Protein 4MPO (pdb70)

Secondary structure (DSSP, 8-state):
-EEEEEEEEEEEEESSSSSTTTEEEEEEEETTT--EE--EEPPPTT--HHHHHHHHHHHHH--EEEEEEEEEEEEEEEEE-TT--EEEEEEEEEEEEEES-----TTTEEEEEEE-HHHHHTT--SHHHHHHHHHHHHHHHHHT-/---EEEEEEEEEEEEEESSS-STTTEEEEEEEETTT--EE--EE---TT--HHHHHHHHHHHHH-PEEEEEEEEEEEEEEEEE-TTS-EEEEEEEEEEEEEES-----TTTEEEEEEE-HHHHHTT--SHHHHHHHHHHHHHHHHHH-/-EEEEEEEEEEEEESSSSSTTTEEEEEEEETTT--EE--EE---TT--HHHHHHHHHHHHH--EEEEEEEEEEEEEEEEE-TTS-EEEEEEEEEEEEEES-----TTTEEEEEEE-HHHHHTT---HHHHHHHHHHHHHHHHHH-/-EEEEEEEEEEEEESSSSSTTTEEEEEEEETTT--EE--EE---TT--HHHHHHHHHHHHH--EEEEEEEEEEEEEEEEE-TTS-EEEEEEEEEEEEEES-----TTTEEEEEEE-HHHHHTT--SHHHHHHHHHHHHHHHHHH-/-EEEEEEEEEEEESSSSSTTTEEEEEEEETTT--EE--EEPPPTT--HHHHHHHHHHHHH--EEEEEEEEEEEEEEEEE-TTS-EEEEEEEEEEEEEES-----TTTEEEEEEE-HHHHHTT--SHHHHHHHHHHHHHHHHHT-/-EEEEEEEEEEEESSSSSTTTEEEEEEEETTT--EE--EEPPPTT--HHHHHHHHHHHHH--EEEEEEEEEEEEEEEEE-TTS-EEEEEEEEEEEEEES-----TTTEEEEEEE-HHHHHTT--SHHHHHHHHHHHHHHTT-/-EEEEEEEEEEEE--GGGEEEEEEEETTT--EE--EEPPPTT--HHHHHHHHHHHHH--EEEEEEEEEEEEEEEE--EEEEEEEEEEEEES-----TTTEEEEEEE-HHHHHTT--SHHHHHHHHHHHHHHHHHH-/-EEEEEEEEEEEESSSSSTTTEEEEEEEETTT--EE--EE---TT--HHHHHHHHHHHHH--EEEEEEEEEEEEEEEEE-TTS-EEEEEEEEEEEEEES-----TTTEEEEEEE-HHHHHTT--SHHHHHHHHHHHHHHHHHT-

Solvent-accessible surface area: 52300 Å² total; per-residue (Å²): 111,53,118,44,118,2,30,0,0,0,0,0,45,44,97,50,89,99,56,175,109,15,16,68,1,0,0,0,7,22,10,124,37,21,48,12,2,0,1,28,7,100,42,55,106,117,43,20,68,82,103,0,0,65,68,17,1,77,91,6,0,28,0,21,36,64,88,56,29,96,72,74,3,68,11,78,56,56,70,102,51,119,79,83,83,79,8,128,25,62,0,23,1,24,0,0,50,6,130,43,66,36,75,37,55,30,72,84,3,35,37,38,56,46,22,35,4,116,95,0,22,99,5,1,25,102,24,27,11,20,24,1,1,25,62,0,46,64,25,13,39,93,113,86,71,166,72,75,62,38,117,41,117,1,28,0,0,0,0,2,49,33,92,50,80,94,60,49,97,20,7,78,0,0,0,0,9,25,20,114,38,36,47,13,4,1,0,27,7,98,50,52,112,106,43,23,67,76,103,0,0,55,66,15,1,78,93,4,0,37,0,21,39,64,85,58,26,93,78,72,4,66,10,85,56,57,72,106,45,123,76,84,62,51,8,116,25,63,0,21,2,26,0,0,48,5,129,44,86,45,35,41,51,36,67,74,3,38,31,37,51,47,34,44,9,116,49,0,22,45,10,1,19,102,16,35,11,39,21,1,0,38,63,0,37,61,28,5,86,92,112,69,105,107,42,112,49,32,1,2,0,0,0,0,0,50,28,91,57,77,64,59,53,110,15,8,72,0,0,0,0,8,13,35,116,59,128,73,47,5,1,0,24,8,87,38,93,116,63,35,0,1,4,81,0,0,54,48,13,1,83,88,1,0,32,0,25,41,49,72,32,12,21,41,8,3,58,13,86,59,54,68,110,50,120,72,86,78,77,6,117,25,20,0,5,3,0,0,0,42,2,64,41,89,51,137,37,42,101,121,70,4,63,75,39,27,47,48,43,5,127,52,0,28,84,56,7,130,117,100,64,11,90,78,5,1,75,73,0,27,62,14,0,78,76,103,72,104,145,96,103,30,32,1,2,0,0,0,0,0,42,36,96,52,60,38,61,61,105,10,14,76,0,0,0,0,9,17,37,127,63,116,65,38,4,0,0,24,8,88,41,100,120,71,43,0,1,4,83,0,0,57,51,15,0,80,95,3,0,40,0,26,39,22,50,29,14,19,41,13,6,57,14,83,69,62,68,110,39,115,72,86,72,100,0,37,24,18,0,5,3,0,0,0,25,1,43,34,90,47,148,27,43,100,112,70,4,64,71,38,69,45,39,44,6,122,50,0,22,88,47,6,132,116,94,62,9,88,75,5,0,72,80,0,26,63,12,0,78,79,101,71,104,82,115,39,38,2,2,0,0,0,0,1,30,35,112,54,84,92,73,67,95,20,9,76,0,0,0,0,0,18,10,122,41,35,48,24,2,0,0,26,7,94,40,100,90,79,29,0,2,4,79,0,0,54,48,16,0,79,92,2,0,41,0,29,48,67,66,25,18,21,43,12,2,49,12,88,61,64,69,103,53,114,74,80,91,93,10,143,26,16,0,4,2,0,0,0,45,8,54,61,77,8,66,22,46,17,105,68,1,1,6,7,67,60,32,42,6,116,45,0,25,80,47,0,76,109,84,56,10,72,81,1,0,75,79,0,46,64,12,4,53,67,93,73,98,81,127,41,119,1,28,0,0,0,0,0,49,49,109,52,102,108,85,32,32,20,10,79,0,0,0,0,8,20,33,126,59,118,71,39,3,0,1,25,8,100,41,102,101,212,43,22,69,86,107,0,0,70,51,17,0,70,95,4,0,35,0,22,32,62,87,65,40,99,73,75,3,68,13,84,62,64,72,108,50,118,77,84,86,95,6,129,26,64,0,22,3,26,2,0,46,6,130,48,85,50,69,45,63,105,80,83,4,56,70,41,69,49,38,45,7,53,43,0,1,89,45,4,119,122,72,61,10,13,74,2,1,12,68,0,22,125,33,22,112,94,155,101,128,38,113,1,28,0,0,0,0,0,60,63,122,73,43,28,43,8,70,0,0,0,0,8,18,43,100,51,121,70,39,4,0,1,26,9,93,53,44,117,103,40,21,70,83,109,0,0,68,62,16,0,75,87,1,0,35,0,22,32,80,76,66,20,91,87,74,6,71,13,81,68,61,86,113,146,26,138,27,66,0,21,4,26,0,0,45,5,130,44,88,55,70,47,43,112,122,82,5,62,68,37,67,49,37,42,5,67,21,0,6,121,49,5,119,124,73,65,12,14,74,3,1,13,79,0,29,60,30,1,73,88,114,74,114,87,123,42,35,1,2,0,0,0,0,0,52,28,92,58,82,102,74,30,105,18,8,77,0,0,0,0,0,22,3,114,62,36,58,28,2,0,0,28,7,97,43,53,165,59,36,0,2,3,76,0,0,51,69,17,0,78,94,4,0,38,1,31,48,67,60,23,18,20,40,9,2,47,12,85,59,56,71,104,48,121,76,82,93,97,7,128,25,20,0,5,2,1,0,0,45,5,52,45,82,6,51,20,47,27,92,75,1,2,9,7,73,48,35,46,4,123,47,0,30,93,40,2,82,114,77,58,11,74,84,2,0,53,78,0,28,143,11,3,93,67,100,62,113

CATH classification: 3.90.79.10

InterPro domains:
  IPR000086 NUDIX hydrolase domain [PF00293] (36-133)
  IPR000086 NUDIX hydrolase domain [PS51462] (5-140)
  IPR003565 Bis(5'-nucleosyl)-tetraphosphatase [cd03428] (6-142)
  IPR015797 NUDIX hydrolase-like domain superfamily [SSF55811] (22-146)
  IPR020084 NUDIX hydrolase, conserved site [PS00893] (44-65)
  IPR020476 NUDIX hydrolase [PR00502] (39-53)
  IPR020476 NUDIX hydrolase [PR00502] (53-68)
  IPR051325 Nudix hydrolase domain-containing protein [PTHR21340] (4-145)

B-factor: mean 56.76, std 14.45, range [32.93, 149.53]

Nearest PDB structures (foldseek):
  4mpo-assembly3_C  TM=1.002E+00  e=4.204E-30  Chlamydia trachomatis L2/434/Bu
  4mpo-assembly7_G  TM=9.994E-01  e=1.830E-26  Chlamydia trachomatis L2/434/Bu
  4ijx-assembly3_B-2  TM=8.105E-01  e=7.867E-12  Homo sapiens
  4ijx-assembly3_A  TM=8.386E-01  e=3.342E-11  Homo sapiens
  3hyq-assembly1_A  TM=7.223E-01  e=4.857E-07  Salmonella enterica subsp. enterica serovar Typhimurium str. LT2

Foldseek 3Di:
DEEAEKAAEFEWEFPDDDDLVGIWTKKFQWLVPRAIAGFMGHDDPPDDRVRRHQVRCCVFWVKHFPDWDPDKDKFWDWDADPVRDIYIYMYIYTYGHIDDHTDGDCNTTVDIDTGRLVVCLVRHDDVRRNVVSVVVSVVCVVPPD/DAAEAEAEKAAEFEWEQPDDDDLVRIWTKKFAWLVPRAIAGFMGHDDDPDDRVRRHQVSNCVFWVKHFDDWDPDKDKFWDWDADPVRHIYIYMYIYTYTHIDDGTDGDNNTTDDIDIGRLVVVLVRHDDVRRNVVSVVVSVCCVVPPD/DAEAEKAAAFEWEFPDPDDLVRIWTKKFAWPPPRQIAGFMGGDDDPDDRVRRHQVSNCQAWVKHFDDWDPDKAKFWDWDQDPVRDIYIYMYIYTYGYIDDGTDGDVNTTDDIDTGRLVVCLVRHDDVRRSVVSVVVSVCCNVVPD/DEEAEKAAEFEWEAPDDDDLVRIWTKWFQWPVPRAIAGFMGHDDDPDDRVRRHQVSNCVFWVKHFDFWDPDKAKFWDWDQDPVRDIYTYMYIYTYTYIDDGTDGDCNTTVDIDTGRLVVCLVRHDDVRRNVVSVVVSVVCNVVPD/DEAEKAAEFEWEFPDDDDLVRIWTKWFQWLVPRAIAGFMGHDDPPDDRVRRHQVRNCQFWVKHFDDWDPDKAKFWDWDQDPVRDIYIYMYIYTYTHIDDGTDGDCNTTVDIDTDRLVVVLVRHDDVRRNVRSVVVSVVCVVPPD/DEAEKAAEFEKAFQDDPALVGMWTKWFAWLVPRAIATFMGGDDVPRDRVRRHQVSCCVFWVKHFPAWDPDKAKFWDWDQDPVRDTYTYMYIYTYGHIDDGTDGDVNTTPDIDTGRLVVVLVRHDDVRRNVVSVVVSVVRNPD/DEAEKAAEFEWEACVLVRIWTKWFAWPVVRAIATQMGHDPDPDDRVRRHQVSNCQAWVKHFDDWDPDKAKFWDADDHYTYIYIYTYGHIDDHTDGDVVTTDDIDTGRLVVVLVRHDDVRRNVVSVVVSVCCVVVPD/DEAEKAAEFEWEQCDPDDLVRIWTKWFQWLVPRAIFGFMGHDDDPDDRVRRHQVRNCQFWVKHFDDWDPDKDKFWDWDQDPVRHIYIYMYIYTYTYIDDGTDGDNNTTDDIDIGRLVVCLVRHDDVRRNVVSVVVSVVCNVVRD

Structure (mmCIF, N/CA/C/O backbone):
data_4MPO
#
_entry.id   4MPO
#
_cell.length_a   182.528
_cell.length_b   102.813
_cell.length_c   65.363
_cell.angle_alpha   90.00
_cell.angle_beta   94.03
_cell.angle_gamma   90.00
#
_symmetry.space_group_name_H-M   'C 1 2 1'
#
loop_
_entity.id
_entity.type
_entity.pdbx_description
1 polymer CT771
2 non-polymer 'CHLORIDE ION'
3 non-polymer 'ADENOSINE MONOPHOSPHATE'
4 non-polymer 'PHOSPHATE ION'
5 non-polymer 'MAGNESIUM ION'
6 water water
#
loop_
_atom_site.group_PDB
_atom_site.id
_atom_site.type_symbol
_atom_site.label_atom_id
_atom_site.label_alt_id
_atom_site.label_comp_id
_atom_site.label_asym_id
_atom_site.label_entity_id
_atom_site.label_seq_id
_atom_site.pdbx_PDB_ins_code
_atom_site.Cartn_x
_atom_site.Cartn_y
_atom_site.Cartn_z
_atom_site.occupancy
_atom_site.B_iso_or_equiv
_atom_site.auth_seq_id
_atom_site.auth_comp_id
_atom_site.auth_asym_id
_atom_site.auth_atom_id
_atom_site.pdbx_PDB_model_num
ATOM 1 N N . THR A 1 7 ? -125.307 -106.981 483.803 1.00 59.47 4 THR A N 1
ATOM 2 C CA . THR A 1 7 ? -125.616 -105.568 484.074 1.00 79.72 4 THR A CA 1
ATOM 3 C C . THR A 1 7 ? -125.112 -104.632 482.973 1.00 77.03 4 THR A C 1
ATOM 4 O O . THR A 1 7 ? -124.056 -104.014 483.121 1.00 70.98 4 THR A O 1
ATOM 6 N N . LYS A 1 8 ? -125.893 -104.507 481.905 1.00 72.31 5 LYS A N 1
ATOM 7 C CA . LYS A 1 8 ? -125.464 -103.832 480.691 1.00 74.04 5 LYS A CA 1
ATOM 8 C C . LYS A 1 8 ? -125.738 -102.324 480.753 1.00 74.60 5 LYS A C 1
ATOM 9 O O . LYS A 1 8 ? -126.480 -101.822 481.608 1.00 67.35 5 LYS A O 1
ATOM 11 N N . HIS A 1 9 ? -125.107 -101.602 479.830 1.00 68.57 6 HIS A N 1
ATOM 12 C CA . HIS A 1 9 ? -125.355 -100.179 479.626 1.00 68.72 6 HIS A CA 1
ATOM 13 C C . HIS A 1 9 ? -125.870 -99.988 478.206 1.00 66.20 6 HIS A C 1
ATOM 14 O O . HIS A 1 9 ? -125.296 -100.531 477.259 1.00 64.21 6 HIS A O 1
ATOM 21 N N . GLU A 1 10 ? -126.978 -99.260 478.064 1.00 53.52 7 GLU A N 1
ATOM 22 C CA . GLU A 1 10 ? -127.599 -99.019 476.772 1.00 47.33 7 GLU A CA 1
ATOM 23 C C . GLU A 1 10 ? -127.600 -97.516 476.505 1.00 43.84 7 GLU A C 1
ATOM 24 O O . GLU A 1 10 ? -127.783 -96.719 477.430 1.00 49.31 7 GLU A O 1
ATOM 30 N N . TYR A 1 11 ? -127.413 -97.129 475.246 1.00 44.71 8 TYR A N 1
ATOM 31 C CA . TYR A 1 11 ? -127.301 -95.719 474.859 1.00 45.06 8 TYR A CA 1
ATOM 32 C C . TYR A 1 11 ? -128.218 -95.465 473.667 1.00 49.21 8 TYR A C 1
ATOM 33 O O . TYR A 1 11 ? -128.168 -96.197 472.672 1.00 48.99 8 TYR A O 1
ATOM 42 N N . SER A 1 12 ? -129.069 -94.438 473.775 1.00 45.73 9 SER A N 1
ATOM 43 C CA . SER A 1 12 ? -130.016 -94.141 472.714 1.00 41.06 9 SER A CA 1
ATOM 44 C C . SER A 1 12 ? -130.092 -92.649 472.420 1.00 39.37 9 SER A C 1
ATOM 45 O O . SER A 1 12 ? -129.756 -91.797 473.251 1.00 42.64 9 SER A O 1
ATOM 48 N N . PHE A 1 13 ? -130.563 -92.355 471.216 1.00 35.09 10 PHE A N 1
ATOM 49 C CA . PHE A 1 13 ? -130.571 -91.002 470.669 1.00 42.95 10 PHE A CA 1
ATOM 50 C C . PHE A 1 13 ? -131.893 -90.745 469.970 1.00 38.65 10 PHE A C 1
ATOM 51 O O . PHE A 1 13 ? -132.340 -91.579 469.174 1.00 44.06 10 PHE A O 1
ATOM 59 N N . GLY A 1 14 ? -132.513 -89.602 470.271 1.00 37.07 11 GLY A N 1
ATOM 60 C CA . GLY A 1 14 ? -133.851 -89.346 469.774 1.00 37.91 11 GLY A CA 1
ATOM 61 C C . GLY A 1 14 ? -134.069 -87.887 469.458 1.00 40.41 11 GLY A C 1
ATOM 62 O O . GLY A 1 14 ? -133.173 -87.044 469.603 1.00 38.28 11 GLY A O 1
ATOM 63 N N . VAL A 1 15 ? -135.277 -87.593 468.991 1.00 35.45 12 VAL A N 1
ATOM 64 C CA . VAL A 1 15 ? -135.657 -86.233 468.656 1.00 39.49 12 VAL A CA 1
ATOM 65 C C . VAL A 1 15 ? -136.985 -85.944 469.322 1.00 41.74 12 VAL A C 1
ATOM 66 O O . VAL A 1 15 ? -137.908 -86.765 469.244 1.00 38.34 12 VAL A O 1
ATOM 70 N N . ILE A 1 16 ? -137.080 -84.777 469.954 1.00 37.58 13 ILE A N 1
ATOM 71 C CA . ILE A 1 16 ? -138.372 -84.169 470.303 1.00 38.00 13 ILE A CA 1
ATOM 72 C C . ILE A 1 16 ? -138.852 -83.378 469.089 1.00 38.68 13 ILE A C 1
ATOM 73 O O . ILE A 1 16 ? -138.300 -82.301 468.792 1.00 38.37 13 ILE A O 1
ATOM 78 N N . PRO A 1 17 ? -139.864 -83.869 468.336 1.00 36.73 14 PRO A N 1
ATOM 79 C CA . PRO A 1 17 ? -140.213 -83.215 467.071 1.00 34.78 14 PRO A CA 1
ATOM 80 C C . PRO A 1 17 ? -141.287 -82.182 467.327 1.00 35.69 14 PRO A C 1
ATOM 81 O O . PRO A 1 17 ? -142.293 -82.530 467.934 1.00 43.02 14 PRO A O 1
ATOM 85 N N . ILE A 1 18 ? -141.106 -80.947 466.870 1.00 38.96 15 ILE A N 1
ATOM 86 C CA . ILE A 1 18 ? -142.049 -79.873 467.144 1.00 39.14 15 ILE A CA 1
ATOM 87 C C . ILE A 1 18 ? -142.426 -79.215 465.826 1.00 43.88 15 ILE A C 1
ATOM 88 O O . ILE A 1 18 ? -141.696 -79.269 464.831 1.00 42.93 15 ILE A O 1
ATOM 93 N N . ARG A 1 19 ? -143.593 -78.578 465.847 1.00 44.35 16 ARG A N 1
ATOM 94 C CA . ARG A 1 19 ? -144.152 -77.941 464.674 1.00 47.00 16 ARG A CA 1
ATOM 95 C C . ARG A 1 19 ? -145.149 -76.895 46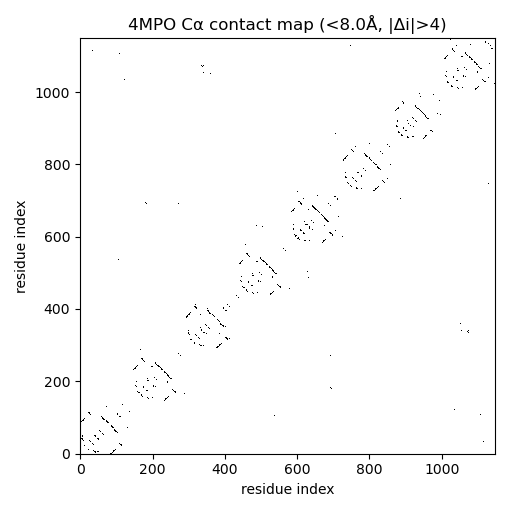5.156 1.00 52.59 16 ARG A C 1
ATOM 96 O O . ARG A 1 19 ? -145.760 -77.049 466.218 1.00 52.56 16 ARG A O 1
ATOM 104 N N . PHE A 1 20 ? -145.306 -75.834 464.375 1.00 55.71 17 PHE A N 1
ATOM 105 C CA . PHE A 1 20 ? -146.300 -74.804 464.656 1.00 59.61 17 PHE A CA 1
ATOM 106 C C . PHE A 1 20 ? -147.517 -75.004 463.763 1.00 69.42 17 PHE A C 1
ATOM 107 O O . PHE A 1 20 ? -147.413 -74.943 462.534 1.00 72.73 17 PHE A O 1
ATOM 115 N N . PHE A 1 21 ? -148.663 -75.262 464.389 1.00 68.71 18 PHE A N 1
ATOM 116 C CA . PHE A 1 21 ? -149.941 -75.323 463.686 1.00 76.87 18 PHE A CA 1
ATOM 117 C C . PHE A 1 21 ? -150.510 -73.904 463.656 1.00 80.83 18 PHE A C 1
ATOM 118 O O . PHE A 1 21 ? -151.399 -73.531 464.427 1.00 79.00 18 PHE A O 1
ATOM 126 N N . GLY A 1 22 ? -149.946 -73.091 462.767 1.00 80.67 19 GLY A N 1
ATOM 127 C CA . GLY A 1 22 ? -150.317 -71.700 462.598 1.00 80.73 19 GLY A CA 1
ATOM 128 C C . GLY A 1 22 ? -149.172 -70.771 462.938 1.00 76.04 19 GLY A C 1
ATOM 129 O O . GLY A 1 22 ? -148.025 -71.185 463.124 1.00 75.87 19 GLY A O 1
ATOM 130 N N . THR A 1 23 ? -149.507 -69.491 463.033 1.00 84.99 20 THR A N 1
ATOM 131 C CA . THR A 1 23 ? -148.536 -68.432 463.280 1.00 87.52 20 THR A CA 1
ATOM 132 C C . THR A 1 23 ? -147.754 -68.707 464.564 1.00 78.47 20 THR A C 1
ATOM 133 O O . THR A 1 23 ? -148.351 -68.676 465.649 1.00 77.80 20 THR A O 1
ATOM 135 N N . PRO A 1 24 ? -146.439 -68.938 464.498 1.00 75.64 21 PRO A N 1
ATOM 136 C CA . PRO A 1 24 ? -145.695 -69.410 465.683 1.00 80.87 21 PRO A CA 1
ATOM 137 C C . PRO A 1 24 ? -145.926 -68.574 466.939 1.00 84.88 21 PRO A C 1
ATOM 138 O O . PRO A 1 24 ? -145.869 -67.344 466.911 1.00 85.82 21 PRO A O 1
ATOM 142 N N . ASP A 1 25 ? -146.153 -69.264 468.060 1.00 87.76 22 ASP A N 1
ATOM 143 C CA . ASP A 1 25 ? -146.432 -68.651 469.357 1.00 89.10 22 ASP A CA 1
ATOM 144 C C . ASP A 1 25 ? -146.648 -69.766 470.378 1.00 81.43 22 ASP A C 1
ATOM 145 O O . ASP A 1 25 ? -146.809 -70.937 470.023 1.00 72.90 22 ASP A O 1
ATOM 147 N N . ARG A 1 26 ? -146.662 -69.378 471.658 1.00 79.61 23 ARG A N 1
ATOM 148 C CA . ARG A 1 26 ? -146.804 -70.349 472.739 1.00 74.16 23 ARG A CA 1
ATOM 149 C C . ARG A 1 26 ? -148.005 -71.259 472.517 1.00 76.37 23 ARG A C 1
ATOM 150 O O . ARG A 1 26 ? -147.925 -72.472 472.741 1.00 82.66 23 ARG A O 1
ATOM 158 N N . SER A 1 27 ? -149.123 -70.693 472.059 1.00 74.29 24 SER A N 1
ATOM 159 C CA . SER A 1 27 ? -150.376 -71.433 471.934 1.00 79.88 24 SER A CA 1
ATOM 160 C C . SER A 1 27 ? -150.418 -72.379 470.737 1.00 72.31 24 SER A C 1
ATOM 161 O O . SER A 1 27 ? -151.345 -73.195 470.649 1.00 66.37 24 SER A O 1
ATOM 164 N N . THR A 1 28 ? -149.457 -72.285 469.820 1.00 66.40 25 THR A N 1
ATOM 165 C CA . THR A 1 28 ? -149.501 -73.002 468.555 1.00 68.21 25 THR A CA 1
ATOM 166 C C . THR A 1 28 ? -148.372 -74.018 468.387 1.00 60.90 25 THR A C 1
ATOM 167 O O . THR A 1 28 ? -148.405 -74.795 467.429 1.00 56.03 25 THR A O 1
ATOM 171 N N . LEU A 1 29 ? -147.382 -74.028 469.276 1.00 52.81 26 LEU A N 1
ATOM 172 C CA . LEU A 1 29 ? -146.368 -75.075 469.278 1.00 59.35 26 LEU A CA 1
ATOM 173 C C . LEU A 1 29 ? -146.977 -76.418 469.682 1.00 49.20 26 LEU A C 1
ATOM 174 O O . LEU A 1 29 ? -147.623 -76.521 470.728 1.00 51.00 26 LEU A O 1
ATOM 179 N N . LYS A 1 30 ? -146.744 -77.457 468.881 1.00 41.04 27 LYS A N 1
ATOM 180 C CA . LYS A 1 30 ? -147.019 -78.818 469.318 1.00 45.18 27 LYS A CA 1
ATOM 181 C C . LYS A 1 30 ? -145.822 -79.713 469.077 1.00 43.41 27 LYS A C 1
ATOM 182 O O . LYS A 1 30 ? -145.010 -79.468 468.184 1.00 40.50 27 LYS A O 1
ATOM 188 N N . ALA A 1 31 ? -145.754 -80.764 469.875 1.00 39.83 28 ALA A N 1
ATOM 189 C CA . ALA A 1 31 ? -144.736 -81.793 469.756 1.00 38.16 28 ALA A CA 1
ATOM 190 C C . ALA A 1 31 ? -145.380 -83.126 469.413 1.00 41.58 28 ALA A C 1
ATOM 191 O O . ALA A 1 31 ? -146.543 -83.382 469.751 1.00 43.38 28 ALA A O 1
ATOM 193 N N . CYS A 1 32 ? -144.600 -83.986 468.755 1.00 39.52 29 CYS A N 1
ATOM 194 C CA . CYS A 1 32 ? -145.083 -85.285 468.293 1.00 39.83 29 CYS A CA 1
ATOM 195 C C . CYS A 1 32 ? -144.821 -86.332 469.365 1.00 41.19 29 CYS A C 1
ATOM 196 O O . CYS A 1 32 ? -143.747 -86.934 469.423 1.00 42.11 29 CYS A O 1
ATOM 199 N N . PHE A 1 33 ? -145.826 -86.566 470.223 1.00 33.34 30 PHE A N 1
ATOM 200 C CA . PHE A 1 33 ? -145.756 -87.630 471.213 1.00 37.87 30 PHE A CA 1
ATOM 201 C C . PHE A 1 33 ? -146.126 -88.957 470.560 1.00 39.07 30 PHE A C 1
ATOM 202 O O . PHE A 1 33 ? -147.070 -89.020 469.775 1.00 41.47 30 PHE A O 1
ATOM 210 N N . ILE A 1 34 ? -145.381 -90.021 470.888 1.00 38.89 31 ILE A N 1
ATOM 211 C CA . ILE A 1 34 ? -145.601 -91.341 470.313 1.00 41.66 31 ILE A CA 1
ATOM 212 C C . ILE A 1 34 ? -145.766 -92.355 471.432 1.00 41.24 31 ILE A C 1
ATOM 213 O O . ILE A 1 34 ? -145.245 -92.195 472.537 1.00 40.75 31 ILE A O 1
ATOM 218 N N . CYS A 1 35 ? -146.496 -93.417 471.125 1.00 42.37 32 CYS A N 1
ATOM 219 C CA . CYS A 1 35 ? -146.663 -94.559 472.005 1.00 38.09 32 CYS A CA 1
ATOM 220 C C . CYS A 1 35 ? -145.748 -95.670 471.513 1.00 35.64 32 CYS A C 1
ATOM 221 O O . CYS A 1 35 ? -145.754 -95.999 470.322 1.00 45.91 32 CYS A O 1
ATOM 224 N N . HIS A 1 36 ? -144.945 -96.224 472.422 1.00 39.11 33 HIS A N 1
ATOM 225 C CA . HIS A 1 36 ? -143.950 -97.236 472.084 1.00 43.14 33 HIS A CA 1
ATOM 226 C C . HIS A 1 36 ? -144.613 -98.605 471.992 1.00 42.67 33 HIS A C 1
ATOM 227 O O . HIS A 1 36 ? -145.180 -99.084 472.979 1.00 43.61 33 HIS A O 1
ATOM 234 N N . THR A 1 37 ? -144.526 -99.244 470.815 1.00 42.23 34 THR A N 1
ATOM 235 C CA . THR A 1 37 ? -145.104 -100.573 470.630 1.00 45.99 34 THR A CA 1
ATOM 236 C C . THR A 1 37 ? -144.626 -101.543 471.691 1.00 46.13 34 THR A C 1
ATOM 237 O O . THR A 1 37 ? -145.420 -102.313 472.238 1.00 45.66 34 THR A O 1
ATOM 241 N N . ASP A 1 38 ? -143.331 -101.520 472.005 1.00 46.44 35 ASP A N 1
ATOM 242 C CA . ASP A 1 38 ? -142.783 -102.409 473.025 1.00 44.03 35 ASP A CA 1
ATOM 243 C C . ASP A 1 38 ? -142.925 -101.735 474.379 1.00 47.47 35 ASP A C 1
ATOM 244 O O . ASP A 1 38 ? -142.025 -101.028 474.841 1.00 45.55 35 ASP A O 1
ATOM 249 N N . GLY A 1 39 ? -144.074 -101.933 475.013 1.00 45.05 36 GLY A N 1
ATOM 250 C CA . GLY A 1 39 ? -144.313 -101.432 476.355 1.00 46.99 36 GLY A CA 1
ATOM 251 C C . GLY A 1 39 ? -145.555 -100.575 476.538 1.00 38.40 36 GLY A C 1
ATOM 252 O O . GLY A 1 39 ? -146.059 -100.440 477.660 1.00 40.59 36 GLY A O 1
ATOM 253 N N . LYS A 1 40 ? -145.988 -99.935 475.457 1.00 39.00 37 LYS A N 1
ATOM 254 C CA . LYS A 1 40 ? -147.151 -99.052 475.400 1.00 37.37 37 LYS A CA 1
ATOM 255 C C . LYS A 1 40 ? -147.053 -97.832 476.320 1.00 40.78 37 LYS A C 1
ATOM 256 O O . LYS A 1 40 ? -148.081 -97.174 476.588 1.00 37.30 37 LYS A O 1
ATOM 262 N N . HIS A 1 41 ? -145.836 -97.441 476.714 1.00 40.85 38 HIS A N 1
ATOM 263 C CA . HIS A 1 41 ? -145.589 -96.148 477.345 1.00 39.26 38 HIS A CA 1
ATOM 264 C C . HIS A 1 41 ? -145.331 -95.068 476.288 1.00 41.46 38 HIS A C 1
ATOM 265 O O . HIS A 1 41 ? -144.977 -95.345 475.143 1.00 40.57 38 HIS A O 1
ATOM 272 N N . TRP A 1 42 ? -145.503 -93.816 476.690 1.00 35.68 39 TRP A N 1
ATOM 273 C CA . TRP A 1 42 ? -145.418 -92.705 475.760 1.00 38.50 39 TRP A CA 1
ATOM 274 C C . TRP A 1 42 ? -144.072 -91.998 475.917 1.00 38.63 39 TRP A C 1
ATOM 275 O O . TRP A 1 42 ? -143.391 -92.119 476.943 1.00 35.49 39 TRP A O 1
ATOM 286 N N . GLY A 1 43 ? -143.691 -91.296 474.861 1.00 37.98 40 GLY A N 1
ATOM 287 C CA . GLY A 1 43 ? -142.373 -90.676 474.792 1.00 40.65 40 GLY A CA 1
ATOM 288 C C . GLY A 1 43 ? -142.149 -90.047 473.435 1.00 39.14 40 GLY A C 1
ATOM 289 O O . GLY A 1 43 ? -143.087 -89.570 472.800 1.00 39.36 40 GLY A O 1
ATOM 290 N N . PHE A 1 44 ? -140.887 -90.031 473.015 1.00 39.89 41 PHE A N 1
ATOM 291 C CA . PHE A 1 44 ? -140.509 -89.483 471.721 1.00 37.33 41 PHE A CA 1
ATOM 292 C C . PHE A 1 44 ? -139.676 -90.501 470.948 1.00 40.02 41 PHE A C 1
ATOM 293 O O . PHE A 1 44 ? -139.122 -91.437 471.533 1.00 37.66 41 PHE A O 1
ATOM 301 N N . PRO A 1 45 ? -139.603 -90.372 469.622 1.00 37.73 42 PRO A N 1
ATOM 302 C CA . PRO A 1 45 ? -138.842 -91.361 468.839 1.00 34.68 42 PRO A CA 1
ATOM 303 C C . PRO A 1 45 ? -137.368 -91.372 469.251 1.00 37.80 42 PRO A C 1
ATOM 304 O O . PRO A 1 45 ? -136.789 -90.333 469.567 1.00 40.57 42 PRO A O 1
ATOM 308 N N . LYS A 1 46 ? -136.765 -92.559 469.257 1.00 43.10 43 LYS A N 1
ATOM 309 C CA . LYS A 1 46 ? -135.381 -92.698 469.701 1.00 37.68 43 LYS A CA 1
ATOM 310 C C . LYS A 1 46 ? -134.853 -94.040 469.237 1.00 43.58 43 LYS A C 1
ATOM 311 O O . LYS A 1 46 ? -135.628 -94.966 468.976 1.00 38.50 43 LYS A O 1
ATOM 317 N N . GLY A 1 47 ? -133.530 -94.175 469.236 1.00 41.17 44 GLY A N 1
ATOM 318 C CA . GLY A 1 47 ? -132.970 -95.484 468.959 1.00 40.25 44 GLY A CA 1
ATOM 319 C C . GLY A 1 47 ? -131.460 -95.510 469.032 1.00 43.75 44 GLY A C 1
ATOM 320 O O . GLY A 1 47 ? -130.807 -94.556 469.463 1.00 42.61 44 GLY A O 1
ATOM 321 N N . HIS A 1 48 ? -130.910 -96.630 468.592 1.00 45.54 45 HIS A N 1
ATOM 322 C CA . HIS A 1 48 ? -129.499 -96.914 468.795 1.00 46.87 45 HIS A CA 1
ATOM 323 C C . HIS A 1 48 ? -128.674 -96.418 467.622 1.00 49.92 45 HIS A C 1
ATOM 324 O O . HIS A 1 48 ? -129.095 -96.500 466.466 1.00 48.92 45 HIS A O 1
ATOM 331 N N . ALA A 1 49 ? -127.480 -95.917 467.933 1.00 45.77 46 ALA A N 1
ATOM 332 C CA . ALA A 1 49 ? -126.560 -95.484 466.898 1.00 50.48 46 ALA A CA 1
ATOM 333 C C . ALA A 1 49 ? -125.993 -96.688 466.150 1.00 58.07 46 ALA A C 1
ATOM 334 O O . ALA A 1 49 ? -125.610 -97.693 466.754 1.00 57.21 46 ALA A O 1
ATOM 336 N N . GLU A 1 50 ? -125.950 -96.587 464.827 1.00 57.94 47 GLU A N 1
ATOM 337 C CA . GLU A 1 50 ? -125.231 -97.567 464.024 1.00 61.98 47 GLU A CA 1
ATOM 338 C C . GLU A 1 50 ? -123.726 -97.312 464.124 1.00 65.39 47 GLU A C 1
ATOM 339 O O . GLU A 1 50 ? -123.281 -96.229 464.517 1.00 64.56 47 GLU A O 1
ATOM 341 N N . GLU A 1 51 ? -122.937 -98.326 463.764 1.00 69.94 48 GLU A N 1
ATOM 342 C CA . GLU A 1 51 ? -121.498 -98.288 464.014 1.00 68.31 48 GLU A CA 1
ATOM 343 C C . GLU A 1 51 ? -120.873 -97.013 463.460 1.00 57.37 48 GLU A C 1
ATOM 344 O O . GLU A 1 51 ? -121.061 -96.667 462.292 1.00 62.39 48 GLU A O 1
ATOM 346 N N . LYS A 1 52 ? -120.144 -96.302 464.320 1.00 62.25 49 LYS A N 1
ATOM 347 C CA . LYS A 1 52 ? -119.419 -95.081 463.982 1.00 67.22 49 LYS A CA 1
ATOM 348 C C . LYS A 1 52 ? -120.334 -93.883 463.730 1.00 65.99 49 LYS A C 1
ATOM 349 O O . LYS A 1 52 ? -119.827 -92.801 463.414 1.00 59.42 49 LYS A O 1
ATOM 351 N N . GLU A 1 53 ? -121.654 -94.037 463.844 1.00 57.13 50 GLU A N 1
ATOM 352 C CA . GLU A 1 53 ? -122.568 -92.917 463.643 1.00 56.14 50 GLU A CA 1
ATOM 353 C C . GLU A 1 53 ? -122.456 -91.923 464.798 1.00 53.61 50 GLU A C 1
ATOM 354 O O . GLU A 1 53 ? -122.358 -92.318 465.963 1.00 50.70 50 GLU A O 1
ATOM 360 N N . GLY A 1 54 ? -122.520 -90.629 464.482 1.00 49.16 51 GLY A N 1
ATOM 361 C CA . GLY A 1 54 ? -122.585 -89.604 465.504 1.00 50.92 51 GLY A CA 1
ATOM 362 C C . GLY A 1 54 ? -123.969 -89.572 466.148 1.00 52.63 51 GLY A C 1
ATOM 363 O O . GLY A 1 54 ? -124.943 -90.009 465.545 1.00 45.48 51 GLY A O 1
ATOM 364 N N . PRO A 1 55 ? -124.080 -89.075 467.384 1.00 51.64 52 PRO A N 1
ATOM 365 C CA . PRO A 1 55 ? -125.407 -89.034 468.036 1.00 46.87 52 PRO A CA 1
ATOM 366 C C . PRO A 1 55 ? -126.495 -88.320 467.240 1.00 49.35 52 PRO A C 1
ATOM 367 O O . PRO A 1 55 ? -127.633 -88.816 467.193 1.00 43.26 52 PRO A O 1
ATOM 371 N N . GLN A 1 56 ? -126.188 -87.166 466.640 1.00 42.91 53 GLN A N 1
ATOM 372 C CA . GLN A 1 56 ? -127.195 -86.406 465.896 1.00 43.90 53 GLN A CA 1
ATOM 373 C C . GLN A 1 56 ? -127.597 -87.123 464.612 1.00 48.29 53 GLN A C 1
ATOM 374 O O . GLN A 1 56 ? -128.769 -87.094 464.209 1.00 45.59 53 GLN A O 1
ATOM 380 N N . GLU A 1 57 ? -126.632 -87.755 463.946 1.00 44.36 54 GLU A N 1
ATOM 381 C CA . GLU A 1 57 ? -126.941 -88.596 462.796 1.00 46.06 54 GLU A CA 1
ATOM 382 C C . GLU A 1 57 ? -127.832 -89.759 463.207 1.00 45.71 54 GLU A C 1
ATOM 383 O O . GLU A 1 57 ? -128.819 -90.069 462.530 1.00 45.78 54 GLU A O 1
ATOM 389 N N . ALA A 1 58 ? -127.509 -90.418 464.325 1.00 46.41 55 ALA A N 1
ATOM 390 C CA . ALA A 1 58 ? -128.364 -91.516 464.757 1.00 45.17 55 ALA A CA 1
ATOM 391 C C . ALA A 1 58 ? -129.757 -91.006 465.089 1.00 43.57 55 ALA A C 1
ATOM 392 O O . ALA A 1 58 ? -130.747 -91.644 464.733 1.00 46.43 55 ALA A O 1
ATOM 394 N N . ALA A 1 59 ? -129.858 -89.856 465.758 1.00 40.56 56 ALA A N 1
ATOM 395 C CA . ALA A 1 59 ? -131.178 -89.326 466.105 1.00 47.15 56 ALA A CA 1
ATOM 396 C C . ALA A 1 59 ? -132.016 -89.025 464.858 1.00 41.06 56 ALA A C 1
ATOM 397 O O . ALA A 1 59 ? -133.199 -89.391 464.793 1.00 41.64 56 ALA A O 1
ATOM 399 N N . GLU A 1 60 ? -131.415 -88.375 463.854 1.00 45.17 57 GLU A N 1
ATOM 400 C CA . GLU A 1 60 ? -132.109 -88.052 462.602 1.00 46.61 57 GLU A CA 1
ATOM 401 C C . GLU A 1 60 ? -132.601 -89.299 461.894 1.00 41.68 57 GLU A C 1
ATOM 402 O O . GLU A 1 60 ? -133.720 -89.333 461.370 1.00 44.96 57 GLU A O 1
ATOM 408 N N . ARG A 1 61 ? -131.733 -90.301 461.771 1.00 44.48 58 ARG A N 1
ATOM 409 C CA . ARG A 1 61 ? -132.108 -91.523 461.066 1.00 46.92 58 ARG A CA 1
ATOM 410 C C . ARG A 1 61 ? -133.220 -92.253 461.804 1.00 45.21 58 ARG A C 1
ATOM 411 O O . ARG A 1 61 ? -134.185 -92.716 461.183 1.00 48.27 58 ARG A O 1
ATOM 419 N N . GLU A 1 62 ? -133.137 -92.320 463.138 1.00 45.30 59 GLU A N 1
ATOM 420 C CA . GLU A 1 62 ? -134.188 -93.012 463.895 1.00 45.11 59 GLU A CA 1
ATOM 421 C C . GLU A 1 62 ? -135.536 -92.300 463.770 1.00 46.20 59 GLU A C 1
ATOM 422 O O . GLU A 1 62 ? -136.588 -92.957 463.669 1.00 46.21 59 GLU A O 1
ATOM 428 N N . LEU A 1 63 ? -135.535 -90.960 463.769 1.00 42.08 60 LEU A N 1
ATOM 429 C CA . LEU A 1 63 ? -136.775 -90.205 463.557 1.00 48.47 60 LEU A CA 1
ATOM 430 C C . LEU A 1 63 ? -137.402 -90.518 462.197 1.00 51.99 60 LEU A C 1
ATOM 431 O O . LEU A 1 63 ? -138.611 -90.771 462.105 1.00 45.82 60 LEU A O 1
ATOM 436 N N . VAL A 1 64 ? -136.597 -90.471 461.123 1.00 48.23 61 VAL A N 1
ATOM 437 C CA . VAL A 1 64 ? -137.117 -90.747 459.779 1.00 50.55 61 VAL A CA 1
ATOM 438 C C . VAL A 1 64 ? -137.602 -92.187 459.680 1.00 47.70 61 VAL A C 1
ATOM 439 O O . VAL A 1 64 ? -138.658 -92.462 459.093 1.00 49.90 61 VAL A O 1
ATOM 443 N N . GLU A 1 65 ? -136.841 -93.127 460.232 1.00 47.59 62 GLU A N 1
ATOM 444 C CA . GLU A 1 65 ? -137.243 -94.524 460.165 1.00 48.56 62 GLU A CA 1
ATOM 445 C C . GLU A 1 65 ? -138.587 -94.745 460.842 1.00 54.93 62 GLU A C 1
ATOM 446 O O . GLU A 1 65 ? -139.433 -95.474 460.317 1.00 51.47 62 GLU A O 1
ATOM 452 N N . GLU A 1 66 ? -138.798 -94.122 462.010 1.00 47.67 63 GLU A N 1
ATOM 453 C CA . GLU A 1 66 ? -139.924 -94.446 462.874 1.00 47.67 63 GLU A CA 1
ATOM 454 C C . GLU A 1 66 ? -141.182 -93.647 462.541 1.00 49.74 63 GLU A C 1
ATOM 455 O O . GLU A 1 66 ? -142.294 -94.172 462.712 1.00 48.11 63 GLU A O 1
ATOM 461 N N . THR A 1 67 ? -141.047 -92.426 462.003 1.00 45.36 64 THR A N 1
ATOM 462 C CA . THR A 1 67 ? -142.192 -91.538 461.764 1.00 50.04 64 THR A CA 1
ATOM 463 C C . THR A 1 67 ? -142.286 -90.979 460.349 1.00 49.47 64 THR A C 1
ATOM 464 O O . THR A 1 67 ? -143.294 -90.335 460.035 1.00 51.19 64 THR A O 1
ATOM 468 N N . GLY A 1 68 ? -141.255 -91.128 459.519 1.00 51.49 65 GLY A N 1
ATOM 469 C CA . GLY A 1 68 ? -141.203 -90.457 458.236 1.00 50.27 65 GLY A CA 1
ATOM 470 C C . GLY A 1 68 ? -140.996 -88.950 458.270 1.00 57.88 65 GLY A C 1
ATOM 471 O O . GLY A 1 68 ? -140.950 -88.329 457.202 1.00 56.52 65 GLY A O 1
ATOM 472 N N . LEU A 1 69 ? -140.870 -88.328 459.446 1.00 52.57 66 LEU A N 1
ATOM 473 C CA . LEU A 1 69 ? -140.656 -86.883 459.527 1.00 48.06 66 LEU A CA 1
ATOM 474 C C . LEU A 1 69 ? -139.227 -86.499 459.148 1.00 47.71 66 LEU A C 1
ATOM 475 O O . LEU A 1 69 ? -138.268 -87.197 459.495 1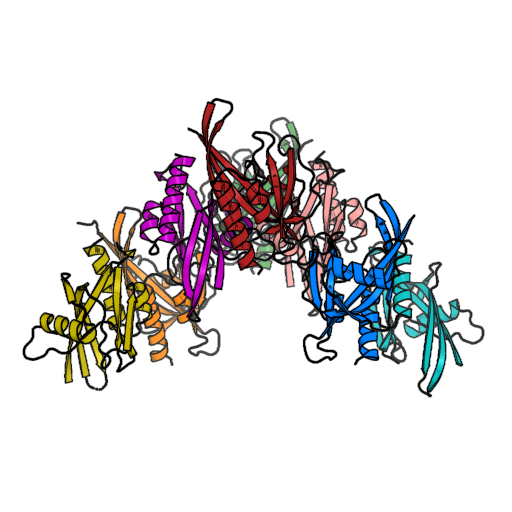.00 50.97 66 LEU A O 1
ATOM 480 N N . GLY A 1 70 ? -139.092 -85.352 458.486 1.00 48.36 67 GLY A N 1
ATOM 481 C CA . GLY A 1 70 ? -137.799 -84.766 458.166 1.00 54.90 67 GLY A CA 1
ATOM 482 C C . GLY A 1 70 ? -137.488 -83.522 458.988 1.00 53.12 67 GLY A C 1
ATOM 483 O O . GLY A 1 70 ? -138.390 -82.827 459.470 1.00 53.29 67 GLY A O 1
ATOM 484 N N . ILE A 1 71 ? -136.197 -83.239 459.136 1.00 48.66 68 ILE A N 1
ATOM 485 C CA . ILE A 1 71 ? -135.729 -82.120 459.947 1.00 48.24 68 ILE A CA 1
ATOM 486 C C . ILE A 1 71 ? -135.806 -80.831 459.144 1.00 54.72 68 ILE A C 1
ATOM 487 O O . ILE A 1 71 ? -135.277 -80.747 458.027 1.00 54.83 68 ILE A O 1
ATOM 492 N N . VAL A 1 72 ? -136.437 -79.811 459.720 1.00 45.04 69 VAL A N 1
ATOM 493 C CA . VAL A 1 72 ? -136.337 -78.464 459.172 1.00 47.79 69 VAL A CA 1
ATOM 494 C C . VAL A 1 72 ? -135.078 -77.813 459.745 1.00 54.95 69 VAL A C 1
ATOM 495 O O . VAL A 1 72 ? -134.163 -77.462 458.998 1.00 55.06 69 VAL A O 1
ATOM 499 N N . ASN A 1 73 ? -135.020 -77.665 461.070 1.00 51.21 70 ASN A N 1
ATOM 500 C CA . ASN A 1 73 ? -133.873 -77.112 461.779 1.00 54.31 70 ASN A CA 1
ATOM 501 C C . ASN A 1 73 ? -133.797 -77.764 463.146 1.00 53.46 70 ASN A C 1
ATOM 502 O O . ASN A 1 73 ? -134.830 -77.941 463.798 1.00 44.12 70 ASN A O 1
ATOM 507 N N . PHE A 1 74 ? -132.574 -78.079 463.588 1.00 45.48 71 PHE A N 1
ATOM 508 C CA . PHE A 1 74 ? -132.319 -78.365 464.995 1.00 50.98 71 PHE A CA 1
ATOM 509 C C . PHE A 1 74 ? -132.280 -77.082 465.815 1.00 47.88 71 PHE A C 1
ATOM 510 O O . PHE A 1 74 ? -131.818 -76.038 465.348 1.00 52.52 71 PHE A O 1
ATOM 518 N N . PHE A 1 75 ? -132.759 -77.162 467.054 1.00 43.89 72 PHE A N 1
ATOM 519 C CA . PHE A 1 75 ? -132.490 -76.104 468.016 1.00 40.58 72 PHE A CA 1
ATOM 520 C C . PHE A 1 75 ? -131.199 -76.404 468.773 1.00 46.97 72 PHE A C 1
ATOM 521 O O . PHE A 1 75 ? -130.789 -77.563 468.891 1.00 44.05 72 PHE A O 1
ATOM 529 N N . PRO A 1 76 ? -130.547 -75.357 469.346 1.00 47.13 73 PRO A N 1
ATOM 530 C CA . PRO A 1 76 ? -129.241 -75.514 470.013 1.00 47.82 73 PRO A CA 1
ATOM 531 C C . PRO A 1 76 ? -129.430 -75.985 471.443 1.00 45.97 73 PRO A C 1
ATOM 532 O O . PRO A 1 76 ? -129.165 -75.276 472.410 1.00 48.61 73 PRO A O 1
ATOM 536 N N . LYS A 1 77 ? -129.916 -77.215 471.590 1.00 40.27 74 LYS A N 1
ATOM 537 C CA . LYS A 1 77 ? -130.312 -77.679 472.905 1.00 43.14 74 LYS A CA 1
ATOM 538 C C . LYS A 1 77 ? -130.485 -79.188 472.868 1.00 47.06 74 LYS A C 1
ATOM 539 O O . LYS A 1 77 ? -131.057 -79.738 471.915 1.00 44.91 74 LYS A O 1
ATOM 545 N N . ILE A 1 78 ? -129.957 -79.857 473.887 1.00 41.75 75 ILE A N 1
ATOM 546 C CA . ILE A 1 78 ? -130.233 -81.272 474.071 1.00 43.76 75 ILE A CA 1
ATOM 547 C C . ILE A 1 78 ? -130.728 -81.505 475.495 1.00 46.67 75 ILE A C 1
ATOM 548 O O . ILE A 1 78 ? -130.663 -80.630 476.367 1.00 42.91 75 ILE A O 1
ATOM 553 N N . PHE A 1 79 ? -131.318 -82.685 475.677 1.00 42.36 76 PHE A N 1
ATOM 554 C CA . PHE A 1 79 ? -131.935 -83.127 476.915 1.00 42.62 76 PHE A CA 1
ATOM 555 C C . PHE A 1 79 ? -131.486 -84.559 477.138 1.00 43.44 76 PHE A C 1
ATOM 556 O O . PHE A 1 79 ? -131.420 -85.337 476.184 1.00 52.39 76 PHE A O 1
ATOM 564 N N . VAL A 1 80 ? -131.203 -84.921 478.386 1.00 45.19 77 VAL A N 1
ATOM 565 C CA . VAL A 1 80 ? -130.673 -86.245 478.714 1.00 48.91 77 VAL A CA 1
ATOM 566 C C . VAL A 1 80 ? -131.502 -86.862 479.839 1.00 42.38 77 VAL A C 1
ATOM 567 O O . VAL A 1 80 ? -131.853 -86.176 480.807 1.00 46.99 77 VAL A O 1
ATOM 571 N N . GLU A 1 81 ? -131.809 -88.155 479.717 1.00 41.62 78 GLU A N 1
ATOM 572 C CA . GLU A 1 81 ? -132.419 -88.909 480.815 1.00 46.50 78 GLU A CA 1
ATOM 573 C C . GLU A 1 81 ? -131.660 -90.202 481.070 1.00 45.70 78 GLU A C 1
ATOM 574 O O . GLU A 1 81 ? -131.042 -90.773 480.168 1.00 44.95 78 GLU A O 1
ATOM 580 N N . ASN A 1 82 ? -131.742 -90.669 482.319 1.00 45.34 79 ASN A N 1
ATOM 581 C CA . ASN A 1 82 ? -131.082 -91.884 482.763 1.00 43.67 79 ASN A CA 1
ATOM 582 C C . ASN A 1 82 ? -132.067 -92.684 483.596 1.00 41.80 79 ASN A C 1
ATOM 583 O O . ASN A 1 82 ? -132.613 -92.163 484.571 1.00 47.86 79 ASN A O 1
ATOM 588 N N . TYR A 1 83 ? -132.275 -93.935 483.220 1.00 42.97 80 TYR A N 1
ATOM 589 C CA . TYR A 1 83 ? -133.201 -94.805 483.937 1.00 51.16 80 TYR A CA 1
ATOM 590 C C . TYR A 1 83 ? -132.703 -96.247 483.844 1.00 52.90 80 TYR A C 1
ATOM 591 O O . TYR A 1 83 ? -131.803 -96.572 483.063 1.00 50.20 80 TYR A O 1
ATOM 600 N N . SER A 1 84 ? -133.287 -97.112 484.672 1.00 48.49 81 SER A N 1
ATOM 601 C CA . SER A 1 84 ? -132.857 -98.502 484.784 1.00 54.98 81 SER A CA 1
ATOM 602 C C . SER A 1 84 ? -134.079 -99.405 484.760 1.00 54.51 81 SER A C 1
ATOM 603 O O . SER A 1 84 ? -135.161 -99.004 485.189 1.00 53.74 81 SER A O 1
ATOM 606 N N . PHE A 1 85 ? -133.908 -100.613 484.225 1.00 48.94 82 PHE A N 1
ATOM 607 C CA . PHE A 1 85 ? -135.012 -101.557 484.112 1.00 55.98 82 PHE A CA 1
ATOM 608 C C . PHE A 1 85 ? -134.438 -102.952 483.915 1.00 62.83 82 PHE A C 1
ATOM 609 O O . PHE A 1 85 ? -133.234 -103.127 483.706 1.00 61.47 82 PHE A O 1
ATOM 617 N N . ASN A 1 86 ? -135.323 -103.944 483.963 1.00 60.13 83 ASN A N 1
ATOM 618 C CA . ASN A 1 86 ? -134.974 -105.328 483.662 1.00 60.00 83 ASN A CA 1
ATOM 619 C C . ASN A 1 86 ? -135.587 -105.701 482.317 1.00 59.58 83 ASN A C 1
ATOM 620 O O . ASN A 1 86 ? -136.740 -105.352 482.037 1.00 54.98 83 ASN A O 1
ATOM 625 N N . ASP A 1 87 ? -134.814 -106.368 481.460 1.00 59.37 84 ASP A N 1
ATOM 626 C CA . ASP A 1 87 ? -135.273 -106.612 480.095 1.00 67.39 84 ASP A CA 1
ATOM 627 C C . ASP A 1 87 ? -136.055 -107.926 480.017 1.00 68.37 84 ASP A C 1
ATOM 628 O O . ASP A 1 87 ? -136.352 -108.563 481.033 1.00 65.26 84 ASP A O 1
ATOM 633 N N . LYS A 1 88 ? -136.401 -108.337 478.789 1.00 70.68 85 LYS A N 1
ATOM 634 C CA . LYS A 1 88 ? -137.209 -109.539 478.591 1.00 71.83 85 LYS A CA 1
ATOM 635 C C . LYS A 1 88 ? -136.551 -110.761 479.217 1.00 79.12 85 LYS A C 1
ATOM 636 O O . LYS A 1 88 ? -137.239 -111.626 479.773 1.00 83.76 85 LYS A O 1
ATOM 638 N N . GLU A 1 89 ? -135.223 -110.847 479.139 1.00 70.47 86 GLU A N 1
ATOM 639 C CA . GLU A 1 89 ? -134.461 -111.954 479.700 1.00 68.75 86 GLU A CA 1
ATOM 640 C C . GLU A 1 89 ? -134.022 -111.696 481.141 1.00 72.18 86 GLU A C 1
ATOM 641 O O . GLU A 1 89 ? -133.158 -112.416 481.656 1.00 69.86 86 GLU A O 1
ATOM 643 N N . GLU A 1 90 ? -134.596 -110.684 481.794 1.00 71.18 87 GLU A N 1
ATOM 644 C CA . GLU A 1 90 ? -134.390 -110.389 483.211 1.00 66.81 87 GLU A CA 1
ATOM 645 C C . GLU A 1 90 ? -133.002 -109.800 483.520 1.00 70.24 87 GLU A C 1
ATOM 646 O O . GLU A 1 90 ? -132.566 -109.816 484.679 1.00 70.95 87 GLU A O 1
ATOM 648 N N . ILE A 1 91 ? -132.304 -109.231 482.523 1.00 69.09 88 ILE A N 1
ATOM 649 C CA . ILE A 1 91 ? -131.026 -108.551 482.749 1.00 66.42 88 ILE A CA 1
ATOM 650 C C . ILE A 1 91 ? -131.265 -107.101 483.162 1.00 64.42 88 ILE A C 1
ATOM 651 O O . ILE A 1 91 ? -132.067 -106.389 482.549 1.00 59.86 88 ILE A O 1
ATOM 656 N N . PHE A 1 92 ? -130.533 -106.649 484.183 1.00 62.34 89 PHE A N 1
ATOM 657 C CA . PHE A 1 92 ? -130.611 -105.266 484.646 1.00 60.18 89 PHE A CA 1
ATOM 658 C C . PHE A 1 92 ? -129.884 -104.342 483.669 1.00 62.63 89 PHE A C 1
ATOM 659 O O . PHE A 1 92 ? -128.717 -104.564 483.339 1.00 59.58 89 PHE A O 1
ATOM 667 N N . VAL A 1 93 ? -130.586 -103.310 483.195 1.00 56.98 90 VAL A N 1
ATOM 668 C CA . VAL A 1 93 ? -130.074 -102.384 482.192 1.00 55.36 90 VAL A CA 1
ATOM 669 C C . VAL A 1 93 ? -130.036 -100.981 482.786 1.00 58.38 90 VAL A C 1
ATOM 670 O O . VAL A 1 93 ? -130.986 -100.541 483.445 1.00 53.89 90 VAL A O 1
ATOM 674 N N . ARG A 1 94 ? -128.925 -100.287 482.565 1.00 53.46 91 ARG A N 1
ATOM 675 C CA . ARG A 1 94 ? -128.825 -98.856 482.811 1.00 55.92 91 ARG A CA 1
ATOM 676 C C . ARG A 1 94 ? -128.828 -98.157 481.460 1.00 53.94 91 ARG A C 1
ATOM 677 O O . ARG A 1 94 ? -127.937 -98.392 480.637 1.00 53.62 91 ARG A O 1
ATOM 685 N N . LYS A 1 95 ? -129.823 -97.303 481.234 1.00 50.82 92 LYS A N 1
ATOM 686 C CA . LYS A 1 95 ? -130.047 -96.718 479.921 1.00 50.54 92 LYS A CA 1
ATOM 687 C C . LYS A 1 95 ? -129.904 -95.203 479.985 1.00 42.92 92 LYS A C 1
ATOM 688 O O . LYS A 1 95 ? -130.385 -94.551 480.917 1.00 44.94 92 LYS A O 1
ATOM 694 N N . GLU A 1 96 ? -129.252 -94.649 478.973 1.00 46.16 93 GLU A N 1
ATOM 695 C CA . GLU A 1 96 ? -129.083 -93.212 478.828 1.00 45.10 93 GLU A CA 1
ATOM 696 C C . GLU A 1 96 ? -129.646 -92.816 477.468 1.00 42.48 93 GLU A C 1
ATOM 697 O O . GLU A 1 96 ? -129.300 -93.421 476.448 1.00 45.46 93 GLU A O 1
ATOM 703 N N . VAL A 1 97 ? -130.543 -91.832 477.461 1.00 40.91 94 VAL A N 1
ATOM 704 C CA . VAL A 1 97 ? -131.195 -91.377 476.242 1.00 39.85 94 VAL A CA 1
ATOM 705 C C . VAL A 1 97 ? -130.908 -89.893 476.070 1.00 41.07 94 VAL A C 1
ATOM 706 O O . VAL A 1 97 ? -131.179 -89.091 476.965 1.00 41.76 94 VAL A O 1
ATOM 710 N N . THR A 1 98 ? -130.390 -89.530 474.912 1.00 41.67 95 THR A N 1
ATOM 711 C CA . THR A 1 98 ? -130.113 -88.143 474.573 1.00 39.63 95 THR A CA 1
ATOM 712 C C . THR A 1 98 ? -131.146 -87.702 473.529 1.00 35.73 95 THR A C 1
ATOM 713 O O . THR A 1 98 ? -131.263 -88.335 472.482 1.00 40.71 95 THR A O 1
ATOM 717 N N . TYR A 1 99 ? -131.893 -86.639 473.816 1.00 37.95 96 TYR A N 1
ATOM 718 C CA . TYR A 1 99 ? -132.859 -86.100 472.872 1.00 41.48 96 TYR A CA 1
ATOM 719 C C . TYR A 1 99 ? -132.369 -84.785 472.293 1.00 36.87 96 TYR A C 1
ATOM 720 O O . TYR A 1 99 ? -132.081 -83.832 473.032 1.00 41.34 96 TYR A O 1
ATOM 729 N N . PHE A 1 100 ? -132.353 -84.718 470.965 1.00 33.53 97 PHE A N 1
ATOM 730 C CA . PHE A 1 100 ? -132.291 -83.463 470.261 1.00 34.19 97 PHE A CA 1
ATOM 731 C C . PHE A 1 100 ? -133.696 -82.876 470.160 1.00 39.59 97 PHE A C 1
ATOM 732 O O . PHE A 1 100 ? -134.681 -83.544 470.439 1.00 40.64 97 PHE A O 1
ATOM 740 N N . LEU A 1 101 ? -133.762 -81.606 469.788 1.00 36.92 98 LEU A N 1
ATOM 741 C CA . LEU A 1 101 ? -135.025 -80.878 469.636 1.00 37.08 98 LEU A CA 1
ATOM 742 C C . LEU A 1 101 ? -135.004 -80.230 468.267 1.00 42.28 98 LEU A C 1
ATOM 743 O O . LEU A 1 101 ? -134.056 -79.508 467.945 1.00 44.72 98 LEU A O 1
ATOM 748 N N . ALA A 1 102 ? -136.044 -80.478 467.464 1.00 42.06 99 ALA A N 1
ATOM 749 C CA . ALA A 1 102 ? -136.032 -80.065 466.074 1.00 43.30 99 ALA A CA 1
ATOM 750 C C . ALA A 1 102 ? -137.417 -79.669 465.595 1.00 40.42 99 ALA A C 1
ATOM 751 O O . ALA A 1 102 ? -138.399 -80.383 465.852 1.00 37.74 99 ALA A O 1
ATOM 753 N N . GLU A 1 103 ? -137.477 -78.558 464.856 1.00 40.39 100 GLU A N 1
ATOM 754 C CA . GLU A 1 103 ? -138.658 -78.279 464.029 1.00 37.45 100 GLU A CA 1
ATOM 755 C C . GLU A 1 103 ? -138.685 -79.268 462.863 1.00 44.82 100 GLU A C 1
ATOM 756 O O . GLU A 1 103 ? -137.670 -79.473 462.198 1.00 43.54 100 GLU A O 1
ATOM 762 N N . VAL A 1 104 ? -139.827 -79.921 462.629 1.00 40.33 101 VAL A N 1
ATOM 763 C CA . VAL A 1 104 ? -139.908 -80.985 461.638 1.00 39.56 101 VAL A CA 1
ATOM 764 C C . VAL A 1 104 ? -140.976 -80.661 460.590 1.00 45.20 101 VAL A C 1
ATOM 765 O O . VAL A 1 104 ? -141.818 -79.780 460.762 1.00 54.56 101 VAL A O 1
ATOM 769 N N . LYS A 1 105 ? -140.918 -81.408 459.493 1.00 49.16 102 LYS A N 1
ATOM 770 C CA . LYS A 1 105 ? -141.877 -81.295 458.403 1.00 53.15 102 LYS A CA 1
ATOM 771 C C . LYS A 1 105 ? -142.230 -82.694 457.901 1.00 51.15 102 LYS A C 1
ATOM 772 O O . LYS A 1 105 ? -141.523 -83.683 458.158 1.00 52.39 102 LYS A O 1
ATOM 778 N N . GLY A 1 106 ? -143.313 -82.750 457.139 1.00 57.27 103 GLY A N 1
ATOM 779 C CA . GLY A 1 106 ? -143.854 -83.983 456.612 1.00 58.53 103 GLY A CA 1
ATOM 780 C C . GLY A 1 106 ? -145.117 -84.390 457.346 1.00 62.04 103 GLY A C 1
ATOM 781 O O . GLY A 1 106 ? -145.472 -83.850 458.396 1.00 62.36 103 GLY A O 1
ATOM 782 N N . GLU A 1 107 ? -145.818 -85.354 456.758 1.00 58.22 104 GLU A N 1
ATOM 783 C CA . GLU A 1 107 ? -146.919 -86.018 457.437 1.00 69.71 104 GLU A CA 1
ATOM 784 C C . GLU A 1 107 ? -146.371 -87.238 458.159 1.00 62.56 104 GLU A C 1
ATOM 785 O O . GLU A 1 107 ? -145.516 -87.950 457.629 1.00 63.02 104 GLU A O 1
ATOM 787 N N . VAL A 1 108 ? -146.871 -87.480 459.369 1.00 57.53 105 VAL A N 1
ATOM 788 C CA . VAL A 1 108 ? -146.399 -88.619 460.150 1.00 56.76 105 VAL A CA 1
ATOM 789 C C . VAL A 1 108 ? -146.881 -89.908 459.501 1.00 64.26 105 VAL A C 1
ATOM 790 O O . VAL A 1 108 ? -148.057 -90.037 459.138 1.00 62.63 105 VAL A O 1
ATOM 794 N N . HIS A 1 109 ? -145.974 -90.871 459.359 1.00 57.62 106 HIS A N 1
ATOM 795 C CA . HIS A 1 109 ? -146.304 -92.228 458.916 1.00 61.47 106 HIS A CA 1
ATOM 796 C C . HIS A 1 109 ? -145.534 -93.170 459.836 1.00 54.43 106 HIS A C 1
ATOM 797 O O . HIS A 1 109 ? -144.374 -93.498 459.574 1.00 58.00 106 HIS A O 1
ATOM 804 N N . ALA A 1 110 ? -146.172 -93.573 460.930 1.00 57.87 107 ALA A N 1
ATOM 805 C CA . ALA A 1 110 ? -145.483 -94.341 461.961 1.00 52.56 107 ALA A CA 1
ATOM 806 C C . ALA A 1 110 ? -145.117 -95.731 461.463 1.00 54.36 107 ALA A C 1
ATOM 807 O O . ALA A 1 110 ? -145.904 -96.399 460.793 1.00 52.50 107 ALA A O 1
ATOM 809 N N . ASP A 1 111 ? -143.941 -96.180 461.816 1.00 46.91 108 ASP A N 1
ATOM 810 C CA . ASP A 1 111 ? -143.577 -97.581 461.628 1.00 53.53 108 ASP A CA 1
ATOM 811 C C . ASP A 1 111 ? -144.242 -98.435 462.708 1.00 49.55 108 ASP A C 1
ATOM 812 O O . ASP A 1 111 ? -143.803 -98.404 463.861 1.00 46.81 108 ASP A O 1
ATOM 817 N N . PRO A 1 112 ? -145.275 -99.230 462.401 1.00 53.51 109 PRO A N 1
ATOM 818 C CA . PRO A 1 112 ? -146.012 -99.912 463.488 1.00 52.13 109 PRO A CA 1
ATOM 819 C C . PRO A 1 112 ? -145.189 -100.907 464.293 1.00 47.73 109 PRO A C 1
ATOM 820 O O . PRO A 1 112 ? -145.640 -101.313 465.372 1.00 48.71 109 PRO A O 1
ATOM 824 N N . ASP A 1 113 ? -144.007 -101.317 463.826 1.00 51.56 110 ASP A N 1
ATOM 825 C CA . ASP A 1 113 ? -143.152 -102.180 464.638 1.00 53.95 110 ASP A CA 1
ATOM 826 C C . ASP A 1 113 ? -142.594 -101.462 465.859 1.00 53.21 110 ASP A C 1
ATOM 827 O O . ASP A 1 113 ? -142.166 -102.125 466.813 1.00 50.49 110 ASP A O 1
ATOM 832 N N . GLU A 1 114 ? -142.585 -100.128 465.851 1.00 48.89 111 GLU A N 1
ATOM 833 C CA . GLU A 1 114 ? -142.039 -99.388 466.979 1.00 47.03 111 GLU A CA 1
ATOM 834 C C . GLU A 1 114 ? -143.017 -98.385 467.571 1.00 44.09 111 GLU A C 1
ATOM 835 O O . GLU A 1 114 ? -142.945 -98.113 468.773 1.00 48.79 111 GLU A O 1
ATOM 841 N N . ILE A 1 115 ? -143.910 -97.827 466.751 1.00 38.52 112 ILE A N 1
ATOM 842 C CA . ILE A 1 115 ? -144.829 -96.776 467.166 1.00 38.17 112 ILE A CA 1
ATOM 843 C C . ILE A 1 115 ? -146.235 -97.290 466.918 1.00 48.04 112 ILE A C 1
ATOM 844 O O . ILE A 1 115 ? -146.556 -97.704 465.800 1.00 46.38 112 ILE A O 1
ATOM 849 N N . CYS A 1 116 ? -147.059 -97.295 467.963 1.00 42.57 113 CYS A N 1
ATOM 850 C CA . CYS A 1 116 ? -148.427 -97.777 467.844 1.00 44.46 113 CYS A CA 1
ATOM 851 C C . CYS A 1 116 ? -149.471 -96.687 468.056 1.00 46.47 113 CYS A C 1
ATOM 852 O O . CYS A 1 116 ? -150.665 -96.975 467.937 1.00 46.75 113 CYS A O 1
ATOM 855 N N . ASP A 1 117 ? -149.065 -95.463 468.383 1.00 41.08 114 ASP A N 1
ATOM 856 C CA . ASP A 1 117 ? -149.976 -94.327 468.453 1.00 41.48 114 ASP A CA 1
ATOM 857 C C . ASP A 1 117 ? -149.166 -93.031 468.356 1.00 44.92 114 ASP A C 1
ATOM 858 O O . ASP A 1 117 ? -147.985 -92.998 468.708 1.00 42.53 114 ASP A O 1
ATOM 863 N N . VAL A 1 118 ? -149.812 -91.970 467.878 1.00 40.68 115 VAL A N 1
ATOM 864 C CA . VAL A 1 118 ? -149.177 -90.667 467.680 1.00 42.36 115 VAL A CA 1
ATOM 865 C C . VAL A 1 118 ? -150.155 -89.580 468.092 1.00 49.25 115 VAL A C 1
ATOM 866 O O . VAL A 1 118 ? -151.339 -89.624 467.738 1.00 45.31 115 VAL A O 1
ATOM 870 N N . GLN A 1 119 ? -149.649 -88.568 468.790 1.00 41.28 116 GLN A N 1
ATOM 871 C CA . GLN A 1 119 ? -150.453 -87.391 469.086 1.00 43.63 116 GLN A CA 1
ATOM 872 C C . GLN A 1 119 ? -149.601 -86.134 469.065 1.00 42.70 116 GLN A C 1
ATOM 873 O O . GLN A 1 119 ? -148.609 -86.053 469.796 1.00 43.15 116 GLN A O 1
ATOM 879 N N . TRP A 1 120 ? -150.015 -85.151 468.265 1.00 42.35 117 TRP A N 1
ATOM 880 C CA . TRP A 1 120 ? -149.433 -83.807 468.318 1.00 43.45 117 TRP A CA 1
ATOM 881 C C . TRP A 1 120 ? -150.108 -83.026 469.443 1.00 46.45 117 TRP A C 1
ATOM 882 O O . TRP A 1 120 ? -151.307 -82.713 469.367 1.00 43.05 117 TRP A O 1
ATOM 893 N N . LEU A 1 121 ? -149.341 -82.707 470.483 1.00 39.89 118 LEU A N 1
ATOM 894 C CA . LEU A 1 121 ? -149.844 -82.040 471.680 1.00 38.41 118 LEU A CA 1
ATOM 895 C C . LEU A 1 121 ? -148.907 -80.929 472.122 1.00 44.63 118 LEU A C 1
ATOM 896 O O . LEU A 1 121 ? -147.712 -80.941 471.818 1.00 40.92 118 LEU A O 1
ATOM 901 N N . SER A 1 122 ? -149.451 -79.987 472.897 1.00 44.87 119 SER A N 1
ATOM 902 C CA . SER A 1 122 ? -148.583 -79.070 473.620 1.00 44.42 119 SER A CA 1
ATOM 903 C C . SER A 1 122 ? -147.788 -79.863 474.654 1.00 45.62 119 SER A C 1
ATOM 904 O O . SER A 1 122 ? -148.157 -80.976 475.036 1.00 42.15 119 SER A O 1
ATOM 907 N N . PHE A 1 123 ? -146.670 -79.300 475.102 1.00 45.19 120 PHE A N 1
ATOM 908 C CA . PHE A 1 123 ? -145.886 -79.998 476.113 1.00 44.34 120 PHE A CA 1
ATOM 909 C C . PHE A 1 123 ? -146.718 -80.283 477.368 1.00 46.33 120 PHE A C 1
ATOM 910 O O . PHE A 1 123 ? -146.595 -81.356 477.966 1.00 43.59 120 PHE A O 1
ATOM 918 N N . GLN A 1 124 ? -147.594 -79.351 477.763 1.00 46.03 121 GLN A N 1
ATOM 919 C CA . GLN A 1 124 ? -148.385 -79.556 478.972 1.00 46.70 121 GLN A CA 1
ATOM 920 C C . GLN A 1 124 ? -149.461 -80.623 478.756 1.00 44.40 121 GLN A C 1
ATOM 921 O O . GLN A 1 124 ? -149.666 -81.470 479.626 1.00 48.47 121 GLN A O 1
ATOM 927 N N . GLU A 1 125 ? -150.117 -80.631 477.583 1.00 42.63 122 GLU A N 1
ATOM 928 C CA . GLU A 1 125 ? -151.072 -81.690 477.262 1.00 45.13 122 GLU A CA 1
ATOM 929 C C . GLU A 1 125 ? -150.377 -83.042 477.255 1.00 44.51 122 GLU A C 1
ATOM 930 O O . GLU A 1 125 ? -150.857 -84.011 477.851 1.00 42.42 122 GLU A O 1
ATOM 936 N N . GLY A 1 126 ? -149.231 -83.125 476.584 1.00 44.97 123 GLY A N 1
ATOM 937 C CA . GLY A 1 126 ? -148.556 -84.401 476.464 1.00 39.66 123 GLY A CA 1
ATOM 938 C C . GLY A 1 126 ? -148.044 -84.927 477.786 1.00 40.74 123 GLY A C 1
ATOM 939 O O . GLY A 1 126 ? -147.903 -86.140 477.952 1.00 38.51 123 GLY A O 1
ATOM 940 N N . LEU A 1 127 ? -147.750 -84.026 478.734 1.00 43.98 124 LEU A N 1
ATOM 941 C CA . LEU A 1 127 ? -147.304 -84.435 480.068 1.00 43.36 124 LEU A CA 1
ATOM 942 C C . LEU A 1 127 ? -148.292 -85.379 480.736 1.00 45.13 124 LEU A C 1
ATOM 943 O O . LEU A 1 127 ? -147.888 -86.273 481.485 1.00 45.10 124 LEU A O 1
ATOM 948 N N . ARG A 1 128 ? -149.587 -85.187 480.473 1.00 38.99 125 ARG A N 1
ATOM 949 C CA . ARG A 1 128 ? -150.636 -86.032 481.033 1.00 47.69 125 ARG A CA 1
ATOM 950 C C . ARG A 1 128 ? -150.503 -87.489 480.605 1.00 50.49 125 ARG A C 1
ATOM 951 O O . ARG A 1 128 ? -151.012 -88.381 481.297 1.00 46.03 125 ARG A O 1
ATOM 959 N N . LEU A 1 129 ? -149.860 -87.749 479.464 1.00 42.49 126 LEU A N 1
ATOM 960 C CA . LEU A 1 129 ? -149.651 -89.109 478.982 1.00 38.13 126 LEU A CA 1
ATOM 961 C C . LEU A 1 129 ? -148.430 -89.789 479.577 1.00 41.62 126 LEU A C 1
ATOM 962 O O . LEU A 1 129 ? -148.171 -90.946 479.232 1.00 38.97 126 LEU A O 1
ATOM 967 N N . LEU A 1 130 ? -147.651 -89.102 480.415 1.00 42.02 127 LEU A N 1
ATOM 968 C CA . LEU A 1 130 ? -146.351 -89.592 480.862 1.00 42.90 127 LEU A CA 1
ATOM 969 C C . LEU A 1 130 ? -146.419 -90.006 482.333 1.00 40.07 127 LEU A C 1
ATOM 970 O O . LEU A 1 130 ? -146.865 -89.228 483.176 1.00 42.26 127 LEU A O 1
ATOM 975 N N . ASN A 1 131 ? -145.941 -91.206 482.644 1.00 39.63 128 ASN A N 1
ATOM 976 C CA . ASN A 1 131 ? -145.899 -91.678 484.027 1.00 41.61 128 ASN A CA 1
ATOM 977 C C . ASN A 1 131 ? -144.488 -91.733 484.605 1.00 42.39 128 ASN A C 1
ATOM 978 O O . ASN A 1 131 ? -144.279 -91.273 485.733 1.00 45.45 128 ASN A O 1
ATOM 983 N N . PHE A 1 132 ? -143.505 -92.249 483.864 1.00 43.20 129 PHE A N 1
ATOM 984 C CA . PHE A 1 132 ? -142.138 -92.340 484.387 1.00 40.13 129 PHE A CA 1
ATOM 985 C C . PHE A 1 132 ? -141.588 -90.951 484.729 1.00 42.88 129 PHE A C 1
ATOM 986 O O . PHE A 1 132 ? -141.707 -90.023 483.916 1.00 38.98 129 PHE A O 1
ATOM 994 N N . PRO A 1 133 ? -140.971 -90.771 485.901 1.00 41.16 130 PRO A N 1
ATOM 995 C CA . PRO A 1 133 ? -140.458 -89.436 486.265 1.00 45.93 130 PRO A CA 1
ATOM 996 C C . PRO A 1 133 ? -139.403 -88.885 485.309 1.00 40.26 130 PRO A C 1
ATOM 997 O O . PRO A 1 133 ? -139.409 -87.679 485.023 1.00 41.80 130 PRO A O 1
ATOM 1001 N N . GLU A 1 134 ? -138.509 -89.730 484.792 1.00 37.54 131 GLU A N 1
ATOM 1002 C CA . GLU A 1 134 ? -137.396 -89.223 483.991 1.00 42.04 131 GLU A CA 1
ATOM 1003 C C . GLU A 1 134 ? -137.879 -88.544 482.709 1.00 46.97 131 GLU A C 1
ATOM 1004 O O . GLU A 1 134 ? -137.357 -87.488 482.330 1.00 41.11 131 GLU A O 1
ATOM 1010 N N . ILE A 1 135 ? -138.887 -89.113 482.028 1.00 40.61 132 ILE A N 1
ATOM 1011 C CA . ILE A 1 135 ? -139.354 -88.466 480.798 1.00 38.07 132 ILE A CA 1
ATOM 1012 C C . ILE A 1 135 ? -140.203 -87.244 481.138 1.00 41.96 132 ILE A C 1
ATOM 1013 O O . ILE A 1 135 ? -140.246 -86.281 480.361 1.00 40.52 132 ILE A O 1
ATOM 1018 N N . ARG A 1 136 ? -140.880 -87.246 482.296 1.00 38.24 133 ARG A N 1
ATOM 1019 C CA . ARG A 1 136 ? -141.601 -86.053 482.741 1.00 39.41 133 ARG A CA 1
ATOM 1020 C C . ARG A 1 136 ? -140.641 -84.886 482.964 1.00 40.68 133 ARG A C 1
ATOM 1021 O O . ARG A 1 136 ? -140.959 -83.738 482.626 1.00 39.35 133 ARG A O 1
ATOM 1029 N N . ASN A 1 137 ? -139.473 -85.164 483.555 1.00 38.93 134 ASN A N 1
ATOM 1030 C CA . ASN A 1 137 ? -138.433 -84.144 483.685 1.00 42.64 134 ASN A CA 1
ATOM 1031 C C . ASN A 1 137 ? -138.018 -83.608 482.319 1.00 43.43 134 ASN A C 1
ATOM 1032 O O . ASN A 1 137 ? -137.816 -82.392 482.159 1.00 40.39 134 ASN A O 1
ATOM 1037 N N . ILE A 1 138 ? -137.877 -84.500 481.325 1.00 45.21 135 ILE A N 1
ATOM 1038 C CA . ILE A 1 138 ? -137.506 -84.068 479.970 1.00 44.52 135 ILE A CA 1
ATOM 1039 C C . ILE A 1 138 ? -138.504 -83.046 479.452 1.00 39.04 135 ILE A C 1
ATOM 1040 O O . ILE A 1 138 ? -138.128 -81.973 478.960 1.00 40.20 135 ILE A O 1
ATOM 1045 N N . VAL A 1 139 ? -139.791 -83.388 479.488 1.00 37.90 136 VAL A N 1
ATOM 1046 C CA . VAL A 1 139 ? -140.800 -82.490 478.929 1.00 35.66 136 VAL A CA 1
ATOM 1047 C C . VAL A 1 139 ? -140.905 -81.204 479.733 1.00 36.35 136 VAL A C 1
ATOM 1048 O O . VAL A 1 139 ? -141.178 -80.139 479.170 1.00 36.40 136 VAL A O 1
ATOM 1052 N N . THR A 1 140 ? -140.735 -81.282 481.058 1.00 42.68 137 THR A N 1
ATOM 1053 C CA . THR A 1 140 ? -140.713 -80.069 481.882 1.00 41.52 137 THR A CA 1
ATOM 1054 C C . THR A 1 140 ? -139.561 -79.157 481.464 1.00 38.63 137 THR A C 1
ATOM 1055 O O . THR A 1 140 ? -139.732 -77.948 481.320 1.00 37.71 137 THR A O 1
ATOM 1059 N N . GLU A 1 141 ? -138.379 -79.727 481.260 1.00 39.81 138 GLU A N 1
ATOM 1060 C CA . GLU A 1 141 ? -137.259 -78.900 480.797 1.00 45.83 138 GLU A CA 1
ATOM 1061 C C . GLU A 1 141 ? -137.506 -78.354 479.393 1.00 39.91 138 GLU A C 1
ATOM 1062 O O . GLU A 1 141 ? -137.193 -77.196 479.114 1.00 39.09 138 GLU A O 1
ATOM 1068 N N . ALA A 1 142 ? -138.075 -79.163 478.495 1.00 42.07 139 ALA A N 1
ATOM 1069 C CA . ALA A 1 142 ? -138.297 -78.697 477.125 1.00 41.24 139 ALA A CA 1
ATOM 1070 C C . ALA A 1 142 ? -139.320 -77.571 477.093 1.00 42.48 139 ALA A C 1
ATOM 1071 O O . ALA A 1 142 ? -139.170 -76.592 476.347 1.00 40.59 139 ALA A O 1
ATOM 1073 N N . ASP A 1 143 ? -140.371 -77.695 477.894 1.00 39.60 140 ASP A N 1
ATOM 1074 C CA . ASP A 1 143 ? -141.345 -76.612 477.981 1.00 41.44 140 ASP A CA 1
ATOM 1075 C C . ASP A 1 143 ? -140.677 -75.352 478.526 1.00 46.77 140 ASP A C 1
ATOM 1076 O O . ASP A 1 143 ? -140.892 -74.254 478.005 1.00 45.23 140 ASP A O 1
ATOM 1081 N N . LYS A 1 144 ? -139.807 -75.503 479.534 1.00 42.61 141 LYS A N 1
ATOM 1082 C CA . LYS A 1 144 ? -139.088 -74.344 480.065 1.00 45.10 141 LYS A CA 1
ATOM 1083 C C . LYS A 1 144 ? -138.187 -73.717 479.001 1.00 47.33 141 LYS A C 1
ATOM 1084 O O . LYS A 1 144 ? -138.067 -72.489 478.919 1.00 47.74 141 LYS A O 1
ATOM 1086 N N . PHE A 1 145 ? -137.576 -74.540 478.158 1.00 43.74 142 PHE A N 1
ATOM 1087 C CA . PHE A 1 145 ? -136.675 -74.018 477.143 1.00 43.20 142 PHE A CA 1
ATOM 1088 C C . PHE A 1 145 ? -137.417 -73.226 476.072 1.00 48.19 142 PHE A C 1
ATOM 1089 O O . PHE A 1 145 ? -136.993 -72.117 475.712 1.00 47.29 142 PHE A O 1
ATOM 1097 N N . VAL A 1 146 ? -138.504 -73.785 475.514 1.00 43.87 143 VAL A N 1
ATOM 1098 C CA . VAL A 1 146 ? -139.147 -73.099 474.394 1.00 44.06 143 VAL A CA 1
ATOM 1099 C C . VAL A 1 146 ? -139.707 -71.760 474.849 1.00 53.22 143 VAL A C 1
ATOM 1100 O O . VAL A 1 146 ? -139.746 -70.797 474.072 1.00 53.03 143 VAL A O 1
ATOM 1104 N N . GLN A 1 147 ? -140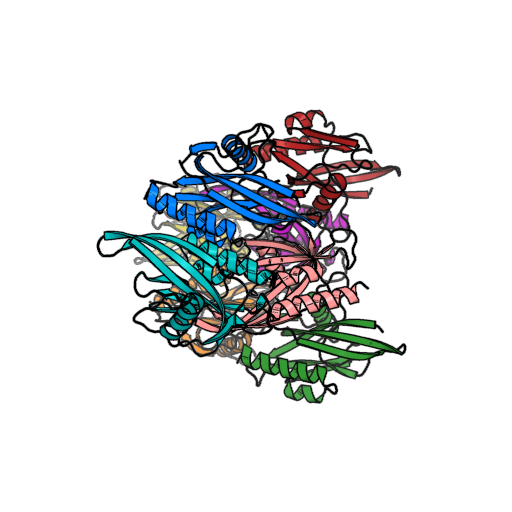.115 -71.664 476.116 1.00 50.14 144 GLN A N 1
ATOM 1105 C CA . GLN A 1 147 ? -140.607 -70.401 476.661 1.00 58.25 144 GLN A CA 1
ATOM 1106 C C . GLN A 1 147 ? -139.493 -69.349 476.735 1.00 58.00 144 GLN A C 1
ATOM 1107 O O . GLN A 1 147 ? -139.687 -68.194 476.340 1.00 58.84 144 GLN A O 1
ATOM 1109 N N . SER A 1 148 ? -138.317 -69.719 477.243 1.00 52.52 145 SER A N 1
ATOM 1110 C CA . SER A 1 148 ? -137.240 -68.738 477.299 1.00 50.12 145 SER A CA 1
ATOM 1111 C C . SER A 1 148 ? -136.647 -68.483 475.914 1.00 57.94 145 SER A C 1
ATOM 1112 O O . SER A 1 148 ? -136.315 -67.341 475.583 1.00 57.82 145 SER A O 1
ATOM 1115 N N . TYR A 1 149 ? -136.502 -69.525 475.087 1.00 52.83 146 TYR A N 1
ATOM 1116 C CA . TYR A 1 149 ? -135.778 -69.369 473.824 1.00 57.99 146 TYR A CA 1
ATOM 1117 C C . TYR A 1 149 ? -136.611 -68.664 472.760 1.00 57.95 146 TYR A C 1
ATOM 1118 O O . TYR A 1 149 ? -136.093 -67.816 472.027 1.00 49.90 146 TYR A O 1
ATOM 1127 N N . LEU A 1 150 ? -137.891 -69.010 472.643 1.00 57.72 147 LEU A N 1
ATOM 1128 C CA . LEU A 1 150 ? -138.755 -68.483 471.593 1.00 63.76 147 LEU A CA 1
ATOM 1129 C C . LEU A 1 150 ? -139.750 -67.451 472.110 1.00 80.42 147 LEU A C 1
ATOM 1130 O O . LEU A 1 150 ? -139.901 -66.380 471.509 1.00 86.87 147 LEU A O 1
ATOM 1135 N N . PHE A 1 151 ? -140.437 -67.751 473.209 1.00 74.52 148 PHE A N 1
ATOM 1136 C CA . PHE A 1 151 ? -141.518 -66.900 473.693 1.00 76.34 148 PHE A CA 1
ATOM 1137 C C . PHE A 1 151 ? -141.012 -65.823 474.662 1.00 79.79 148 PHE A C 1
ATOM 1138 O O . PHE A 1 151 ? -139.876 -65.335 474.551 1.00 76.31 148 PHE A O 1
ATOM 1140 N N . MET B 1 4 ? -213.225 -111.872 449.037 1.00 78.14 1 MET B N 1
ATOM 1141 C CA . MET B 1 4 ? -213.658 -111.594 450.435 1.00 78.35 1 MET B CA 1
ATOM 1142 C C . MET B 1 4 ? -212.450 -111.328 451.324 1.00 77.72 1 MET B C 1
ATOM 1143 O O . MET B 1 4 ? -211.322 -111.222 450.850 1.00 80.37 1 MET B O 1
ATOM 1145 N N . MET B 1 5 ? -212.723 -111.201 452.621 1.00 78.55 2 MET B N 1
ATOM 1146 C CA . MET B 1 5 ? -211.712 -110.981 453.645 1.00 75.08 2 MET B CA 1
ATOM 1147 C C . MET B 1 5 ? -212.406 -111.024 454.998 1.00 70.45 2 MET B C 1
ATOM 1148 O O . MET B 1 5 ? -213.360 -110.275 455.229 1.00 75.14 2 MET B O 1
ATOM 1150 N N . LYS B 1 6 ? -211.975 -111.916 455.883 1.00 69.63 3 LYS B N 1
ATOM 1151 C CA . LYS B 1 6 ? -212.554 -111.975 457.220 1.00 77.88 3 LYS B CA 1
ATOM 1152 C C . LYS B 1 6 ? -212.096 -110.762 458.015 1.00 77.45 3 LYS B C 1
ATOM 1153 O O . LYS B 1 6 ? -210.893 -110.504 458.135 1.00 73.71 3 LYS B O 1
ATOM 1155 N N . THR B 1 7 ? -213.059 -110.014 458.556 1.00 73.96 4 THR B N 1
ATOM 1156 C CA . THR B 1 7 ? -212.804 -108.680 459.079 1.00 73.11 4 THR B CA 1
ATOM 1157 C C . THR B 1 7 ? -213.354 -108.536 460.493 1.00 75.54 4 THR B C 1
ATOM 1158 O O . THR B 1 7 ? -214.460 -109.000 460.793 1.00 71.81 4 THR B O 1
ATOM 1162 N N . LYS B 1 8 ? -212.573 -107.873 461.352 1.00 65.30 5 LYS B N 1
ATOM 1163 C CA . LYS B 1 8 ? -212.965 -107.527 462.711 1.00 62.51 5 LYS B CA 1
ATOM 1164 C C . LYS B 1 8 ? -212.792 -106.024 462.905 1.00 64.81 5 LYS B C 1
ATOM 1165 O O . LYS B 1 8 ? -212.032 -105.374 462.184 1.00 58.40 5 LYS B O 1
ATOM 1167 N N . HIS B 1 9 ? -213.523 -105.467 463.874 1.00 62.84 6 HIS B N 1
ATOM 1168 C CA . HIS B 1 9 ? -213.440 -104.046 464.211 1.00 65.75 6 HIS B CA 1
ATOM 1169 C C . HIS B 1 9 ? -213.021 -103.907 465.667 1.00 63.71 6 HIS B C 1
ATOM 1170 O O . HIS B 1 9 ? -213.540 -104.610 466.540 1.00 62.39 6 HIS B O 1
ATOM 1177 N N . GLU B 1 10 ? -212.085 -102.995 465.921 1.00 59.63 7 GLU B N 1
ATOM 1178 C CA . GLU B 1 10 ? -211.475 -102.829 467.228 1.00 45.75 7 GLU B CA 1
ATOM 1179 C C . GLU B 1 10 ? -211.458 -101.344 467.550 1.00 50.66 7 GLU B C 1
ATOM 1180 O O . GLU B 1 10 ? -211.239 -100.524 466.656 1.00 48.57 7 GLU B O 1
ATOM 1186 N N . TYR B 1 11 ? -211.718 -101.000 468.815 1.00 52.34 8 TYR B N 1
ATOM 1187 C CA . TYR B 1 11 ? -211.809 -99.613 469.261 1.00 52.47 8 TYR B CA 1
ATOM 1188 C C . TYR B 1 11 ? -210.884 -99.415 470.451 1.00 53.02 8 TYR B C 1
ATOM 1189 O O . TYR B 1 11 ? -210.867 -100.240 471.372 1.00 57.66 8 TYR B O 1
ATOM 1198 N N . SER B 1 12 ? -210.100 -98.335 470.420 1.00 53.48 9 SER B N 1
ATOM 1199 C CA . SER B 1 12 ? -209.177 -98.027 471.503 1.00 50.69 9 SER B CA 1
ATOM 1200 C C . SER B 1 12 ? -209.215 -96.549 471.838 1.00 46.51 9 SER B C 1
ATOM 1201 O O . SER B 1 12 ? -209.587 -95.702 471.017 1.00 49.26 9 SER B O 1
ATOM 1204 N N . PHE B 1 13 ? -208.764 -96.255 473.055 1.00 43.29 10 PHE B N 1
ATOM 1205 C CA . PHE B 1 13 ? -208.769 -94.917 473.601 1.00 43.32 10 PHE B CA 1
ATOM 1206 C C . PHE B 1 13 ? -207.465 -94.647 474.330 1.00 44.10 10 PHE B C 1
ATOM 1207 O O . PHE B 1 13 ? -206.957 -95.502 475.072 1.00 43.89 10 PHE B O 1
ATOM 1215 N N . GLY B 1 14 ? -206.918 -93.460 474.092 1.00 40.80 11 GLY B N 1
ATOM 1216 C CA . GLY B 1 14 ? -205.614 -93.120 474.630 1.00 48.47 11 GLY B CA 1
ATOM 1217 C C . GLY B 1 14 ? -205.448 -91.657 474.986 1.00 46.88 11 GLY B C 1
ATOM 1218 O O . GLY B 1 14 ? -206.358 -90.837 474.830 1.00 39.93 11 GLY B O 1
ATOM 1219 N N . VAL B 1 15 ? -204.248 -91.332 475.473 1.00 38.97 12 VAL B N 1
ATOM 1220 C CA . VAL B 1 15 ? -203.899 -89.973 475.864 1.00 41.18 12 VAL B CA 1
ATOM 1221 C C . VAL B 1 15 ? -202.570 -89.605 475.227 1.00 45.21 12 VAL B C 1
ATOM 1222 O O . VAL B 1 15 ? -201.622 -90.393 475.278 1.00 43.19 12 VAL B O 1
ATOM 1226 N N . ILE B 1 16 ? -202.510 -88.410 474.642 1.00 40.65 13 ILE B N 1
ATOM 1227 C CA . ILE B 1 16 ? -201.265 -87.733 474.286 1.00 43.69 13 ILE B CA 1
ATOM 1228 C C . ILE B 1 16 ? -200.844 -86.971 475.533 1.00 42.22 13 ILE B C 1
ATOM 1229 O O . ILE B 1 16 ? -201.383 -85.883 475.791 1.00 44.64 13 ILE B O 1
ATOM 1234 N N . PRO B 1 17 ? -199.899 -87.507 476.354 1.00 41.59 14 PRO B N 1
ATOM 1235 C CA . PRO B 1 17 ? -199.602 -86.878 477.644 1.00 43.36 14 PRO B CA 1
ATOM 1236 C C . PRO B 1 17 ? -198.565 -85.794 477.466 1.00 45.26 14 PRO B C 1
ATOM 1237 O O . PRO B 1 17 ? -197.488 -86.078 476.940 1.00 44.80 14 PRO B O 1
ATOM 1241 N N . ILE B 1 18 ? -198.859 -84.563 477.851 1.00 38.29 15 ILE B N 1
ATOM 1242 C CA . ILE B 1 18 ? -197.888 -83.496 477.661 1.00 38.08 15 ILE B CA 1
ATOM 1243 C C . ILE B 1 18 ? -197.538 -82.889 479.012 1.00 45.76 15 ILE B C 1
ATOM 1244 O O . ILE B 1 18 ? -198.269 -83.008 479.998 1.00 50.72 15 ILE B O 1
ATOM 1249 N N . ARG B 1 19 ? -196.377 -82.247 479.042 1.00 48.64 16 ARG B N 1
ATOM 1250 C CA . ARG B 1 19 ? -195.820 -81.672 480.252 1.00 60.94 16 ARG B CA 1
ATOM 1251 C C . ARG B 1 19 ? -194.975 -80.472 479.847 1.00 62.12 16 ARG B C 1
ATOM 1252 O O . ARG B 1 19 ? -194.336 -80.494 478.793 1.00 59.13 16 ARG B O 1
ATOM 1260 N N . PHE B 1 20 ? -194.990 -79.422 480.671 1.00 63.32 17 PHE B N 1
ATOM 1261 C CA . PHE B 1 20 ? -194.145 -78.243 480.462 1.00 66.38 17 PHE B CA 1
ATOM 1262 C C . PHE B 1 20 ? -192.964 -78.332 481.421 1.00 73.43 17 PHE B C 1
ATOM 1263 O O . PHE B 1 20 ? -193.104 -78.092 482.621 1.00 80.82 17 PHE B O 1
ATOM 1271 N N . PHE B 1 21 ? -191.795 -78.682 480.889 1.00 78.21 18 PHE B N 1
ATOM 1272 C CA . PHE B 1 21 ? -190.572 -78.760 481.687 1.00 75.76 18 PHE B CA 1
ATOM 1273 C C . PHE B 1 21 ? -189.959 -77.362 481.812 1.00 87.87 18 PHE B C 1
ATOM 1274 O O . PHE B 1 21 ? -188.905 -77.053 481.249 1.00 94.38 18 PHE B O 1
ATOM 1282 N N . GLY B 1 22 ? -190.661 -76.490 482.549 1.00 86.02 19 GLY B N 1
ATOM 1283 C CA . GLY B 1 22 ? -190.193 -75.142 482.793 1.00 86.12 19 GLY B CA 1
ATOM 1284 C C . GLY B 1 22 ? -191.274 -74.123 482.510 1.00 89.05 19 GLY B C 1
ATOM 1285 O O . GLY B 1 22 ? -192.471 -74.426 482.563 1.00 87.01 19 GLY B O 1
ATOM 1286 N N . THR B 1 23 ? -190.842 -72.900 482.215 1.00 91.97 20 THR B N 1
ATOM 1287 C CA . THR B 1 23 ? -191.772 -71.817 481.918 1.00 93.60 20 THR B CA 1
ATOM 1288 C C . THR B 1 23 ? -192.572 -72.154 480.660 1.00 93.03 20 THR B C 1
ATOM 1289 O O . THR B 1 23 ? -191.980 -72.252 479.576 1.00 94.93 20 THR B O 1
ATOM 1291 N N . PRO B 1 24 ? -193.912 -72.335 480.746 1.00 86.17 21 PRO B N 1
ATOM 1292 C CA . PRO B 1 24 ? -194.663 -72.834 479.580 1.00 84.47 21 PRO B CA 1
ATOM 1293 C C . PRO B 1 24 ? -194.567 -71.955 478.340 1.00 86.79 21 PRO B C 1
ATOM 1294 O O . PRO B 1 24 ? -195.095 -70.842 478.290 1.00 82.95 21 PRO B O 1
ATOM 1298 N N . ASP B 1 25 ? -193.886 -72.478 477.326 1.00 81.55 22 ASP B N 1
ATOM 1299 C CA . ASP B 1 25 ? -193.854 -71.903 475.992 1.00 81.10 22 ASP B CA 1
ATOM 1300 C C . ASP B 1 25 ? -193.633 -73.046 475.015 1.00 77.76 22 ASP B C 1
ATOM 1301 O O . ASP B 1 25 ? -193.228 -74.142 475.406 1.00 73.97 22 ASP B O 1
ATOM 1306 N N . ARG B 1 26 ? -193.892 -72.777 473.733 1.00 76.58 23 ARG B N 1
ATOM 1307 C CA . ARG B 1 26 ? -193.883 -73.838 472.728 1.00 71.22 23 ARG B CA 1
ATOM 1308 C C . ARG B 1 26 ? -192.594 -74.646 472.729 1.00 68.26 23 ARG B C 1
ATOM 1309 O O . ARG B 1 26 ? -192.570 -75.745 472.171 1.00 76.84 23 ARG B O 1
ATOM 1311 N N . SER B 1 27 ? -191.525 -74.139 473.340 1.00 70.48 24 SER B N 1
ATOM 1312 C CA . SER B 1 27 ? -190.246 -74.835 473.324 1.00 72.96 24 SER B CA 1
ATOM 1313 C C . SER B 1 27 ? -190.103 -75.819 474.480 1.00 78.24 24 SER B C 1
ATOM 1314 O O . SER B 1 27 ? -189.527 -76.899 474.305 1.00 83.46 24 SER B O 1
ATOM 1317 N N . THR B 1 28 ? -190.604 -75.468 475.663 1.00 77.59 25 THR B N 1
ATOM 1318 C CA . THR B 1 28 ? -190.472 -76.334 476.828 1.00 75.04 25 THR B CA 1
ATOM 1319 C C . THR B 1 28 ? -191.474 -77.490 476.825 1.00 69.89 25 THR B C 1
ATOM 1320 O O . THR B 1 28 ? -191.314 -78.435 477.607 1.00 69.46 25 THR B O 1
ATOM 1324 N N . LEU B 1 29 ? -192.491 -77.439 475.969 1.00 67.92 26 LEU B N 1
ATOM 1325 C CA . LEU B 1 29 ? -193.509 -78.478 475.922 1.00 56.53 26 LEU B CA 1
ATOM 1326 C C . LEU B 1 29 ? -192.904 -79.786 475.422 1.00 51.97 26 LEU B C 1
ATOM 1327 O O . LEU B 1 29 ? -192.193 -79.793 474.415 1.00 48.48 26 LEU B O 1
ATOM 1332 N N . LYS B 1 30 ? -193.199 -80.896 476.112 1.00 53.65 27 LYS B N 1
ATOM 1333 C CA . LYS B 1 30 ? -192.841 -82.226 475.632 1.00 44.49 27 LYS B CA 1
ATOM 1334 C C . LYS B 1 30 ? -194.005 -83.190 475.803 1.00 46.17 27 LYS B C 1
ATOM 1335 O O . LYS B 1 30 ? -194.786 -83.091 476.755 1.00 45.68 27 LYS B O 1
ATOM 1341 N N . ALA B 1 31 ? -194.102 -84.138 474.880 1.00 42.25 28 ALA B N 1
ATOM 1342 C CA . ALA B 1 31 ? -195.064 -85.223 474.972 1.00 47.05 28 ALA B CA 1
ATOM 1343 C C . ALA B 1 31 ? -194.339 -86.524 475.300 1.00 46.63 28 ALA B C 1
ATOM 1344 O O . ALA B 1 31 ? -193.169 -86.709 474.948 1.00 45.75 28 ALA B O 1
ATOM 1346 N N . CYS B 1 32 ? -195.054 -87.411 476.000 1.00 44.07 29 CYS B N 1
ATOM 1347 C CA . CYS B 1 32 ? -194.532 -88.714 476.434 1.00 45.96 29 CYS B CA 1
ATOM 1348 C C . CYS B 1 32 ? -194.792 -89.756 475.355 1.00 46.13 29 CYS B C 1
ATOM 1349 O O . CYS B 1 32 ? -195.837 -90.410 475.319 1.00 49.27 29 CYS B O 1
ATOM 1352 N N . PHE B 1 33 ? -193.807 -89.929 474.476 1.00 41.82 30 PHE B N 1
ATOM 1353 C CA . PHE B 1 33 ? -193.848 -90.933 473.436 1.00 38.55 30 PHE B CA 1
ATOM 1354 C C . PHE B 1 33 ? -193.405 -92.283 473.993 1.00 41.17 30 PHE B C 1
ATOM 1355 O O . PHE B 1 33 ? -192.432 -92.362 474.743 1.00 44.01 30 PHE B O 1
ATOM 1363 N N . ILE B 1 34 ? -194.099 -93.347 473.608 1.00 41.00 31 ILE B N 1
ATOM 1364 C CA . ILE B 1 34 ? -193.821 -94.678 474.134 1.00 43.13 31 ILE B CA 1
ATOM 1365 C C . ILE B 1 34 ? -193.609 -95.673 473.002 1.00 41.46 31 ILE B C 1
ATOM 1366 O O . ILE B 1 34 ? -194.098 -95.504 471.883 1.00 40.27 31 ILE B O 1
ATOM 1371 N N . CYS B 1 35 ? -192.842 -96.715 473.317 1.00 38.81 32 CYS B N 1
ATOM 1372 C CA . CYS B 1 35 ? -192.556 -97.819 472.424 1.00 39.72 32 CYS B CA 1
ATOM 1373 C C . CYS B 1 35 ? -193.397 -99.006 472.865 1.00 42.79 32 CYS B C 1
ATOM 1374 O O . CYS B 1 35 ? -193.411 -99.348 474.049 1.00 47.63 32 CYS B O 1
ATOM 1377 N N . HIS B 1 36 ? -194.139 -99.589 471.934 1.00 43.11 33 HIS B N 1
ATOM 1378 C CA . HIS B 1 36 ? -195.011 -100.720 472.236 1.00 55.95 33 HIS B CA 1
ATOM 1379 C C . HIS B 1 36 ? -194.200 -102.021 472.287 1.00 54.50 33 HIS B C 1
ATOM 1380 O O . HIS B 1 36 ? -193.573 -102.420 471.290 1.00 52.09 33 HIS B O 1
ATOM 1387 N N . THR B 1 37 ? -194.244 -102.694 473.445 1.00 51.06 34 THR B N 1
ATOM 1388 C CA . THR B 1 37 ? -193.594 -103.994 473.616 1.00 51.03 34 THR B CA 1
ATOM 1389 C C . THR B 1 37 ? -193.946 -104.965 472.493 1.00 66.24 34 THR B C 1
ATOM 1390 O O . THR B 1 37 ? -193.088 -105.728 472.028 1.00 60.22 34 THR B O 1
ATOM 1394 N N . ASP B 1 38 ? -195.196 -104.943 472.034 1.00 56.10 35 ASP B N 1
ATOM 1395 C CA . ASP B 1 38 ? -195.661 -105.821 470.962 1.00 60.76 35 ASP B CA 1
ATOM 1396 C C . ASP B 1 38 ? -195.590 -105.057 469.644 1.00 60.26 35 ASP B C 1
ATOM 1397 O O . ASP B 1 38 ? -196.529 -104.366 469.254 1.00 60.75 35 ASP B O 1
ATOM 1402 N N . GLY B 1 39 ? -194.469 -105.201 468.935 1.00 57.01 36 GLY B N 1
ATOM 1403 C CA . GLY B 1 39 ? -194.278 -104.597 467.626 1.00 55.25 36 GLY B CA 1
ATOM 1404 C C . GLY B 1 39 ? -193.091 -103.658 467.563 1.00 46.16 36 GLY B C 1
ATOM 1405 O O . GLY B 1 39 ? -192.540 -103.441 466.478 1.00 42.12 36 GLY B O 1
ATOM 1406 N N . LYS B 1 40 ? -192.739 -103.049 468.694 1.00 45.35 37 LYS B N 1
ATOM 1407 C CA . LYS B 1 40 ? -191.609 -102.122 468.830 1.00 49.04 37 LYS B CA 1
ATOM 1408 C C . LYS B 1 40 ? -191.791 -100.850 468.009 1.00 50.50 37 LYS B C 1
ATOM 1409 O O . LYS B 1 40 ? -190.804 -100.142 467.708 1.00 38.20 37 LYS B O 1
ATOM 1415 N N . HIS B 1 41 ? -193.041 -100.521 467.669 1.00 43.92 38 HIS B N 1
ATOM 1416 C CA . HIS B 1 41 ? -193.352 -99.228 467.066 1.00 45.75 38 HIS B CA 1
ATOM 1417 C C . HIS B 1 41 ? -193.698 -98.216 468.155 1.00 44.83 38 HIS B C 1
ATOM 1418 O O . HIS B 1 41 ? -194.033 -98.577 469.288 1.00 45.43 38 HIS B O 1
ATOM 1425 N N . TRP B 1 42 ? -193.626 -96.931 467.790 1.00 40.25 39 TRP B N 1
ATOM 1426 C CA . TRP B 1 42 ? -193.817 -95.829 468.720 1.00 35.49 39 TRP B CA 1
ATOM 1427 C C . TRP B 1 42 ? -195.222 -95.209 468.577 1.00 40.79 39 TRP B C 1
ATOM 1428 O O . TRP B 1 42 ? -195.879 -95.285 467.535 1.00 38.55 39 TRP B O 1
ATOM 1439 N N . GLY B 1 43 ? -195.661 -94.594 469.650 1.00 40.09 40 GLY B N 1
ATOM 1440 C CA . GLY B 1 43 ? -196.975 -93.964 469.682 1.00 40.99 40 GLY B CA 1
ATOM 1441 C C . GLY B 1 43 ? -197.263 -93.386 471.052 1.00 42.03 40 GLY B C 1
ATOM 1442 O O . GLY B 1 43 ? -196.347 -92.919 471.736 1.00 41.99 40 GLY B O 1
ATOM 1443 N N . PHE B 1 44 ? -198.520 -93.426 471.478 1.00 39.41 41 PHE B N 1
ATOM 1444 C CA . PHE B 1 44 ? -198.935 -92.889 472.763 1.00 38.95 41 PHE B CA 1
ATOM 1445 C C . PHE B 1 44 ? -199.713 -93.984 473.470 1.00 38.34 41 PHE B C 1
ATOM 1446 O O . PHE B 1 44 ? -200.166 -94.942 472.828 1.00 39.06 41 PHE B O 1
ATOM 1454 N N . PRO B 1 45 ? -199.836 -93.914 474.800 1.00 39.92 42 PRO B N 1
ATOM 1455 C CA . PRO B 1 45 ? -200.585 -94.964 475.509 1.00 41.05 42 PRO B CA 1
ATOM 1456 C C . PRO B 1 45 ? -202.038 -94.972 475.071 1.00 43.01 42 PRO B C 1
ATOM 1457 O O . PRO B 1 45 ? -202.640 -93.911 474.876 1.00 46.14 42 PRO B O 1
ATOM 1461 N N . LYS B 1 46 ? -202.589 -96.178 474.930 1.00 45.27 43 LYS B N 1
ATOM 1462 C CA . LYS B 1 46 ? -203.975 -96.382 474.513 1.00 44.39 43 LYS B CA 1
ATOM 1463 C C . LYS B 1 46 ? -204.397 -97.780 474.942 1.00 52.01 43 LYS B C 1
ATOM 1464 O O . LYS B 1 46 ? -203.556 -98.645 475.211 1.00 39.98 43 LYS B O 1
ATOM 1470 N N . GLY B 1 47 ? -205.702 -98.022 474.951 1.00 42.14 44 GLY B N 1
ATOM 1471 C CA . GLY B 1 47 ? -206.160 -99.364 475.237 1.00 47.04 44 GLY B CA 1
ATOM 1472 C C . GLY B 1 47 ? -207.651 -99.493 475.025 1.00 53.38 44 GLY B C 1
ATOM 1473 O O . GLY B 1 47 ? -208.313 -98.566 474.558 1.00 44.19 44 GLY B O 1
ATOM 1474 N N . HIS B 1 48 ? -208.170 -100.665 475.379 1.00 58.37 45 HIS B N 1
ATOM 1475 C CA . HIS B 1 48 ? -209.568 -100.980 475.138 1.00 57.87 45 HIS B CA 1
ATOM 1476 C C . HIS B 1 48 ? -210.422 -100.526 476.308 1.00 57.38 45 HIS B C 1
ATOM 1477 O O . HIS B 1 48 ? -209.987 -100.531 477.465 1.00 58.73 45 HIS B O 1
ATOM 1484 N N . ALA B 1 49 ? -211.637 -100.089 475.981 1.00 58.11 46 ALA B N 1
ATOM 1485 C CA . ALA B 1 49 ? -212.612 -99.738 476.996 1.00 61.92 46 ALA B CA 1
ATOM 1486 C C . ALA B 1 49 ? -213.147 -100.998 477.669 1.00 61.11 46 ALA B C 1
ATOM 1487 O O . ALA B 1 49 ? -213.431 -102.000 477.007 1.00 57.57 46 ALA B O 1
ATOM 1489 N N . GLU B 1 50 ? -213.269 -100.942 478.991 1.00 62.88 47 GLU B N 1
ATOM 1490 C CA . GLU B 1 50 ? -213.829 -102.023 479.789 1.00 69.03 47 GLU B CA 1
ATOM 1491 C C . GLU B 1 50 ? -215.122 -101.566 480.450 1.00 82.20 47 GLU B C 1
ATOM 1492 O O . GLU B 1 50 ? -215.498 -100.389 480.397 1.00 79.05 47 GLU B O 1
ATOM 1494 N N . GLU B 1 51 ? -215.801 -102.523 481.086 1.00 94.25 48 GLU B N 1
ATOM 1495 C CA . GLU B 1 51 ? -217.010 -102.232 481.847 1.00 84.84 48 GLU B CA 1
ATOM 1496 C C . GLU B 1 51 ? -217.987 -101.458 480.976 1.00 77.54 48 GLU B C 1
ATOM 1497 O O . GLU B 1 51 ? -218.182 -101.802 479.806 1.00 77.68 48 GLU B O 1
ATOM 1499 N N . LYS B 1 52 ? -218.593 -100.413 481.535 1.00 77.59 49 LYS B N 1
ATOM 150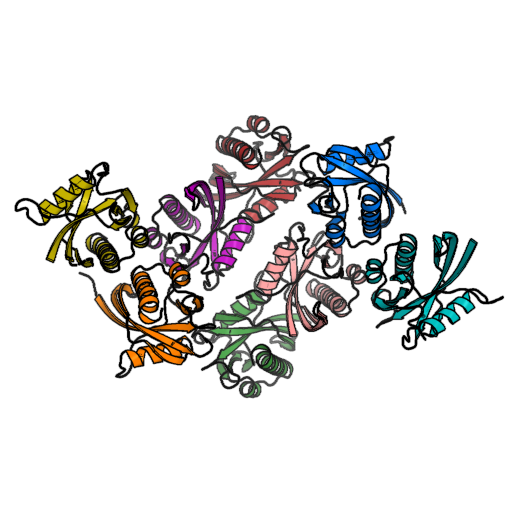0 C CA . LYS B 1 52 ? -219.419 -99.467 480.793 1.00 81.11 49 LYS B CA 1
ATOM 1501 C C . LYS B 1 52 ? -218.702 -98.125 480.671 1.00 77.13 49 LYS B C 1
ATOM 1502 O O . LYS B 1 52 ? -219.304 -97.061 480.829 1.00 76.87 49 LYS B O 1
ATOM 1504 N N . GLU B 1 53 ? -217.398 -98.168 480.401 1.00 69.72 50 GLU B N 1
ATOM 1505 C CA . GLU B 1 53 ? -216.570 -96.973 480.502 1.00 68.47 50 GLU B CA 1
ATOM 1506 C C . GLU B 1 53 ? -216.839 -96.011 479.358 1.00 62.01 50 GLU B C 1
ATOM 1507 O O . GLU B 1 53 ? -217.018 -96.419 478.209 1.00 66.65 50 GLU B O 1
ATOM 1513 N N . GLY B 1 54 ? -216.819 -94.725 479.669 1.00 60.68 51 GLY B N 1
ATOM 1514 C CA . GLY B 1 54 ? -216.830 -93.719 478.639 1.00 61.30 51 GLY B CA 1
ATOM 1515 C C . GLY B 1 54 ? -215.436 -93.578 478.065 1.00 60.33 51 GLY B C 1
ATOM 1516 O O . GLY B 1 54 ? -214.446 -93.805 478.764 1.00 54.08 51 GLY B O 1
ATOM 1517 N N . PRO B 1 55 ? -215.330 -93.212 476.776 1.00 60.76 52 PRO B N 1
ATOM 1518 C CA . PRO B 1 55 ? -214.007 -93.059 476.140 1.00 58.05 52 PRO B CA 1
ATOM 1519 C C . PRO B 1 55 ? -212.969 -92.319 476.979 1.00 57.51 52 PRO B C 1
ATOM 1520 O O . PRO B 1 55 ? -211.810 -92.749 477.039 1.00 52.19 52 PRO B O 1
ATOM 1524 N N . GLN B 1 56 ? -213.354 -91.225 477.645 1.00 56.58 53 GLN B N 1
ATOM 1525 C CA . GLN B 1 56 ? -212.393 -90.494 478.469 1.00 58.40 53 GLN B CA 1
ATOM 1526 C C . GLN B 1 56 ? -211.987 -91.300 479.697 1.00 57.25 53 GLN B C 1
ATOM 1527 O O . GLN B 1 56 ? -210.814 -91.307 480.089 1.00 52.43 53 GLN B O 1
ATOM 1533 N N . GLU B 1 57 ? -212.939 -91.983 480.319 1.00 53.94 54 GLU B N 1
ATOM 1534 C CA . GLU B 1 57 ? -212.599 -92.845 481.440 1.00 54.77 54 GLU B CA 1
ATOM 1535 C C . GLU B 1 57 ? -211.643 -93.954 480.999 1.00 56.50 54 GLU B C 1
ATOM 1536 O O . GLU B 1 57 ? -210.637 -94.209 481.664 1.00 52.29 54 GLU B O 1
ATOM 1542 N N . ALA B 1 58 ? -211.931 -94.612 479.866 1.00 51.18 55 ALA B N 1
ATOM 1543 C CA . ALA B 1 58 ? -211.018 -95.629 479.346 1.00 56.17 55 ALA B CA 1
ATOM 1544 C C . ALA B 1 58 ? -209.632 -95.050 479.100 1.00 54.19 55 ALA B C 1
ATOM 1545 O O . ALA B 1 58 ? -208.620 -95.665 479.451 1.00 48.33 55 ALA B O 1
ATOM 1547 N N . ALA B 1 59 ? -209.562 -93.864 478.494 1.00 51.36 56 ALA B N 1
ATOM 1548 C CA . ALA B 1 59 ? -208.263 -93.282 478.167 1.00 44.22 56 ALA B CA 1
ATOM 1549 C C . ALA B 1 59 ? -207.454 -93.008 479.430 1.00 53.52 56 ALA B C 1
ATOM 1550 O O . ALA B 1 59 ? -206.258 -93.328 479.499 1.00 53.64 56 ALA B O 1
ATOM 1552 N N . GLU B 1 60 ? -208.091 -92.426 480.447 1.00 47.37 57 GLU B N 1
ATOM 1553 C CA . GLU B 1 60 ? -207.408 -92.146 481.708 1.00 55.28 57 GLU B CA 1
ATOM 1554 C C . GLU B 1 60 ? -206.926 -93.425 482.376 1.00 49.71 57 GLU B C 1
ATOM 1555 O O . GLU B 1 60 ? -205.780 -93.496 482.827 1.00 54.68 57 GLU B O 1
ATOM 1561 N N . ARG B 1 61 ? -207.800 -94.433 482.484 1.00 52.60 58 ARG B N 1
ATOM 1562 C CA . ARG B 1 61 ? -207.410 -95.686 483.131 1.00 50.27 58 ARG B CA 1
ATOM 1563 C C . ARG B 1 61 ? -206.205 -96.306 482.422 1.00 52.93 58 ARG B C 1
ATOM 1564 O O . ARG B 1 61 ? -205.192 -96.611 483.058 1.00 55.98 58 ARG B O 1
ATOM 1572 N N . GLU B 1 62 ? -206.292 -96.473 481.093 1.00 47.72 59 GLU B N 1
ATOM 1573 C CA . GLU B 1 62 ? -205.181 -97.040 480.327 1.00 48.13 59 GLU B CA 1
ATOM 1574 C C . GLU B 1 62 ? -203.901 -96.226 480.486 1.00 50.60 59 GLU B C 1
ATOM 1575 O O . GLU B 1 62 ? -202.796 -96.799 480.525 1.00 52.32 59 GLU B O 1
ATOM 1581 N N . LEU B 1 63 ? -204.012 -94.905 480.600 1.00 48.79 60 LEU B N 1
ATOM 1582 C CA . LEU B 1 63 ? -202.816 -94.088 480.809 1.00 47.23 60 LEU B CA 1
ATOM 1583 C C . LEU B 1 63 ? -202.140 -94.421 482.138 1.00 52.41 60 LEU B C 1
ATOM 1584 O O . LEU B 1 63 ? -200.914 -94.620 482.192 1.00 49.95 60 LEU B O 1
ATOM 1589 N N . VAL B 1 64 ? -202.912 -94.463 483.233 1.00 43.28 61 VAL B N 1
ATOM 1590 C CA . VAL B 1 64 ? -202.323 -94.802 484.536 1.00 50.94 61 VAL B CA 1
ATOM 1591 C C . VAL B 1 64 ? -201.794 -96.228 484.522 1.00 46.39 61 VAL B C 1
ATOM 1592 O O . VAL B 1 64 ? -200.683 -96.498 484.991 1.00 54.77 61 VAL B O 1
ATOM 1596 N N . GLU B 1 65 ? -202.580 -97.161 483.989 1.00 49.37 62 GLU B N 1
ATOM 1597 C CA . GLU B 1 65 ? -202.152 -98.559 483.914 1.00 50.48 62 GLU B CA 1
ATOM 1598 C C . GLU B 1 65 ? -200.809 -98.718 483.203 1.00 51.01 62 GLU B C 1
ATOM 1599 O O . GLU B 1 65 ? -199.963 -99.500 483.645 1.00 50.91 62 GLU B O 1
ATOM 1605 N N . GLU B 1 66 ? -200.604 -98.008 482.088 1.00 51.87 63 GLU B N 1
ATOM 1606 C CA . GLU B 1 66 ? -199.443 -98.237 481.229 1.00 49.78 63 GLU B CA 1
ATOM 1607 C C . GLU B 1 66 ? -198.228 -97.405 481.624 1.00 56.09 63 GLU B C 1
ATOM 1608 O O . GLU B 1 66 ? -197.089 -97.831 481.378 1.00 50.55 63 GLU B O 1
ATOM 1614 N N . THR B 1 67 ? -198.438 -96.252 482.266 1.00 45.01 64 THR B N 1
ATOM 1615 C CA . THR B 1 67 ? -197.366 -95.324 482.593 1.00 53.11 64 THR B CA 1
ATOM 1616 C C . THR B 1 67 ? -197.387 -94.837 484.027 1.00 53.87 64 THR B C 1
ATOM 1617 O O . THR B 1 67 ? -196.449 -94.146 484.423 1.00 52.68 64 THR B O 1
ATOM 1621 N N . GLY B 1 68 ? -198.430 -95.131 484.800 1.00 50.56 65 GLY B N 1
ATOM 1622 C CA . GLY B 1 68 ? -198.569 -94.539 486.111 1.00 51.54 65 GLY B CA 1
ATOM 1623 C C . GLY B 1 68 ? -198.794 -93.044 486.127 1.00 51.86 65 GLY B C 1
ATOM 1624 O O . GLY B 1 68 ? -198.827 -92.461 487.211 1.00 57.55 65 GLY B O 1
ATOM 1625 N N . LEU B 1 69 ? -198.956 -92.394 484.967 1.00 52.08 66 LEU B N 1
ATOM 1626 C CA . LEU B 1 69 ? -199.095 -90.940 484.920 1.00 54.07 66 LEU B CA 1
ATOM 1627 C C . LEU B 1 69 ? -200.506 -90.506 485.317 1.00 55.67 66 LEU B C 1
ATOM 1628 O O . LEU B 1 69 ? -201.494 -91.171 485.006 1.00 54.50 66 LEU B O 1
ATOM 1633 N N . GLY B 1 70 ? -200.590 -89.354 485.976 1.00 54.46 67 GLY B N 1
ATOM 1634 C CA . GLY B 1 70 ? -201.858 -88.788 486.383 1.00 58.46 67 GLY B CA 1
ATOM 1635 C C . GLY B 1 70 ? -202.293 -87.624 485.506 1.00 54.82 67 GLY B C 1
ATOM 1636 O O . GLY B 1 70 ? -201.481 -86.951 484.877 1.00 55.09 67 GLY B O 1
ATOM 1637 N N . ILE B 1 71 ? -203.600 -87.369 485.490 1.00 53.55 68 ILE B N 1
ATOM 1638 C CA . ILE B 1 71 ? -204.147 -86.270 484.708 1.00 52.06 68 ILE B CA 1
ATOM 1639 C C . ILE B 1 71 ? -204.176 -85.010 485.553 1.00 62.62 68 ILE B C 1
ATOM 1640 O O . ILE B 1 71 ? -204.719 -85.001 486.664 1.00 61.35 68 ILE B O 1
ATOM 1645 N N . VAL B 1 72 ? -203.608 -83.940 485.013 1.00 52.75 69 VAL B N 1
ATOM 1646 C CA . VAL B 1 72 ? -203.759 -82.613 485.584 1.00 60.01 69 VAL B CA 1
ATOM 1647 C C . VAL B 1 72 ? -205.003 -81.969 484.990 1.00 62.12 69 VAL B C 1
ATOM 1648 O O . VAL B 1 72 ? -206.004 -81.793 485.691 1.00 66.59 69 VAL B O 1
ATOM 1652 N N . ASN B 1 73 ? -204.940 -81.603 483.704 1.00 61.86 70 ASN B N 1
ATOM 1653 C CA . ASN B 1 73 ? -206.063 -81.016 482.973 1.00 68.00 70 ASN B CA 1
ATOM 1654 C C . ASN B 1 73 ? -206.156 -81.633 481.586 1.00 64.67 70 ASN B C 1
ATOM 1655 O O . ASN B 1 73 ? -205.136 -81.949 480.971 1.00 58.12 70 ASN B O 1
ATOM 1660 N N . PHE B 1 74 ? -207.384 -81.762 481.077 1.00 59.51 71 PHE B N 1
ATOM 1661 C CA . PHE B 1 74 ? -207.604 -82.141 479.687 1.00 55.25 71 PHE B CA 1
ATOM 1662 C C . PHE B 1 74 ? -207.725 -80.899 478.818 1.00 60.87 71 PHE B C 1
ATOM 1663 O O . PHE B 1 74 ? -208.302 -79.891 479.232 1.00 68.08 71 PHE B O 1
ATOM 1671 N N . PHE B 1 75 ? -207.223 -80.981 477.633 1.00 55.71 72 PHE B N 1
ATOM 1672 C CA . PHE B 1 75 ? -207.482 -79.931 476.664 1.00 51.38 72 PHE B CA 1
ATOM 1673 C C . PHE B 1 75 ? -208.756 -80.225 475.874 1.00 50.47 72 PHE B C 1
ATOM 1674 O O . PHE B 1 75 ? -209.090 -81.387 475.628 1.00 49.17 72 PHE B O 1
ATOM 1682 N N . PRO B 1 76 ? -209.477 -79.176 475.397 1.00 54.73 73 PRO B N 1
ATOM 1683 C CA . PRO B 1 76 ? -210.763 -79.409 474.714 1.00 48.46 73 PRO B CA 1
ATOM 1684 C C . PRO B 1 76 ? -210.582 -79.831 473.261 1.00 53.23 73 PRO B C 1
ATOM 1685 O O . PRO B 1 76 ? -210.959 -79.130 472.313 1.00 55.16 73 PRO B O 1
ATOM 1689 N N . LYS B 1 77 ? -209.976 -80.994 473.063 1.00 53.56 74 LYS B N 1
ATOM 1690 C CA . LYS B 1 77 ? -209.861 -81.496 471.703 1.00 52.88 74 LYS B CA 1
ATOM 1691 C C . LYS B 1 77 ? -209.545 -82.974 471.756 1.00 47.22 74 LYS B C 1
ATOM 1692 O O . LYS B 1 77 ? -208.927 -83.455 472.709 1.00 50.36 74 LYS B O 1
ATOM 1698 N N . ILE B 1 78 ? -209.990 -83.691 470.725 1.00 46.20 75 ILE B N 1
ATOM 1699 C CA . ILE B 1 78 ? -209.614 -85.086 470.563 1.00 54.08 75 ILE B CA 1
ATOM 1700 C C . ILE B 1 78 ? -209.115 -85.256 469.142 1.00 44.54 75 ILE B C 1
ATOM 1701 O O . ILE B 1 78 ? -209.311 -84.398 468.276 1.00 47.42 75 ILE B O 1
ATOM 1706 N N . PHE B 1 79 ? -208.395 -86.340 468.932 1.00 43.72 76 PHE B N 1
ATOM 1707 C CA . PHE B 1 79 ? -207.837 -86.673 467.635 1.00 40.22 76 PHE B CA 1
ATOM 1708 C C . PHE B 1 79 ? -208.135 -88.137 467.378 1.00 40.99 76 PHE B C 1
ATOM 1709 O O . PHE B 1 79 ? -208.088 -88.948 468.304 1.00 49.05 76 PHE B O 1
ATOM 1717 N N . VAL B 1 80 ? -208.412 -88.488 466.125 1.00 43.42 77 VAL B N 1
ATOM 1718 C CA . VAL B 1 80 ? -208.864 -89.832 465.794 1.00 46.41 77 VAL B CA 1
ATOM 1719 C C . VAL B 1 80 ? -208.047 -90.363 464.631 1.00 40.42 77 VAL B C 1
ATOM 1720 O O . VAL B 1 80 ? -207.843 -89.649 463.642 1.00 45.04 77 VAL B O 1
ATOM 1724 N N . GLU B 1 81 ? -207.587 -91.619 464.749 1.00 45.78 78 GLU B N 1
ATOM 1725 C CA . GLU B 1 81 ? -206.926 -92.342 463.662 1.00 45.91 78 GLU B CA 1
ATOM 1726 C C . GLU B 1 81 ? -207.633 -93.661 463.372 1.00 50.79 78 GLU B C 1
ATOM 1727 O O . GLU B 1 81 ? -208.132 -94.340 464.280 1.00 50.36 78 GLU B O 1
ATOM 1733 N N . ASN B 1 82 ? -207.621 -94.038 462.091 1.00 47.28 79 ASN B N 1
ATOM 1734 C CA . ASN B 1 82 ? -208.223 -95.276 461.604 1.00 50.56 79 ASN B CA 1
ATOM 1735 C C . ASN B 1 82 ? -207.190 -96.006 460.757 1.00 47.17 79 ASN B C 1
ATOM 1736 O O . ASN B 1 82 ? -206.711 -95.453 459.769 1.00 47.65 79 ASN B O 1
ATOM 1741 N N . TYR B 1 83 ? -206.862 -97.241 461.124 1.00 45.18 80 TYR B N 1
ATOM 1742 C CA . TYR B 1 83 ? -205.873 -98.003 460.371 1.00 52.71 80 TYR B CA 1
ATOM 1743 C C . TYR B 1 83 ? -206.243 -99.479 460.413 1.00 52.76 80 TYR B C 1
ATOM 1744 O O . TYR B 1 83 ? -207.124 -99.902 461.169 1.00 52.60 80 TYR B O 1
ATOM 1753 N N . SER B 1 84 ? -205.555 -100.260 459.573 1.00 55.42 81 SER B N 1
ATOM 1754 C CA . SER B 1 84 ? -205.880 -101.660 459.328 1.00 56.95 81 SER B CA 1
ATOM 1755 C C . SER B 1 84 ? -204.631 -102.520 459.433 1.00 51.41 81 SER B C 1
ATOM 1756 O O . SER B 1 84 ? -203.548 -102.106 459.032 1.00 55.82 81 SER B O 1
ATOM 1759 N N . PHE B 1 85 ? -204.799 -103.739 459.932 1.00 54.23 82 PHE B N 1
ATOM 1760 C CA . PHE B 1 85 ? -203.691 -104.691 459.971 1.00 65.42 82 PHE B CA 1
ATOM 1761 C C . PHE B 1 85 ? -204.263 -106.103 460.004 1.00 70.56 82 PHE B C 1
ATOM 1762 O O . PHE B 1 85 ? -205.478 -106.300 460.094 1.00 65.34 82 PHE B O 1
ATOM 1770 N N . ASN B 1 86 ? -203.366 -107.089 459.951 1.00 69.71 83 ASN B N 1
ATOM 1771 C CA . ASN B 1 86 ? -203.724 -108.500 460.034 1.00 71.77 83 ASN B CA 1
ATOM 1772 C C . ASN B 1 86 ? -203.183 -109.075 461.335 1.00 78.48 83 ASN B C 1
ATOM 1773 O O . ASN B 1 86 ? -201.964 -109.103 461.546 1.00 78.15 83 ASN B O 1
ATOM 1778 N N . ASP B 1 87 ? -204.089 -109.514 462.208 1.00 77.53 84 ASP B N 1
ATOM 1779 C CA . ASP B 1 87 ? -203.698 -109.993 463.523 1.00 78.79 84 ASP B CA 1
ATOM 1780 C C . ASP B 1 87 ? -203.018 -111.357 463.412 1.00 85.08 84 ASP B C 1
ATOM 1781 O O . ASP B 1 87 ? -202.994 -111.991 462.352 1.00 82.84 84 ASP B O 1
ATOM 1786 N N . LYS B 1 88 ? -202.470 -111.812 464.542 1.00 80.09 85 LYS B N 1
ATOM 1787 C CA . LYS B 1 88 ? -201.729 -113.068 464.569 1.00 87.40 85 LYS B CA 1
ATOM 1788 C C . LYS B 1 88 ? -202.549 -114.245 464.049 1.00 85.55 85 LYS B C 1
ATOM 1789 O O . LYS B 1 88 ? -201.969 -115.256 463.640 1.00 81.68 85 LYS B O 1
ATOM 1791 N N . GLU B 1 89 ? -203.878 -114.132 464.040 1.00 84.85 86 GLU B N 1
ATOM 1792 C CA . GLU B 1 89 ? -204.757 -115.216 463.631 1.00 80.49 86 GLU B CA 1
ATOM 1793 C C . GLU B 1 89 ? -205.261 -115.061 462.198 1.00 89.73 86 GLU B C 1
ATOM 1794 O O . GLU B 1 89 ? -206.145 -115.818 461.781 1.00 90.60 86 GLU B O 1
ATOM 1796 N N . GLU B 1 90 ? -204.733 -114.090 461.445 1.00 90.11 87 GLU B N 1
ATOM 1797 C CA . GLU B 1 90 ? -205.058 -113.892 460.031 1.00 89.40 87 GLU B CA 1
ATOM 1798 C C . GLU B 1 90 ? -206.426 -113.240 459.802 1.00 90.72 87 GLU B C 1
ATOM 1799 O O . GLU B 1 90 ? -207.030 -113.420 458.740 1.00 89.64 87 GLU B O 1
ATOM 1801 N N . ILE B 1 91 ? -206.920 -112.474 460.779 1.00 84.12 88 ILE B N 1
ATOM 1802 C CA . ILE B 1 91 ? -208.122 -111.662 460.611 1.00 80.26 88 ILE B CA 1
ATOM 1803 C C . ILE B 1 91 ? -207.707 -110.259 460.187 1.00 79.77 88 ILE B C 1
ATOM 1804 O O . ILE B 1 91 ? -206.726 -109.704 460.694 1.00 82.03 88 ILE B O 1
ATOM 1809 N N . PHE B 1 92 ? -208.455 -109.683 459.252 1.00 74.10 89 PHE B N 1
ATOM 1810 C CA . PHE B 1 92 ? -208.244 -108.304 458.831 1.00 71.41 89 PHE B CA 1
ATOM 1811 C C . PHE B 1 92 ? -208.921 -107.399 459.849 1.00 71.53 89 PHE B C 1
ATOM 1812 O O . PHE B 1 92 ? -210.146 -107.406 459.962 1.00 62.65 89 PHE B O 1
ATOM 1820 N N . VAL B 1 93 ? -208.140 -106.620 460.595 1.00 60.01 90 VAL B N 1
ATOM 1821 C CA . VAL B 1 93 ? -208.674 -105.801 461.678 1.00 64.47 90 VAL B CA 1
ATOM 1822 C C . VAL B 1 93 ? -208.743 -104.349 461.224 1.00 60.90 90 VAL B C 1
ATOM 1823 O O . VAL B 1 93 ? -207.767 -103.802 460.696 1.00 53.35 90 VAL B O 1
ATOM 1827 N N . ARG B 1 94 ? -209.893 -103.719 461.440 1.00 58.13 91 ARG B N 1
ATOM 1828 C CA . ARG B 1 94 ? -210.058 -102.289 461.213 1.00 60.16 91 ARG B CA 1
ATOM 1829 C C . ARG B 1 94 ? -210.114 -101.608 462.573 1.00 57.45 91 ARG B C 1
ATOM 1830 O O . ARG B 1 94 ? -211.122 -101.702 463.280 1.00 52.94 91 ARG B O 1
ATOM 1838 N N . LYS B 1 95 ? -209.029 -100.930 462.946 1.00 52.72 92 LYS B N 1
ATOM 1839 C CA . LYS B 1 95 ? -208.929 -100.330 464.268 1.00 54.68 92 LYS B CA 1
ATOM 1840 C C . LYS B 1 95 ? -209.162 -98.825 464.202 1.00 54.84 92 LYS B C 1
ATOM 1841 O O . LYS B 1 95 ? -208.763 -98.167 463.240 1.00 51.71 92 LYS B O 1
ATOM 1847 N N . GLU B 1 96 ? -209.823 -98.289 465.230 1.00 50.25 93 GLU B N 1
ATOM 1848 C CA . GLU B 1 96 ? -210.036 -96.856 465.384 1.00 50.44 93 GLU B CA 1
ATOM 1849 C C . GLU B 1 96 ? -209.568 -96.471 466.779 1.00 51.88 93 GLU B C 1
ATOM 1850 O O . GLU B 1 96 ? -209.913 -97.140 467.760 1.00 50.66 93 GLU B O 1
ATOM 1856 N N . VAL B 1 97 ? -208.730 -95.437 466.860 1.00 44.06 94 VAL B N 1
ATOM 1857 C CA . VAL B 1 97 ? -208.142 -94.999 468.120 1.00 41.78 94 VAL B CA 1
ATOM 1858 C C . VAL B 1 97 ? -208.510 -93.535 468.327 1.00 38.03 94 VAL B C 1
ATOM 1859 O O . VAL B 1 97 ? -208.290 -92.714 467.432 1.00 41.28 94 VAL B O 1
ATOM 1863 N N . THR B 1 98 ? -209.023 -93.206 469.513 1.00 42.98 95 THR B N 1
ATOM 1864 C CA . THR B 1 98 ? -209.366 -91.833 469.875 1.00 38.18 95 THR B CA 1
ATOM 1865 C C . THR B 1 98 ? -208.442 -91.362 470.982 1.00 35.09 95 THR B C 1
ATOM 1866 O O . THR B 1 98 ? -208.423 -91.950 472.070 1.00 44.47 95 THR B O 1
ATOM 1870 N N . TYR B 1 99 ? -207.697 -90.294 470.713 1.00 39.57 96 TYR B N 1
ATOM 1871 C CA . TYR B 1 99 ? -206.746 -89.725 471.661 1.00 42.14 96 TYR B CA 1
ATOM 1872 C C . TYR B 1 99 ? -207.293 -88.448 472.270 1.00 39.55 96 TYR B C 1
ATOM 1873 O O . TYR B 1 99 ? -207.699 -87.534 471.540 1.00 43.08 96 TYR B O 1
ATOM 1882 N N . PHE B 1 100 ? -207.279 -88.387 473.594 1.00 38.26 97 PHE B N 1
ATOM 1883 C CA . PHE B 1 100 ? -207.383 -87.149 474.339 1.00 39.69 97 PHE B CA 1
ATOM 1884 C C . PHE B 1 100 ? -205.999 -86.523 474.474 1.00 46.49 97 PHE B C 1
ATOM 1885 O O . PHE B 1 100 ? -204.979 -87.182 474.286 1.00 48.13 97 PHE B O 1
ATOM 1893 N N . LEU B 1 101 ? -205.978 -85.228 474.761 1.00 44.97 98 LEU B N 1
ATOM 1894 C CA . LEU B 1 101 ? -204.746 -84.463 474.914 1.00 42.98 98 LEU B CA 1
ATOM 1895 C C . LEU B 1 101 ? -204.776 -83.869 476.310 1.00 53.42 98 LEU B C 1
ATOM 1896 O O . LEU B 1 101 ? -205.747 -83.190 476.662 1.00 49.14 98 LEU B O 1
ATOM 1901 N N . ALA B 1 102 ? -203.744 -84.142 477.118 1.00 42.54 99 ALA B N 1
ATOM 1902 C CA . ALA B 1 102 ? -203.814 -83.751 478.520 1.00 42.37 99 ALA B CA 1
ATOM 1903 C C . ALA B 1 102 ? -202.452 -83.399 479.092 1.00 56.14 99 ALA B C 1
ATOM 1904 O O . ALA B 1 102 ? -201.472 -84.128 478.884 1.00 49.03 99 ALA B O 1
ATOM 1906 N N . GLU B 1 103 ? -202.413 -82.308 479.861 1.00 48.49 100 GLU B N 1
ATOM 1907 C CA . GLU B 1 103 ? -201.273 -82.059 480.742 1.00 51.42 100 GLU B CA 1
ATOM 1908 C C . GLU B 1 103 ? -201.277 -83.071 481.887 1.00 48.90 100 GLU B C 1
ATOM 1909 O O . GLU B 1 103 ? -202.317 -83.304 482.512 1.00 51.37 100 GLU B O 1
ATOM 1915 N N . VAL B 1 104 ? -200.120 -83.688 482.159 1.00 46.36 101 VAL B N 1
ATOM 1916 C CA . VAL B 1 104 ? -200.032 -84.818 483.077 1.00 43.14 101 VAL B CA 1
ATOM 1917 C C . VAL B 1 104 ? -199.033 -84.519 484.198 1.00 56.83 101 VAL B C 1
ATOM 1918 O O . VAL B 1 104 ? -198.231 -83.591 484.122 1.00 56.93 101 VAL B O 1
ATOM 1922 N N . LYS B 1 105 ? -199.101 -85.337 485.250 1.00 55.81 102 LYS B N 1
ATOM 1923 C CA . LYS B 1 105 ? -198.180 -85.248 486.374 1.00 62.64 102 LYS B CA 1
ATOM 1924 C C . LYS B 1 105 ? -197.796 -86.651 486.823 1.00 64.60 102 LYS B C 1
ATOM 1925 O O . LYS B 1 105 ? -198.490 -87.635 486.545 1.00 60.76 102 LYS B O 1
ATOM 1931 N N . GLY B 1 106 ? -196.664 -86.731 487.507 1.00 63.55 103 GLY B N 1
ATOM 1932 C CA . GLY B 1 106 ? -196.156 -87.973 488.045 1.00 56.85 103 GLY B CA 1
ATOM 1933 C C . GLY B 1 106 ? -194.862 -88.380 487.367 1.00 61.67 103 GLY B C 1
ATOM 1934 O O . GLY B 1 106 ? -194.385 -87.736 486.436 1.00 63.69 103 GLY B O 1
ATOM 1935 N N . GLU B 1 107 ? -194.292 -89.469 487.874 1.00 61.68 104 GLU B N 1
ATOM 1936 C CA . GLU B 1 107 ? -193.092 -90.077 487.312 1.00 52.09 104 GLU B CA 1
ATOM 1937 C C . GLU B 1 107 ? -193.514 -91.296 486.513 1.00 51.89 104 GLU B C 1
ATOM 1938 O O . GLU B 1 107 ? -194.325 -92.101 486.984 1.00 58.16 104 GLU B O 1
ATOM 1940 N N . VAL B 1 108 ? -192.974 -91.444 485.308 1.00 47.45 105 VAL B N 1
ATOM 1941 C CA . VAL B 1 108 ? -193.370 -92.583 484.497 1.00 53.30 105 VAL B CA 1
ATOM 1942 C C . VAL B 1 108 ? -192.822 -93.864 485.117 1.00 59.05 105 VAL B C 1
ATOM 1943 O O . VAL B 1 108 ? -191.640 -93.947 485.487 1.00 51.73 105 VAL B O 1
ATOM 1947 N N . HIS B 1 109 ? -193.700 -94.855 485.260 1.00 46.30 106 HIS B N 1
ATOM 1948 C CA . HIS B 1 109 ? -193.357 -96.234 485.596 1.00 57.25 106 HIS B CA 1
ATOM 1949 C C . HIS B 1 109 ? -194.089 -97.113 484.581 1.00 58.09 106 HIS B C 1
ATOM 1950 O O . HIS B 1 109 ? -195.293 -97.358 484.716 1.00 57.47 106 HIS B O 1
ATOM 1952 N N . ALA B 1 110 ? -193.371 -97.588 483.563 1.00 54.63 107 ALA B N 1
ATOM 1953 C CA . ALA B 1 110 ? -194.001 -98.299 482.453 1.00 50.16 107 ALA B CA 1
ATOM 1954 C C . ALA B 1 110 ? -194.363 -99.739 482.818 1.00 56.81 107 ALA B C 1
ATOM 1955 O O . ALA B 1 110 ? -193.639 -100.406 483.555 1.00 56.25 107 ALA B O 1
ATOM 1957 N N . ASP B 1 111 ? -195.482 -100.225 482.271 1.00 53.31 108 ASP B N 1
ATOM 1958 C CA . ASP B 1 111 ? -195.872 -101.639 482.338 1.00 60.32 108 ASP B CA 1
ATOM 1959 C C . ASP B 1 111 ? -195.117 -102.422 481.264 1.00 53.80 108 ASP B C 1
ATOM 1960 O O . ASP B 1 111 ? -195.496 -102.382 480.083 1.00 46.51 108 ASP B O 1
ATOM 1965 N N . PRO B 1 112 ? -194.093 -103.202 481.631 1.00 54.25 109 PRO B N 1
ATOM 1966 C CA . PRO B 1 112 ? -193.257 -103.812 480.593 1.00 49.84 109 PRO B CA 1
ATOM 1967 C C . PRO B 1 112 ? -194.003 -104.753 479.689 1.00 53.69 109 PRO B C 1
ATOM 1968 O O . PRO B 1 112 ? -193.509 -105.028 478.588 1.00 51.70 109 PRO B O 1
ATOM 1972 N N . ASP B 1 113 ? -195.173 -105.262 480.103 1.00 50.03 110 ASP B N 1
ATOM 1973 C CA . ASP B 1 113 ? -195.947 -106.114 479.211 1.00 50.33 110 ASP B CA 1
ATOM 1974 C C . ASP B 1 113 ? -196.449 -105.347 477.996 1.00 56.60 110 ASP B C 1
ATOM 1975 O O . ASP B 1 113 ? -196.774 -105.966 476.974 1.00 59.47 110 ASP B O 1
ATOM 1977 N N . GLU B 1 114 ? -196.539 -104.013 478.086 1.00 51.58 111 GLU B N 1
ATOM 1978 C CA . GLU B 1 114 ? -197.031 -103.201 476.984 1.00 54.31 111 GLU B CA 1
ATOM 1979 C C . GLU B 1 114 ? -196.078 -102.111 476.519 1.00 45.78 111 GLU B C 1
ATOM 1980 O O . GLU B 1 114 ? -196.122 -101.747 475.335 1.00 44.61 111 GLU B O 1
ATOM 1986 N N . ILE B 1 115 ? -195.272 -101.541 477.405 1.00 48.77 112 ILE B N 1
ATOM 1987 C CA . ILE B 1 115 ? -194.403 -100.410 477.086 1.00 48.72 112 ILE B CA 1
ATOM 1988 C C . ILE B 1 115 ? -192.954 -100.793 477.384 1.00 46.84 112 ILE B C 1
ATOM 1989 O O . ILE B 1 115 ? -192.617 -101.090 478.535 1.00 45.92 112 ILE B O 1
ATOM 1994 N N . CYS B 1 116 ? -192.095 -100.760 476.365 1.00 43.63 113 CYS B N 1
ATOM 1995 C CA . CYS B 1 116 ? -190.686 -101.141 476.566 1.00 47.24 113 CYS B CA 1
ATOM 1996 C C . CYS B 1 116 ? -189.711 -99.974 476.497 1.00 52.23 113 CYS B C 1
ATOM 1997 O O . CYS B 1 116 ? -188.511 -100.170 476.753 1.00 49.01 113 CYS B O 1
ATOM 2000 N N . ASP B 1 117 ? -190.167 -98.780 476.131 1.00 43.02 114 ASP B N 1
ATOM 2001 C CA . ASP B 1 117 ? -189.322 -97.590 476.142 1.00 46.73 114 ASP B CA 1
ATOM 2002 C C . ASP B 1 117 ? -190.247 -96.383 476.231 1.00 44.78 114 ASP B C 1
ATOM 2003 O O . ASP B 1 117 ? -191.409 -96.448 475.819 1.00 41.36 114 ASP B O 1
ATOM 2008 N N . VAL B 1 118 ? -189.723 -95.310 476.799 1.00 43.23 115 VAL B N 1
ATOM 2009 C CA . VAL B 1 118 ? -190.456 -94.067 477.038 1.00 44.75 115 VAL B CA 1
ATOM 2010 C C . VAL B 1 118 ? -189.525 -92.919 476.711 1.00 50.17 115 VAL B C 1
ATOM 2011 O O . VAL B 1 118 ? -188.361 -92.930 477.118 1.00 46.10 115 VAL B O 1
ATOM 2015 N N . GLN B 1 119 ? -190.024 -91.912 476.004 1.00 46.41 116 GLN B N 1
ATOM 2016 C CA . GLN B 1 119 ? -189.182 -90.755 475.709 1.00 47.58 116 GLN B CA 1
ATOM 2017 C C . GLN B 1 119 ? -190.015 -89.484 475.713 1.00 45.28 116 GLN B C 1
ATOM 2018 O O . GLN B 1 119 ? -191.006 -89.395 474.981 1.00 47.56 116 GLN B O 1
ATOM 2024 N N . TRP B 1 120 ? -189.614 -88.507 476.527 1.00 47.32 117 TRP B N 1
ATOM 2025 C CA . TRP B 1 120 ? -190.246 -87.189 476.502 1.00 47.72 117 TRP B CA 1
ATOM 2026 C C . TRP B 1 120 ? -189.597 -86.356 475.398 1.00 48.60 117 TRP B C 1
ATOM 2027 O O . TRP B 1 120 ? -188.385 -86.143 475.414 1.00 47.46 117 TRP B O 1
ATOM 2038 N N . LEU B 1 121 ? -190.393 -85.895 474.432 1.00 40.54 118 LEU B N 1
ATOM 2039 C CA . LEU B 1 121 ? -189.870 -85.204 473.262 1.00 43.85 118 LEU B CA 1
ATOM 2040 C C . LEU B 1 121 ? -190.873 -84.152 472.823 1.00 47.45 118 LEU B C 1
ATOM 2041 O O . LEU B 1 121 ? -192.081 -84.315 473.023 1.00 43.18 118 LEU B O 1
ATOM 2046 N N . SER B 1 122 ? -190.363 -83.081 472.219 1.00 43.41 119 SER B N 1
ATOM 2047 C CA . SER B 1 122 ? -191.206 -82.174 471.439 1.00 46.02 119 SER B CA 1
ATOM 2048 C C . SER B 1 122 ? -191.919 -82.949 470.328 1.00 47.03 119 SER B C 1
ATOM 2049 O O . SER B 1 122 ? -191.502 -84.035 469.921 1.00 41.41 119 SER B O 1
ATOM 2052 N N . PHE B 1 123 ? -193.013 -82.376 469.823 1.00 46.61 120 PHE B N 1
ATOM 2053 C CA . PHE B 1 123 ? -193.761 -83.072 468.779 1.00 45.07 120 PHE B CA 1
ATOM 2054 C C . PHE B 1 123 ? -192.907 -83.316 467.544 1.00 43.68 120 PHE B C 1
ATOM 2055 O O . PHE B 1 123 ? -192.993 -84.383 466.924 1.00 41.76 120 PHE B O 1
ATOM 2063 N N . GLN B 1 124 ? -192.065 -82.350 467.166 1.00 44.93 121 GLN B N 1
ATOM 2064 C CA . GLN B 1 124 ? -191.271 -82.547 465.962 1.00 46.58 121 GLN B CA 1
ATOM 2065 C C . GLN B 1 124 ? -190.229 -83.642 466.152 1.00 44.78 121 GLN B C 1
ATOM 2066 O O . GLN B 1 124 ? -189.960 -84.405 465.216 1.00 48.41 121 GLN B O 1
ATOM 2072 N N . GLU B 1 125 ? -189.635 -83.746 467.348 1.00 44.81 122 GLU B N 1
ATOM 2073 C CA . GLU B 1 125 ? -188.632 -84.791 467.579 1.00 45.32 122 GLU B CA 1
ATOM 2074 C C . GLU B 1 125 ? -189.279 -86.165 467.691 1.00 47.11 122 GLU B C 1
ATOM 2075 O O . GLU B 1 125 ? -188.717 -87.160 467.211 1.00 47.50 122 GLU B O 1
ATOM 2077 N N . GLY B 1 126 ? -190.451 -86.246 468.332 1.00 42.93 123 GLY B N 1
ATOM 2078 C CA . GLY B 1 126 ? -191.174 -87.506 468.400 1.00 42.90 123 GLY B CA 1
ATOM 2079 C C . GLY B 1 126 ? -191.671 -87.970 467.047 1.00 40.45 123 GLY B C 1
ATOM 2080 O O . GLY B 1 126 ? -191.765 -89.174 466.792 1.00 41.95 123 GLY B O 1
ATOM 2081 N N . LEU B 1 127 ? -191.999 -87.027 466.167 1.00 39.77 124 LEU B N 1
ATOM 2082 C CA . LEU B 1 127 ? -192.474 -87.370 464.831 1.00 45.96 124 LEU B CA 1
ATOM 2083 C C . LEU B 1 127 ? -191.440 -88.206 464.087 1.00 49.32 124 LEU B C 1
ATOM 2084 O O . LEU B 1 127 ? -191.785 -89.133 463.350 1.00 44.21 124 LEU B O 1
ATOM 2089 N N . ARG B 1 128 ? -190.160 -87.905 464.291 1.00 43.70 125 ARG B N 1
ATOM 2090 C CA . ARG B 1 128 ? -189.100 -88.674 463.657 1.00 47.55 125 ARG B CA 1
ATOM 2091 C C . ARG B 1 128 ? -189.148 -90.154 464.021 1.00 44.11 125 ARG B C 1
ATOM 2092 O O . ARG B 1 128 ? -188.656 -90.977 463.242 1.00 46.87 125 ARG B O 1
ATOM 2094 N N . LEU B 1 129 ? -189.725 -90.516 465.173 1.00 45.56 126 LEU B N 1
ATOM 2095 C CA . LEU B 1 129 ? -189.804 -91.903 465.609 1.00 39.65 126 LEU B CA 1
ATOM 2096 C C . LEU B 1 129 ? -190.993 -92.650 465.023 1.00 43.41 126 LEU B C 1
ATOM 2097 O O . LEU B 1 129 ? -191.123 -93.856 465.252 1.00 45.71 126 LEU B O 1
ATOM 2102 N N . LEU B 1 130 ? -191.875 -91.972 464.296 1.00 41.71 127 LEU B N 1
ATOM 2103 C CA . LEU B 1 130 ? -193.135 -92.559 463.853 1.00 43.47 127 LEU B CA 1
ATOM 2104 C C . LEU B 1 130 ? -193.044 -92.945 462.377 1.00 43.02 127 LEU B C 1
ATOM 2105 O O . LEU B 1 130 ? -192.776 -92.093 461.522 1.00 44.31 127 LEU B O 1
ATOM 2110 N N . ASN B 1 131 ? -193.326 -94.206 462.071 1.00 41.85 128 ASN B N 1
ATOM 2111 C CA . ASN B 1 131 ? -193.302 -94.692 460.694 1.00 49.59 128 ASN B CA 1
ATOM 2112 C C . ASN B 1 131 ? -194.683 -94.782 460.029 1.00 52.27 128 ASN B C 1
ATOM 2113 O O . ASN B 1 131 ? -194.804 -94.497 458.835 1.00 58.88 128 ASN B O 1
ATOM 2118 N N . PHE B 1 132 ? -195.719 -95.185 460.750 1.00 45.78 129 PHE B N 1
ATOM 2119 C CA . PHE B 1 132 ? -197.047 -95.296 460.145 1.00 44.98 129 PHE B CA 1
ATOM 2120 C C . PHE B 1 132 ? -197.652 -93.917 459.891 1.00 49.62 129 PHE B C 1
ATOM 2121 O O . PHE B 1 132 ? -197.602 -93.046 460.769 1.00 47.69 129 PHE B O 1
ATOM 2129 N N . PRO B 1 133 ? -198.279 -93.700 458.728 1.00 50.92 130 PRO B N 1
ATOM 2130 C CA . PRO B 1 133 ? -198.781 -92.345 458.421 1.00 48.51 130 PRO B CA 1
ATOM 2131 C C . PRO B 1 133 ? -199.911 -91.867 459.313 1.00 45.86 130 PRO B C 1
ATOM 2132 O O . PRO B 1 133 ? -199.969 -90.674 459.634 1.00 45.87 130 PRO B O 1
ATOM 2136 N N . GLU B 1 134 ? -200.839 -92.740 459.708 1.00 42.49 131 GLU B N 1
ATOM 2137 C CA . GLU B 1 134 ? -201.971 -92.270 460.493 1.00 45.90 131 GLU B CA 1
ATOM 2138 C C . GLU B 1 134 ? -201.530 -91.597 461.800 1.00 42.79 131 GLU B C 1
ATOM 2139 O O . GLU B 1 134 ? -202.041 -90.529 462.145 1.00 41.66 131 GLU B O 1
ATOM 2145 N N . ILE B 1 135 ? -200.574 -92.178 462.531 1.00 44.51 132 ILE B N 1
ATOM 2146 C CA . ILE B 1 135 ? -200.134 -91.531 463.771 1.00 41.59 132 ILE B CA 1
ATOM 2147 C C . ILE B 1 135 ? -199.274 -90.303 463.458 1.00 41.16 132 ILE B C 1
ATOM 2148 O O . ILE B 1 135 ? -199.185 -89.373 464.272 1.00 40.73 132 ILE B O 1
ATOM 2153 N N . ARG B 1 136 ? -198.635 -90.273 462.289 1.00 39.36 133 ARG B N 1
ATOM 2154 C CA . ARG B 1 136 ? -197.923 -89.072 461.878 1.00 41.29 133 ARG B CA 1
ATOM 2155 C C . ARG B 1 136 ? -198.905 -87.927 461.639 1.00 43.30 133 ARG B C 1
ATOM 2156 O O . ARG B 1 136 ? -198.622 -86.779 461.985 1.00 40.30 133 ARG B O 1
ATOM 2164 N N . ASN B 1 137 ? -200.075 -88.233 461.065 1.00 43.57 134 ASN B N 1
ATOM 2165 C CA . ASN B 1 137 ? -201.097 -87.208 460.863 1.00 40.45 134 ASN B CA 1
ATOM 2166 C C . ASN B 1 137 ? -201.592 -86.667 462.200 1.00 40.50 134 ASN B C 1
ATOM 2167 O O . ASN B 1 137 ? -201.848 -85.468 462.337 1.00 50.52 134 ASN B O 1
ATOM 2172 N N . ILE B 1 138 ? -201.712 -87.535 463.203 1.00 40.27 135 ILE B N 1
ATOM 2173 C CA . ILE B 1 138 ? -202.201 -87.115 464.513 1.00 37.55 135 ILE B CA 1
ATOM 2174 C C . ILE B 1 138 ? -201.225 -86.151 465.169 1.00 43.94 135 ILE B C 1
ATOM 2175 O O . ILE B 1 138 ? -201.618 -85.112 465.713 1.00 39.92 135 ILE B O 1
ATOM 2180 N N . VAL B 1 139 ? -199.940 -86.503 465.163 1.00 38.70 136 VAL B N 1
ATOM 2181 C CA . VAL B 1 139 ? -198.947 -85.614 465.755 1.00 34.79 136 VAL B CA 1
ATOM 2182 C C . VAL B 1 139 ? -198.868 -84.298 464.994 1.00 37.54 136 VAL B C 1
ATOM 2183 O O . VAL B 1 139 ? -198.693 -83.233 465.595 1.00 42.21 136 VAL B O 1
ATOM 2187 N N . THR B 1 140 ? -199.004 -84.333 463.667 1.00 43.73 137 THR B N 1
ATOM 2188 C CA . THR B 1 140 ? -198.993 -83.078 462.922 1.00 44.53 137 THR B CA 1
ATOM 2189 C C . THR B 1 140 ? -200.157 -82.187 463.338 1.00 49.24 137 THR B C 1
ATOM 2190 O O . THR B 1 140 ? -199.975 -80.976 463.539 1.00 51.90 137 THR B O 1
ATOM 2194 N N . GLU B 1 141 ? -201.343 -82.775 463.525 1.00 46.43 138 GLU B N 1
ATOM 2195 C CA . GLU B 1 141 ? -202.507 -81.993 463.950 1.00 52.99 138 GLU B CA 1
ATOM 2196 C C . GLU B 1 141 ? -202.336 -81.457 465.365 1.00 53.13 138 GLU B C 1
ATOM 2197 O O . GLU B 1 141 ? -202.737 -80.324 465.659 1.00 47.42 138 GLU B O 1
ATOM 2203 N N . ALA B 1 142 ? -201.797 -82.282 466.268 1.00 45.72 139 ALA B N 1
ATOM 2204 C CA . ALA B 1 142 ? -201.678 -81.900 467.672 1.00 43.65 139 ALA B CA 1
ATOM 2205 C C . ALA B 1 142 ? -200.683 -80.754 467.850 1.00 45.41 139 ALA B C 1
ATOM 2206 O O . ALA B 1 142 ? -200.903 -79.843 468.661 1.00 46.86 139 ALA B O 1
ATOM 2208 N N . ASP B 1 143 ? -199.577 -80.801 467.105 1.00 48.38 140 ASP B N 1
ATOM 2209 C CA . ASP B 1 143 ? -198.600 -79.719 467.113 1.00 46.76 140 ASP B CA 1
ATOM 2210 C C . ASP B 1 143 ? -199.239 -78.401 466.690 1.00 53.07 140 ASP B C 1
ATOM 2211 O O . ASP B 1 143 ? -199.058 -77.360 467.342 1.00 54.24 140 ASP B O 1
ATOM 2216 N N . LYS B 1 144 ? -199.993 -78.431 465.592 1.00 49.95 141 LYS B N 1
ATOM 2217 C CA . LYS B 1 144 ? -200.650 -77.221 465.104 1.00 58.62 141 LYS B CA 1
ATOM 2218 C C . LYS B 1 144 ? -201.728 -76.750 466.072 1.00 53.26 141 LYS B C 1
ATOM 2219 O O . LYS B 1 144 ? -201.882 -75.538 466.291 1.00 58.98 141 LYS B O 1
ATOM 2221 N N . PHE B 1 145 ? -202.475 -77.679 466.681 1.00 47.08 142 PHE B N 1
ATOM 2222 C CA . PHE B 1 145 ? -203.508 -77.263 467.627 1.00 46.22 142 PHE B CA 1
ATOM 2223 C C . PHE B 1 145 ? -202.908 -76.615 468.866 1.00 53.46 142 PHE B C 1
ATOM 2224 O O . PHE B 1 145 ? -203.490 -75.684 469.438 1.00 52.55 142 PHE B O 1
ATOM 2232 N N . VAL B 1 146 ? -201.782 -77.137 469.345 1.00 52.51 143 VAL B N 1
ATOM 2233 C CA . VAL B 1 146 ? -201.160 -76.549 470.529 1.00 56.33 143 VAL B CA 1
ATOM 2234 C C . VAL B 1 146 ? -200.730 -75.120 470.232 1.00 57.69 143 VAL B C 1
ATOM 2235 O O . VAL B 1 146 ? -200.983 -74.205 471.025 1.00 59.70 143 VAL B O 1
ATOM 2239 N N . GLN B 1 147 ? -200.121 -74.899 469.066 1.00 54.58 144 GLN B N 1
ATOM 2240 C CA . GLN B 1 147 ? -199.807 -73.549 468.610 1.00 65.48 144 GLN B CA 1
ATOM 2241 C C . GLN B 1 147 ? -201.048 -72.662 468.638 1.00 65.92 144 GLN B C 1
ATOM 2242 O O . GLN B 1 147 ? -201.083 -71.634 469.324 1.00 71.55 144 GLN B O 1
ATOM 2248 N N . SER B 1 148 ? -202.090 -73.069 467.913 1.00 61.49 145 SER B N 1
ATOM 2249 C CA . SER B 1 148 ? -203.278 -72.238 467.760 1.00 65.69 145 SER B CA 1
ATOM 2250 C C . SER B 1 148 ? -204.017 -72.026 469.079 1.00 67.76 145 SER B C 1
ATOM 2251 O O . SER B 1 148 ? -204.617 -70.965 469.288 1.00 70.07 145 SER B O 1
ATOM 2254 N N . TYR B 1 149 ? -204.005 -73.014 469.972 1.00 63.14 146 TYR B N 1
ATOM 2255 C CA . TYR B 1 149 ? -204.798 -72.918 471.191 1.00 65.09 146 TYR B CA 1
ATOM 2256 C C . TYR B 1 149 ? -204.048 -72.221 472.325 1.00 65.40 146 TYR B C 1
ATOM 2257 O O . TYR B 1 149 ? -204.669 -71.502 473.117 1.00 59.39 146 TYR B O 1
ATOM 2266 N N . LEU B 1 150 ? -202.727 -72.412 472.421 1.00 64.51 147 LEU B N 1
ATOM 2267 C CA . LEU B 1 150 ? -201.946 -71.885 473.539 1.00 65.54 147 LEU B CA 1
ATOM 2268 C C . LEU B 1 150 ? -200.987 -70.767 473.171 1.00 65.51 147 LEU B C 1
ATOM 2269 O O . LEU B 1 150 ? -200.600 -70.000 474.056 1.00 66.99 147 LEU B O 1
ATOM 2274 N N . PHE B 1 151 ? -200.600 -70.646 471.911 1.00 66.65 148 PHE B N 1
ATOM 2275 C CA . PHE B 1 151 ? -199.517 -69.741 471.545 1.00 71.02 148 PHE B CA 1
ATOM 2276 C C . PHE B 1 151 ? -199.868 -68.913 470.309 1.00 71.50 148 PHE B C 1
ATOM 2277 O O . PHE B 1 151 ? -201.023 -68.509 470.123 1.00 68.16 148 PHE B O 1
ATOM 2285 N N . THR C 1 7 ? -163.256 -130.925 499.042 1.00 74.84 4 THR C N 1
ATOM 2286 C CA . THR C 1 7 ? -162.751 -131.892 498.069 1.00 80.55 4 THR C CA 1
ATOM 2287 C C . THR C 1 7 ? -163.071 -131.488 496.620 1.00 84.76 4 THR C C 1
ATOM 2288 O O . THR C 1 7 ? -162.421 -131.960 495.689 1.00 89.42 4 THR C O 1
ATOM 2290 N N . LYS C 1 8 ? -164.063 -130.613 496.435 1.00 82.66 5 LYS C N 1
ATOM 2291 C CA . LYS C 1 8 ? -164.510 -130.213 495.102 1.00 75.70 5 LYS C CA 1
ATOM 2292 C C . LYS C 1 8 ? -165.162 -128.838 495.171 1.00 66.80 5 LYS C C 1
ATOM 2293 O O . LYS C 1 8 ? -166.044 -128.614 496.010 1.00 63.91 5 LYS C O 1
ATOM 2295 N N . HIS C 1 9 ? -164.756 -127.938 494.274 1.00 63.93 6 HIS C N 1
ATOM 2296 C CA . HIS C 1 9 ? -165.302 -126.585 494.212 1.00 56.04 6 HIS C CA 1
ATOM 2297 C C . HIS C 1 9 ? -166.392 -126.508 493.152 1.00 60.02 6 HIS C C 1
ATOM 2298 O O . HIS C 1 9 ? -166.203 -126.985 492.027 1.00 55.93 6 HIS C O 1
ATOM 2305 N N . GLU C 1 10 ? -167.522 -125.895 493.512 1.00 51.93 7 GLU C N 1
ATOM 2306 C CA . GLU C 1 10 ? -168.636 -125.671 492.601 1.00 49.50 7 GLU C CA 1
ATOM 2307 C C . GLU C 1 10 ? -168.911 -124.168 492.471 1.00 44.83 7 GLU C C 1
ATOM 2308 O O . GLU C 1 10 ? -168.763 -123.425 493.445 1.00 44.64 7 GLU C O 1
ATOM 2314 N N . TYR C 1 11 ? -169.307 -123.722 491.262 1.00 41.41 8 TYR C N 1
ATOM 2315 C CA . TYR C 1 11 ? -169.638 -122.320 490.987 1.00 41.46 8 TYR C CA 1
ATOM 2316 C C . TYR C 1 11 ? -171.014 -122.218 490.328 1.00 38.67 8 TYR C C 1
ATOM 2317 O O . TYR C 1 11 ? -171.335 -122.997 489.430 1.00 42.31 8 TYR C O 1
ATOM 2326 N N . SER C 1 12 ? -171.793 -121.230 490.754 1.00 42.08 9 SER C N 1
ATOM 2327 C CA . SER C 1 12 ? -173.138 -121.042 490.218 1.00 37.34 9 SER C CA 1
ATOM 2328 C C . SER C 1 12 ? -173.475 -119.566 490.179 1.00 41.96 9 SER C C 1
ATOM 2329 O O . SER C 1 12 ? -172.801 -118.727 490.799 1.00 43.24 9 SER C O 1
ATOM 2332 N N . PHE C 1 13 ? -174.549 -119.266 489.445 1.00 33.84 10 PHE C N 1
ATOM 2333 C CA . PHE C 1 13 ? -174.880 -117.920 488.987 1.00 33.32 10 PHE C CA 1
ATOM 2334 C C . PHE C 1 13 ? -176.386 -117.797 488.873 1.00 39.05 10 PHE C C 1
ATOM 2335 O O . PHE C 1 13 ? -177.028 -118.700 488.317 1.00 38.76 10 PHE C O 1
ATOM 2343 N N . GLY C 1 14 ? -176.934 -116.695 489.392 1.00 41.79 11 GLY C N 1
ATOM 2344 C CA . GLY C 1 14 ? -178.380 -116.567 489.495 1.00 39.29 11 GLY C CA 1
ATOM 2345 C C . GLY C 1 14 ? -178.836 -115.129 489.528 1.00 40.66 11 GLY C C 1
ATOM 2346 O O . GLY C 1 14 ? -178.045 -114.187 489.416 1.00 40.41 11 GLY C O 1
ATOM 2347 N N . VAL C 1 15 ? -180.142 -114.970 489.697 1.00 38.37 12 VAL C N 1
ATOM 2348 C CA . VAL C 1 15 ? -180.772 -113.655 489.667 1.00 39.07 12 VAL C CA 1
ATOM 2349 C C . VAL C 1 15 ? -181.752 -113.574 490.832 1.00 40.89 12 VAL C C 1
ATOM 2350 O O . VAL C 1 15 ? -182.560 -114.485 491.035 1.00 41.43 12 VAL C O 1
ATOM 2354 N N . ILE C 1 16 ? -181.660 -112.499 491.603 1.00 41.33 13 ILE C N 1
ATOM 2355 C CA . ILE C 1 16 ? -182.712 -112.092 492.530 1.00 37.69 13 ILE C CA 1
ATOM 2356 C C . ILE C 1 16 ? -183.742 -111.329 491.705 1.00 42.56 13 ILE C C 1
ATOM 2357 O O . ILE C 1 16 ? -183.489 -110.171 491.358 1.00 40.78 13 ILE C O 1
ATOM 2362 N N . PRO C 1 17 ? -184.892 -111.919 491.336 1.00 40.72 14 PRO C N 1
ATOM 2363 C CA . PRO C 1 17 ? -185.784 -111.228 490.395 1.00 41.04 14 PRO C CA 1
ATOM 2364 C C . PRO C 1 17 ? -186.798 -110.401 491.148 1.00 39.90 14 PRO C C 1
ATOM 2365 O O . PRO C 1 17 ? -187.463 -110.929 492.042 1.00 42.06 14 PRO C O 1
ATOM 2369 N N . ILE C 1 18 ? -186.926 -109.121 490.831 1.00 41.38 15 ILE C N 1
ATOM 2370 C CA . ILE C 1 18 ? -187.842 -108.270 491.581 1.00 46.24 15 ILE C CA 1
ATOM 2371 C C . ILE C 1 18 ? -188.831 -107.616 490.624 1.00 43.59 15 ILE C C 1
ATOM 2372 O O . ILE C 1 18 ? -188.600 -107.475 489.418 1.00 38.56 15 ILE C O 1
ATOM 2377 N N . ARG C 1 19 ? -189.970 -107.243 491.182 1.00 44.25 16 ARG C N 1
ATOM 2378 C CA . ARG C 1 19 ? -191.021 -106.607 490.406 1.00 48.91 16 ARG C CA 1
ATOM 2379 C C . ARG C 1 19 ? -191.824 -105.716 491.338 1.00 52.97 16 ARG C C 1
ATOM 2380 O O . ARG C 1 19 ? -191.922 -105.981 492.537 1.00 50.38 16 ARG C O 1
ATOM 2388 N N . PHE C 1 20 ? -192.369 -104.639 490.790 1.00 54.54 17 PHE C N 1
ATOM 2389 C CA . PHE C 1 20 ? -193.227 -103.751 491.559 1.00 60.33 17 PHE C CA 1
ATOM 2390 C C . PHE C 1 20 ? -194.658 -104.090 491.188 1.00 57.47 17 PHE C C 1
ATOM 2391 O O . PHE C 1 20 ? -195.031 -103.994 490.015 1.00 64.96 17 PHE C O 1
ATOM 2399 N N . PHE C 1 21 ? -195.430 -104.559 492.170 1.00 62.19 18 PHE C N 1
ATOM 2400 C CA . PHE C 1 21 ? -196.840 -104.898 491.968 1.00 68.22 18 PHE C CA 1
ATOM 2401 C C . PHE C 1 21 ? -197.730 -103.686 492.270 1.00 72.28 18 PHE C C 1
ATOM 2402 O O . PHE C 1 21 ? -198.503 -103.662 493.225 1.00 74.08 18 PHE C O 1
ATOM 2410 N N . GLY C 1 22 ? -197.597 -102.660 491.430 1.00 74.91 19 GLY C N 1
ATOM 2411 C CA . GLY C 1 22 ? -198.245 -101.379 491.660 1.00 75.07 19 GLY C CA 1
ATOM 2412 C C . GLY C 1 22 ? -197.349 -100.220 491.264 1.00 80.07 19 GLY C C 1
ATOM 2413 O O . GLY C 1 22 ? -196.510 -100.366 490.372 1.00 85.68 19 GLY C O 1
ATOM 2414 N N . THR C 1 23 ? -197.506 -99.057 491.914 1.00 85.75 20 THR C N 1
ATOM 2415 C CA . THR C 1 23 ? -196.601 -97.940 491.652 1.00 79.06 20 THR C CA 1
ATOM 2416 C C . THR C 1 23 ? -195.319 -98.119 492.469 1.00 79.93 20 THR C C 1
ATOM 2417 O O . THR C 1 23 ? -195.389 -98.433 493.658 1.00 79.81 20 THR C O 1
ATOM 2419 N N . PRO C 1 24 ? -194.140 -97.909 491.876 1.00 82.67 21 PRO C N 1
ATOM 2420 C CA . PRO C 1 24 ? -192.893 -98.324 492.548 1.00 83.90 21 PRO C CA 1
ATOM 2421 C C . PRO C 1 24 ? -192.656 -97.630 493.887 1.00 83.39 21 PRO C C 1
ATOM 2422 O O . PRO C 1 24 ? -192.639 -96.401 493.977 1.00 85.77 21 PRO C O 1
ATOM 2426 N N . ASP C 1 25 ? -192.453 -98.446 494.925 1.00 83.36 22 ASP C N 1
ATOM 2427 C CA . ASP C 1 25 ? -192.032 -98.017 496.260 1.00 84.51 22 ASP C CA 1
ATOM 2428 C C . ASP C 1 25 ? -191.708 -99.278 497.061 1.00 84.53 22 ASP C C 1
ATOM 2429 O O . ASP C 1 25 ? -191.801 -100.398 496.547 1.00 85.89 22 ASP C O 1
ATOM 2434 N N . ARG C 1 26 ? -191.341 -99.095 498.336 1.00 84.09 23 ARG C N 1
ATOM 2435 C CA . ARG C 1 26 ? -190.947 -100.243 499.157 1.00 85.88 23 ARG C CA 1
ATOM 2436 C C . ARG C 1 26 ? -192.135 -101.141 499.492 1.00 79.80 23 ARG C C 1
ATOM 2437 O O . ARG C 1 26 ? -191.962 -102.351 499.670 1.00 75.49 23 ARG C O 1
ATOM 2439 N N . SER C 1 27 ? -193.339 -100.579 499.572 1.00 77.92 24 SER C N 1
ATOM 2440 C CA . SER C 1 27 ? -194.520 -101.345 499.945 1.00 82.62 24 SER C CA 1
ATOM 2441 C C . SER C 1 27 ? -195.082 -102.165 498.794 1.00 85.01 24 SER C C 1
ATOM 2442 O O . SER C 1 27 ? -196.035 -102.929 499.004 1.00 83.74 24 SER C O 1
ATOM 2445 N N . THR C 1 28 ? -194.528 -102.022 497.591 1.00 78.82 25 THR C N 1
ATOM 2446 C CA . THR C 1 28 ? -194.978 -102.787 496.441 1.00 73.57 25 THR C CA 1
ATOM 2447 C C . THR C 1 28 ? -193.866 -103.632 495.825 1.00 66.68 25 THR C C 1
ATOM 2448 O O . THR C 1 28 ? -194.127 -104.368 494.870 1.00 56.62 25 THR C O 1
ATOM 2452 N N . LEU C 1 29 ? -192.647 -103.553 496.352 1.00 62.59 26 LEU C N 1
ATOM 2453 C CA . LEU C 1 29 ? -191.528 -104.346 495.859 1.00 60.02 26 LEU C CA 1
ATOM 2454 C C . LEU C 1 29 ? -191.663 -105.802 496.284 1.00 59.36 26 LEU C C 1
ATOM 2455 O O . LEU C 1 29 ? -191.741 -106.103 497.478 1.00 56.79 26 LEU C O 1
ATOM 2460 N N . LYS C 1 30 ? -191.652 -106.711 495.319 1.00 50.21 27 LYS C N 1
ATOM 2461 C CA . LYS C 1 30 ? -191.603 -108.130 495.624 1.00 55.05 27 LYS C CA 1
ATOM 2462 C C . LYS C 1 30 ? -190.465 -108.779 494.859 1.00 47.41 27 LYS C C 1
ATOM 2463 O O . LYS C 1 30 ? -190.044 -108.290 493.805 1.00 49.55 27 LYS C O 1
ATOM 2469 N N . ALA C 1 31 ? -189.970 -109.873 495.416 1.00 45.95 28 ALA C N 1
ATOM 2470 C CA . ALA C 1 31 ? -189.010 -110.741 494.761 1.00 50.09 28 ALA C CA 1
ATOM 2471 C C . ALA C 1 31 ? -189.596 -112.138 494.561 1.00 45.41 28 ALA C C 1
ATOM 2472 O O . ALA C 1 31 ? -190.416 -112.610 495.354 1.00 49.12 28 ALA C O 1
ATOM 2474 N N . CYS C 1 32 ? -189.150 -112.803 493.501 1.00 42.75 29 CYS C N 1
ATOM 2475 C CA . CYS C 1 32 ? -189.606 -114.142 493.149 1.00 42.81 29 CYS C CA 1
ATOM 2476 C C . CYS C 1 32 ? -188.767 -115.202 493.865 1.00 52.37 29 CYS C C 1
ATOM 2477 O O . CYS C 1 32 ? -187.676 -115.560 493.406 1.00 49.20 29 CYS C O 1
ATOM 2480 N N . PHE C 1 33 ? -189.295 -115.736 494.969 1.00 48.49 30 PHE C N 1
ATOM 2481 C CA . PHE C 1 33 ? -188.674 -116.849 495.681 1.00 53.31 30 PHE C CA 1
ATOM 2482 C C . PHE C 1 33 ? -189.078 -118.192 495.084 1.00 60.08 30 PHE C C 1
ATOM 2483 O O . PHE C 1 33 ? -190.209 -118.384 494.621 1.00 59.96 30 PHE C O 1
ATOM 2491 N N . ILE C 1 34 ? -188.146 -119.139 495.157 1.00 56.20 31 ILE C N 1
ATOM 2492 C CA . ILE C 1 34 ? -188.163 -120.372 494.385 1.00 47.00 31 ILE C CA 1
ATOM 2493 C C . ILE C 1 34 ? -187.917 -121.529 495.351 1.00 59.81 31 ILE C C 1
ATOM 2494 O O . ILE C 1 34 ? -187.146 -121.388 496.305 1.00 55.16 31 ILE C O 1
ATOM 2499 N N . CYS C 1 35 ? -188.593 -122.657 495.132 1.00 60.42 32 CYS C N 1
ATOM 2500 C CA . CYS C 1 35 ? -188.408 -123.861 495.939 1.00 57.61 32 CYS C CA 1
ATOM 2501 C C . CYS C 1 35 ? -187.832 -124.956 495.058 1.00 59.62 32 CYS C C 1
ATOM 2502 O O . CYS C 1 35 ? -188.360 -125.224 493.974 1.00 63.88 32 CYS C O 1
ATOM 2505 N N . HIS C 1 36 ? -186.752 -125.586 495.517 1.00 65.35 33 HIS C N 1
ATOM 2506 C CA . HIS C 1 36 ? -186.044 -126.574 494.713 1.00 59.41 33 HIS C CA 1
ATOM 2507 C C . HIS C 1 36 ? -186.678 -127.958 494.852 1.00 66.27 33 HIS C C 1
ATOM 2508 O O . HIS C 1 36 ? -186.907 -128.437 495.961 1.00 67.80 33 HIS C O 1
ATOM 2515 N N . THR C 1 37 ? -186.961 -128.594 493.712 1.00 64.09 34 THR C N 1
ATOM 2516 C CA . THR C 1 37 ? -187.526 -129.938 493.718 1.00 68.82 34 THR C CA 1
ATOM 2517 C C . THR C 1 37 ? -186.633 -130.923 494.465 1.00 77.82 34 THR C C 1
ATOM 2518 O O . THR C 1 37 ? -187.136 -131.895 495.039 1.00 74.49 34 THR C O 1
ATOM 2522 N N . ASP C 1 38 ? -185.315 -130.692 494.476 1.00 75.45 35 ASP C N 1
ATOM 2523 C CA . ASP C 1 38 ? -184.345 -131.559 495.155 1.00 73.85 35 ASP C CA 1
ATOM 2524 C C . ASP C 1 38 ? -183.804 -130.824 496.378 1.00 70.94 35 ASP C C 1
ATOM 2525 O O . ASP C 1 38 ? -182.829 -130.079 496.289 1.00 69.45 35 ASP C O 1
ATOM 2530 N N . GLY C 1 39 ? -184.433 -131.067 497.532 1.00 69.90 36 GLY C N 1
ATOM 2531 C CA . GLY C 1 39 ? -184.058 -130.451 498.793 1.00 63.48 36 GLY C CA 1
ATOM 2532 C C . GLY C 1 39 ? -185.182 -129.643 499.412 1.00 71.73 36 GLY C C 1
ATOM 2533 O O . GLY C 1 39 ? -185.215 -129.475 500.635 1.00 69.89 36 GLY C O 1
ATOM 2534 N N . LYS C 1 40 ? -186.094 -129.139 498.576 1.00 73.03 37 LYS C N 1
ATOM 2535 C CA . LYS C 1 40 ? -187.199 -128.288 499.014 1.00 69.48 37 LYS C CA 1
ATOM 2536 C C . LYS C 1 40 ? -186.707 -127.165 499.925 1.00 68.73 37 LYS C C 1
ATOM 2537 O O . LYS C 1 40 ? -187.441 -126.672 500.786 1.00 72.48 37 LYS C O 1
ATOM 2543 N N . HIS C 1 41 ? -185.455 -126.748 499.742 1.00 66.02 38 HIS C N 1
ATOM 2544 C CA . HIS C 1 41 ? -184.978 -125.500 500.318 1.00 67.09 38 HIS C CA 1
ATOM 2545 C C . HIS C 1 41 ? -185.342 -124.370 499.363 1.00 65.13 38 HIS C C 1
ATOM 2546 O O . HIS C 1 41 ? -185.391 -124.564 498.145 1.00 64.88 38 HIS C O 1
ATOM 2553 N N . TRP C 1 42 ? -185.633 -123.202 499.933 1.00 61.05 39 TRP C N 1
ATOM 2554 C CA . TRP C 1 42 ? -186.012 -122.022 499.169 1.00 61.93 39 TRP C CA 1
ATOM 2555 C C . TRP C 1 42 ? -184.785 -121.196 498.772 1.00 61.92 39 TRP C C 1
ATOM 2556 O O . TRP C 1 42 ? -183.701 -121.323 499.348 1.00 51.52 39 TRP C O 1
ATOM 2567 N N . GLY C 1 43 ? -184.977 -120.343 497.768 1.00 60.17 40 GLY C N 1
ATOM 2568 C CA . GLY C 1 43 ? -183.917 -119.439 497.343 1.00 55.35 40 GLY C CA 1
ATOM 2569 C C . GLY C 1 43 ? -184.319 -118.661 496.111 1.00 55.78 40 GLY C C 1
ATOM 2570 O O . GLY C 1 43 ? -185.503 -118.373 495.889 1.00 53.01 40 GLY C O 1
ATOM 2571 N N . PHE C 1 44 ? -183.315 -118.307 495.324 1.00 46.48 41 PHE C N 1
ATOM 2572 C CA . PHE C 1 44 ? -183.505 -117.607 494.072 1.00 41.27 41 PHE C CA 1
ATOM 2573 C C . PHE C 1 44 ? -182.991 -118.480 492.942 1.00 41.21 41 PHE C C 1
ATOM 2574 O O . PHE C 1 44 ? -182.111 -119.329 493.153 1.00 48.95 41 PHE C O 1
ATOM 2582 N N . PRO C 1 45 ? -183.514 -118.310 491.732 1.00 39.48 42 PRO C N 1
ATOM 2583 C CA . PRO C 1 45 ? -183.036 -119.118 490.607 1.00 38.53 42 PRO C CA 1
ATOM 2584 C C . PRO C 1 45 ? -181.536 -118.970 490.382 1.00 45.21 42 PRO C C 1
ATOM 2585 O O . PRO C 1 45 ? -181.001 -117.860 490.376 1.00 38.18 42 PRO C O 1
ATOM 2589 N N . LYS C 1 46 ? -180.869 -120.096 490.143 1.00 42.05 43 LYS C N 1
ATOM 2590 C CA . LYS C 1 46 ? -179.414 -120.094 489.998 1.00 41.91 43 LYS C CA 1
ATOM 2591 C C . LYS C 1 46 ? -178.989 -121.416 489.357 1.00 40.95 43 LYS C C 1
ATOM 2592 O O . LYS C 1 46 ? -179.717 -122.402 489.435 1.00 39.11 43 LYS C O 1
ATOM 2598 N N . GLY C 1 47 ? -177.825 -121.433 488.705 1.00 42.07 44 GLY C N 1
ATOM 2599 C CA . GLY C 1 47 ? -177.305 -122.690 488.178 1.00 39.71 44 GLY C CA 1
ATOM 2600 C C . GLY C 1 47 ? -175.885 -122.546 487.673 1.00 42.89 44 GLY C C 1
ATOM 2601 O O . GLY C 1 47 ? -175.280 -121.475 487.752 1.00 39.16 44 GLY C O 1
ATOM 2602 N N . HIS C 1 48 ? -175.353 -123.651 487.142 1.00 45.45 45 HIS C N 1
ATOM 2603 C CA . HIS C 1 48 ? -173.951 -123.708 486.749 1.00 50.74 45 HIS C CA 1
ATOM 2604 C C . HIS C 1 48 ? -173.768 -123.130 485.358 1.00 47.83 45 HIS C C 1
ATOM 2605 O O . HIS C 1 48 ? -174.640 -123.265 484.498 1.00 47.67 45 HIS C O 1
ATOM 2612 N N . ALA C 1 49 ? -172.629 -122.469 485.148 1.00 45.10 46 ALA C N 1
ATOM 2613 C CA . ALA C 1 49 ? -172.283 -121.957 483.832 1.00 48.81 46 ALA C CA 1
ATOM 2614 C C . ALA C 1 49 ? -172.060 -123.118 482.864 1.00 57.73 46 ALA C C 1
ATOM 2615 O O . ALA C 1 49 ? -171.624 -124.199 483.256 1.00 54.88 46 ALA C O 1
ATOM 2617 N N . GLU C 1 50 ? -172.384 -122.891 481.592 1.00 58.04 47 GLU C N 1
ATOM 2618 C CA . GLU C 1 50 ? -172.195 -123.878 480.534 1.00 59.87 47 GLU C CA 1
ATOM 2619 C C . GLU C 1 50 ? -171.356 -123.280 479.405 1.00 66.58 47 GLU C C 1
ATOM 2620 O O . GLU C 1 50 ? -171.471 -122.088 479.098 1.00 64.36 47 GLU C O 1
ATOM 2626 N N . GLU C 1 51 ? -170.489 -124.106 478.813 1.00 66.32 48 GLU C N 1
ATOM 2627 C CA . GLU C 1 51 ? -169.713 -123.738 477.613 1.00 61.97 48 GLU C CA 1
ATOM 2628 C C . GLU C 1 51 ? -168.779 -122.581 477.972 1.00 66.12 48 GLU C C 1
ATOM 2629 O O . GLU C 1 51 ? -168.069 -122.665 478.988 1.00 68.50 48 GLU C O 1
ATOM 2631 N N . LYS C 1 52 ? -168.720 -121.512 477.177 1.00 68.11 49 LYS C N 1
ATOM 2632 C CA . LYS C 1 52 ? -167.866 -120.356 477.453 1.00 75.89 49 LYS C CA 1
ATOM 2633 C C . LYS C 1 52 ? -168.668 -119.197 478.041 1.00 74.66 49 LYS C C 1
ATOM 2634 O O . LYS C 1 52 ? -168.427 -118.023 477.729 1.00 70.55 49 LYS C O 1
ATOM 2636 N N . GLU C 1 53 ? -169.628 -119.505 478.911 1.00 63.61 50 GLU C N 1
ATOM 2637 C CA . GLU C 1 53 ? -170.508 -118.486 479.457 1.00 54.63 50 GLU C CA 1
ATOM 2638 C C . GLU C 1 53 ? -169.795 -117.678 480.525 1.00 46.32 50 GLU C C 1
ATOM 2639 O O . GLU C 1 53 ? -169.086 -118.222 481.377 1.00 53.08 50 GLU C O 1
ATOM 2645 N N . GLY C 1 54 ? -170.019 -116.381 480.494 1.00 43.39 51 GLY C N 1
ATOM 2646 C CA . GLY C 1 54 ? -169.679 -115.529 481.609 1.00 48.39 51 GLY C CA 1
ATOM 2647 C C . GLY C 1 54 ? -170.733 -115.609 482.705 1.00 48.65 51 GLY C C 1
ATOM 2648 O O . GLY C 1 54 ? -171.877 -116.036 482.480 1.00 44.70 51 GLY C O 1
ATOM 2649 N N . PRO C 1 55 ? -170.363 -115.186 483.910 1.00 44.40 52 PRO C N 1
ATOM 2650 C CA . PRO C 1 55 ? -171.326 -115.191 485.028 1.00 42.67 52 PRO C CA 1
ATOM 2651 C C . PRO C 1 55 ? -172.717 -114.650 484.694 1.00 43.21 52 PRO C C 1
ATOM 2652 O O . PRO C 1 55 ? -173.722 -115.252 485.092 1.00 39.76 52 PRO C O 1
ATOM 2656 N N . GLN C 1 56 ? -172.813 -113.542 483.968 1.00 41.83 53 GLN C N 1
ATOM 2657 C CA . GLN C 1 56 ? -174.133 -112.954 483.727 1.00 41.34 53 GLN C CA 1
ATOM 2658 C C . GLN C 1 56 ? -174.939 -113.730 482.690 1.00 38.70 53 GLN C C 1
ATOM 2659 O O . GLN C 1 56 ? -176.168 -113.812 482.818 1.00 40.89 53 GLN C O 1
ATOM 2665 N N . GLU C 1 57 ? -174.283 -114.288 481.675 1.00 41.17 54 GLU C N 1
ATOM 2666 C CA . GLU C 1 57 ? -174.970 -115.143 480.709 1.00 50.44 54 GLU C CA 1
ATOM 2667 C C . GLU C 1 57 ? -175.535 -116.410 481.362 1.00 50.40 54 GLU C C 1
ATOM 2668 O O . GLU C 1 57 ? -176.650 -116.849 481.030 1.00 42.72 54 GLU C O 1
ATOM 2674 N N . ALA C 1 58 ? -174.769 -117.038 482.262 1.00 41.71 55 ALA C N 1
ATOM 2675 C CA . ALA C 1 58 ? -175.301 -118.187 483.000 1.00 42.77 55 ALA C CA 1
ATOM 2676 C C . ALA C 1 58 ? -176.469 -117.778 483.898 1.00 41.00 55 ALA C C 1
ATOM 2677 O O . ALA C 1 58 ? -177.500 -118.471 483.959 1.00 37.21 55 ALA C O 1
ATOM 2679 N N . ALA C 1 59 ? -176.353 -116.631 484.568 1.00 41.02 56 ALA C N 1
ATOM 2680 C CA . ALA C 1 59 ? -177.436 -116.160 485.429 1.00 43.48 56 ALA C CA 1
ATOM 2681 C C . ALA C 1 59 ? -178.725 -115.911 484.627 1.00 44.82 56 ALA C C 1
ATOM 2682 O O . ALA C 1 59 ? -179.805 -116.399 485.001 1.00 42.23 56 ALA C O 1
ATOM 2684 N N . GLU C 1 60 ? -178.623 -115.215 483.482 1.00 44.70 57 GLU C N 1
ATOM 2685 C CA . GLU C 1 60 ? -179.812 -114.969 482.664 1.00 43.30 57 GLU C CA 1
ATOM 2686 C C . GLU C 1 60 ? -180.407 -116.271 482.134 1.00 44.84 57 GLU C C 1
ATOM 2687 O O . GLU C 1 60 ? -181.629 -116.445 482.144 1.00 43.32 57 GLU C O 1
ATOM 2693 N N . ARG C 1 61 ? -179.563 -117.188 481.660 1.00 44.22 58 ARG C N 1
ATOM 2694 C CA . ARG C 1 61 ? -180.045 -118.449 481.094 1.00 46.35 58 ARG C CA 1
ATOM 2695 C C . ARG C 1 61 ? -180.757 -119.291 482.141 1.00 43.91 58 ARG C C 1
ATOM 2696 O O . ARG C 1 61 ? -181.831 -119.849 481.874 1.00 46.38 58 ARG C O 1
ATOM 2704 N N . GLU C 1 62 ? -180.175 -119.408 483.337 1.00 40.60 59 GLU C N 1
ATOM 2705 C CA . GLU C 1 62 ? -180.824 -120.174 484.410 1.00 41.89 59 GLU C CA 1
ATOM 2706 C C . GLU C 1 62 ? -182.102 -119.505 484.884 1.00 44.10 59 GLU C C 1
ATOM 2707 O O . GLU C 1 62 ? -183.076 -120.189 485.244 1.00 44.63 59 GLU C O 1
ATOM 2713 N N . LEU C 1 63 ? -182.138 -118.179 484.894 1.00 37.52 60 LEU C N 1
ATOM 2714 C CA . LEU C 1 63 ? -183.392 -117.517 485.214 1.00 37.95 60 LEU C CA 1
ATOM 2715 C C . LEU C 1 63 ? -184.478 -117.895 484.203 1.00 39.77 60 LEU C C 1
ATOM 2716 O O . LEU C 1 63 ? -185.607 -118.220 484.590 1.00 43.45 60 LEU C O 1
ATOM 2721 N N . VAL C 1 64 ? -184.162 -117.851 482.904 1.00 45.85 61 VAL C N 1
ATOM 2722 C CA . VAL C 1 64 ? -185.179 -118.172 481.888 1.00 49.40 61 VAL C CA 1
ATOM 2723 C C . VAL C 1 64 ? -185.538 -119.655 481.941 1.00 51.84 61 VAL C C 1
ATOM 2724 O O . VAL C 1 64 ? -186.711 -120.027 481.844 1.00 49.12 61 VAL C O 1
ATOM 2728 N N . GLU C 1 65 ? -184.534 -120.528 482.070 1.00 49.35 62 GLU C N 1
ATOM 2729 C CA . GLU C 1 65 ? -184.809 -121.966 482.134 1.00 53.19 62 GLU C CA 1
ATOM 2730 C C . GLU C 1 65 ? -185.745 -122.294 483.296 1.00 54.23 62 GLU C C 1
ATOM 2731 O O . GLU C 1 65 ? -186.715 -123.045 483.136 1.00 49.07 62 GLU C O 1
ATOM 2737 N N . GLU C 1 66 ? -185.485 -121.712 484.471 1.00 45.28 63 GLU C N 1
ATOM 2738 C CA . GLU C 1 66 ? -186.117 -122.153 485.703 1.00 48.97 63 GLU C CA 1
ATOM 2739 C C . GLU C 1 66 ? -187.449 -121.467 485.986 1.00 55.81 63 GLU C C 1
ATOM 2740 O O . GLU C 1 66 ? -188.280 -122.045 486.692 1.00 46.36 63 GLU C O 1
ATOM 2746 N N . THR C 1 67 ? -187.679 -120.263 485.454 1.00 49.38 64 THR C N 1
ATOM 2747 C CA . THR C 1 67 ? -188.883 -119.498 485.774 1.00 47.72 64 THR C CA 1
ATOM 2748 C C . THR C 1 67 ? -189.591 -118.870 484.586 1.00 44.81 64 THR C C 1
ATOM 2749 O O . THR C 1 67 ? -190.660 -118.298 484.791 1.00 53.76 64 THR C O 1
ATOM 2753 N N . GLY C 1 68 ? -189.018 -118.890 483.385 1.00 48.18 65 GLY C N 1
ATOM 2754 C CA . GLY C 1 68 ? -189.597 -118.190 482.256 1.00 49.97 65 GLY C CA 1
ATOM 2755 C C . GLY C 1 68 ? -189.473 -116.675 482.255 1.00 54.17 65 GLY C C 1
ATOM 2756 O O . GLY C 1 68 ? -189.911 -116.049 481.287 1.00 49.77 65 GLY C O 1
ATOM 2757 N N . LEU C 1 69 ? -188.875 -116.065 483.277 1.00 43.73 66 LEU C N 1
ATOM 2758 C CA . LEU C 1 69 ? -188.824 -114.608 483.382 1.00 49.94 66 LEU C CA 1
ATOM 2759 C C . LEU C 1 69 ? -187.701 -114.007 482.538 1.00 55.26 66 LEU C C 1
ATOM 2760 O O . LEU C 1 69 ? -186.620 -114.591 482.383 1.00 51.43 66 LEU C O 1
ATOM 2765 N N . GLY C 1 70 ? -187.966 -112.810 482.006 1.00 49.25 67 GLY C N 1
ATOM 2766 C CA . GLY C 1 70 ? -186.974 -112.037 481.282 1.00 47.78 67 GLY C CA 1
ATOM 2767 C C . GLY C 1 70 ? -186.560 -110.781 482.029 1.00 49.74 67 GLY C C 1
ATOM 2768 O O . GLY C 1 70 ? -187.316 -110.276 482.868 1.00 51.07 67 GLY C O 1
ATOM 2769 N N . ILE C 1 71 ? -185.376 -110.258 481.738 1.00 41.76 68 ILE C N 1
ATOM 2770 C CA . ILE C 1 71 ? -184.837 -109.111 482.464 1.00 41.53 68 ILE C CA 1
ATOM 2771 C C . ILE C 1 71 ? -185.337 -107.817 481.838 1.00 47.01 68 ILE C C 1
ATOM 2772 O O . ILE C 1 71 ? -185.206 -107.623 480.627 1.00 45.94 68 ILE C O 1
ATOM 2777 N N . VAL C 1 72 ? -185.843 -106.903 482.668 1.00 48.65 69 VAL C N 1
ATOM 2778 C CA . VAL C 1 72 ? -186.120 -105.538 482.223 1.00 48.14 69 VAL C CA 1
ATOM 2779 C C . VAL C 1 72 ? -184.918 -104.637 482.453 1.00 48.46 69 VAL C C 1
ATOM 2780 O O . VAL C 1 72 ? -184.480 -103.917 481.546 1.00 45.80 69 VAL C O 1
ATOM 2784 N N . ASN C 1 73 ? -184.400 -104.626 483.681 1.00 43.69 70 ASN C N 1
ATOM 2785 C CA . ASN C 1 73 ? -183.265 -103.772 484.032 1.00 45.99 70 ASN C CA 1
ATOM 2786 C C . ASN C 1 73 ? -182.407 -104.505 485.037 1.00 46.61 70 ASN C C 1
ATOM 2787 O O . ASN C 1 73 ? -182.934 -105.164 485.936 1.00 38.97 70 ASN C O 1
ATOM 2792 N N . PHE C 1 74 ? -181.092 -104.370 484.893 1.00 49.04 71 PHE C N 1
ATOM 2793 C CA . PHE C 1 74 ? -180.160 -104.809 485.916 1.00 43.66 71 PHE C CA 1
ATOM 2794 C C . PHE C 1 74 ? -179.893 -103.715 486.932 1.00 45.14 71 PHE C C 1
ATOM 2795 O O . PHE C 1 74 ? -179.734 -102.539 486.578 1.00 47.64 71 PHE C O 1
ATOM 2803 N N . PHE C 1 75 ? -179.824 -104.102 488.194 1.00 39.32 72 PHE C N 1
ATOM 2804 C CA . PHE C 1 75 ? -179.213 -103.165 489.117 1.00 35.49 72 PHE C CA 1
ATOM 2805 C C . PHE C 1 75 ? -177.696 -103.352 489.103 1.00 38.58 72 PHE C C 1
ATOM 2806 O O . PHE C 1 75 ? -177.206 -104.443 488.790 1.00 42.06 72 PHE C O 1
ATOM 2814 N N . PRO C 1 76 ? -176.901 -102.297 489.434 1.00 41.70 73 PRO C N 1
ATOM 2815 C CA . PRO C 1 76 ? -175.439 -102.369 489.321 1.00 42.59 73 PRO C CA 1
ATOM 2816 C C . PRO C 1 76 ? -174.741 -102.949 490.561 1.00 44.77 73 PRO C C 1
ATOM 2817 O O . PRO C 1 76 ? -173.853 -102.325 491.148 1.00 46.33 73 PRO C O 1
ATOM 2821 N N . LYS C 1 77 ? -175.167 -104.138 490.990 1.00 43.92 74 LYS C N 1
ATOM 2822 C CA . LYS C 1 77 ? -174.595 -104.773 492.167 1.00 44.17 74 LYS C CA 1
ATOM 2823 C C . LYS C 1 77 ? -174.797 -106.278 492.075 1.00 49.85 74 LYS C C 1
ATOM 2824 O O . LYS C 1 77 ? -175.810 -106.744 491.549 1.00 40.56 74 LYS C O 1
ATOM 2830 N N . ILE C 1 78 ? -173.809 -107.030 492.559 1.00 43.31 75 ILE C N 1
ATOM 2831 C CA . ILE C 1 78 ? -173.929 -108.476 492.660 1.00 44.51 75 ILE C CA 1
ATOM 2832 C C . ILE C 1 78 ? -173.853 -108.832 494.139 1.00 46.70 75 ILE C C 1
ATOM 2833 O O . ILE C 1 78 ? -173.464 -108.021 494.979 1.00 45.74 75 ILE C O 1
ATOM 2838 N N . PHE C 1 79 ? -174.283 -110.042 494.459 1.00 38.85 76 PHE C N 1
ATOM 2839 C CA . PHE C 1 79 ? -174.243 -110.547 495.824 1.00 40.39 76 PHE C CA 1
ATOM 2840 C C . PHE C 1 79 ? -173.631 -111.939 495.771 1.00 48.77 76 PHE C C 1
ATOM 2841 O O . PHE C 1 79 ? -173.905 -112.700 494.837 1.00 49.00 76 PHE C O 1
ATOM 2849 N N . VAL C 1 80 ? -172.776 -112.266 496.739 1.00 40.81 77 VAL C N 1
ATOM 2850 C CA . VAL C 1 80 ? -171.987 -113.504 496.703 1.00 44.14 77 VAL C CA 1
ATOM 2851 C C . VAL C 1 80 ? -172.212 -114.268 498.000 1.00 43.95 77 VAL C C 1
ATOM 2852 O O . VAL C 1 80 ? -172.123 -113.689 499.090 1.00 45.38 77 VAL C O 1
ATOM 2856 N N . GLU C 1 81 ? -172.543 -115.560 497.880 1.00 48.22 78 GLU C N 1
ATOM 2857 C CA . GLU C 1 81 ? -172.577 -116.456 499.031 1.00 51.02 78 GLU C CA 1
ATOM 2858 C C . GLU C 1 81 ? -171.627 -117.624 498.800 1.00 46.70 78 GLU C C 1
ATOM 2859 O O . GLU C 1 81 ? -171.421 -118.068 497.666 1.00 43.76 78 GLU C O 1
ATOM 2865 N N . ASN C 1 82 ? -171.070 -118.113 499.902 1.00 47.47 79 ASN C N 1
ATOM 2866 C CA . ASN C 1 82 ? -170.166 -119.256 499.935 1.00 49.98 79 ASN C CA 1
ATOM 2867 C C . ASN C 1 82 ? -170.703 -120.240 500.959 1.00 48.78 79 ASN C C 1
ATOM 2868 O O . ASN C 1 82 ? -170.966 -119.846 502.096 1.00 48.52 79 ASN C O 1
ATOM 2873 N N . TYR C 1 83 ? -170.874 -121.510 500.582 1.00 49.72 80 TYR C N 1
ATOM 2874 C CA . TYR C 1 83 ? -171.276 -122.500 501.586 1.00 48.18 80 TYR C CA 1
ATOM 2875 C C . TYR C 1 83 ? -170.719 -123.868 501.211 1.00 50.69 80 TYR C C 1
ATOM 2876 O O . TYR C 1 83 ? -170.099 -124.045 500.155 1.00 45.85 80 TYR C O 1
ATOM 2885 N N . SER C 1 84 ? -170.913 -124.831 502.120 1.00 50.39 81 SER C N 1
ATOM 2886 C CA . SER C 1 84 ? -170.389 -126.179 501.947 1.00 44.99 81 SER C CA 1
ATOM 2887 C C . SER C 1 84 ? -171.439 -127.204 502.354 1.00 48.70 81 SER C C 1
ATOM 2888 O O . SER C 1 84 ? -172.244 -126.960 503.252 1.00 49.86 81 SER C O 1
ATOM 2891 N N . PHE C 1 85 ? -171.387 -128.372 501.716 1.00 46.32 82 PHE C N 1
ATOM 2892 C CA . PHE C 1 85 ? -172.364 -129.426 501.954 1.00 50.28 82 PHE C CA 1
ATOM 2893 C C . PHE C 1 85 ? -171.775 -130.735 501.447 1.00 58.14 82 PHE C C 1
ATOM 2894 O O . PHE C 1 85 ? -170.812 -130.741 500.670 1.00 50.38 82 PHE C O 1
ATOM 2902 N N . ASN C 1 86 ? -172.367 -131.842 501.902 1.00 57.51 83 ASN C N 1
ATOM 2903 C CA . ASN C 1 86 ? -172.086 -133.177 501.377 1.00 61.95 83 ASN C CA 1
ATOM 2904 C C . ASN C 1 86 ? -173.162 -133.551 500.364 1.00 54.37 83 ASN C C 1
ATOM 2905 O O . ASN C 1 86 ? -174.357 -133.417 500.643 1.00 60.70 83 ASN C O 1
ATOM 2910 N N . ASP C 1 87 ? -172.738 -134.008 499.192 1.00 67.45 84 ASP C N 1
ATOM 2911 C CA . ASP C 1 87 ? -173.641 -134.225 498.072 1.00 72.40 84 ASP C CA 1
ATOM 2912 C C . ASP C 1 87 ? -174.139 -135.672 498.060 1.00 79.14 84 ASP C C 1
ATOM 2913 O O . ASP C 1 87 ? -173.813 -136.474 498.939 1.00 78.13 84 ASP C O 1
ATOM 2918 N N . LYS C 1 88 ? -174.920 -136.009 497.021 1.00 75.39 85 LYS C N 1
ATOM 2919 C CA . LYS C 1 88 ? -175.533 -137.333 496.908 1.00 83.12 85 LYS C CA 1
ATOM 2920 C C . LYS C 1 88 ? -174.508 -138.460 497.048 1.00 76.10 85 LYS C C 1
ATOM 2921 O O . LYS C 1 88 ? -174.766 -139.462 497.724 1.00 80.89 85 LYS C O 1
ATOM 2923 N N . GLU C 1 89 ? -173.341 -138.315 496.421 1.00 71.15 86 GLU C N 1
ATOM 2924 C CA . GLU C 1 89 ? -172.285 -139.315 496.502 1.00 76.48 86 GLU C CA 1
ATOM 2925 C C . GLU C 1 89 ? -171.340 -139.090 497.687 1.00 77.85 86 GLU C C 1
ATOM 2926 O O . GLU C 1 89 ? -170.209 -139.589 497.668 1.00 79.55 86 GLU C O 1
ATOM 2928 N N . GLU C 1 90 ? -171.776 -138.350 498.710 1.00 75.58 87 GLU C N 1
ATOM 2929 C CA . GLU C 1 90 ? -170.988 -138.123 499.927 1.00 73.26 87 GLU C CA 1
ATOM 2930 C C . GLU C 1 90 ? -169.624 -137.489 499.628 1.00 74.86 87 GLU C C 1
ATOM 2931 O O . GLU C 1 90 ? -168.627 -137.766 500.302 1.00 69.86 87 GLU C O 1
ATOM 2933 N N . ILE C 1 91 ? -169.560 -136.631 498.628 1.00 76.67 88 ILE C N 1
ATOM 2934 C CA . ILE C 1 91 ? -168.387 -135.796 498.397 1.00 70.82 88 ILE C CA 1
ATOM 2935 C C . ILE C 1 91 ? -168.612 -134.447 499.065 1.00 63.16 88 ILE C C 1
ATOM 2936 O O . ILE C 1 91 ? -169.703 -133.872 498.986 1.00 62.20 88 ILE C O 1
ATOM 2941 N N . PHE C 1 92 ? -167.574 -133.924 499.703 1.00 55.59 89 PHE C N 1
ATOM 2942 C CA . PHE C 1 92 ? -167.652 -132.611 500.335 1.00 60.24 89 PHE C CA 1
ATOM 2943 C C . PHE C 1 92 ? -167.441 -131.535 499.272 1.00 60.21 89 PHE C C 1
ATOM 2944 O O . PHE C 1 92 ? -166.398 -131.515 498.610 1.00 65.79 89 PHE C O 1
ATOM 2952 N N . VAL C 1 93 ? -168.414 -130.632 499.126 1.00 60.76 90 VAL C N 1
ATOM 2953 C CA . VAL C 1 93 ? -168.414 -129.605 498.079 1.00 60.83 90 VAL C CA 1
ATOM 2954 C C . VAL C 1 93 ? -168.325 -128.224 498.721 1.00 58.23 90 VAL C C 1
ATOM 2955 O O . VAL C 1 93 ? -169.107 -127.905 499.628 1.00 50.81 90 VAL C O 1
ATOM 2959 N N . ARG C 1 94 ? -167.375 -127.406 498.247 1.00 60.35 91 ARG C N 1
ATOM 2960 C CA . ARG C 1 94 ? -167.340 -125.971 498.524 1.00 57.31 91 ARG C CA 1
ATOM 2961 C C . ARG C 1 94 ? -167.989 -125.252 497.351 1.00 53.31 91 ARG C C 1
ATOM 2962 O O . ARG C 1 94 ? -167.538 -125.397 496.213 1.00 58.57 91 ARG C O 1
ATOM 2970 N N . LYS C 1 95 ? -169.042 -124.491 497.622 1.00 47.49 92 LYS C N 1
ATOM 2971 C CA . LYS C 1 95 ? -169.876 -123.923 496.575 1.00 48.26 92 LYS C CA 1
ATOM 2972 C C . LYS C 1 95 ? -169.969 -122.415 496.769 1.00 45.02 92 LYS C C 1
ATOM 2973 O O . LYS C 1 95 ? -170.019 -121.922 497.904 1.00 43.77 92 LYS C O 1
ATOM 2979 N N . GLU C 1 96 ? -169.940 -121.697 495.648 1.00 46.05 93 GLU C N 1
ATOM 2980 C CA . GLU C 1 96 ? -170.010 -120.244 495.615 1.00 40.42 93 GLU C CA 1
ATOM 2981 C C . GLU C 1 96 ? -171.120 -119.865 494.641 1.00 40.19 93 GLU C C 1
ATOM 2982 O O . GLU C 1 96 ? -171.141 -120.366 493.515 1.00 43.69 93 GLU C O 1
ATOM 2988 N N . VAL C 1 97 ? -172.049 -119.017 495.072 1.00 39.28 94 VAL C N 1
ATOM 2989 C CA . VAL C 1 97 ? -173.113 -118.525 494.205 1.00 43.06 94 VAL C CA 1
ATOM 2990 C C . VAL C 1 97 ? -173.031 -116.999 494.101 1.00 39.18 94 VAL C C 1
ATOM 2991 O O . VAL C 1 97 ? -172.903 -116.307 495.118 1.00 40.84 94 VAL C O 1
ATOM 2995 N N . THR C 1 98 ? -173.146 -116.490 492.871 1.00 36.82 95 THR C N 1
ATOM 2996 C CA . THR C 1 98 ? -173.153 -115.057 492.580 1.00 38.53 95 THR C CA 1
ATOM 2997 C C . THR C 1 98 ? -174.525 -114.674 492.024 1.00 34.87 95 THR C C 1
ATOM 2998 O O . THR C 1 98 ? -174.930 -115.193 490.978 1.00 41.31 95 THR C O 1
ATOM 3002 N N . TYR C 1 99 ? -175.192 -113.729 492.686 1.00 37.34 96 TYR C N 1
ATOM 3003 C CA . TYR C 1 99 ? -176.526 -113.273 492.301 1.00 39.37 96 TYR C CA 1
ATOM 3004 C C . TYR C 1 99 ? -176.437 -111.882 491.690 1.00 39.02 96 TYR C C 1
ATOM 3005 O O . TYR C 1 99 ? -175.771 -110.992 492.237 1.00 41.55 96 TYR C O 1
ATOM 3014 N N . PHE C 1 100 ? -177.013 -111.743 490.510 1.00 36.30 97 PHE C N 1
ATOM 3015 C CA . PHE C 1 100 ? -177.364 -110.460 489.949 1.00 39.24 97 PHE C CA 1
ATOM 3016 C C . PHE C 1 100 ? -178.710 -110.041 490.526 1.00 41.70 97 PHE C C 1
ATOM 3017 O O . PHE C 1 100 ? -179.428 -110.839 491.126 1.00 42.07 97 PHE C O 1
ATOM 3025 N N . LEU C 1 101 ? -179.024 -108.761 490.409 1.00 40.85 98 LEU C N 1
ATOM 3026 C CA . LEU C 1 101 ? -180.274 -108.227 490.942 1.00 42.09 98 LEU C CA 1
ATOM 3027 C C . LEU C 1 101 ? -180.955 -107.514 489.796 1.00 39.74 98 LEU C C 1
ATOM 3028 O O . LEU C 1 101 ? -180.332 -106.658 489.165 1.00 42.20 98 LEU C O 1
ATOM 3033 N N . ALA C 1 102 ? -182.202 -107.899 489.479 1.00 35.58 99 ALA C N 1
ATOM 3034 C CA . ALA C 1 102 ? -182.823 -107.388 488.267 1.00 39.70 99 ALA C CA 1
ATOM 3035 C C . ALA C 1 102 ? -184.337 -107.262 488.412 1.00 40.11 99 ALA C C 1
ATOM 3036 O O . ALA C 1 102 ? -184.988 -108.104 489.024 1.00 38.67 99 ALA C O 1
ATOM 3038 N N . GLU C 1 103 ? -184.877 -106.182 487.862 1.00 40.10 100 GLU C N 1
ATOM 3039 C CA . GLU C 1 103 ? -186.302 -106.085 487.635 1.00 40.03 100 GLU C CA 1
ATOM 3040 C C . GLU C 1 103 ? -186.640 -106.969 486.447 1.00 41.91 100 GLU C C 1
ATOM 3041 O O . GLU C 1 103 ? -185.920 -106.972 485.436 1.00 40.82 100 GLU C O 1
ATOM 3047 N N . VAL C 1 104 ? -187.715 -107.750 486.587 1.00 43.81 101 VAL C N 1
ATOM 3048 C CA . VAL C 1 104 ? -188.083 -108.763 485.610 1.00 37.81 101 VAL C CA 1
ATOM 3049 C C . VAL C 1 104 ? -189.537 -108.594 485.169 1.00 49.74 101 VAL C C 1
ATOM 3050 O O . VAL C 1 104 ? -190.342 -107.938 485.825 1.00 46.11 101 VAL C O 1
ATOM 3054 N N . LYS C 1 105 ? -189.848 -109.195 484.028 1.00 42.58 102 LYS C N 1
ATOM 3055 C CA . LYS C 1 105 ? -191.183 -109.165 483.450 1.00 54.15 102 LYS C CA 1
ATOM 3056 C C . LYS C 1 105 ? -191.580 -110.587 483.080 1.00 53.57 102 LYS C C 1
ATOM 3057 O O . LYS C 1 105 ? -190.751 -111.505 483.081 1.00 48.92 102 LYS C O 1
ATOM 3063 N N . GLY C 1 106 ? -192.859 -110.767 482.772 1.00 51.05 103 GLY C N 1
ATOM 3064 C CA . GLY C 1 106 ? -193.360 -112.043 482.306 1.00 49.43 103 GLY C CA 1
ATOM 3065 C C . GLY C 1 106 ? -194.031 -112.840 483.412 1.00 49.30 103 GLY C C 1
ATOM 3066 O O . GLY C 1 106 ? -193.850 -112.588 484.604 1.00 49.81 103 GLY C O 1
ATOM 3067 N N . GLU C 1 107 ? -194.828 -113.837 482.999 1.00 47.25 104 GLU C N 1
ATOM 3068 C CA . GLU C 1 107 ? -195.491 -114.727 483.938 1.00 46.21 104 GLU C CA 1
ATOM 3069 C C . GLU C 1 107 ? -194.622 -115.947 484.240 1.00 38.66 104 GLU C C 1
ATOM 3070 O O . GLU C 1 107 ? -194.044 -116.563 483.338 1.00 47.42 104 GLU C O 1
ATOM 3072 N N . VAL C 1 108 ? -194.562 -116.313 485.513 1.00 45.08 105 VAL C N 1
ATOM 3073 C CA . VAL C 1 108 ? -193.717 -117.431 485.919 1.00 50.07 105 VAL C CA 1
ATOM 3074 C C . VAL C 1 108 ? -194.150 -118.709 485.210 1.00 56.35 105 VAL C C 1
ATOM 3075 O O . VAL C 1 108 ? -195.339 -119.076 485.195 1.00 49.82 105 VAL C O 1
ATOM 3079 N N . HIS C 1 109 ? -193.178 -119.376 484.584 1.00 53.51 106 HIS C N 1
ATOM 3080 C CA . HIS C 1 109 ? -193.336 -120.704 483.976 1.00 60.16 106 HIS C CA 1
ATOM 3081 C C . HIS C 1 109 ? -192.229 -121.598 484.554 1.00 60.45 106 HIS C C 1
ATOM 3082 O O . HIS C 1 109 ? -191.105 -121.652 484.039 1.00 59.26 106 HIS C O 1
ATOM 3089 N N . ALA C 1 110 ? -192.553 -122.306 485.629 1.00 53.09 107 ALA C N 1
ATOM 3090 C CA . ALA C 1 110 ? -191.551 -123.017 486.411 1.00 61.22 107 ALA C CA 1
ATOM 3091 C C . ALA C 1 110 ? -191.084 -124.286 485.708 1.00 71.01 107 ALA C C 1
ATOM 3092 O O . ALA C 1 110 ? -191.842 -124.945 484.994 1.00 65.96 107 ALA C O 1
ATOM 3094 N N . ASP C 1 111 ? -189.813 -124.620 485.912 1.00 63.78 108 ASP C N 1
ATOM 3095 C CA . ASP C 1 111 ? -189.324 -125.950 485.571 1.00 69.00 108 ASP C CA 1
ATOM 3096 C C . ASP C 1 111 ? -189.677 -126.914 486.701 1.00 72.71 108 ASP C C 1
ATOM 3097 O O . ASP C 1 111 ? -189.216 -126.717 487.832 1.00 74.71 108 ASP C O 1
ATOM 3102 N N . PRO C 1 112 ? -190.475 -127.960 486.452 1.00 82.68 109 PRO C N 1
ATOM 3103 C CA . PRO C 1 112 ? -190.815 -128.880 487.553 1.00 79.80 109 PRO C CA 1
ATOM 3104 C C . PRO C 1 112 ? -189.649 -129.753 487.979 1.00 79.79 109 PRO C C 1
ATOM 3105 O O . PRO C 1 112 ? -189.539 -130.086 489.167 1.00 76.30 109 PRO C O 1
ATOM 3109 N N . ASP C 1 113 ? -188.780 -130.131 487.033 1.00 82.50 110 ASP C N 1
ATOM 3110 C CA . ASP C 1 113 ? -187.629 -130.972 487.345 1.00 76.14 110 ASP C CA 1
ATOM 3111 C C . ASP C 1 113 ? -186.752 -130.352 488.417 1.00 72.75 110 ASP C C 1
ATOM 3112 O O . ASP C 1 113 ? -186.105 -131.078 489.179 1.00 79.36 110 ASP C O 1
ATOM 3117 N N . GLU C 1 114 ? -186.702 -129.021 488.483 1.00 70.26 111 GLU C N 1
ATOM 3118 C CA A GLU C 1 114 ? -185.848 -128.322 489.431 0.55 65.31 111 GLU C CA 1
ATOM 3119 C CA B GLU C 1 114 ? -185.843 -128.326 489.431 0.45 64.89 111 GLU C CA 1
ATOM 3120 C C . GLU C 1 114 ? -186.595 -127.439 490.412 1.00 60.31 111 GLU C C 1
ATOM 3121 O O . GLU C 1 114 ? -186.085 -127.204 491.505 1.00 61.01 111 GLU C O 1
ATOM 3132 N N . ILE C 1 115 ? -187.777 -126.937 490.057 1.00 69.29 112 ILE C N 1
ATOM 3133 C CA . ILE C 1 115 ? -188.518 -126.009 490.904 1.00 65.96 112 ILE C CA 1
ATOM 3134 C C . ILE C 1 115 ? -189.887 -126.602 491.203 1.00 71.40 112 ILE C C 1
ATOM 3135 O O . ILE C 1 115 ? -190.557 -127.117 490.302 1.00 63.07 112 ILE C O 1
ATOM 3140 N N . CYS C 1 116 ? -190.306 -126.494 492.469 1.00 66.51 113 CYS C N 1
ATOM 3141 C CA . CYS C 1 116 ? -191.533 -127.118 492.943 1.00 73.65 113 CYS C CA 1
ATOM 3142 C C . CYS C 1 116 ? -192.474 -126.147 493.642 1.00 72.46 113 CYS C C 1
ATOM 3143 O O . CYS C 1 116 ? -193.571 -126.558 494.033 1.00 72.88 113 CYS C O 1
ATOM 3146 N N . ASP C 1 117 ? -192.085 -124.885 493.825 1.00 66.19 114 ASP C N 1
ATOM 3147 C CA . ASP C 1 117 ? -193.044 -123.853 494.200 1.00 65.60 114 ASP C CA 1
ATOM 3148 C C . ASP C 1 117 ? -192.458 -122.493 493.856 1.00 68.85 114 ASP C C 1
ATOM 3149 O O . ASP C 1 117 ? -191.254 -122.358 493.620 1.00 67.65 114 ASP C O 1
ATOM 3154 N N . VAL C 1 118 ? -193.334 -121.490 493.825 1.00 61.98 115 VAL C N 1
ATOM 3155 C CA . VAL C 1 118 ? -192.961 -120.108 493.548 1.00 66.84 115 VAL C CA 1
ATOM 3156 C C . VAL C 1 118 ? -193.802 -119.192 494.427 1.00 68.07 115 VAL C C 1
ATOM 3157 O O . VAL C 1 118 ? -194.965 -119.481 494.733 1.00 63.93 115 VAL C O 1
ATOM 3161 N N . GLN C 1 119 ? -193.206 -118.074 494.829 1.00 57.39 116 GLN C N 1
ATOM 3162 C CA . GLN C 1 119 ? -193.935 -117.090 495.629 1.00 65.06 116 GLN C CA 1
ATOM 3163 C C . GLN C 1 119 ? -193.316 -115.718 495.423 1.00 66.94 116 GLN C C 1
ATOM 3164 O O . GLN C 1 119 ? -192.143 -115.512 495.769 1.00 58.92 116 GLN C O 1
ATOM 3166 N N . TRP C 1 120 ? -194.100 -114.784 494.870 1.00 54.94 117 TRP C N 1
ATOM 3167 C CA . TRP C 1 120 ? -193.738 -113.368 494.872 1.00 60.91 117 TRP C CA 1
ATOM 3168 C C . TRP C 1 120 ? -193.996 -112.809 496.267 1.00 63.04 117 TRP C C 1
ATOM 3169 O O . TRP C 1 120 ? -195.151 -112.717 496.701 1.00 63.08 117 TRP C O 1
ATOM 3180 N N . LEU C 1 121 ? -192.930 -112.438 496.973 1.00 55.64 118 LEU C N 1
ATOM 3181 C CA . LEU C 1 121 ? -193.029 -111.964 498.347 1.00 59.16 118 LEU C CA 1
ATOM 3182 C C . LEU C 1 121 ? -192.110 -110.767 498.541 1.00 62.80 118 LEU C C 1
ATOM 3183 O O . LEU C 1 121 ? -191.098 -110.623 497.852 1.00 56.02 118 LEU C O 1
ATOM 3188 N N . SER C 1 122 ? -192.477 -109.898 499.477 1.00 59.78 119 SER C N 1
ATOM 3189 C CA . SER C 1 122 ? -191.526 -108.909 499.956 1.00 62.97 119 SER C CA 1
ATOM 3190 C C . SER C 1 122 ? -190.278 -109.613 500.463 1.00 59.39 119 SER C C 1
ATOM 3191 O O . SER C 1 122 ? -190.297 -110.799 500.800 1.00 63.69 119 SER C O 1
ATOM 3194 N N . PHE C 1 123 ? -189.185 -108.861 500.538 1.00 59.38 120 PHE C N 1
ATOM 3195 C CA . PHE C 1 123 ? -187.962 -109.442 501.069 1.00 63.88 120 PHE C CA 1
ATOM 3196 C C . PHE C 1 123 ? -188.196 -109.953 502.488 1.00 64.10 120 PHE C C 1
ATOM 3197 O O . PHE C 1 123 ? -187.861 -111.099 502.809 1.00 61.65 120 PHE C O 1
ATOM 3205 N N . GLN C 1 124 ? -188.856 -109.143 503.324 1.00 66.54 121 GLN C N 1
ATOM 3206 C CA . GLN C 1 124 ? -189.110 -109.535 504.710 1.00 67.04 121 GLN C CA 1
ATOM 3207 C C . GLN C 1 124 ? -189.923 -110.819 504.784 1.00 66.13 121 GLN C C 1
ATOM 3208 O O . GLN C 1 124 ? -189.546 -111.767 505.480 1.00 73.39 121 GLN C O 1
ATOM 3214 N N . GLU C 1 125 ? -191.050 -110.873 504.074 1.00 69.46 122 GLU C N 1
ATOM 3215 C CA . GLU C 1 125 ? -191.897 -112.058 504.144 1.00 69.48 122 GLU C CA 1
ATOM 3216 C C . GLU C 1 125 ? -191.153 -113.294 503.655 1.00 71.82 122 GLU C C 1
ATOM 3217 O O . GLU C 1 125 ? -191.314 -114.387 504.212 1.00 77.76 122 GLU C O 1
ATOM 3219 N N . GLY C 1 126 ? -190.317 -113.140 502.625 1.00 70.51 123 GLY C N 1
ATOM 3220 C CA . GLY C 1 126 ? -189.622 -114.285 502.063 1.00 60.67 123 GLY C CA 1
ATOM 3221 C C . GLY C 1 126 ? -188.474 -114.791 502.909 1.00 65.45 123 GLY C C 1
ATOM 3222 O O . GLY C 1 126 ? -188.054 -115.938 502.733 1.00 65.69 123 GLY C O 1
ATOM 3223 N N . LEU C 1 127 ? -187.946 -113.955 503.809 1.00 64.39 124 LEU C N 1
ATOM 3224 C CA . LEU C 1 127 ? -186.917 -114.414 504.740 1.00 68.31 124 LEU C CA 1
ATOM 3225 C C . LEU C 1 127 ? -187.371 -115.663 505.481 1.00 73.49 124 LEU C C 1
ATOM 3226 O O . LEU C 1 127 ? -186.609 -116.633 505.615 1.00 72.20 124 LEU C O 1
ATOM 3231 N N . ARG C 1 128 ? -188.623 -115.656 505.953 1.00 69.86 125 ARG C N 1
ATOM 3232 C CA . ARG C 1 128 ? -189.139 -116.732 506.789 1.00 73.30 125 ARG C CA 1
ATOM 3233 C C . ARG C 1 128 ? -188.945 -118.096 506.144 1.00 74.75 125 ARG C C 1
ATOM 3234 O O . ARG C 1 128 ? -188.781 -119.098 506.849 1.00 79.82 125 ARG C O 1
ATOM 3236 N N . LEU C 1 129 ? -188.935 -118.156 504.813 1.00 67.58 126 LEU C N 1
ATOM 3237 C CA . LEU C 1 129 ? -188.772 -119.423 504.115 1.00 72.67 126 LEU C CA 1
ATOM 3238 C C . LEU C 1 129 ? -187.339 -119.950 504.147 1.00 70.46 126 LEU C C 1
ATOM 3239 O O . LEU C 1 129 ? -187.107 -121.085 503.714 1.00 71.26 126 LEU C O 1
ATOM 3244 N N . LEU C 1 130 ? -186.384 -119.170 504.647 1.00 71.92 127 LEU C N 1
ATOM 3245 C CA . LEU C 1 130 ? -184.962 -119.460 504.492 1.00 74.69 127 LEU C CA 1
ATOM 3246 C C . LEU C 1 130 ? -184.359 -119.902 505.820 1.00 65.57 127 LEU C C 1
ATOM 3247 O O . LEU C 1 130 ? -184.605 -119.284 506.856 1.00 63.40 127 LEU C O 1
ATOM 3252 N N . ASN C 1 131 ? -183.544 -120.959 505.768 1.00 70.04 128 ASN C N 1
ATOM 3253 C CA . ASN C 1 131 ? -183.006 -121.603 506.962 1.00 68.39 128 ASN C CA 1
ATOM 3254 C C . ASN C 1 131 ? -181.482 -121.614 507.004 1.00 67.89 128 ASN C C 1
ATOM 3255 O O . ASN C 1 131 ? -180.903 -122.224 507.912 1.00 76.13 128 ASN C O 1
ATOM 3260 N N . PHE C 1 132 ? -180.817 -120.957 506.057 1.00 67.34 129 PHE C N 1
ATOM 3261 C CA . PHE C 1 132 ? -179.369 -120.873 506.019 1.00 64.29 129 PHE C CA 1
ATOM 3262 C C . PHE C 1 132 ? -178.926 -119.425 506.187 1.00 63.74 129 PHE C C 1
ATOM 3263 O O . PHE C 1 132 ? -179.512 -118.530 505.569 1.00 61.58 129 PHE C O 1
ATOM 3271 N N . PRO C 1 133 ? -177.909 -119.157 507.014 1.00 65.95 130 PRO C N 1
ATOM 3272 C CA . PRO C 1 133 ? -177.554 -117.754 507.289 1.00 68.68 130 PRO C CA 1
ATOM 3273 C C . PRO C 1 133 ? -176.941 -117.040 506.099 1.00 65.21 130 PRO C C 1
ATOM 3274 O O . PRO C 1 133 ? -177.029 -115.810 506.024 1.00 61.24 130 PRO C O 1
ATOM 3278 N N . GLU C 1 134 ? -176.325 -117.773 505.169 1.00 65.66 131 GLU C N 1
ATOM 3279 C CA . GLU C 1 134 ? -175.702 -117.143 504.009 1.00 69.00 131 GLU C CA 1
ATOM 3280 C C . GLU C 1 134 ? -176.753 -116.504 503.107 1.00 64.98 131 GLU C C 1
ATOM 3281 O O . GLU C 1 134 ? -176.707 -115.296 502.839 1.00 57.15 131 GLU C O 1
ATOM 3287 N N . ILE C 1 135 ? -177.730 -117.297 502.651 1.00 61.97 132 ILE C N 1
ATOM 3288 C CA . ILE C 1 135 ? -178.783 -116.747 501.803 1.00 59.64 132 ILE C CA 1
ATOM 3289 C C . ILE C 1 135 ? -179.582 -115.685 502.551 1.00 62.19 132 ILE C C 1
ATOM 3290 O O . ILE C 1 135 ? -180.098 -114.741 501.938 1.00 55.25 132 ILE C O 1
ATOM 3295 N N . ARG C 1 136 ? -179.699 -115.806 503.880 1.00 60.64 133 ARG C N 1
ATOM 3296 C CA . ARG C 1 136 ? -180.472 -114.813 504.621 1.00 58.08 133 ARG C CA 1
ATOM 3297 C C . ARG C 1 136 ? -179.773 -113.459 504.627 1.00 62.47 133 ARG C C 1
ATOM 3298 O O . ARG C 1 136 ? -180.443 -112.419 504.677 1.00 63.65 133 ARG C O 1
ATOM 3306 N N . ASN C 1 137 ? -178.438 -113.446 504.573 1.00 60.82 134 ASN C N 1
ATOM 3307 C CA . ASN C 1 137 ? -177.729 -112.174 504.482 1.00 71.97 134 ASN C CA 1
ATOM 3308 C C . ASN C 1 137 ? -177.858 -111.559 503.088 1.00 61.98 134 ASN C C 1
ATOM 3309 O O . ASN C 1 137 ? -178.011 -110.340 502.968 1.00 64.05 134 ASN C O 1
ATOM 3314 N N . ILE C 1 138 ? -177.790 -112.376 502.028 1.00 62.88 135 ILE C N 1
ATOM 3315 C CA . ILE C 1 138 ? -178.036 -111.871 500.668 1.00 57.51 135 ILE C CA 1
ATOM 3316 C C . ILE C 1 138 ? -179.306 -111.032 500.661 1.00 59.75 135 ILE C C 1
ATOM 3317 O O . ILE C 1 138 ? -179.297 -109.842 500.310 1.00 56.50 135 ILE C O 1
ATOM 3322 N N . VAL C 1 139 ? -180.406 -111.642 501.114 1.00 58.59 136 VAL C N 1
ATOM 3323 C CA . VAL C 1 139 ? -181.710 -110.986 501.133 1.00 55.75 136 VAL C CA 1
ATOM 3324 C C . VAL C 1 139 ? -181.645 -109.678 501.905 1.00 58.32 136 VAL C C 1
ATOM 3325 O O . VAL C 1 139 ? -182.204 -108.662 501.478 1.00 58.05 136 VAL C O 1
ATOM 3329 N N . THR C 1 140 ? -180.945 -109.671 503.043 1.00 63.64 137 THR C N 1
ATOM 3330 C CA . THR C 1 140 ? -180.811 -108.441 503.822 1.00 63.22 137 THR C CA 1
ATOM 3331 C C . THR C 1 140 ? -180.013 -107.391 503.055 1.00 56.97 137 THR C C 1
ATOM 3332 O O . THR C 1 140 ? -180.421 -106.232 502.971 1.00 64.45 137 THR C O 1
ATOM 3336 N N . GLU C 1 141 ? -178.855 -107.781 502.509 1.00 63.89 138 GLU C N 1
ATOM 3337 C CA . GLU C 1 141 ? -178.059 -106.861 501.696 1.00 60.48 138 GLU C CA 1
ATOM 3338 C C . GLU C 1 141 ? -178.853 -106.336 500.502 1.00 65.04 138 GLU C C 1
ATOM 3339 O O . GLU C 1 141 ? -178.743 -105.155 500.148 1.00 63.20 138 GLU C O 1
ATOM 3345 N N . ALA C 1 142 ? -179.655 -107.198 499.863 1.00 58.15 139 ALA C N 1
ATOM 3346 C CA . ALA C 1 142 ? -180.372 -106.783 498.663 1.00 54.89 139 ALA C CA 1
ATOM 3347 C C . ALA C 1 142 ? -181.494 -105.812 499.001 1.00 56.02 139 ALA C C 1
ATOM 3348 O O . ALA C 1 142 ? -181.709 -104.838 498.275 1.00 53.46 139 ALA C O 1
ATOM 3350 N N . ASP C 1 143 ? -182.211 -106.046 500.106 1.00 56.91 140 ASP C N 1
ATOM 3351 C CA . ASP C 1 143 ? -183.193 -105.072 500.572 1.00 60.21 140 ASP C CA 1
ATOM 3352 C C . ASP C 1 143 ? -182.527 -103.733 500.862 1.00 62.38 140 ASP C C 1
ATOM 3353 O O . ASP C 1 143 ? -182.972 -102.693 500.374 1.00 67.95 140 ASP C O 1
ATOM 3358 N N . LYS C 1 144 ? -181.441 -103.747 501.640 1.00 64.54 141 LYS C N 1
ATOM 3359 C CA . LYS C 1 144 ? -180.707 -102.515 501.928 1.00 69.34 141 LYS C CA 1
ATOM 3360 C C . LYS C 1 144 ? -180.393 -101.759 500.646 1.00 70.86 141 LYS C C 1
ATOM 3361 O O . LYS C 1 144 ? -180.630 -100.550 500.540 1.00 67.86 141 LYS C O 1
ATOM 3363 N N . PHE C 1 145 ? -179.874 -102.473 499.649 1.00 65.14 142 PHE C N 1
ATOM 3364 C CA . PHE C 1 145 ? -179.426 -101.822 498.427 1.00 63.00 142 PHE C CA 1
ATOM 3365 C C . PHE C 1 145 ? -180.596 -101.271 497.624 1.00 59.81 142 PHE C C 1
ATOM 3366 O O . PHE C 1 145 ? -180.492 -100.182 497.046 1.00 62.54 142 PHE C O 1
ATOM 3374 N N . VAL C 1 146 ? -181.719 -101.994 497.561 1.00 57.78 143 VAL C N 1
ATOM 3375 C CA . VAL C 1 146 ? -182.837 -101.479 496.774 1.00 61.81 143 VAL C CA 1
ATOM 3376 C C . VAL C 1 146 ? -183.419 -100.247 497.448 1.00 70.63 143 VAL C C 1
ATOM 3377 O O . VAL C 1 146 ? -183.926 -99.339 496.774 1.00 71.27 143 VAL C O 1
ATOM 3381 N N . GLN C 1 147 ? -183.367 -100.197 498.780 1.00 77.51 144 GLN C N 1
ATOM 3382 C CA . GLN C 1 147 ? -183.843 -99.023 499.504 1.00 80.55 144 GLN C CA 1
ATOM 3383 C C . GLN C 1 147 ? -182.996 -97.802 499.165 1.00 73.10 144 GLN C C 1
ATOM 3384 O O . GLN C 1 147 ? -183.515 -96.768 498.732 1.00 74.20 144 GLN C O 1
ATOM 3390 N N . SER C 1 148 ? -181.681 -97.911 499.339 1.00 73.49 145 SER C N 1
ATOM 3391 C CA . SER C 1 148 ? -180.799 -96.786 499.048 1.00 78.36 145 SER C CA 1
ATOM 3392 C C . SER C 1 148 ? -180.836 -96.422 497.568 1.00 74.66 145 SER C C 1
ATOM 3393 O O . SER C 1 148 ? -181.090 -95.266 497.205 1.00 72.78 145 SER C O 1
ATOM 3396 N N . TYR C 1 149 ? -180.594 -97.401 496.695 1.00 71.05 146 TYR C N 1
ATOM 3397 C CA . TYR C 1 149 ? -180.440 -97.110 495.274 1.00 68.21 146 TYR C CA 1
ATOM 3398 C C . TYR C 1 149 ? -181.690 -96.455 494.686 1.00 68.81 146 TYR C C 1
ATOM 3399 O O . TYR C 1 149 ? -181.585 -95.566 493.835 1.00 63.82 146 TYR C O 1
ATOM 3408 N N . LEU C 1 150 ? -182.882 -96.873 495.123 1.00 69.02 147 LEU C N 1
ATOM 3409 C CA . LEU C 1 150 ? -184.122 -96.412 494.510 1.00 68.99 147 LEU C CA 1
ATOM 3410 C C . LEU C 1 150 ? -184.924 -95.421 495.346 1.00 77.11 147 LEU C C 1
ATOM 3411 O O . LEU C 1 150 ? -185.705 -94.658 494.768 1.00 82.07 147 LEU C O 1
ATOM 3416 N N . PHE C 1 151 ? -184.760 -95.407 496.668 1.00 76.99 148 PHE C N 1
ATOM 3417 C CA . PHE C 1 151 ? -185.708 -94.719 497.555 1.00 75.30 148 PHE C CA 1
ATOM 3418 C C . PHE C 1 151 ? -185.063 -93.745 498.543 1.00 67.79 148 PHE C C 1
ATOM 3419 O O . PHE C 1 151 ? -183.840 -93.596 498.602 1.00 73.73 148 PHE C O 1
ATOM 3427 N N . THR D 1 7 ? -171.706 -133.700 446.130 1.00 81.14 4 THR D N 1
ATOM 3428 C CA . THR D 1 7 ? -171.396 -132.270 446.190 1.00 90.84 4 THR D CA 1
ATOM 3429 C C . THR D 1 7 ? -171.395 -131.738 447.626 1.00 94.39 4 THR D C 1
ATOM 3430 O O . THR D 1 7 ? -172.385 -131.868 448.349 1.00 97.41 4 THR D O 1
ATOM 3434 N N . LYS D 1 8 ? -170.291 -131.106 448.005 1.00 110.91 5 LYS D N 1
ATOM 3435 C CA . LYS D 1 8 ? -170.070 -130.616 449.355 1.00 66.69 5 LYS D CA 1
ATOM 3436 C C . LYS D 1 8 ? -169.639 -129.159 449.276 1.00 62.57 5 LYS D C 1
ATOM 3437 O O . LYS D 1 8 ? -168.975 -128.754 448.321 1.00 57.58 5 LYS D O 1
ATOM 3443 N N . HIS D 1 9 ? -170.035 -128.371 450.272 1.00 54.98 6 HIS D N 1
ATOM 3444 C CA . HIS D 1 9 ? -169.680 -126.956 450.335 1.00 51.17 6 HIS D CA 1
ATOM 3445 C C . HIS D 1 9 ? -168.602 -126.746 451.387 1.00 56.09 6 HIS D C 1
ATOM 3446 O O . HIS D 1 9 ? -168.734 -127.213 452.523 1.00 56.96 6 HIS D O 1
ATOM 3453 N N . GLU D 1 10 ? -167.553 -126.020 451.013 1.00 43.76 7 GLU D N 1
ATOM 3454 C CA . GLU D 1 10 ? -166.460 -125.677 451.909 1.00 47.75 7 GLU D CA 1
ATOM 3455 C C . GLU D 1 10 ? -166.368 -124.157 452.025 1.00 46.46 7 GLU D C 1
ATOM 3456 O O . GLU D 1 10 ? -166.560 -123.455 451.030 1.00 47.59 7 GLU D O 1
ATOM 3462 N N . TYR D 1 11 ? -166.069 -123.659 453.233 1.00 44.23 8 TYR D N 1
ATOM 3463 C CA . TYR D 1 11 ? -165.913 -122.231 453.520 1.00 44.17 8 TYR D CA 1
ATOM 3464 C C . TYR D 1 11 ? -164.556 -121.951 454.166 1.00 44.33 8 TYR D C 1
ATOM 3465 O O . TYR D 1 11 ? -164.140 -122.659 455.091 1.00 45.28 8 TYR D O 1
ATOM 3474 N N . SER D 1 12 ? -163.863 -120.920 453.691 1.00 42.19 9 SER D N 1
ATOM 3475 C CA . SER D 1 12 ? -162.569 -120.572 454.276 1.00 42.12 9 SER D CA 1
ATOM 3476 C C . SER D 1 12 ? -162.442 -119.070 454.375 1.00 43.98 9 SER D C 1
ATOM 3477 O O . SER D 1 12 ? -163.161 -118.319 453.707 1.00 38.56 9 SER D O 1
ATOM 3480 N N . PHE D 1 13 ? -161.486 -118.648 455.211 1.00 40.35 10 PHE D N 1
ATOM 3481 C CA . PHE D 1 13 ? -161.335 -117.258 455.609 1.00 40.68 10 PHE D CA 1
ATOM 3482 C C . PHE D 1 13 ? -159.851 -116.936 455.687 1.00 42.78 10 PHE D C 1
ATOM 3483 O O . PHE D 1 13 ? -159.058 -117.736 456.199 1.00 40.24 10 PHE D O 1
ATOM 3491 N N . GLY D 1 14 ? -159.477 -115.783 455.151 1.00 40.44 11 GLY D N 1
ATOM 3492 C CA . GLY D 1 14 ? -158.066 -115.464 455.043 1.00 40.33 11 GLY D CA 1
ATOM 3493 C C . GLY D 1 14 ? -157.792 -113.982 455.124 1.00 42.70 11 GLY D C 1
ATOM 3494 O O . GLY D 1 14 ? -158.700 -113.163 455.289 1.00 39.66 11 GLY D O 1
ATOM 3495 N N . VAL D 1 15 ? -156.514 -113.638 454.967 1.00 37.87 12 VAL D N 1
ATOM 3496 C CA . VAL D 1 15 ? -156.071 -112.242 455.044 1.00 41.80 12 VAL D CA 1
ATOM 3497 C C . VAL D 1 15 ? -155.119 -111.958 453.889 1.00 45.09 12 VAL D C 1
ATOM 3498 O O . VAL D 1 15 ? -154.180 -112.729 453.647 1.00 42.12 12 VAL D O 1
ATOM 3502 N N . ILE D 1 16 ? -155.368 -110.860 453.182 1.00 38.87 13 ILE D N 1
ATOM 3503 C CA . ILE D 1 16 ? -154.399 -110.249 452.267 1.00 41.37 13 ILE D CA 1
ATOM 3504 C C . ILE D 1 16 ? -153.513 -109.355 453.135 1.00 39.53 13 ILE D C 1
ATOM 3505 O O . ILE D 1 16 ? -153.923 -108.250 453.526 1.00 39.62 13 ILE D O 1
ATOM 3510 N N . PRO D 1 17 ? -152.313 -109.788 453.502 1.00 40.72 14 PRO D N 1
ATOM 3511 C CA . PRO D 1 17 ? -151.537 -108.995 454.461 1.00 37.25 14 PRO D CA 1
ATOM 3512 C C . PRO D 1 17 ? -150.631 -108.016 453.730 1.00 39.67 14 PRO D C 1
ATOM 3513 O O . PRO D 1 17 ? -149.969 -108.399 452.766 1.00 43.19 14 PRO D O 1
ATOM 3517 N N . ILE D 1 18 ? -150.640 -106.743 454.116 1.00 40.87 15 ILE D N 1
ATOM 3518 C CA . ILE D 1 18 ? -149.874 -105.735 453.388 1.00 42.70 15 ILE D CA 1
ATOM 3519 C C . ILE D 1 18 ? -149.013 -104.975 454.379 1.00 40.14 15 ILE D C 1
ATOM 3520 O O . ILE D 1 18 ? -149.257 -104.980 455.588 1.00 40.06 15 ILE D O 1
ATOM 3525 N N . ARG D 1 19 ? -147.980 -104.324 453.849 1.00 43.52 16 ARG D N 1
ATOM 3526 C CA . ARG D 1 19 ? -147.035 -103.607 454.696 1.00 49.06 16 ARG D CA 1
ATOM 3527 C C . ARG D 1 19 ? -146.284 -102.578 453.859 1.00 54.64 16 ARG D C 1
ATOM 3528 O O . ARG D 1 19 ? -145.955 -102.838 452.704 1.00 57.34 16 ARG D O 1
ATOM 3536 N N . PHE D 1 20 ? -146.011 -101.414 454.443 1.00 54.49 17 PHE D N 1
ATOM 3537 C CA . PHE D 1 20 ? -145.227 -100.390 453.757 1.00 63.67 17 PHE D CA 1
ATOM 3538 C C . PHE D 1 20 ? -143.752 -100.581 454.090 1.00 63.11 17 PHE D C 1
ATOM 3539 O O . PHE D 1 20 ? -143.362 -100.519 455.257 1.00 58.88 17 PHE D O 1
ATOM 3547 N N . PHE D 1 21 ? -142.940 -100.823 453.064 1.00 68.17 18 PHE D N 1
ATOM 3548 C CA . PHE D 1 21 ? -141.489 -100.929 453.221 1.00 77.97 18 PHE D CA 1
ATOM 3549 C C . PHE D 1 21 ? -140.836 -99.564 452.955 1.00 82.52 18 PHE D C 1
ATOM 3550 O O . PHE D 1 21 ? -140.125 -99.350 451.970 1.00 74.19 18 PHE D O 1
ATOM 3558 N N . GLY D 1 22 ? -141.149 -98.610 453.837 1.00 86.01 19 GLY D N 1
ATOM 3559 C CA . GLY D 1 22 ? -140.730 -97.230 453.700 1.00 83.79 19 GLY D CA 1
ATOM 3560 C C . GLY D 1 22 ? -141.887 -96.289 453.968 1.00 83.00 19 GLY D C 1
ATOM 3561 O O . GLY D 1 22 ? -142.908 -96.680 454.529 1.00 77.77 19 GLY D O 1
ATOM 3562 N N . THR D 1 23 ? -141.725 -95.037 453.552 1.00 89.41 20 THR D N 1
ATOM 3563 C CA . THR D 1 23 ? -142.753 -94.020 453.777 1.00 96.60 20 THR D CA 1
ATOM 3564 C C . THR D 1 23 ? -143.951 -94.279 452.863 1.00 97.08 20 THR D C 1
ATOM 3565 O O . THR D 1 23 ? -143.780 -94.323 451.637 1.00 97.62 20 THR D O 1
ATOM 3567 N N . PRO D 1 24 ? -145.167 -94.419 453.400 1.00 95.54 21 PRO D N 1
ATOM 3568 C CA . PRO D 1 24 ? -146.305 -94.890 452.594 1.00 87.36 21 PRO D CA 1
ATOM 3569 C C . PRO D 1 24 ? -146.554 -94.106 451.311 1.00 91.54 21 PRO D C 1
ATOM 3570 O O . PRO D 1 24 ? -146.656 -92.876 451.315 1.00 96.81 21 PRO D O 1
ATOM 3574 N N . ASP D 1 25 ? -146.681 -94.854 450.212 1.00 91.23 22 ASP D N 1
ATOM 3575 C CA . ASP D 1 25 ? -147.185 -94.400 448.917 1.00 89.15 22 ASP D CA 1
ATOM 3576 C C . ASP D 1 25 ? -147.240 -95.614 447.993 1.00 86.78 22 ASP D C 1
ATOM 3577 O O . ASP D 1 25 ? -146.889 -96.726 448.405 1.00 77.60 22 ASP D O 1
ATOM 3582 N N . ARG D 1 26 ? -147.682 -95.425 446.749 1.00 89.60 23 ARG D N 1
ATOM 3583 C CA . ARG D 1 26 ? -147.883 -96.556 445.848 1.00 88.24 23 ARG D CA 1
ATOM 3584 C C . ARG D 1 26 ? -146.588 -97.287 445.502 1.00 87.96 23 ARG D C 1
ATOM 3585 O O . ARG D 1 26 ? -146.656 -98.348 444.871 1.00 92.62 23 ARG D O 1
ATOM 3587 N N . SER D 1 27 ? -145.423 -96.767 445.898 1.00 80.95 24 SER D N 1
ATOM 3588 C CA . SER D 1 27 ? -144.143 -97.380 445.551 1.00 85.16 24 SER D CA 1
ATOM 3589 C C . SER D 1 27 ? -143.537 -98.200 446.685 1.00 83.69 24 SER D C 1
ATOM 3590 O O . SER D 1 27 ? -142.506 -98.853 446.480 1.00 78.16 24 SER D O 1
ATOM 3593 N N . THR D 1 28 ? -144.154 -98.195 447.864 1.00 73.91 25 THR D N 1
ATOM 3594 C CA . THR D 1 28 ? -143.637 -98.907 449.019 1.00 65.55 25 THR D CA 1
ATOM 3595 C C . THR D 1 28 ? -144.603 -99.953 449.564 1.00 61.16 25 THR D C 1
ATOM 3596 O O . THR D 1 28 ? -144.206 -100.754 450.416 1.00 52.11 25 THR D O 1
ATOM 3600 N N . LEU D 1 29 ? -145.844 -99.970 449.098 1.00 56.84 26 LEU D N 1
ATOM 3601 C CA . LEU D 1 29 ? -146.838 -100.935 449.552 1.00 56.80 26 LEU D CA 1
ATOM 3602 C C . LEU D 1 29 ? -146.552 -102.311 448.962 1.00 48.62 26 LEU D C 1
ATOM 3603 O O . LEU D 1 29 ? -146.491 -102.467 447.741 1.00 48.66 26 LEU D O 1
ATOM 3608 N N . LYS D 1 30 ? -146.400 -103.319 449.811 1.00 44.75 27 LYS D N 1
ATOM 3609 C CA . LYS D 1 30 ? -146.258 -104.680 449.324 1.00 46.33 27 LYS D CA 1
ATOM 3610 C C . LYS D 1 30 ? -147.201 -105.592 450.085 1.00 41.80 27 LYS D C 1
ATOM 3611 O O . LYS D 1 30 ? -147.604 -105.302 451.210 1.00 43.24 27 LYS D O 1
ATOM 3617 N N . ALA D 1 31 ? -147.511 -106.717 449.456 1.00 46.06 28 ALA D N 1
ATOM 3618 C CA . ALA D 1 31 ? -148.361 -107.742 450.036 1.00 38.79 28 ALA D CA 1
ATOM 3619 C C . ALA D 1 31 ? -147.571 -109.030 450.143 1.00 43.61 28 ALA D C 1
ATOM 3620 O O . ALA D 1 31 ? -146.658 -109.288 449.341 1.00 39.61 28 ALA D O 1
ATOM 3622 N N . CYS D 1 32 ? -147.979 -109.853 451.105 1.00 41.80 29 CYS D N 1
ATOM 3623 C CA . CYS D 1 32 ? -147.320 -111.131 451.389 1.00 41.92 29 CYS D CA 1
ATOM 3624 C C . CYS D 1 32 ? -147.959 -112.234 450.560 1.00 44.11 29 CYS D C 1
ATOM 3625 O O . CYS D 1 32 ? -148.993 -112.793 450.944 1.00 42.96 29 CYS D O 1
ATOM 3628 N N . PHE D 1 33 ? -147.353 -112.548 449.420 1.00 41.10 30 PHE D N 1
ATOM 3629 C CA . PHE D 1 33 ? -147.802 -113.655 448.595 1.00 40.56 30 PHE D CA 1
ATOM 3630 C C . PHE D 1 33 ? -147.175 -114.944 449.100 1.00 46.59 30 PHE D C 1
ATOM 3631 O O . PHE D 1 33 ? -145.961 -115.008 449.330 1.00 42.84 30 PHE D O 1
ATOM 3639 N N . ILE D 1 34 ? -147.998 -115.974 449.249 1.00 47.03 31 ILE D N 1
ATOM 3640 C CA . ILE D 1 34 ? -147.538 -117.255 449.761 1.00 47.56 31 ILE D CA 1
ATOM 3641 C C . ILE D 1 34 ? -147.812 -118.333 448.724 1.00 51.58 31 ILE D C 1
ATOM 3642 O O . ILE D 1 34 ? -148.742 -118.230 447.918 1.00 48.91 31 ILE D O 1
ATOM 3647 N N . CYS D 1 35 ? -146.960 -119.360 448.732 1.00 48.57 32 CYS D N 1
ATOM 3648 C CA . CYS D 1 35 ? -147.065 -120.512 447.844 1.00 53.81 32 CYS D CA 1
ATOM 3649 C C . CYS D 1 35 ? -147.589 -121.694 448.652 1.00 54.34 32 CYS D C 1
ATOM 3650 O O . CYS D 1 35 ? -147.015 -122.035 449.688 1.00 50.36 32 CYS D O 1
ATOM 3653 N N . HIS D 1 36 ? -148.674 -122.317 448.181 1.00 58.57 33 HIS D N 1
ATOM 3654 C CA . HIS D 1 36 ? -149.297 -123.414 448.918 1.00 55.77 33 HIS D CA 1
ATOM 3655 C C . HIS D 1 36 ? -148.536 -124.717 448.692 1.00 55.31 33 HIS D C 1
ATOM 3656 O O . HIS D 1 36 ? -148.313 -125.133 447.545 1.00 48.80 33 HIS D O 1
ATOM 3663 N N . THR D 1 37 ? -148.168 -125.378 449.784 1.00 52.06 34 THR D N 1
ATOM 3664 C CA . THR D 1 37 ? -147.487 -126.666 449.665 1.00 55.57 34 THR D CA 1
ATOM 3665 C C . THR D 1 37 ? -148.309 -127.655 448.843 1.00 59.20 34 THR D C 1
ATOM 3666 O O . THR D 1 37 ? -147.762 -128.380 448.001 1.00 58.16 34 THR D O 1
ATOM 3670 N N . ASP D 1 38 ? -149.621 -127.688 449.059 1.00 52.12 35 ASP D N 1
ATOM 3671 C CA . ASP D 1 38 ? -150.499 -128.633 448.378 1.00 55.23 35 ASP D CA 1
ATOM 3672 C C . ASP D 1 38 ? -151.036 -127.945 447.136 1.00 52.21 35 ASP D C 1
ATOM 3673 O O . ASP D 1 38 ? -152.045 -127.253 447.181 1.00 57.07 35 ASP D O 1
ATOM 3678 N N . GLY D 1 39 ? -150.331 -128.119 446.014 1.00 55.89 36 GLY D N 1
ATOM 3679 C CA . GLY D 1 39 ? -150.731 -127.574 444.726 1.00 58.20 36 GLY D CA 1
ATOM 3680 C C . GLY D 1 39 ? -149.703 -126.632 444.114 1.00 55.33 36 GLY D C 1
ATOM 3681 O O . GLY D 1 39 ? -149.662 -126.487 442.889 1.00 55.50 36 GLY D O 1
ATOM 3682 N N . LYS D 1 40 ? -148.893 -125.989 444.951 1.00 58.51 37 LYS D N 1
ATOM 3683 C CA . LYS D 1 40 ? -147.877 -125.023 444.535 1.00 64.60 37 LYS D CA 1
ATOM 3684 C C . LYS D 1 40 ? -148.475 -123.804 443.827 1.00 62.57 37 LYS D C 1
ATOM 3685 O O . LYS D 1 40 ? -147.759 -123.073 443.135 1.00 52.42 37 LYS D O 1
ATOM 3691 N N . HIS D 1 41 ? -149.776 -123.559 443.990 1.00 54.65 38 HIS D N 1
ATOM 3692 C CA . HIS D 1 41 ? -150.370 -122.328 443.487 1.00 48.48 38 HIS D CA 1
ATOM 3693 C C . HIS D 1 41 ? -150.140 -121.190 444.484 1.00 47.94 38 HIS D C 1
ATOM 3694 O O . HIS D 1 41 ? -150.000 -121.408 445.694 1.00 45.21 38 HIS D O 1
ATOM 3701 N N . TRP D 1 42 ? -150.075 -119.964 443.961 1.00 46.85 39 TRP D N 1
ATOM 3702 C CA . TRP D 1 42 ? -149.792 -118.797 444.788 1.00 44.41 39 TRP D CA 1
ATOM 3703 C C . TRP D 1 42 ? -151.097 -118.132 445.211 1.00 42.80 39 TRP D C 1
ATOM 3704 O O . TRP D 1 42 ? -152.095 -118.155 444.485 1.00 44.34 39 TRP D O 1
ATOM 3715 N N . GLY D 1 43 ? -151.087 -117.580 446.409 1.00 41.98 40 GLY D N 1
ATOM 3716 C CA . GLY D 1 43 ? -152.254 -116.887 446.925 1.00 45.67 40 GLY D CA 1
ATOM 3717 C C . GLY D 1 43 ? -151.959 -116.225 448.255 1.00 48.36 40 GLY D C 1
ATOM 3718 O O . GLY D 1 43 ? -150.856 -115.707 448.470 1.00 48.09 40 GLY D O 1
ATOM 3719 N N . PHE D 1 44 ? -152.929 -116.235 449.158 1.00 42.29 41 PHE D N 1
ATOM 3720 C CA . PHE D 1 44 ? -152.774 -115.590 450.451 1.00 45.57 41 PHE D CA 1
ATOM 3721 C C . PHE D 1 44 ? -153.174 -116.566 451.546 1.00 45.09 41 PHE D C 1
ATOM 3722 O O . PHE D 1 44 ? -153.880 -117.552 451.290 1.00 46.17 41 PHE D O 1
ATOM 3730 N N . PRO D 1 45 ? -152.751 -116.311 452.779 1.00 37.78 42 PRO D N 1
ATOM 3731 C CA . PRO D 1 45 ? -153.091 -117.219 453.882 1.00 40.02 42 PRO D CA 1
ATOM 3732 C C . PRO D 1 45 ? -154.594 -117.306 454.107 1.00 45.83 42 PRO D C 1
ATOM 3733 O O . PRO D 1 45 ? -155.277 -116.288 454.211 1.00 37.77 42 PRO D O 1
ATOM 3737 N N . LYS D 1 46 ? -155.090 -118.531 454.247 1.00 43.46 43 LYS D N 1
ATOM 3738 C CA . LYS D 1 46 ? -156.527 -118.754 454.416 1.00 42.45 43 LYS D CA 1
ATOM 3739 C C . LYS D 1 46 ? -156.704 -120.089 455.113 1.00 48.20 43 LYS D C 1
ATOM 3740 O O . LYS D 1 46 ? -155.843 -120.956 455.016 1.00 41.80 43 LYS D O 1
ATOM 3746 N N . GLY D 1 47 ? -157.843 -120.274 455.778 1.00 48.94 44 GLY D N 1
ATOM 3747 C CA . GLY D 1 47 ? -158.132 -121.595 456.310 1.00 47.68 44 GLY D CA 1
ATOM 3748 C C . GLY D 1 47 ? -159.539 -121.667 456.867 1.00 49.58 44 GLY D C 1
ATOM 3749 O O . GLY D 1 47 ? -160.311 -120.703 456.796 1.00 43.17 44 GLY D O 1
ATOM 3750 N N . HIS D 1 48 ? -159.854 -122.825 457.447 1.00 47.81 45 HIS D N 1
ATOM 3751 C CA . HIS D 1 48 ? -161.224 -123.121 457.870 1.00 54.13 45 HIS D CA 1
ATOM 3752 C C . HIS D 1 48 ? -161.536 -122.563 459.258 1.00 46.19 45 HIS D C 1
ATOM 3753 O O . HIS D 1 48 ? -160.672 -122.482 460.131 1.00 51.71 45 HIS D O 1
ATOM 3760 N N . ALA D 1 49 ? -162.804 -122.183 459.465 1.00 43.96 46 ALA D N 1
ATOM 3761 C CA . ALA D 1 49 ? -163.222 -121.711 460.777 1.00 47.01 46 ALA D CA 1
ATOM 3762 C C . ALA D 1 49 ? -163.251 -122.877 461.763 1.00 52.33 46 ALA D C 1
ATOM 3763 O O . ALA D 1 49 ? -163.431 -124.038 461.384 1.00 52.74 46 ALA D O 1
ATOM 3765 N N . GLU D 1 50 ? -163.035 -122.564 463.037 1.00 53.60 47 GLU D N 1
ATOM 3766 C CA . GLU D 1 50 ? -163.119 -123.554 464.096 1.00 62.75 47 GLU D CA 1
ATOM 3767 C C . GLU D 1 50 ? -164.125 -123.102 465.146 1.00 62.46 47 GLU D C 1
ATOM 3768 O O . GLU D 1 50 ? -164.489 -121.924 465.224 1.00 62.11 47 GLU D O 1
ATOM 3774 N N . GLU D 1 51 ? -164.608 -124.080 465.919 1.00 60.06 48 GLU D N 1
ATOM 3775 C CA . GLU D 1 51 ? -165.489 -123.840 467.058 1.00 55.38 48 GLU D CA 1
ATOM 3776 C C . GLU D 1 51 ? -166.612 -122.877 466.702 1.00 61.16 48 GLU D C 1
ATOM 3777 O O . GLU D 1 51 ? -167.365 -123.123 465.756 1.00 68.74 48 GLU D O 1
ATOM 3779 N N . LYS D 1 52 ? -166.728 -121.779 467.446 1.00 55.44 49 LYS D N 1
ATOM 3780 C CA . LYS D 1 52 ? -167.744 -120.768 467.212 1.00 64.22 49 LYS D CA 1
ATOM 3781 C C . LYS D 1 52 ? -167.220 -119.577 466.412 1.00 64.42 49 LYS D C 1
ATOM 3782 O O . LYS D 1 52 ? -167.900 -118.548 466.343 1.00 59.14 49 LYS D O 1
ATOM 3784 N N . GLU D 1 53 ? -166.026 -119.682 465.826 1.00 52.15 50 GLU D N 1
ATOM 3785 C CA . GLU D 1 53 ? -165.422 -118.535 465.157 1.00 54.51 50 GLU D CA 1
ATOM 3786 C C . GLU D 1 53 ? -166.337 -117.961 464.077 1.00 44.09 50 GLU D C 1
ATOM 3787 O O . GLU D 1 53 ? -166.993 -118.698 463.336 1.00 51.05 50 GLU D O 1
ATOM 3793 N N . GLY D 1 54 ? -166.385 -116.641 464.005 1.00 41.39 51 GLY D N 1
ATOM 3794 C CA . GLY D 1 54 ? -166.901 -115.965 462.841 1.00 46.32 51 GLY D CA 1
ATOM 3795 C C . GLY D 1 54 ? -165.824 -115.812 461.792 1.00 49.20 51 GLY D C 1
ATOM 3796 O O . GLY D 1 54 ? -164.630 -116.114 462.017 1.00 47.11 51 GLY D O 1
ATOM 3797 N N . PRO D 1 55 ? -166.224 -115.309 460.622 1.00 44.75 52 PRO D N 1
ATOM 3798 C CA . PRO D 1 55 ? -165.242 -115.119 459.531 1.00 42.64 52 PRO D CA 1
ATOM 3799 C C . PRO D 1 55 ? -163.957 -114.381 459.918 1.00 46.82 52 PRO D C 1
ATOM 3800 O O . PRO D 1 55 ? -162.874 -114.821 459.529 1.00 41.97 52 PRO D O 1
ATOM 3804 N N . GLN D 1 56 ? -164.039 -113.268 460.659 1.00 42.97 53 GLN D N 1
ATOM 3805 C CA . GLN D 1 56 ? -162.842 -112.478 460.940 1.00 44.69 53 GLN D CA 1
ATOM 3806 C C . GLN D 1 56 ? -161.928 -113.191 461.914 1.00 44.04 53 GLN D C 1
ATOM 3807 O O . GLN D 1 56 ? -160.697 -113.070 461.825 1.00 41.02 53 GLN D O 1
ATOM 3813 N N . GLU D 1 57 ? -162.523 -113.891 462.880 1.00 41.37 54 GLU D N 1
ATOM 3814 C CA . GLU D 1 57 ? -161.757 -114.643 463.855 1.00 43.26 54 GLU D CA 1
ATOM 3815 C C . GLU D 1 57 ? -161.009 -115.783 463.194 1.00 46.60 54 GLU D C 1
ATOM 3816 O O . GLU D 1 57 ? -159.820 -115.991 463.475 1.00 45.43 54 GLU D O 1
ATOM 3822 N N . ALA D 1 58 ? -161.677 -116.522 462.304 1.00 44.23 55 ALA D N 1
ATOM 3823 C CA . ALA D 1 58 ? -160.996 -117.603 461.598 1.00 44.27 55 ALA D CA 1
ATOM 3824 C C . ALA D 1 58 ? -159.837 -117.059 460.763 1.00 45.90 55 ALA D C 1
ATOM 3825 O O . ALA D 1 58 ? -158.743 -117.645 460.753 1.00 44.57 55 ALA D O 1
ATOM 3827 N N . ALA D 1 59 ? -160.044 -115.919 460.079 1.00 40.51 56 ALA D N 1
ATOM 3828 C CA . ALA D 1 59 ? -158.998 -115.365 459.212 1.00 40.19 56 ALA D CA 1
ATOM 3829 C C . ALA D 1 59 ? -157.784 -114.932 460.021 1.00 44.30 56 ALA D C 1
ATOM 3830 O O . ALA D 1 59 ? -156.634 -115.205 459.635 1.00 42.95 56 ALA D O 1
ATOM 3832 N N . GLU D 1 60 ? -158.017 -114.272 461.154 1.00 41.31 57 GLU D N 1
ATOM 3833 C CA . GLU D 1 60 ? -156.908 -113.771 461.945 1.00 44.43 57 GLU D CA 1
ATOM 3834 C C . GLU D 1 60 ? -156.081 -114.917 462.504 1.00 49.19 57 GLU D C 1
ATOM 3835 O O . GLU D 1 60 ? -154.851 -114.825 462.543 1.00 44.12 57 GLU D O 1
ATOM 3841 N N . ARG D 1 61 ? -156.742 -115.993 462.959 1.00 48.08 58 ARG D N 1
ATOM 3842 C CA . ARG D 1 61 ? -156.027 -117.155 463.486 1.00 48.62 58 ARG D CA 1
ATOM 3843 C C . ARG D 1 61 ? -155.224 -117.853 462.399 1.00 49.11 58 ARG D C 1
ATOM 3844 O O . ARG D 1 61 ? -154.059 -118.217 462.612 1.00 50.77 58 ARG D O 1
ATOM 3852 N N . GLU D 1 62 ? -155.832 -118.080 461.235 1.00 44.89 59 GLU D N 1
ATOM 3853 C CA . GLU D 1 62 ? -155.097 -118.738 460.165 1.00 43.82 59 GLU D CA 1
ATOM 3854 C C . GLU D 1 62 ? -153.873 -117.922 459.754 1.00 48.91 59 GLU D C 1
ATOM 3855 O O . GLU D 1 62 ? -152.789 -118.492 459.550 1.00 45.17 59 GLU D O 1
ATOM 3861 N N . LEU D 1 63 ? -154.014 -116.588 459.672 1.00 41.49 60 LEU D N 1
ATOM 3862 C CA . LEU D 1 63 ? -152.874 -115.726 459.348 1.00 42.18 60 LEU D CA 1
ATOM 3863 C C . LEU D 1 63 ? -151.722 -115.940 460.324 1.00 47.83 60 LEU D C 1
ATOM 3864 O O . LEU D 1 63 ? -150.573 -116.137 459.912 1.00 48.59 60 LEU D O 1
ATOM 3869 N N . VAL D 1 64 ? -152.011 -115.866 461.621 1.00 43.63 61 VAL D N 1
ATOM 3870 C CA . VAL D 1 64 ? -150.981 -116.062 462.639 1.00 47.77 61 VAL D CA 1
ATOM 3871 C C . VAL D 1 64 ? -150.381 -117.465 462.542 1.00 50.29 61 VAL D C 1
ATOM 3872 O O . VAL D 1 64 ? -149.155 -117.631 462.547 1.00 47.25 61 VAL D O 1
ATOM 3876 N N . GLU D 1 65 ? -151.240 -118.487 462.452 1.00 47.94 62 GLU D N 1
ATOM 3877 C CA . GLU D 1 65 ? -150.783 -119.881 462.389 1.00 49.41 62 GLU D CA 1
ATOM 3878 C C . GLU D 1 65 ? -149.862 -120.118 461.207 1.00 53.85 62 GLU D C 1
ATOM 3879 O O . GLU D 1 65 ? -148.851 -120.829 461.317 1.00 48.94 62 GLU D O 1
ATOM 3885 N N . GLU D 1 66 ? -150.235 -119.589 460.045 1.00 44.11 63 GLU D N 1
ATOM 3886 C CA . GLU D 1 66 ? -149.518 -119.904 458.822 1.00 49.86 63 GLU D CA 1
ATOM 3887 C C . GLU D 1 66 ? -148.291 -119.016 458.622 1.00 49.20 63 GLU D C 1
ATOM 3888 O O . GLU D 1 66 ? -147.349 -119.455 457.948 1.00 52.20 63 GLU D O 1
ATOM 3894 N N . THR D 1 67 ? -148.254 -117.813 459.217 1.00 50.22 64 THR D N 1
ATOM 3895 C CA . THR D 1 67 ? -147.197 -116.830 458.940 1.00 49.90 64 THR D CA 1
ATOM 3896 C C . THR D 1 67 ? -146.602 -116.146 460.172 1.00 50.63 64 THR D C 1
ATOM 3897 O O . THR D 1 67 ? -145.573 -115.469 460.036 1.00 51.40 64 THR D O 1
ATOM 3901 N N . GLY D 1 68 ? -147.232 -116.235 461.337 1.00 49.06 65 GLY D N 1
ATOM 3902 C CA . GLY D 1 68 ? -146.804 -115.475 462.500 1.00 50.22 65 GLY D CA 1
ATOM 3903 C C . GLY D 1 68 ? -147.098 -113.984 462.481 1.00 54.52 65 GLY D C 1
ATOM 3904 O O . GLY D 1 68 ? -146.771 -113.302 463.458 1.00 51.33 65 GLY D O 1
ATOM 3905 N N . LEU D 1 69 ? -147.705 -113.442 461.418 1.00 51.49 66 LEU D N 1
ATOM 3906 C CA . LEU D 1 69 ? -147.947 -112.006 461.336 1.00 55.92 66 LEU D CA 1
ATOM 3907 C C . LEU D 1 69 ? -149.119 -111.578 462.219 1.00 55.75 66 LEU D C 1
ATOM 3908 O O . LEU D 1 69 ? -150.091 -112.316 462.409 1.00 52.71 66 LEU D O 1
ATOM 3913 N N . GLY D 1 70 ? -149.028 -110.355 462.737 1.00 54.91 67 GLY D N 1
ATOM 3914 C CA . GLY D 1 70 ? -150.089 -109.753 463.524 1.00 58.20 67 GLY D CA 1
ATOM 3915 C C . GLY D 1 70 ? -150.776 -108.617 462.784 1.00 56.44 67 GLY D C 1
ATOM 3916 O O . GLY D 1 70 ? -150.155 -107.919 461.981 1.00 57.44 67 GLY D O 1
ATOM 3917 N N . ILE D 1 71 ? -152.053 -108.396 463.098 1.00 51.07 68 ILE D N 1
ATOM 3918 C CA . ILE D 1 71 ? -152.833 -107.337 462.455 1.00 49.58 68 ILE D CA 1
ATOM 3919 C C . ILE D 1 71 ? -152.610 -106.003 463.156 1.00 48.69 68 ILE D C 1
ATOM 3920 O O . ILE D 1 71 ? -152.807 -105.883 464.369 1.00 56.94 68 ILE D O 1
ATOM 3925 N N . VAL D 1 72 ? -152.264 -104.982 462.372 1.00 48.30 69 VAL D N 1
ATOM 3926 C CA . VAL D 1 72 ? -152.166 -103.603 462.846 1.00 61.39 69 VAL D CA 1
ATOM 3927 C C . VAL D 1 72 ? -153.472 -102.851 462.625 1.00 53.05 69 VAL D C 1
ATOM 3928 O O . VAL D 1 72 ? -153.977 -102.173 463.527 1.00 49.20 69 VAL D O 1
ATOM 3932 N N . ASN D 1 73 ? -154.019 -102.950 461.411 1.00 51.22 70 ASN D N 1
ATOM 3933 C CA . ASN D 1 73 ? -155.195 -102.190 461.004 1.00 49.48 70 ASN D CA 1
ATOM 3934 C C . ASN D 1 73 ? -155.924 -102.944 459.910 1.00 54.66 70 ASN D C 1
ATOM 3935 O O . ASN D 1 73 ? -155.298 -103.440 458.971 1.00 46.91 70 ASN D O 1
ATOM 3940 N N . PHE D 1 74 ? -157.250 -102.986 460.020 1.00 50.10 71 PHE D N 1
ATOM 3941 C CA . PHE D 1 74 ? -158.096 -103.547 458.984 1.00 45.27 71 PHE D CA 1
ATOM 3942 C C . PHE D 1 74 ? -158.495 -102.467 457.995 1.00 46.65 71 PHE D C 1
ATOM 3943 O O . PHE D 1 74 ? -158.809 -101.338 458.383 1.00 51.01 71 PHE D O 1
ATOM 3951 N N . PHE D 1 75 ? -158.434 -102.800 456.728 1.00 41.85 72 PHE D N 1
ATOM 3952 C CA . PHE D 1 75 ? -159.133 -101.941 455.786 1.00 43.83 72 PHE D CA 1
ATOM 3953 C C . PHE D 1 75 ? -160.603 -102.354 455.731 1.00 43.20 72 PHE D C 1
ATOM 3954 O O . PHE D 1 75 ? -160.935 -103.510 456.004 1.00 44.41 72 PHE D O 1
ATOM 3962 N N . PRO D 1 76 ? -161.554 -101.374 455.436 1.00 44.62 73 PRO D N 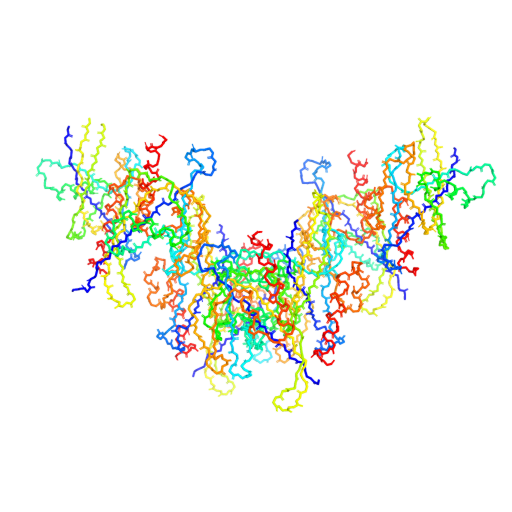1
ATOM 3963 C CA . PRO D 1 76 ? -163.001 -101.684 455.482 1.00 45.49 73 PRO D CA 1
ATOM 3964 C C . PRO D 1 76 ? -163.506 -102.284 454.171 1.00 46.56 73 PRO D C 1
ATOM 3965 O O . PRO D 1 76 ? -164.363 -101.707 453.488 1.00 45.06 73 PRO D O 1
ATOM 3969 N N . LYS D 1 77 ? -162.946 -103.439 453.790 1.00 40.26 74 LYS D N 1
ATOM 3970 C CA . LYS D 1 77 ? -163.412 -104.159 452.615 1.00 47.95 74 LYS D CA 1
ATOM 3971 C C . LYS D 1 77 ? -163.023 -105.623 452.733 1.00 42.06 74 LYS D C 1
ATOM 3972 O O . LYS D 1 77 ? -161.947 -105.936 453.236 1.00 46.54 74 LYS D O 1
ATOM 3978 N N . ILE D 1 78 ? -163.898 -106.516 452.259 1.00 46.36 75 ILE D N 1
ATOM 3979 C CA . ILE D 1 78 ? -163.559 -107.933 452.114 1.00 41.22 75 ILE D CA 1
ATOM 3980 C C . ILE D 1 78 ? -163.637 -108.301 450.632 1.00 44.85 75 ILE D C 1
ATOM 3981 O O . ILE D 1 78 ? -164.172 -107.559 449.804 1.00 43.74 75 ILE D O 1
ATOM 3986 N N . PHE D 1 79 ? -163.094 -109.471 450.312 1.00 37.12 76 PHE D N 1
ATOM 3987 C CA . PHE D 1 79 ? -163.012 -109.969 448.945 1.00 42.43 76 PHE D CA 1
ATOM 3988 C C . PHE D 1 79 ? -163.398 -111.442 448.955 1.00 46.91 76 PHE D C 1
ATOM 3989 O O . PHE D 1 79 ? -162.954 -112.181 449.835 1.00 45.70 76 PHE D O 1
ATOM 3997 N N . VAL D 1 80 ? -164.231 -111.874 448.004 1.00 40.61 77 VAL D N 1
ATOM 3998 C CA . VAL D 1 80 ? -164.731 -113.245 447.983 1.00 39.37 77 VAL D CA 1
ATOM 3999 C C . VAL D 1 80 ? -164.311 -113.914 446.687 1.00 45.01 77 VAL D C 1
ATOM 4000 O O . VAL D 1 80 ? -164.354 -113.289 445.620 1.00 46.36 77 VAL D O 1
ATOM 4004 N N . GLU D 1 81 ? -163.905 -115.190 446.776 1.00 41.08 78 GLU D N 1
ATOM 4005 C CA . GLU D 1 81 ? -163.744 -116.009 445.582 1.00 45.02 78 GLU D CA 1
ATOM 4006 C C . GLU D 1 81 ? -164.482 -117.331 445.741 1.00 41.58 78 GLU D C 1
ATOM 4007 O O . GLU D 1 81 ? -164.595 -117.874 446.842 1.00 42.87 78 GLU D O 1
ATOM 4013 N N . ASN D 1 82 ? -164.985 -117.822 444.614 1.00 42.90 79 ASN D N 1
ATOM 4014 C CA . ASN D 1 82 ? -165.722 -119.079 444.501 1.00 44.26 79 ASN D CA 1
ATOM 4015 C C . ASN D 1 82 ? -165.055 -119.946 443.451 1.00 45.71 79 ASN D C 1
ATOM 4016 O O . ASN D 1 82 ? -164.814 -119.480 442.336 1.00 48.50 79 ASN D O 1
ATOM 4021 N N . TYR D 1 83 ? -164.791 -121.213 443.781 1.00 47.01 80 TYR D N 1
ATOM 4022 C CA . TYR D 1 83 ? -164.287 -122.155 442.788 1.00 46.05 80 TYR D CA 1
ATOM 4023 C C . TYR D 1 83 ? -164.671 -123.572 443.201 1.00 42.85 80 TYR D C 1
ATOM 4024 O O . TYR D 1 83 ? -165.069 -123.818 444.337 1.00 45.64 80 TYR D O 1
ATOM 4033 N N . SER D 1 84 ? -164.527 -124.509 442.269 1.00 42.18 81 SER D N 1
ATOM 4034 C CA . SER D 1 84 ? -164.818 -125.914 442.535 1.00 41.86 81 SER D CA 1
ATOM 4035 C C . SER D 1 84 ? -163.625 -126.783 442.148 1.00 44.09 81 SER D C 1
ATOM 4036 O O . SER D 1 84 ? -162.867 -126.443 441.243 1.00 46.33 81 SER D O 1
ATOM 4039 N N . PHE D 1 85 ? -163.527 -127.948 442.789 1.00 46.64 82 PHE D N 1
ATOM 4040 C CA . PHE D 1 85 ? -162.443 -128.891 442.538 1.00 49.07 82 PHE D CA 1
ATOM 4041 C C . PHE D 1 85 ? -162.821 -130.265 443.081 1.00 50.83 82 PHE D C 1
ATOM 4042 O O . PHE D 1 85 ? -163.746 -130.405 443.888 1.00 47.40 82 PHE D O 1
ATOM 4050 N N . ASN D 1 86 ? -162.091 -131.281 442.618 1.00 54.70 83 ASN D N 1
ATOM 4051 C CA . ASN D 1 86 ? -162.181 -132.633 443.168 1.00 56.78 83 ASN D CA 1
ATOM 4052 C C . ASN D 1 86 ? -161.091 -132.816 444.220 1.00 53.45 83 ASN D C 1
ATOM 4053 O O . ASN D 1 86 ? -159.907 -132.576 443.944 1.00 52.71 83 ASN D O 1
ATOM 4058 N N . ASP D 1 87 ? -161.488 -133.200 445.435 1.00 54.75 84 ASP D N 1
ATOM 4059 C CA . ASP D 1 87 ? -160.532 -133.278 446.533 1.00 64.76 84 ASP D CA 1
ATOM 4060 C C . ASP D 1 87 ? -159.769 -134.596 446.438 1.00 64.87 84 ASP D C 1
ATOM 4061 O O . ASP D 1 87 ? -159.835 -135.310 445.433 1.00 61.27 84 ASP D O 1
ATOM 4066 N N . LYS D 1 88 ? -159.033 -134.927 447.503 1.00 72.72 85 LYS D N 1
ATOM 4067 C CA . LYS D 1 88 ? -158.266 -136.169 447.527 1.00 69.22 85 LYS D CA 1
ATOM 4068 C C . LYS D 1 88 ? -159.180 -137.391 447.498 1.00 68.97 85 LYS D C 1
ATOM 4069 O O . LYS D 1 88 ? -158.854 -138.394 446.857 1.00 69.37 85 LYS D O 1
ATOM 4071 N N . GLU D 1 89 ? -160.334 -137.321 448.165 1.00 68.13 86 GLU D N 1
ATOM 4072 C CA . GLU D 1 89 ? -161.284 -138.428 448.179 1.00 65.93 86 GLU D CA 1
ATOM 4073 C C . GLU D 1 89 ? -162.165 -138.463 446.935 1.00 66.92 86 GLU D C 1
ATOM 4074 O O . GLU D 1 89 ? -163.171 -139.184 446.921 1.00 66.06 86 GLU D O 1
ATOM 4076 N N . GLU D 1 90 ? -161.820 -137.700 445.894 1.00 62.53 87 GLU D N 1
ATOM 4077 C CA . GLU D 1 90 ? -162.573 -137.688 444.641 1.00 62.27 87 GLU D CA 1
ATOM 4078 C C . GLU D 1 90 ? -163.980 -137.117 444.821 1.00 65.16 87 GLU D C 1
ATOM 4079 O O . GLU D 1 90 ? -164.903 -137.476 444.088 1.00 76.66 87 GLU D O 1
ATOM 4081 N N . ILE D 1 91 ? -164.154 -136.216 445.780 1.00 63.23 88 ILE D N 1
ATOM 4082 C CA . ILE D 1 91 ? -165.433 -135.567 446.044 1.00 63.73 88 ILE D CA 1
ATOM 4083 C C . ILE D 1 91 ? -165.437 -134.176 445.413 1.00 53.04 88 ILE D C 1
ATOM 4084 O O . ILE D 1 91 ? -164.468 -133.423 445.538 1.00 62.43 88 ILE D O 1
ATOM 4089 N N . PHE D 1 92 ? -166.542 -133.827 444.759 1.00 59.31 89 PHE D N 1
ATOM 4090 C CA . PHE D 1 92 ? -166.682 -132.513 444.138 1.00 54.64 89 PHE D CA 1
ATOM 4091 C C . PHE D 1 92 ? -167.010 -131.474 445.207 1.00 49.06 89 PHE D C 1
ATOM 4092 O O . PHE D 1 92 ? -168.061 -131.550 445.846 1.00 52.66 89 PHE D O 1
ATOM 4100 N N . VAL D 1 93 ? -166.121 -130.486 445.369 1.00 51.09 90 VAL D N 1
ATOM 4101 C CA . VAL D 1 93 ? -166.199 -129.466 446.416 1.00 48.05 90 VAL D CA 1
ATOM 4102 C C . VAL D 1 93 ? -166.477 -128.114 445.758 1.00 49.24 90 VAL D C 1
ATOM 4103 O O . VAL D 1 93 ? -165.781 -127.725 444.810 1.00 47.92 90 VAL D O 1
ATOM 4107 N N . ARG D 1 94 ? -167.511 -127.414 446.241 1.00 44.38 91 ARG D N 1
ATOM 4108 C CA . ARG D 1 94 ? -167.752 -126.009 445.910 1.00 47.81 91 ARG D CA 1
ATOM 4109 C C . ARG D 1 94 ? -167.219 -125.194 447.078 1.00 45.58 91 ARG D C 1
ATOM 4110 O O . ARG D 1 94 ? -167.763 -125.255 448.184 1.00 45.85 91 ARG D O 1
ATOM 4112 N N . LYS D 1 95 ? -166.122 -124.485 446.860 1.00 47.39 92 LYS D N 1
ATOM 4113 C CA . LYS D 1 95 ? -165.455 -123.777 447.935 1.00 38.02 92 LYS D CA 1
ATOM 4114 C C . LYS D 1 95 ? -165.632 -122.272 447.778 1.00 41.68 92 LYS D C 1
ATOM 4115 O O . LYS D 1 95 ? -165.599 -121.745 446.659 1.00 43.42 92 LYS D O 1
ATOM 4121 N N . GLU D 1 96 ? -165.797 -121.583 448.910 1.00 37.71 93 GLU D N 1
ATOM 4122 C CA . GLU D 1 96 ? -165.855 -120.126 448.948 1.00 42.03 93 GLU D CA 1
ATOM 4123 C C . GLU D 1 96 ? -164.839 -119.615 449.949 1.00 41.25 93 GLU D C 1
ATOM 4124 O O . GLU D 1 96 ? -164.767 -120.118 451.074 1.00 46.36 93 GLU D O 1
ATOM 4130 N N . VAL D 1 97 ? -164.053 -118.618 449.547 1.00 41.90 94 VAL D N 1
ATOM 4131 C CA . VAL D 1 97 ? -163.045 -118.015 450.411 1.00 41.13 94 VAL D CA 1
ATOM 4132 C C . VAL D 1 97 ? -163.343 -116.525 450.556 1.00 39.07 94 VAL D C 1
ATOM 4133 O O . VAL D 1 97 ? -163.559 -115.826 449.555 1.00 41.77 94 VAL D O 1
ATOM 4137 N N . THR D 1 98 ? -163.354 -116.052 451.794 1.00 39.00 95 THR D N 1
ATOM 4138 C CA . THR D 1 98 ? -163.557 -114.644 452.116 1.00 40.03 95 THR D CA 1
ATOM 4139 C C . THR D 1 98 ? -162.254 -114.085 452.670 1.00 36.32 95 THR D C 1
ATOM 4140 O O . THR D 1 98 ? -161.778 -114.564 453.706 1.00 38.97 95 THR D O 1
ATOM 4144 N N . TYR D 1 99 ? -161.673 -113.089 451.987 1.00 38.11 96 TYR D N 1
ATOM 4145 C CA . TYR D 1 99 ? -160.432 -112.454 452.456 1.00 40.29 96 TYR D CA 1
ATOM 4146 C C . TYR D 1 99 ? -160.689 -111.085 453.081 1.00 40.84 96 TYR D C 1
ATOM 4147 O O . TYR D 1 99 ? -161.412 -110.250 452.514 1.00 42.26 96 TYR D O 1
ATOM 4156 N N . PHE D 1 100 ? -160.048 -110.848 454.225 1.00 37.45 97 PHE D N 1
ATOM 4157 C CA . PHE D 1 100 ? -159.886 -109.526 454.809 1.00 38.91 97 PHE D CA 1
ATOM 4158 C C . PHE D 1 100 ? -158.600 -108.893 454.288 1.00 39.61 97 PHE D C 1
ATOM 4159 O O . PHE D 1 100 ? -157.697 -109.578 453.804 1.00 40.71 97 PHE D O 1
ATOM 4167 N N . LEU D 1 101 ? -158.525 -107.577 454.393 1.00 39.24 98 LEU D N 1
ATOM 4168 C CA . LEU D 1 101 ? -157.369 -106.817 453.916 1.00 42.36 98 LEU D CA 1
ATOM 4169 C C . LEU D 1 101 ? -156.839 -106.033 455.105 1.00 41.59 98 LEU D C 1
ATOM 4170 O O . LEU D 1 101 ? -157.580 -105.262 455.721 1.00 40.29 98 LEU D O 1
ATOM 4175 N N . ALA D 1 102 ? -155.578 -106.263 455.469 1.00 40.08 99 ALA D N 1
ATOM 4176 C CA . ALA D 1 102 ? -155.084 -105.650 456.691 1.00 43.10 99 ALA D CA 1
ATOM 4177 C C . ALA D 1 102 ? -153.604 -105.343 456.597 1.00 43.48 99 ALA D C 1
ATOM 4178 O O . ALA D 1 102 ? -152.831 -106.114 456.028 1.00 40.15 99 ALA D O 1
ATOM 4180 N N . GLU D 1 103 ? -153.237 -104.198 457.167 1.00 45.41 100 GLU D N 1
ATOM 4181 C CA . GLU D 1 103 ? -151.842 -103.896 457.457 1.00 42.14 100 GLU D CA 1
ATOM 4182 C C . GLU D 1 103 ? -151.364 -104.775 458.601 1.00 50.15 100 GLU D C 1
ATOM 4183 O O . GLU D 1 103 ? -152.038 -104.875 459.628 1.00 44.52 100 GLU D O 1
ATOM 4189 N N . VAL D 1 104 ? -150.180 -105.382 458.441 1.00 46.43 101 VAL D N 1
ATOM 4190 C CA . VAL D 1 104 ? -149.646 -106.358 459.389 1.00 54.26 101 VAL D CA 1
ATOM 4191 C C . VAL D 1 104 ? -148.232 -105.967 459.828 1.00 57.62 101 VAL D C 1
ATOM 4192 O O . VAL D 1 104 ? -147.571 -105.129 459.209 1.00 54.10 101 VAL D O 1
ATOM 4196 N N . LYS D 1 105 ? -147.785 -106.585 460.929 1.00 59.06 102 LYS D N 1
ATOM 4197 C CA . LYS D 1 105 ? -146.443 -106.384 461.479 1.00 65.38 102 LYS D CA 1
ATOM 4198 C C . LYS D 1 105 ? -145.869 -107.721 461.935 1.00 60.47 102 LYS D C 1
ATOM 4199 O O . LYS D 1 105 ? -146.548 -108.741 461.920 1.00 54.89 102 LYS D O 1
ATOM 4205 N N . GLY D 1 106 ? -144.607 -107.706 462.359 1.00 64.19 103 GLY D N 1
ATOM 4206 C CA . GLY D 1 106 ? -143.908 -108.904 462.779 1.00 57.17 103 GLY D CA 1
ATOM 4207 C C . GLY D 1 106 ? -143.098 -109.511 461.646 1.00 59.55 103 GLY D C 1
ATOM 4208 O O . GLY D 1 106 ? -143.166 -109.093 460.489 1.00 59.14 103 GLY D O 1
ATOM 4209 N N . GLU D 1 107 ? -142.301 -110.523 461.996 1.00 56.62 104 GLU D N 1
ATOM 4210 C CA . GLU D 1 107 ? -141.489 -111.252 461.026 1.00 51.93 104 GLU D CA 1
ATOM 4211 C C . GLU D 1 107 ? -142.202 -112.525 460.585 1.00 52.03 104 GLU D C 1
ATOM 4212 O O . GLU D 1 107 ? -142.764 -113.248 461.409 1.00 60.71 104 GLU D O 1
ATOM 4214 N N . VAL D 1 108 ? -142.165 -112.799 459.281 1.00 54.16 105 VAL D N 1
ATOM 4215 C CA . VAL D 1 108 ? -142.822 -113.980 458.739 1.00 54.28 105 VAL D CA 1
ATOM 4216 C C . VAL D 1 108 ? -142.094 -115.232 459.204 1.00 64.92 105 VAL D C 1
ATOM 4217 O O . VAL D 1 108 ? -140.860 -115.332 459.108 1.00 55.41 105 VAL D O 1
ATOM 4221 N N . HIS D 1 109 ? -142.859 -116.205 459.682 1.00 52.27 106 HIS D N 1
ATOM 4222 C CA . HIS D 1 109 ? -142.336 -117.550 459.909 1.00 63.23 106 HIS D CA 1
ATOM 4223 C C . HIS D 1 109 ? -143.382 -118.546 459.416 1.00 52.86 106 HIS D C 1
ATOM 4224 O O . HIS D 1 109 ? -144.376 -118.796 460.099 1.00 54.22 106 HIS D O 1
ATOM 4231 N N . ALA D 1 110 ? -143.126 -119.133 458.249 1.00 49.79 107 ALA D N 1
ATOM 4232 C CA . ALA D 1 110 ? -144.124 -119.917 457.541 1.00 61.82 107 ALA D CA 1
ATOM 4233 C C . ALA D 1 110 ? -144.230 -121.342 458.073 1.00 59.37 107 ALA D C 1
ATOM 4234 O O . ALA D 1 110 ? -143.223 -122.017 458.294 1.00 57.79 107 ALA D O 1
ATOM 4236 N N . ASP D 1 111 ? -145.455 -121.806 458.250 1.00 52.49 108 ASP D N 1
ATOM 4237 C CA . ASP D 1 111 ? -145.664 -123.224 458.518 1.00 47.62 108 ASP D CA 1
ATOM 4238 C C . ASP D 1 111 ? -145.357 -124.023 457.262 1.00 52.41 108 ASP D C 1
ATOM 4239 O O . ASP D 1 111 ? -146.146 -123.971 456.305 1.00 51.80 108 ASP D O 1
ATOM 4244 N N . PRO D 1 112 ? -144.272 -124.803 457.224 1.00 55.03 109 PRO D N 1
ATOM 4245 C CA . PRO D 1 112 ? -143.912 -125.482 455.971 1.00 52.17 109 PRO D CA 1
ATOM 4246 C C . PRO D 1 112 ? -144.954 -126.483 455.484 1.00 57.83 109 PRO D C 1
ATOM 4247 O O . PRO D 1 112 ? -144.985 -126.786 454.282 1.00 57.38 109 PRO D O 1
ATOM 4251 N N . ASP D 1 113 ? -145.805 -127.011 456.369 1.00 60.93 110 ASP D N 1
ATOM 4252 C CA . ASP D 1 113 ? -146.840 -127.948 455.922 1.00 65.42 110 ASP D CA 1
ATOM 4253 C C . ASP D 1 113 ? -147.836 -127.278 454.976 1.00 58.68 110 ASP D C 1
ATOM 4254 O O . ASP D 1 113 ? -148.394 -127.930 454.079 1.00 55.25 110 ASP D O 1
ATOM 4259 N N . GLU D 1 114 ? -148.056 -125.981 455.133 1.00 53.21 111 GLU D N 1
ATOM 4260 C CA . GLU D 1 114 ? -148.999 -125.271 454.278 1.00 55.49 111 GLU D CA 1
ATOM 4261 C C . GLU D 1 114 ? 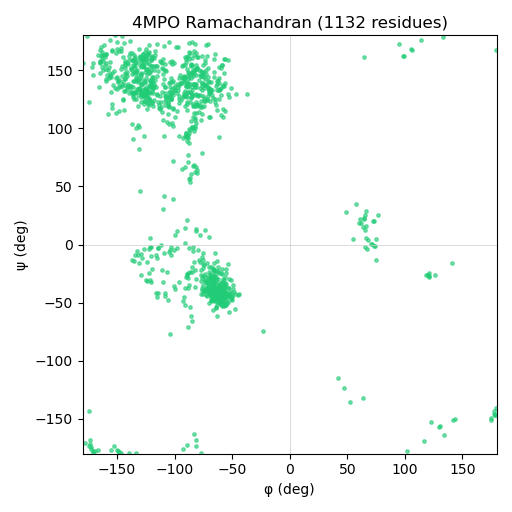-148.351 -124.297 453.312 1.00 52.51 111 GLU D C 1
ATOM 4262 O O . GLU D 1 114 ? -148.880 -124.085 452.219 1.00 51.37 111 GLU D O 1
ATOM 4268 N N . ILE D 1 115 ? -147.234 -123.687 453.686 1.00 54.78 112 ILE D N 1
ATOM 4269 C CA . ILE D 1 115 ? -146.629 -122.609 452.918 1.00 53.13 112 ILE D CA 1
ATOM 4270 C C . ILE D 1 115 ? -145.197 -123.014 452.604 1.00 60.38 112 ILE D C 1
ATOM 4271 O O . ILE D 1 115 ? -144.390 -123.154 453.524 1.00 45.07 112 ILE D O 1
ATOM 4276 N N . CYS D 1 116 ? -144.873 -123.168 451.316 1.00 55.14 113 CYS D N 1
ATOM 4277 C CA . CYS D 1 116 ? -143.530 -123.578 450.906 1.00 58.25 113 CYS D CA 1
ATOM 4278 C C . CYS D 1 116 ? -142.692 -122.434 450.353 1.00 59.63 113 CYS D C 1
ATOM 4279 O O . CYS D 1 116 ? -141.515 -122.649 450.032 1.00 52.85 113 CYS D O 1
ATOM 4282 N N . ASP D 1 117 ? -143.267 -121.241 450.204 1.00 56.25 114 ASP D N 1
ATOM 4283 C CA . ASP D 1 117 ? -142.511 -120.071 449.777 1.00 53.59 114 ASP D CA 1
ATOM 4284 C C . ASP D 1 117 ? -143.329 -118.817 450.070 1.00 57.54 114 ASP D C 1
ATOM 4285 O O . ASP D 1 117 ? -144.557 -118.864 450.187 1.00 46.42 114 ASP D O 1
ATOM 4290 N N . VAL D 1 118 ? -142.617 -117.696 450.181 1.00 51.61 115 VAL D N 1
ATOM 4291 C CA . VAL D 1 118 ? -143.181 -116.401 450.546 1.00 52.87 115 VAL D CA 1
ATOM 4292 C C . VAL D 1 118 ? -142.474 -115.347 449.710 1.00 63.19 115 VAL D C 1
ATOM 4293 O O . VAL D 1 118 ? -141.276 -115.469 449.423 1.00 56.93 115 VAL D O 1
ATOM 4297 N N . GLN D 1 119 ? -143.210 -114.311 449.319 1.00 50.48 116 GLN D N 1
ATOM 4298 C CA . GLN D 1 119 ? -142.639 -113.222 448.529 1.00 55.26 116 GLN D CA 1
ATOM 4299 C C . GLN D 1 119 ? -143.420 -111.954 448.847 1.00 53.94 116 GLN D C 1
ATOM 4300 O O . GLN D 1 119 ? -144.604 -111.877 448.511 1.00 51.06 116 GLN D O 1
ATOM 4306 N N . TRP D 1 120 ? -142.785 -110.966 449.482 1.00 50.92 117 TRP D N 1
ATOM 4307 C CA . TRP D 1 120 ? -143.408 -109.647 449.596 1.00 49.21 117 TRP D CA 1
ATOM 4308 C C . TRP D 1 120 ? -143.282 -108.934 448.253 1.00 52.65 117 TRP D C 1
ATOM 4309 O O . TRP D 1 120 ? -142.172 -108.697 447.769 1.00 51.47 117 TRP D O 1
ATOM 4320 N N . LEU D 1 121 ? -144.411 -108.619 447.632 1.00 44.15 118 LEU D N 1
ATOM 4321 C CA . LEU D 1 121 ? -144.427 -108.018 446.311 1.00 44.97 118 LEU D CA 1
ATOM 4322 C C . LEU D 1 121 ? -145.556 -107.010 446.242 1.00 49.21 118 LEU D C 1
ATOM 4323 O O . LEU D 1 121 ? -146.562 -107.146 446.948 1.00 44.72 118 LEU D O 1
ATOM 4328 N N . SER D 1 122 ? -145.377 -105.998 445.387 1.00 46.19 119 SER D N 1
ATOM 4329 C CA . SER D 1 122 ? -146.491 -105.144 445.002 1.00 49.87 119 SER D CA 1
ATOM 4330 C C . SER D 1 122 ? -147.579 -105.997 444.368 1.00 45.77 119 SER D C 1
ATOM 4331 O O . SER D 1 122 ? -147.320 -107.092 443.846 1.00 46.06 119 SER D O 1
ATOM 4334 N N . PHE D 1 123 ? -148.822 -105.516 444.438 1.00 47.32 120 PHE D N 1
ATOM 4335 C CA . PHE D 1 123 ? -149.901 -106.307 443.864 1.00 45.78 120 PHE D CA 1
ATOM 4336 C C . PHE D 1 123 ? -149.617 -106.592 442.393 1.00 55.34 120 PHE D C 1
ATOM 4337 O O . PHE D 1 123 ? -149.843 -107.711 441.910 1.00 47.42 120 PHE D O 1
ATOM 4345 N N . GLN D 1 124 ? -149.106 -105.591 441.669 1.00 49.04 121 GLN D N 1
ATOM 4346 C CA . GLN D 1 124 ? -148.809 -105.769 440.248 1.00 57.09 121 GLN D CA 1
ATOM 4347 C C . GLN D 1 124 ? -147.790 -106.876 440.030 1.00 56.74 121 GLN D C 1
ATOM 4348 O O . GLN D 1 124 ? -147.969 -107.745 439.165 1.00 54.63 121 GLN D O 1
ATOM 4354 N N . GLU D 1 125 ? -146.706 -106.854 440.806 1.00 51.43 122 GLU D N 1
ATOM 4355 C CA . GLU D 1 125 ? -145.661 -107.855 440.642 1.00 53.90 122 GLU D CA 1
ATOM 4356 C C . GLU D 1 125 ? -146.146 -109.244 441.056 1.00 60.24 122 GLU D C 1
ATOM 4357 O O . GLU D 1 125 ? -145.802 -110.240 440.410 1.00 57.08 122 GLU D O 1
ATOM 4359 N N . GLY D 1 126 ? -146.949 -109.340 442.120 1.00 53.75 123 GLY D N 1
ATOM 4360 C CA . GLY D 1 126 ? -147.463 -110.641 442.523 1.00 48.96 123 GLY D CA 1
ATOM 4361 C C . GLY D 1 126 ? -148.484 -111.211 441.557 1.00 51.08 123 GLY D C 1
ATOM 4362 O O . GLY D 1 126 ? -148.638 -112.435 441.474 1.00 50.45 123 GLY D O 1
ATOM 4363 N N . LEU D 1 127 ? -149.144 -110.347 440.790 1.00 49.93 124 LEU D N 1
ATOM 4364 C CA . LEU D 1 127 ? -150.152 -110.797 439.834 1.00 57.82 124 LEU D CA 1
ATOM 4365 C C . LEU D 1 127 ? -149.591 -111.819 438.861 1.00 62.17 124 LEU D C 1
ATOM 4366 O O . LEU D 1 127 ? -150.318 -112.722 438.413 1.00 55.32 124 LEU D O 1
ATOM 4371 N N . ARG D 1 128 ? -148.307 -111.683 438.517 1.00 60.87 125 ARG D N 1
ATOM 4372 C CA . ARG D 1 128 ? -147.699 -112.570 437.541 1.00 60.48 125 ARG D CA 1
ATOM 4373 C C . ARG D 1 128 ? -147.619 -114.003 438.046 1.00 55.63 125 ARG D C 1
ATOM 4374 O O . ARG D 1 128 ? -147.550 -114.927 437.229 1.00 55.11 125 ARG D O 1
ATOM 4376 N N . LEU D 1 129 ? -147.638 -114.210 439.366 1.00 49.31 126 LEU D N 1
ATOM 4377 C CA . LEU D 1 129 ? -147.581 -115.556 439.927 1.00 46.12 126 LEU D CA 1
ATOM 4378 C C . LEU D 1 129 ? -148.911 -116.291 439.846 1.00 53.64 126 LEU D C 1
ATOM 4379 O O . LEU D 1 129 ? -148.940 -117.508 440.046 1.00 46.35 126 LEU D O 1
ATOM 4384 N N . LEU D 1 130 ? -150.004 -115.587 439.587 1.00 49.90 127 LEU D N 1
ATOM 4385 C CA . LEU D 1 130 ? -151.340 -116.135 439.748 1.00 54.02 127 LEU D CA 1
ATOM 4386 C C . LEU D 1 130 ? -151.875 -116.622 438.408 1.00 61.11 127 LEU D C 1
ATOM 4387 O O . LEU D 1 130 ? -151.704 -115.955 437.383 1.00 62.80 127 LEU D O 1
ATOM 4392 N N . ASN D 1 131 ? -152.534 -117.789 438.428 1.00 55.27 128 ASN D N 1
ATOM 4393 C CA . ASN D 1 131 ? -153.014 -118.449 437.219 1.00 68.23 128 ASN D CA 1
ATOM 4394 C C . ASN D 1 131 ? -154.525 -118.651 437.178 1.00 68.30 128 ASN D C 1
ATOM 4395 O O . ASN D 1 131 ? -155.075 -118.822 436.081 1.00 72.36 128 ASN D O 1
ATOM 4400 N N . PHE D 1 132 ? -155.187 -118.629 438.290 1.00 55.61 129 PHE D N 1
ATOM 4401 C CA . PHE D 1 132 ? -156.636 -118.772 438.352 1.00 55.33 129 PHE D CA 1
ATOM 4402 C C . PHE D 1 132 ? -157.302 -117.398 438.244 1.00 49.96 129 PHE D C 1
ATOM 4403 O O . PHE D 1 132 ? -156.841 -116.440 438.865 1.00 52.05 129 PHE D O 1
ATOM 4411 N N . PRO D 1 133 ? -158.406 -117.250 437.504 1.00 57.10 130 PRO D N 1
ATOM 4412 C CA . PRO D 1 133 ? -158.984 -115.906 437.325 1.00 53.77 130 PRO D CA 1
ATOM 4413 C C . PRO D 1 133 ? -159.582 -115.310 438.596 1.00 50.29 130 PRO D C 1
ATOM 4414 O O . PRO D 1 133 ? -159.584 -114.081 438.750 1.00 50.41 130 PRO D O 1
ATOM 4418 N N . GLU D 1 134 ? -160.079 -116.145 439.511 1.00 47.13 131 GLU D N 1
ATOM 4419 C CA . GLU D 1 134 ? -160.704 -115.645 440.736 1.00 54.24 131 GLU D CA 1
ATOM 4420 C C . GLU D 1 134 ? -159.710 -114.881 441.610 1.00 49.71 131 GLU D C 1
ATOM 4421 O O . GLU D 1 134 ? -159.972 -113.748 442.030 1.00 50.21 131 GLU D O 1
ATOM 4427 N N . ILE D 1 135 ? -158.564 -115.494 441.913 1.00 48.96 132 ILE D N 1
ATOM 4428 C CA . ILE D 1 135 ? -157.605 -114.810 442.777 1.00 45.87 132 ILE D CA 1
ATOM 4429 C C . ILE D 1 135 ? -156.941 -113.657 442.030 1.00 48.13 132 ILE D C 1
ATOM 4430 O O . ILE D 1 135 ? -156.598 -112.629 442.632 1.00 51.75 132 ILE D O 1
ATOM 4435 N N . ARG D 1 136 ? -156.772 -113.781 440.712 1.00 47.19 133 ARG D N 1
ATOM 4436 C CA . ARG D 1 136 ? -156.268 -112.655 439.930 1.00 54.05 133 ARG D CA 1
ATOM 4437 C C . ARG D 1 136 ? -157.183 -111.440 440.053 1.00 50.20 133 ARG D C 1
ATOM 4438 O O . ARG D 1 136 ? -156.707 -110.307 440.179 1.00 49.58 133 ARG D O 1
ATOM 4446 N N . ASN D 1 137 ? -158.492 -111.661 439.999 1.00 49.47 134 ASN D N 1
ATOM 4447 C CA . ASN D 1 137 ? -159.436 -110.565 440.138 1.00 59.77 134 ASN D CA 1
ATOM 4448 C C . ASN D 1 137 ? -159.437 -110.000 441.552 1.00 53.54 134 ASN D C 1
ATOM 4449 O O . ASN D 1 137 ? -159.612 -108.793 441.735 1.00 58.67 134 ASN D O 1
ATOM 4454 N N . ILE D 1 138 ? -159.248 -110.846 442.559 1.00 49.42 135 ILE D N 1
ATOM 4455 C CA . ILE D 1 138 ? -159.153 -110.342 443.924 1.00 52.04 135 ILE D CA 1
ATOM 4456 C C . ILE D 1 138 ? -157.988 -109.363 444.032 1.00 46.57 135 ILE D C 1
ATOM 4457 O O . ILE D 1 138 ? -158.151 -108.226 444.487 1.00 48.66 135 ILE D O 1
ATOM 4462 N N . VAL D 1 139 ? -156.815 -109.769 443.550 1.00 48.00 136 VAL D N 1
ATOM 4463 C CA . VAL D 1 139 ? -155.647 -108.896 443.611 1.00 43.56 136 VAL D CA 1
ATOM 4464 C C . VAL D 1 139 ? -155.885 -107.613 442.807 1.00 50.41 136 VAL D C 1
ATOM 4465 O O . VAL D 1 139 ? -155.521 -106.518 443.246 1.00 46.28 136 VAL D O 1
ATOM 4469 N N . THR D 1 140 ? -156.526 -107.716 441.641 1.00 48.25 137 THR D N 1
ATOM 4470 C CA . THR D 1 140 ? -156.857 -106.511 440.879 1.00 54.40 137 THR D CA 1
ATOM 4471 C C . THR D 1 140 ? -157.758 -105.573 441.690 1.00 50.82 137 THR D C 1
ATOM 4472 O O . THR D 1 140 ? -157.482 -104.374 441.815 1.00 47.80 137 THR D O 1
ATOM 4476 N N . GLU D 1 141 ? -158.820 -106.115 442.275 1.00 51.19 138 GLU D N 1
ATOM 4477 C CA . GLU D 1 141 ? -159.745 -105.287 443.041 1.00 61.11 138 GLU D CA 1
ATOM 4478 C C . GLU D 1 141 ? -159.096 -104.726 444.304 1.00 50.02 138 GLU D C 1
ATOM 4479 O O . GLU D 1 141 ? -159.434 -103.619 444.730 1.00 46.56 138 GLU D O 1
ATOM 4485 N N . ALA D 1 142 ? -158.142 -105.446 444.893 1.00 47.18 139 ALA D N 1
ATOM 4486 C CA . ALA D 1 142 ? -157.514 -104.977 446.117 1.00 43.17 139 ALA D CA 1
ATOM 4487 C C . ALA D 1 142 ? -156.548 -103.841 445.828 1.00 46.65 139 ALA D C 1
ATOM 4488 O O . ALA D 1 142 ? -156.473 -102.877 446.601 1.00 46.83 139 ALA D O 1
ATOM 4490 N N . ASP D 1 143 ? -155.790 -103.938 444.727 1.00 42.67 140 ASP D N 1
ATOM 4491 C CA . ASP D 1 143 ? -154.908 -102.835 444.351 1.00 50.04 140 ASP D CA 1
ATOM 4492 C C . ASP D 1 143 ? -155.714 -101.588 444.002 1.00 51.42 140 ASP D C 1
ATOM 4493 O O . ASP D 1 143 ? -155.330 -100.476 444.376 1.00 59.19 140 ASP D O 1
ATOM 4498 N N . LYS D 1 144 ? -156.843 -101.758 443.310 1.00 53.50 141 LYS D N 1
ATOM 4499 C CA . LYS D 1 144 ? -157.723 -100.623 443.016 1.00 55.50 141 LYS D CA 1
ATOM 4500 C C . LYS D 1 144 ? -158.285 -100.007 444.296 1.00 56.62 141 LYS D C 1
ATOM 4501 O O . LYS D 1 144 ? -158.383 -98.781 444.416 1.00 53.29 141 LYS D O 1
ATOM 4503 N N . PHE D 1 145 ? -158.659 -100.837 445.271 1.00 56.09 142 PHE D N 1
ATOM 4504 C CA . PHE D 1 145 ? -159.221 -100.298 446.503 1.00 54.85 142 PHE D CA 1
ATOM 4505 C C . PHE D 1 145 ? -158.182 -99.514 447.291 1.00 49.31 142 PHE D C 1
ATOM 4506 O O . PHE D 1 145 ? -158.467 -98.423 447.792 1.00 46.34 142 PHE D O 1
ATOM 4514 N N . VAL D 1 146 ? -156.975 -100.061 447.442 1.00 48.75 143 VAL D N 1
ATOM 4515 C CA . VAL D 1 146 ? -155.985 -99.379 448.265 1.00 52.86 143 VAL D CA 1
ATOM 4516 C C . VAL D 1 146 ? -155.640 -98.031 447.649 1.00 60.23 143 VAL D C 1
ATOM 4517 O O . VAL D 1 146 ? -155.488 -97.028 448.360 1.00 61.20 143 VAL D O 1
ATOM 4521 N N . GLN D 1 147 ? -155.539 -97.982 446.319 1.00 59.37 144 GLN D N 1
ATOM 4522 C CA . GLN D 1 147 ? -155.177 -96.735 445.652 1.00 68.27 144 GLN D CA 1
ATOM 4523 C C . GLN D 1 147 ? -156.164 -95.636 446.007 1.00 66.74 144 GLN D C 1
ATOM 4524 O O . GLN D 1 147 ? -155.771 -94.542 446.427 1.00 68.29 144 GLN D O 1
ATOM 4530 N N . SER D 1 148 ? -157.460 -95.927 445.881 1.00 57.80 145 SER D N 1
ATOM 4531 C CA . SER D 1 148 ? -158.474 -94.919 446.170 1.00 59.55 145 SER D CA 1
ATOM 4532 C C . SER D 1 148 ? -158.618 -94.671 447.664 1.00 62.63 145 SER D C 1
ATOM 4533 O O . SER D 1 148 ? -159.005 -93.571 448.068 1.00 58.57 145 SER D O 1
ATOM 4536 N N . TYR D 1 149 ? -158.319 -95.667 448.503 1.00 54.13 146 TYR D N 1
ATOM 4537 C CA . TYR D 1 149 ? -158.548 -95.491 449.932 1.00 56.61 146 TYR D CA 1
ATOM 4538 C C . TYR D 1 149 ? -157.403 -94.731 450.597 1.00 62.63 146 TYR D C 1
ATOM 4539 O O . TYR D 1 149 ? -157.635 -93.924 451.506 1.00 54.89 146 TYR D O 1
ATOM 4548 N N . LEU D 1 150 ? -156.168 -94.968 450.163 1.00 65.83 147 LEU D N 1
ATOM 4549 C CA . LEU D 1 150 ? -155.005 -94.300 450.738 1.00 67.48 147 LEU D CA 1
ATOM 4550 C C . LEU D 1 150 ? -154.500 -93.139 449.891 1.00 69.41 147 LEU D C 1
ATOM 4551 O O . LEU D 1 150 ? -154.073 -92.123 450.445 1.00 75.18 147 LEU D O 1
ATOM 4556 N N . PHE D 1 151 ? -154.572 -93.259 448.567 1.00 73.54 148 PHE D N 1
ATOM 4557 C CA . PHE D 1 151 ? -153.929 -92.321 447.647 1.00 81.77 148 PHE D CA 1
ATOM 4558 C C . PHE D 1 151 ? -154.919 -91.660 446.685 1.00 75.20 148 PHE D C 1
ATOM 4559 O O . PHE D 1 151 ? -155.832 -90.946 447.104 1.00 72.14 148 PHE D O 1
ATOM 4567 N N . LYS E 1 8 ? -167.474 -89.022 447.638 1.00 71.08 5 LYS E N 1
ATOM 4568 C CA . LYS E 1 8 ? -167.483 -89.535 449.006 1.00 64.81 5 LYS E CA 1
ATOM 4569 C C . LYS E 1 8 ? -167.780 -91.032 449.032 1.00 62.43 5 LYS E C 1
ATOM 4570 O O . LYS E 1 8 ? -168.846 -91.470 448.617 1.00 58.91 5 LYS E O 1
ATOM 4572 N N . HIS E 1 9 ? -166.840 -91.826 449.527 1.00 59.06 6 HIS E N 1
ATOM 4573 C CA . HIS E 1 9 ? -167.064 -93.254 449.694 1.00 59.67 6 HIS E CA 1
ATOM 4574 C C . HIS E 1 9 ? -167.392 -93.548 451.152 1.00 51.52 6 HIS E C 1
ATOM 4575 O O . HIS E 1 9 ? -166.709 -93.059 452.060 1.00 48.84 6 HIS E O 1
ATOM 4582 N N . GLU E 1 10 ? -168.449 -94.326 451.374 1.00 51.81 7 GLU E N 1
ATOM 4583 C CA . GLU E 1 10 ? -168.892 -94.699 452.712 1.00 50.23 7 GLU E CA 1
ATOM 4584 C C . GLU E 1 10 ? -168.884 -96.224 452.827 1.00 47.49 7 GLU E C 1
ATOM 4585 O O . GLU E 1 10 ? -169.294 -96.926 451.904 1.00 49.16 7 GLU E O 1
ATOM 4591 N N . TYR E 1 11 ? -168.397 -96.730 453.954 1.00 44.34 8 TYR E N 1
ATOM 4592 C CA . TYR E 1 11 ? -168.271 -98.164 454.204 1.00 44.70 8 TYR E CA 1
ATOM 4593 C C . TYR E 1 11 ? -168.960 -98.491 455.518 1.00 42.54 8 TYR E C 1
ATOM 4594 O O . TYR E 1 11 ? -168.673 -97.852 456.532 1.00 45.20 8 TYR E O 1
ATOM 4603 N N . SER E 1 12 ? -169.845 -99.494 455.507 1.00 42.23 9 SER E N 1
ATOM 4604 C CA . SER E 1 12 ? -170.573 -99.860 456.713 1.00 39.67 9 SER E CA 1
ATOM 4605 C C . SER E 1 12 ? -170.625 -101.370 456.867 1.00 35.67 9 SER E C 1
ATOM 4606 O O . SER E 1 12 ? -170.404 -102.133 455.923 1.00 39.14 9 SER E O 1
ATOM 4609 N N . PHE E 1 13 ? -170.980 -101.784 458.086 1.00 34.25 10 PHE E N 1
ATOM 4610 C CA . PHE E 1 13 ? -170.974 -103.182 458.488 1.00 35.68 10 PHE E CA 1
ATOM 4611 C C . PHE E 1 13 ? -172.147 -103.457 459.408 1.00 37.58 10 PHE E C 1
ATOM 4612 O O . PHE E 1 13 ? -172.472 -102.648 460.286 1.00 36.55 10 PHE E O 1
ATOM 4620 N N . GLY E 1 14 ? -172.793 -104.585 459.183 1.00 39.81 11 GLY E N 1
ATOM 4621 C CA . GLY E 1 14 ? -174.008 -104.895 459.905 1.00 38.97 11 GLY E CA 1
ATOM 4622 C C . GLY E 1 14 ? -174.233 -106.382 460.046 1.00 41.73 11 GLY E C 1
ATOM 4623 O O . GLY E 1 14 ? -173.391 -107.188 459.651 1.00 38.69 11 GLY E O 1
ATOM 4624 N N . VAL E 1 15 ? -175.396 -106.759 460.584 1.00 38.78 12 VAL E N 1
ATOM 4625 C CA . VAL E 1 15 ? -175.709 -108.142 460.911 1.00 35.13 12 VAL E CA 1
ATOM 4626 C C . VAL E 1 15 ? -177.144 -108.393 460.461 1.00 41.69 12 VAL E C 1
ATOM 4627 O O . VAL E 1 15 ? -178.021 -107.577 460.750 1.00 39.28 12 VAL E O 1
ATOM 4631 N N . ILE E 1 16 ? -177.364 -109.480 459.719 1.00 37.32 13 ILE E N 1
ATOM 4632 C CA . ILE E 1 16 ? -178.693 -110.039 459.434 1.00 40.87 13 ILE E CA 1
ATOM 4633 C C . ILE E 1 16 ? -179.068 -110.907 460.624 1.00 43.11 13 ILE E C 1
ATOM 4634 O O . ILE E 1 16 ? -178.614 -112.056 460.699 1.00 44.62 13 ILE E O 1
ATOM 4639 N N . PRO E 1 17 ? -179.870 -110.414 461.590 1.00 41.69 14 PRO E N 1
ATOM 4640 C CA . PRO E 1 17 ? -180.097 -111.184 462.814 1.00 39.82 14 PRO E CA 1
ATOM 4641 C C . PRO E 1 17 ? -181.229 -112.178 462.609 1.00 48.82 14 PRO E C 1
ATOM 4642 O O . PRO E 1 17 ? -182.312 -111.772 462.165 1.00 43.10 14 PRO E O 1
ATOM 4646 N N . ILE E 1 18 ? -180.993 -113.456 462.890 1.00 47.76 15 ILE E N 1
ATOM 4647 C CA . ILE E 1 18 ? -182.003 -114.486 462.675 1.00 43.59 15 ILE E CA 1
ATOM 4648 C C . ILE E 1 18 ? -182.197 -115.265 463.969 1.00 52.04 15 ILE E C 1
ATOM 4649 O O . ILE E 1 18 ? -181.374 -115.232 464.887 1.00 49.27 15 ILE E O 1
ATOM 4654 N N . ARG E 1 19 ? -183.343 -115.939 464.046 1.00 51.33 16 ARG E N 1
ATOM 4655 C CA . ARG E 1 19 ? -183.770 -116.610 465.255 1.00 54.99 16 ARG E CA 1
ATOM 4656 C C . ARG E 1 19 ? -184.699 -117.732 464.815 1.00 63.21 16 ARG E C 1
ATOM 4657 O O . ARG E 1 19 ? -185.374 -117.621 463.789 1.00 59.85 16 ARG E O 1
ATOM 4660 N N . PHE E 1 20 ? -184.692 -118.823 465.565 1.00 63.36 17 PHE E N 1
ATOM 4661 C CA . PHE E 1 20 ? -185.608 -119.933 465.318 1.00 78.57 17 PHE E CA 1
ATOM 4662 C C . PHE E 1 20 ? -186.693 -119.883 466.387 1.00 85.55 17 PHE E C 1
ATOM 4663 O O . PHE E 1 20 ? -186.458 -120.239 467.544 1.00 85.77 17 PHE E O 1
ATOM 4671 N N . PHE E 1 21 ? -187.880 -119.407 465.997 1.00 92.56 18 PHE E N 1
ATOM 4672 C CA . PHE E 1 21 ? -189.040 -119.353 466.888 1.00 98.12 18 PHE E CA 1
ATOM 4673 C C . PHE E 1 21 ? -189.703 -120.731 466.960 1.00 98.21 18 PHE E C 1
ATOM 4674 O O . PHE E 1 21 ? -190.857 -120.926 466.583 1.00 96.35 18 PHE E O 1
ATOM 4682 N N . GLY E 1 22 ? -188.926 -121.698 467.448 1.00 98.85 19 GLY E N 1
ATOM 4683 C CA . GLY E 1 22 ? -189.328 -123.093 467.460 1.00 105.46 19 GLY E CA 1
ATOM 4684 C C . GLY E 1 22 ? -188.163 -124.028 467.193 1.00 104.99 19 GLY E C 1
ATOM 4685 O O . GLY E 1 22 ? -187.019 -123.706 467.527 1.00 97.38 19 GLY E O 1
ATOM 4686 N N . THR E 1 23 ? -188.440 -125.201 466.584 1.00 109.69 20 THR E N 1
ATOM 4687 C CA . THR E 1 23 ? -187.396 -126.178 466.272 1.00 106.34 20 THR E CA 1
ATOM 4688 C C . THR E 1 23 ? -186.816 -125.894 464.887 1.00 103.10 20 THR E C 1
ATOM 4689 O O . THR E 1 23 ? -187.578 -125.767 463.924 1.00 105.17 20 THR E O 1
ATOM 4691 N N . PRO E 1 24 ? -185.478 -125.826 464.731 1.00 96.54 21 PRO E N 1
ATOM 4692 C CA . PRO E 1 24 ? -184.898 -125.225 463.513 1.00 97.61 21 PRO E CA 1
ATOM 4693 C C . PRO E 1 24 ? -185.240 -125.895 462.182 1.00 97.72 21 PRO E C 1
ATOM 4694 O O . PRO E 1 24 ? -184.531 -126.804 461.741 1.00 92.48 21 PRO E O 1
ATOM 4698 N N . ASP E 1 25 ? -186.304 -125.435 461.516 1.00 103.15 22 ASP E N 1
ATOM 4699 C CA . ASP E 1 25 ? -186.533 -125.728 460.101 1.00 103.05 22 ASP E CA 1
ATOM 4700 C C . ASP E 1 25 ? -186.912 -124.437 459.374 1.00 99.47 22 ASP E C 1
ATOM 4701 O O . ASP E 1 25 ? -186.968 -123.353 459.966 1.00 92.36 22 ASP E O 1
ATOM 4706 N N . ARG E 1 26 ? -187.168 -124.561 458.067 1.00 100.05 23 ARG E N 1
ATOM 4707 C CA . ARG E 1 26 ? -187.390 -123.382 457.236 1.00 98.58 23 ARG E CA 1
ATOM 4708 C C . ARG E 1 26 ? -188.666 -122.651 457.622 1.00 105.32 23 ARG E C 1
ATOM 4709 O O . ARG E 1 26 ? -188.754 -121.430 457.444 1.00 112.14 23 ARG E O 1
ATOM 4711 N N . SER E 1 27 ? -189.656 -123.366 458.156 1.00 101.69 24 SER E N 1
ATOM 4712 C CA . SER E 1 27 ? -190.924 -122.728 458.484 1.00 104.40 24 SER E CA 1
ATOM 4713 C C . SER E 1 27 ? -190.788 -121.756 459.649 1.00 98.58 24 SER E C 1
ATOM 4714 O O . SER E 1 27 ? -191.532 -120.772 459.716 1.00 97.53 24 SER E O 1
ATOM 4716 N N . THR E 1 28 ? -189.846 -122.003 460.561 1.00 90.92 25 THR E N 1
ATOM 4717 C CA . THR E 1 28 ? -189.766 -121.273 461.819 1.00 90.40 25 THR E CA 1
ATOM 4718 C C . THR E 1 28 ? -188.672 -120.208 461.838 1.00 93.81 25 THR E C 1
ATOM 4719 O O . THR E 1 28 ? -188.539 -119.492 462.838 1.00 89.46 25 THR E O 1
ATOM 4723 N N . LEU E 1 29 ? -187.892 -120.082 460.768 1.00 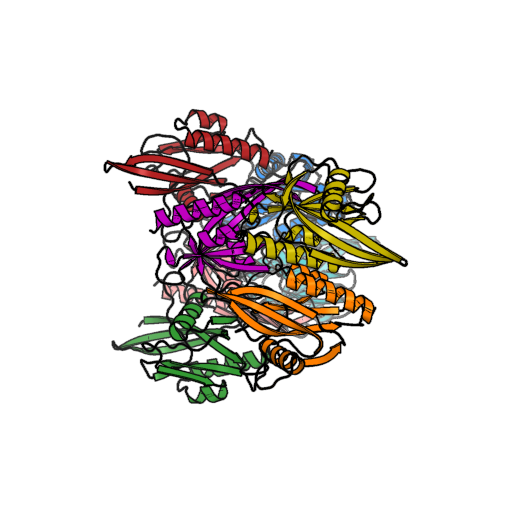85.92 26 LEU E N 1
ATOM 4724 C CA . LEU E 1 29 ? -186.794 -119.124 460.727 1.00 79.35 26 LEU E CA 1
ATOM 4725 C C . LEU E 1 29 ? -187.324 -117.711 460.488 1.00 74.97 26 LEU E C 1
ATOM 4726 O O . LEU E 1 29 ? -187.980 -117.461 459.470 1.00 66.68 26 LEU E O 1
ATOM 4731 N N . LYS E 1 30 ? -186.996 -116.779 461.395 1.00 66.64 27 LYS E N 1
ATOM 4732 C CA . LYS E 1 30 ? -187.356 -115.374 461.235 1.00 62.82 27 LYS E CA 1
ATOM 4733 C C . LYS E 1 30 ? -186.137 -114.478 461.419 1.00 54.35 27 LYS E C 1
ATOM 4734 O O . LYS E 1 30 ? -185.280 -114.738 462.266 1.00 50.69 27 LYS E O 1
ATOM 4740 N N . ALA E 1 31 ? -186.087 -113.415 460.628 1.00 50.83 28 ALA E N 1
ATOM 4741 C CA . ALA E 1 31 ? -185.036 -112.413 460.693 1.00 46.37 28 ALA E CA 1
ATOM 4742 C C . ALA E 1 31 ? -185.609 -111.102 461.221 1.00 52.78 28 ALA E C 1
ATOM 4743 O O . ALA E 1 31 ? -186.796 -110.793 461.031 1.00 47.39 28 ALA E O 1
ATOM 4745 N N . CYS E 1 32 ? -184.751 -110.325 461.873 1.00 48.80 29 CYS E N 1
ATOM 4746 C CA . CYS E 1 32 ? -185.157 -109.055 462.467 1.00 43.16 29 CYS E CA 1
ATOM 4747 C C . CYS E 1 32 ? -185.000 -107.929 461.451 1.00 52.15 29 CYS E C 1
ATOM 4748 O O . CYS E 1 32 ? -183.944 -107.291 461.342 1.00 43.46 29 CYS E O 1
ATOM 4751 N N . PHE E 1 33 ? -186.085 -107.641 460.731 1.00 41.65 30 PHE E N 1
ATOM 4752 C CA . PHE E 1 33 ? -186.136 -106.472 459.862 1.00 46.30 30 PHE E CA 1
ATOM 4753 C C . PHE E 1 33 ? -186.370 -105.237 460.718 1.00 44.89 30 PHE E C 1
ATOM 4754 O O . PHE E 1 33 ? -187.194 -105.266 461.639 1.00 48.25 30 PHE E O 1
ATOM 4762 N N . ILE E 1 34 ? -185.617 -104.159 460.451 1.00 44.02 31 ILE E N 1
ATOM 4763 C CA . ILE E 1 34 ? -185.706 -102.942 461.247 1.00 42.23 31 ILE E CA 1
ATOM 4764 C C . ILE E 1 34 ? -186.012 -101.774 460.323 1.00 44.02 31 ILE E C 1
ATOM 4765 O O . ILE E 1 34 ? -185.654 -101.778 459.140 1.00 45.85 31 ILE E O 1
ATOM 4770 N N . CYS E 1 35 ? -186.688 -100.766 460.880 1.00 45.55 32 CYS E N 1
ATOM 4771 C CA . CYS E 1 35 ? -187.029 -99.538 460.167 1.00 42.52 32 CYS E CA 1
ATOM 4772 C C . CYS E 1 35 ? -186.020 -98.449 460.505 1.00 43.00 32 CYS E C 1
ATOM 4773 O O . CYS E 1 35 ? -185.945 -98.002 461.657 1.00 46.48 32 CYS E O 1
ATOM 4776 N N . HIS E 1 36 ? -185.254 -98.015 459.514 1.00 45.60 33 HIS E N 1
ATOM 4777 C CA . HIS E 1 36 ? -184.239 -96.998 459.759 1.00 45.61 33 HIS E CA 1
ATOM 4778 C C . HIS E 1 36 ? -184.909 -95.663 460.074 1.00 50.58 33 HIS E C 1
ATOM 4779 O O . HIS E 1 36 ? -185.696 -95.160 459.268 1.00 53.68 33 HIS E O 1
ATOM 4786 N N . THR E 1 37 ? -184.594 -95.082 461.233 1.00 46.94 34 THR E N 1
ATOM 4787 C CA . THR E 1 37 ? -185.215 -93.814 461.612 1.00 49.76 34 THR E CA 1
ATOM 4788 C C . THR E 1 37 ? -184.970 -92.740 460.558 1.00 56.62 34 THR E C 1
ATOM 4789 O O . THR E 1 37 ? -185.890 -91.991 460.191 1.00 51.61 34 THR E O 1
ATOM 4793 N N . ASP E 1 38 ? -183.742 -92.646 460.057 1.00 50.31 35 ASP E N 1
ATOM 4794 C CA . ASP E 1 38 ? -183.400 -91.643 459.052 1.00 56.15 35 ASP E CA 1
ATOM 4795 C C . ASP E 1 38 ? -183.687 -92.241 457.690 1.00 56.16 35 ASP E C 1
ATOM 4796 O O . ASP E 1 38 ? -182.855 -92.938 457.111 1.00 50.70 35 ASP E O 1
ATOM 4801 N N . GLY E 1 39 ? -184.888 -91.969 457.173 1.00 50.29 36 GLY E N 1
ATOM 4802 C CA . GLY E 1 39 ? -185.295 -92.399 455.849 1.00 52.57 36 GLY E CA 1
ATOM 4803 C C . GLY E 1 39 ? -186.513 -93.303 455.847 1.00 46.98 36 GLY E C 1
ATOM 4804 O O . GLY E 1 39 ? -187.232 -93.349 454.850 1.00 48.20 36 GLY E O 1
ATOM 4805 N N . LYS E 1 40 ? -186.741 -94.022 456.944 1.00 46.79 37 LYS E N 1
ATOM 4806 C CA . LYS E 1 40 ? -187.888 -94.911 457.153 1.00 46.98 37 LYS E CA 1
ATOM 4807 C C . LYS E 1 40 ? -187.926 -96.091 456.188 1.00 50.90 37 LYS E C 1
ATOM 4808 O O . LYS E 1 40 ? -188.951 -96.766 456.083 1.00 46.40 37 LYS E O 1
ATOM 4814 N N . HIS E 1 41 ? -186.826 -96.385 455.498 1.00 50.12 38 HIS E N 1
ATOM 4815 C CA . HIS E 1 41 ? -186.717 -97.622 454.737 1.00 51.58 38 HIS E CA 1
ATOM 4816 C C . HIS E 1 41 ? -186.365 -98.781 455.667 1.00 53.26 38 HIS E C 1
ATOM 4817 O O . HIS E 1 41 ? -185.732 -98.596 456.709 1.00 46.18 38 HIS E O 1
ATOM 4824 N N . TRP E 1 42 ? -186.788 -99.985 455.284 1.00 49.44 39 TRP E N 1
ATOM 4825 C CA . TRP E 1 42 ? -186.567 -101.174 456.099 1.00 46.92 39 TRP E CA 1
ATOM 4826 C C . TRP E 1 42 ? -185.261 -101.872 455.690 1.00 48.48 39 TRP E C 1
ATOM 4827 O O . TRP E 1 42 ? -184.792 -101.740 454.559 1.00 40.44 39 TRP E O 1
ATOM 4838 N N . GLY E 1 43 ? -184.677 -102.609 456.626 1.00 43.13 40 GLY E N 1
ATOM 4839 C CA . GLY E 1 43 ? -183.383 -103.222 456.369 1.00 45.90 40 GLY E CA 1
ATOM 4840 C C . GLY E 1 43 ? -182.836 -103.965 457.564 1.00 45.67 40 GLY E C 1
ATOM 4841 O O . GLY E 1 43 ? -183.607 -104.553 458.325 1.00 45.38 40 GLY E O 1
ATOM 4842 N N . PHE E 1 44 ? -181.525 -103.917 457.773 1.00 41.85 41 PHE E N 1
ATOM 4843 C CA . PHE E 1 44 ? -180.911 -104.605 458.896 1.00 40.12 41 PHE E CA 1
ATOM 4844 C C . PHE E 1 44 ? -179.938 -103.660 459.588 1.00 43.77 41 PHE E C 1
ATOM 4845 O O . PHE E 1 44 ? -179.432 -102.713 458.979 1.00 43.50 41 PHE E O 1
ATOM 4853 N N . PRO E 1 45 ? -179.656 -103.901 460.860 1.00 40.48 42 PRO E N 1
ATOM 4854 C CA . PRO E 1 45 ? -178.762 -103.004 461.607 1.00 43.37 42 PRO E CA 1
ATOM 4855 C C . PRO E 1 45 ? -177.365 -102.965 460.992 1.00 40.90 42 PRO E C 1
ATOM 4856 O O . PRO E 1 45 ? -176.848 -103.986 460.551 1.00 39.48 42 PRO E O 1
ATOM 4860 N N . LYS E 1 46 ? -176.776 -101.766 460.936 1.00 38.15 43 LYS E N 1
ATOM 4861 C CA . LYS E 1 46 ? -175.454 -101.593 460.340 1.00 38.18 43 LYS E CA 1
ATOM 4862 C C . LYS E 1 46 ? -174.842 -100.289 460.826 1.00 41.63 43 LYS E C 1
ATOM 4863 O O . LYS E 1 46 ? -175.548 -99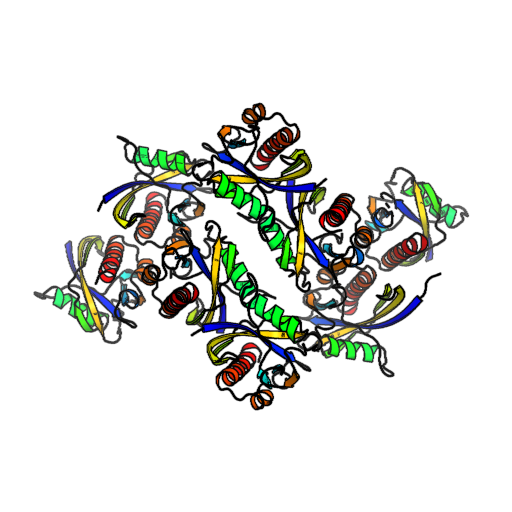.371 461.257 1.00 37.95 43 LYS E O 1
ATOM 4869 N N . GLY E 1 47 ? -173.526 -100.181 460.682 1.00 37.91 44 GLY E N 1
ATOM 4870 C CA . GLY E 1 47 ? -172.920 -98.899 460.974 1.00 37.45 44 GLY E CA 1
ATOM 4871 C C . GLY E 1 47 ? -171.453 -98.874 460.621 1.00 37.89 44 GLY E C 1
ATOM 4872 O O . GLY E 1 47 ? -170.925 -99.795 459.996 1.00 39.06 44 GLY E O 1
ATOM 4873 N N . HIS E 1 48 ? -170.797 -97.822 461.083 1.00 42.74 45 HIS E N 1
ATOM 4874 C CA . HIS E 1 48 ? -169.439 -97.512 460.651 1.00 47.01 45 HIS E CA 1
ATOM 4875 C C . HIS E 1 48 ? -168.420 -98.113 461.598 1.00 42.08 45 HIS E C 1
ATOM 4876 O O . HIS E 1 48 ? -168.629 -98.158 462.815 1.00 42.46 45 HIS E O 1
ATOM 4883 N N . ALA E 1 49 ? -167.310 -98.574 461.022 1.00 43.51 46 ALA E N 1
ATOM 4884 C CA . ALA E 1 49 ? -166.211 -99.084 461.814 1.00 39.73 46 ALA E CA 1
ATOM 4885 C C . ALA E 1 49 ? -165.524 -97.930 462.537 1.00 46.53 46 ALA E C 1
ATOM 4886 O O . ALA E 1 49 ? -165.422 -96.818 462.016 1.00 46.71 46 ALA E O 1
ATOM 4888 N N . GLU E 1 50 ? -165.078 -98.199 463.753 1.00 44.43 47 GLU E N 1
ATOM 4889 C CA . GLU E 1 50 ? -164.302 -97.249 464.532 1.00 49.08 47 GLU E CA 1
ATOM 4890 C C . GLU E 1 50 ? -162.832 -97.610 464.405 1.00 51.96 47 GLU E C 1
ATOM 4891 O O . GLU E 1 50 ? -162.475 -98.657 463.861 1.00 46.04 47 GLU E O 1
ATOM 4897 N N . GLU E 1 51 ? -161.978 -96.719 464.897 1.00 51.94 48 GLU E N 1
ATOM 4898 C CA . GLU E 1 51 ? -160.540 -96.953 464.846 1.00 57.33 48 GLU E CA 1
ATOM 4899 C C . GLU E 1 51 ? -160.197 -98.366 465.312 1.00 49.11 48 GLU E C 1
ATOM 4900 O O . GLU E 1 51 ? -160.679 -98.833 466.353 1.00 53.44 48 GLU E O 1
ATOM 4902 N N . LYS E 1 52 ? -159.403 -99.065 464.509 1.00 49.75 49 LYS E N 1
ATOM 4903 C CA . LYS E 1 52 ? -158.819 -100.359 464.850 1.00 50.47 49 LYS E CA 1
ATOM 4904 C C . LYS E 1 52 ? -159.816 -101.511 464.806 1.00 57.05 49 LYS E C 1
ATOM 4905 O O . LYS E 1 52 ? -159.445 -102.632 465.165 1.00 51.25 49 LYS E O 1
ATOM 4911 N N . GLU E 1 53 ? -161.061 -101.293 464.378 1.00 45.48 50 GLU E N 1
ATOM 4912 C CA . GLU E 1 53 ? -162.002 -102.388 464.245 1.00 45.37 50 GLU E CA 1
ATOM 4913 C C . GLU E 1 53 ? -161.870 -103.003 462.871 1.00 43.64 50 GLU E C 1
ATOM 4914 O O . GLU E 1 53 ? -161.702 -102.288 461.884 1.00 44.14 50 GLU E O 1
ATOM 4920 N N . GLY E 1 54 ? -162.000 -104.318 462.814 1.00 41.00 51 GLY E N 1
ATOM 4921 C CA . GLY E 1 54 ? -162.206 -105.004 461.563 1.00 43.70 51 GLY E CA 1
ATOM 4922 C C . GLY E 1 54 ? -163.699 -105.065 461.260 1.00 43.59 51 GLY E C 1
ATOM 4923 O O . GLY E 1 54 ? -164.540 -104.692 462.087 1.00 40.54 51 GLY E O 1
ATOM 4924 N N . PRO E 1 55 ? -164.048 -105.553 460.073 1.00 38.61 52 PRO E N 1
ATOM 4925 C CA . PRO E 1 55 ? -165.478 -105.594 459.681 1.00 40.73 52 PRO E CA 1
ATOM 4926 C C . PRO E 1 55 ? -166.394 -106.307 460.675 1.00 44.78 52 PRO E C 1
ATOM 4927 O O . PRO E 1 55 ? -167.485 -105.799 460.976 1.00 38.54 52 PRO E O 1
ATOM 4931 N N . GLN E 1 56 ? -165.992 -107.475 461.186 1.00 37.49 53 GLN E N 1
ATOM 4932 C CA . GLN E 1 56 ? -166.858 -108.239 462.069 1.00 42.14 53 GLN E CA 1
ATOM 4933 C C . GLN E 1 56 ? -167.018 -107.565 463.431 1.00 45.82 53 GLN E C 1
ATOM 4934 O O . GLN E 1 56 ? -168.117 -107.563 464.002 1.00 43.55 53 GLN E O 1
ATOM 4940 N N . GLU E 1 57 ? -165.942 -106.992 463.971 1.00 37.24 54 GLU E N 1
ATOM 4941 C CA . GLU E 1 57 ? -166.032 -106.250 465.221 1.00 41.19 54 GLU E CA 1
ATOM 4942 C C . GLU E 1 57 ? -166.955 -105.037 465.096 1.00 42.90 54 GLU E C 1
ATOM 4943 O O . GLU E 1 57 ? -167.737 -104.741 466.012 1.00 42.72 54 GLU E O 1
ATOM 4949 N N . ALA E 1 58 ? -166.873 -104.312 463.983 1.00 35.58 55 ALA E N 1
ATOM 4950 C CA . ALA E 1 58 ? -167.783 -103.187 463.789 1.00 39.26 55 ALA E CA 1
ATOM 4951 C C . ALA E 1 58 ? -169.226 -103.668 463.703 1.00 35.36 55 ALA E C 1
ATOM 4952 O O . ALA E 1 58 ? -170.126 -103.057 464.294 1.00 42.04 55 ALA E O 1
ATOM 4954 N N . ALA E 1 59 ? -169.471 -104.729 462.940 1.00 35.71 56 ALA E N 1
ATOM 4955 C CA . ALA E 1 59 ? -170.830 -105.258 462.789 1.00 44.00 56 ALA E CA 1
ATOM 4956 C C . ALA E 1 59 ? -171.408 -105.716 464.122 1.00 44.80 56 ALA E C 1
ATOM 4957 O O . ALA E 1 59 ? -172.583 -105.469 464.434 1.00 36.32 56 ALA E O 1
ATOM 4959 N N . GLU E 1 60 ? -170.616 -106.461 464.885 1.00 35.40 57 GLU E N 1
ATOM 4960 C CA . GLU E 1 60 ? -171.043 -106.922 466.197 1.00 40.21 57 GLU E CA 1
ATOM 4961 C C . GLU E 1 60 ? -171.361 -105.767 467.121 1.00 42.97 57 GLU E C 1
ATOM 4962 O O . GLU E 1 60 ? -172.356 -105.809 467.862 1.00 40.71 57 GLU E O 1
ATOM 4968 N N . ARG E 1 61 ? -170.502 -104.748 467.143 1.00 40.94 58 ARG E N 1
ATOM 4969 C CA . ARG E 1 61 ? -170.747 -103.608 468.024 1.00 42.50 58 ARG E CA 1
ATOM 4970 C C . ARG E 1 61 ? -172.011 -102.853 467.610 1.00 39.48 58 ARG E C 1
ATOM 4971 O O . ARG E 1 61 ? -172.797 -102.424 468.463 1.00 40.14 58 ARG E O 1
ATOM 4979 N N . GLU E 1 62 ? -172.220 -102.675 466.306 1.00 37.75 59 GLU E N 1
ATOM 4980 C CA . GLU E 1 62 ? -173.370 -101.896 465.851 1.00 39.44 59 GLU E CA 1
ATOM 4981 C C . GLU E 1 62 ? -174.663 -102.663 466.098 1.00 39.88 59 GLU E C 1
ATOM 4982 O O . GLU E 1 62 ? -175.679 -102.074 466.488 1.00 44.17 59 GLU E O 1
ATOM 4988 N N . LEU E 1 63 ? -174.628 -103.985 465.931 1.00 40.32 60 LEU E N 1
ATOM 4989 C CA . LEU E 1 63 ? -175.795 -104.800 466.266 1.00 43.00 60 LEU E CA 1
ATOM 4990 C C . LEU E 1 63 ? -176.208 -104.599 467.722 1.00 47.63 60 LEU E C 1
ATOM 4991 O O . LEU E 1 63 ? -177.389 -104.357 468.018 1.00 42.17 60 LEU E O 1
ATOM 4996 N N . VAL E 1 64 ? -175.241 -104.691 468.641 1.00 41.13 61 VAL E N 1
ATOM 4997 C CA . VAL E 1 64 ? -175.526 -104.573 470.074 1.00 43.97 61 VAL E CA 1
ATOM 4998 C C . VAL E 1 64 ? -176.014 -103.165 470.417 1.00 47.51 61 VAL E C 1
ATOM 4999 O O . VAL E 1 64 ? -176.974 -103.002 471.174 1.00 46.51 61 VAL E O 1
ATOM 5003 N N . GLU E 1 65 ? -175.323 -102.127 469.924 1.00 43.15 62 GLU E N 1
ATOM 5004 C CA . GLU E 1 65 ? -175.753 -100.746 470.166 1.00 40.61 62 GLU E CA 1
ATOM 5005 C C . GLU E 1 65 ? -177.168 -100.501 469.661 1.00 44.24 62 GLU E C 1
ATOM 5006 O O . GLU E 1 65 ? -177.952 -99.803 470.304 1.00 41.90 62 GLU E O 1
ATOM 5012 N N . GLU E 1 66 ? -177.476 -100.977 468.463 1.00 44.80 63 GLU E N 1
ATOM 5013 C CA . GLU E 1 66 ? -178.699 -100.563 467.805 1.00 44.32 63 GLU E CA 1
ATOM 5014 C C . GLU E 1 66 ? -179.912 -101.407 468.204 1.00 51.32 63 GLU E C 1
ATOM 5015 O O . GLU E 1 66 ? -181.046 -100.902 468.117 1.00 45.67 63 GLU E O 1
ATOM 5021 N N . THR E 1 67 ? -179.708 -102.651 468.665 1.00 42.15 64 THR E N 1
ATOM 5022 C CA . THR E 1 67 ? -180.830 -103.548 468.970 1.00 51.36 64 THR E CA 1
ATOM 5023 C C . THR E 1 67 ? -180.780 -104.197 470.336 1.00 48.57 64 THR E C 1
ATOM 5024 O O . THR E 1 67 ? -181.763 -104.857 470.704 1.00 48.38 64 THR E O 1
ATOM 5028 N N . GLY E 1 68 ? -179.690 -104.060 471.088 1.00 42.45 65 GLY E N 1
ATOM 5029 C CA . GLY E 1 68 ? -179.482 -104.856 472.278 1.00 49.69 65 GLY E CA 1
ATOM 5030 C C . GLY E 1 68 ? -179.303 -106.350 472.060 1.00 50.02 65 GLY E C 1
ATOM 5031 O O . GLY E 1 68 ? -179.058 -107.069 473.030 1.00 45.93 65 GLY E O 1
ATOM 5032 N N . LEU E 1 69 ? -179.393 -106.847 470.829 1.00 52.67 66 LEU E N 1
ATOM 5033 C CA . LEU E 1 69 ? -179.257 -108.278 470.595 1.00 43.89 66 LEU E CA 1
ATOM 5034 C C . LEU E 1 69 ? -177.800 -108.737 470.715 1.00 54.23 66 LEU E C 1
ATOM 5035 O O . LEU E 1 69 ? -176.861 -108.009 470.370 1.00 52.01 66 LEU E O 1
ATOM 5040 N N . GLY E 1 70 ? -177.627 -109.983 471.170 1.00 50.99 67 GLY E N 1
ATOM 5041 C CA . GLY E 1 70 ? -176.323 -110.623 471.240 1.00 54.42 67 GLY E CA 1
ATOM 5042 C C . GLY E 1 70 ? -176.136 -111.754 470.245 1.00 57.03 67 GLY E C 1
ATOM 5043 O O . GLY E 1 70 ? -177.117 -112.317 469.747 1.00 50.96 67 GLY E O 1
ATOM 5044 N N . ILE E 1 71 ? -174.885 -112.113 469.953 1.00 46.14 68 ILE E N 1
ATOM 5045 C CA . ILE E 1 71 ? -174.578 -113.127 468.948 1.00 46.93 68 ILE E CA 1
ATOM 5046 C C . ILE E 1 71 ? -174.551 -114.485 469.627 1.00 58.98 68 ILE E C 1
ATOM 5047 O O . ILE E 1 71 ? -173.819 -114.681 470.605 1.00 48.06 68 ILE E O 1
ATOM 5052 N N . VAL E 1 72 ? -175.315 -115.432 469.090 1.00 46.37 69 VAL E N 1
ATOM 5053 C CA . VAL E 1 72 ? -175.130 -116.832 469.446 1.00 54.41 69 VAL E CA 1
ATOM 5054 C C . VAL E 1 72 ? -174.064 -117.483 468.570 1.00 52.14 69 VAL E C 1
ATOM 5055 O O . VAL E 1 72 ? -173.102 -118.065 469.080 1.00 57.61 69 VAL E O 1
ATOM 5059 N N . ASN E 1 73 ? -174.222 -117.386 467.247 1.00 49.70 70 ASN E N 1
ATOM 5060 C CA . ASN E 1 73 ? -173.359 -118.069 466.287 1.00 57.79 70 ASN E CA 1
ATOM 5061 C C . ASN E 1 73 ? -173.311 -117.276 464.991 1.00 56.80 70 ASN E C 1
ATOM 5062 O O . ASN E 1 73 ? -174.352 -116.845 464.488 1.00 49.19 70 ASN E O 1
ATOM 5067 N N . PHE E 1 74 ? -172.112 -117.107 464.441 1.00 49.77 71 PHE E N 1
ATOM 5068 C CA . PHE E 1 74 ? -171.963 -116.560 463.100 1.00 48.94 71 PHE E CA 1
ATOM 5069 C C . PHE E 1 74 ? -172.064 -117.657 462.052 1.00 53.25 71 PHE E C 1
ATOM 5070 O O . PHE E 1 74 ? -171.494 -118.739 462.210 1.00 58.45 71 PHE E O 1
ATOM 5078 N N . PHE E 1 75 ? -172.753 -117.369 460.993 1.00 46.75 72 PHE E N 1
ATOM 5079 C CA . PHE E 1 75 ? -172.645 -118.267 459.852 1.00 52.37 72 PHE E CA 1
ATOM 5080 C C . PHE E 1 75 ? -171.452 -117.877 458.987 1.00 46.59 72 PHE E C 1
ATOM 5081 O O . PHE E 1 75 ? -171.012 -116.721 459.014 1.00 48.59 72 PHE E O 1
ATOM 5089 N N . PRO E 1 76 ? -170.852 -118.881 458.198 1.00 51.33 73 PRO E N 1
ATOM 5090 C CA . PRO E 1 76 ? -169.596 -118.614 457.457 1.00 44.93 73 PRO E CA 1
ATOM 5091 C C . PRO E 1 76 ? -169.849 -118.028 456.070 1.00 48.02 73 PRO E C 1
ATOM 5092 O O . PRO E 1 76 ? -169.401 -118.556 455.050 1.00 49.53 73 PRO E O 1
ATOM 5096 N N . LYS E 1 77 ? -170.572 -116.908 456.031 1.00 45.57 74 LYS E N 1
ATOM 5097 C CA . LYS E 1 77 ? -170.850 -116.233 454.774 1.00 47.96 74 LYS E CA 1
ATOM 5098 C C . LYS E 1 77 ? -171.137 -114.763 455.062 1.00 51.87 74 LYS E C 1
ATOM 5099 O O . LYS E 1 77 ? -171.718 -114.426 456.099 1.00 50.02 74 LYS E O 1
ATOM 5105 N N . ILE E 1 78 ? -170.709 -113.900 454.139 1.00 44.15 75 ILE E N 1
ATOM 5106 C CA . ILE E 1 78 ? -171.017 -112.482 454.204 1.00 47.55 75 ILE E CA 1
ATOM 5107 C C . ILE E 1 78 ? -171.787 -112.091 452.949 1.00 51.98 75 ILE E C 1
ATOM 5108 O O . ILE E 1 78 ? -171.823 -112.814 451.945 1.00 51.92 75 ILE E O 1
ATOM 5113 N N . PHE E 1 79 ? -172.455 -110.948 453.037 1.00 46.20 76 PHE E N 1
ATOM 5114 C CA . PHE E 1 79 ? -173.326 -110.469 451.966 1.00 46.59 76 PHE E CA 1
ATOM 5115 C C . PHE E 1 79 ? -173.045 -108.991 451.786 1.00 44.86 76 PHE E C 1
ATOM 5116 O O . PHE E 1 79 ? -173.046 -108.241 452.765 1.00 48.03 76 PHE E O 1
ATOM 5124 N N . VAL E 1 80 ? -172.789 -108.570 450.551 1.00 44.03 77 VAL E N 1
ATOM 5125 C CA . VAL E 1 80 ? -172.342 -107.209 450.290 1.00 47.13 77 VAL E CA 1
ATOM 5126 C C . VAL E 1 80 ? -173.301 -106.534 449.322 1.00 45.99 77 VAL E C 1
ATOM 5127 O O . VAL E 1 80 ? -173.718 -107.142 448.329 1.00 49.72 77 VAL E O 1
ATOM 5131 N N . GLU E 1 81 ? -173.666 -105.282 449.632 1.00 44.02 78 GLU E N 1
ATOM 5132 C CA . GLU E 1 81 ? -174.413 -104.431 448.712 1.00 44.26 78 GLU E CA 1
ATOM 5133 C C . GLU E 1 81 ? -173.659 -103.136 448.473 1.00 48.42 78 GLU E C 1
ATOM 5134 O O . GLU E 1 81 ? -172.907 -102.659 449.333 1.00 49.65 78 GLU E O 1
ATOM 5140 N N . ASN E 1 82 ? -173.865 -102.582 447.275 1.00 44.05 79 ASN E N 1
ATOM 5141 C CA . ASN E 1 82 ? -173.317 -101.299 446.864 1.00 43.61 79 ASN E CA 1
ATOM 5142 C C . ASN E 1 82 ? -174.454 -100.438 446.318 1.00 48.78 79 ASN E C 1
ATOM 5143 O O . ASN E 1 82 ? -175.221 -100.897 445.469 1.00 47.20 79 ASN E O 1
ATOM 5148 N N . TYR E 1 83 ? -174.553 -99.198 446.786 1.00 49.35 80 TYR E N 1
ATOM 5149 C CA . TYR E 1 83 ? -175.536 -98.278 446.230 1.00 51.87 80 TYR E CA 1
ATOM 5150 C C . TYR E 1 83 ? -175.004 -96.863 446.336 1.00 47.97 80 TYR E C 1
ATOM 5151 O O . TYR E 1 83 ? -174.001 -96.603 447.001 1.00 49.06 80 TYR E O 1
ATOM 5160 N N . SER E 1 84 ? -175.687 -95.948 445.645 1.00 50.56 81 SER E N 1
ATOM 5161 C CA . SER E 1 84 ? -175.303 -94.551 445.555 1.00 52.63 81 SER E CA 1
ATOM 5162 C C . SER E 1 84 ? -176.523 -93.679 445.825 1.00 56.61 81 SER E C 1
ATOM 5163 O O . SER E 1 84 ? -177.660 -94.078 445.560 1.00 58.03 81 SER E O 1
ATOM 5166 N N . PHE E 1 85 ? -176.279 -92.494 446.370 1.00 61.96 82 PHE E N 1
ATOM 5167 C CA . PHE E 1 85 ? -177.360 -91.596 446.755 1.00 64.07 82 PHE E CA 1
ATOM 5168 C C . PHE E 1 85 ? -176.783 -90.205 446.961 1.00 67.80 82 PHE E C 1
ATOM 5169 O O . PHE E 1 85 ? -175.566 -90.009 446.980 1.00 69.70 82 PHE E O 1
ATOM 5177 N N . ASN E 1 86 ? -177.683 -89.237 447.103 1.00 75.12 83 ASN E N 1
ATOM 5178 C CA . ASN E 1 86 ? -177.335 -87.865 447.447 1.00 80.65 83 ASN E CA 1
ATOM 5179 C C . ASN E 1 86 ? -177.752 -87.620 448.889 1.00 80.22 83 ASN E C 1
ATOM 5180 O O . ASN E 1 86 ? -178.915 -87.837 449.245 1.00 75.53 83 ASN E O 1
ATOM 5185 N N . ASP E 1 87 ? -176.805 -87.180 449.714 1.00 76.96 84 ASP E N 1
ATOM 5186 C CA . ASP E 1 87 ? -177.043 -87.085 451.149 1.00 86.30 84 ASP E CA 1
ATOM 5187 C C . ASP E 1 87 ? -177.752 -85.782 451.510 1.00 92.87 84 ASP E C 1
ATOM 5188 O O . ASP E 1 87 ? -178.328 -85.120 450.641 1.00 85.40 84 ASP E O 1
ATOM 5193 N N . LYS E 1 88 ? -177.711 -85.414 452.795 1.00 101.23 85 LYS E N 1
ATOM 5194 C CA . LYS E 1 88 ? -178.381 -84.203 453.261 1.00 100.39 85 LYS E CA 1
ATOM 5195 C C . LYS E 1 88 ? -177.844 -82.965 452.553 1.00 106.74 85 LYS E C 1
ATOM 5196 O O . LYS E 1 88 ? -178.612 -82.160 452.013 1.00 107.36 85 LYS E O 1
ATOM 5198 N N . GLU E 1 89 ? -176.519 -82.795 452.544 1.00 103.66 86 GLU E N 1
ATOM 5199 C CA . GLU E 1 89 ? -175.886 -81.655 451.878 1.00 96.05 86 GLU E CA 1
ATOM 5200 C C . GLU E 1 89 ? -175.904 -81.770 450.341 1.00 93.30 86 GLU E C 1
ATOM 5201 O O . GLU E 1 89 ? -175.201 -80.989 449.680 1.00 98.49 86 GLU E O 1
ATOM 5203 N N . GLU E 1 90 ? -176.672 -82.705 449.777 1.00 87.45 87 GLU E N 1
ATOM 5204 C CA . GLU E 1 90 ? -176.749 -82.912 448.330 1.00 87.63 87 GLU E CA 1
ATOM 5205 C C . GLU E 1 90 ? -175.417 -83.390 447.750 1.00 89.24 87 GLU E C 1
ATOM 5206 O O . GLU E 1 90 ? -175.135 -83.177 446.567 1.00 92.01 87 GLU E O 1
ATOM 5208 N N . ILE E 1 91 ? -174.581 -84.043 448.578 1.00 86.47 88 ILE E N 1
ATOM 5209 C CA . ILE E 1 91 ? -173.332 -84.650 448.123 1.00 82.38 88 ILE E CA 1
ATOM 5210 C C . ILE E 1 91 ? -173.624 -86.048 447.595 1.00 76.98 88 ILE E C 1
ATOM 5211 O O . ILE E 1 91 ? -174.461 -86.777 448.139 1.00 69.10 88 ILE E O 1
ATOM 5216 N N . PHE E 1 92 ? -172.912 -86.432 446.537 1.00 70.10 89 PHE E N 1
ATOM 5217 C CA . PHE E 1 92 ? -173.032 -87.772 445.986 1.00 69.04 89 PHE E CA 1
ATOM 5218 C C . PHE E 1 92 ? -172.175 -88.734 446.797 1.00 68.47 89 PHE E C 1
ATOM 5219 O O . PHE E 1 92 ? -170.987 -88.478 447.027 1.00 68.92 89 PHE E O 1
ATOM 5227 N N . VAL E 1 93 ? -172.777 -89.839 447.226 1.00 66.96 90 VAL E N 1
ATOM 5228 C CA . VAL E 1 93 ? -172.120 -90.819 448.084 1.00 63.30 90 VAL E CA 1
ATOM 5229 C C . VAL E 1 93 ? -172.178 -92.176 447.400 1.00 53.70 90 VAL E C 1
ATOM 5230 O O . VAL E 1 93 ? -173.235 -92.586 446.913 1.00 57.04 90 VAL E O 1
ATOM 5234 N N . ARG E 1 94 ? -171.042 -92.869 447.364 1.00 59.29 91 ARG E N 1
ATOM 5235 C CA . ARG E 1 94 ? -170.982 -94.266 446.955 1.00 53.16 91 ARG E CA 1
ATOM 5236 C C . ARG E 1 94 ? -170.786 -95.092 448.217 1.00 47.63 91 ARG E C 1
ATOM 5237 O O . ARG E 1 94 ? -169.783 -94.921 448.913 1.00 46.31 91 ARG E O 1
ATOM 5245 N N . LYS E 1 95 ? -171.736 -95.966 448.511 1.00 47.11 92 LYS E N 1
ATOM 5246 C CA . LYS E 1 95 ? -171.789 -96.653 449.794 1.00 50.92 92 LYS E CA 1
ATOM 5247 C C . LYS E 1 95 ? -171.699 -98.158 449.603 1.00 45.17 92 LYS E C 1
ATOM 5248 O O . LYS E 1 95 ? -172.290 -98.721 448.681 1.00 46.89 92 LYS E O 1
ATOM 5254 N N . GLU E 1 96 ? -170.958 -98.800 450.496 1.00 43.32 93 GLU E N 1
ATOM 5255 C CA . GLU E 1 96 ? -170.800 -100.245 450.504 1.00 43.37 93 GLU E CA 1
ATOM 5256 C C . GLU E 1 96 ? -171.092 -100.740 451.914 1.00 42.52 93 GLU E C 1
ATOM 5257 O O . GLU E 1 96 ? -170.585 -100.169 452.889 1.00 43.39 93 GLU E O 1
ATOM 5263 N N . VAL E 1 97 ? -171.946 -101.760 452.011 1.00 42.68 94 VAL E N 1
ATOM 5264 C CA . VAL E 1 97 ? -172.371 -102.346 453.277 1.00 43.23 94 VAL E CA 1
ATOM 5265 C C . VAL E 1 97 ? -172.088 -103.845 453.214 1.00 45.28 94 VAL E C 1
ATOM 5266 O O . VAL E 1 97 ? -172.519 -104.521 452.268 1.00 45.80 94 VAL E O 1
ATOM 5270 N N . THR E 1 98 ? -171.364 -104.359 454.216 1.00 41.52 95 THR E N 1
ATOM 5271 C CA . THR E 1 98 ? -171.101 -105.792 454.380 1.00 36.98 95 THR E CA 1
ATOM 5272 C C . THR E 1 98 ? -171.887 -106.358 455.555 1.00 38.52 95 THR E C 1
ATOM 5273 O O . THR E 1 98 ? -171.691 -105.927 456.700 1.00 43.53 95 THR E O 1
ATOM 5277 N N . TYR E 1 99 ? -172.758 -107.334 455.283 1.00 37.34 96 TYR E N 1
ATOM 5278 C CA . TYR E 1 99 ? -173.576 -107.967 456.315 1.00 43.73 96 TYR E CA 1
ATOM 5279 C C . TYR E 1 99 ? -173.024 -109.335 456.678 1.00 41.50 96 TYR E C 1
ATOM 5280 O O . TYR E 1 99 ? -172.801 -110.169 455.798 1.00 41.31 96 TYR E O 1
ATOM 5289 N N . PHE E 1 100 ? -172.864 -109.570 457.972 1.00 36.42 97 PHE E N 1
ATOM 5290 C CA . PHE E 1 100 ? -172.708 -110.913 458.494 1.00 38.74 97 PHE E CA 1
ATOM 5291 C C . PHE E 1 100 ? -174.081 -111.510 458.795 1.00 44.35 97 PHE E C 1
ATOM 5292 O O . PHE E 1 100 ? -175.096 -110.802 458.871 1.00 43.35 97 PHE E O 1
ATOM 5300 N N . LEU E 1 101 ? -174.104 -112.832 458.928 1.00 41.90 98 LEU E N 1
ATOM 5301 C CA . LEU E 1 101 ? -175.327 -113.582 459.216 1.00 43.74 98 LEU E CA 1
ATOM 5302 C C . LEU E 1 101 ? -175.128 -114.312 460.534 1.00 47.33 98 LEU E C 1
ATOM 5303 O O . LEU E 1 101 ? -174.187 -115.110 460.676 1.00 47.52 98 LEU E O 1
ATOM 5308 N N . ALA E 1 102 ? -176.000 -114.036 461.502 1.00 40.62 99 ALA E N 1
ATOM 5309 C CA . ALA E 1 102 ? -175.779 -114.513 462.860 1.00 44.59 99 ALA E CA 1
ATOM 5310 C C . ALA E 1 102 ? -177.095 -114.883 463.508 1.00 52.07 99 ALA E C 1
ATOM 5311 O O . ALA E 1 102 ? -178.069 -114.123 463.429 1.00 45.14 99 ALA E O 1
ATOM 5313 N N . GLU E 1 103 ? -177.118 -116.060 464.123 1.00 44.15 100 GLU E N 1
ATOM 5314 C CA . GLU E 1 103 ? -178.189 -116.401 465.047 1.00 52.39 100 GLU E CA 1
ATOM 5315 C C . GLU E 1 103 ? -178.041 -115.542 466.293 1.00 50.01 100 GLU E C 1
ATOM 5316 O O . GLU E 1 103 ? -176.946 -115.436 466.849 1.00 48.28 100 GLU E O 1
ATOM 5322 N N . VAL E 1 104 ? -179.131 -114.896 466.721 1.00 49.33 101 VAL E N 1
ATOM 5323 C CA . VAL E 1 104 ? -179.053 -113.949 467.828 1.00 44.05 101 VAL E CA 1
ATOM 5324 C C . VAL E 1 104 ? -179.914 -114.418 468.995 1.00 54.41 101 VAL E C 1
ATOM 5325 O O . VAL E 1 104 ? -180.828 -115.238 468.854 1.00 52.50 101 VAL E O 1
ATOM 5329 N N . LYS E 1 105 ? -179.606 -113.860 470.162 1.00 55.14 102 LYS E N 1
ATOM 5330 C CA . LYS E 1 105 ? -180.332 -114.092 471.403 1.00 55.66 102 LYS E CA 1
ATOM 5331 C C . LYS E 1 105 ? -180.713 -112.746 472.000 1.00 52.03 102 LYS E C 1
ATOM 5332 O O . LYS E 1 105 ? -180.121 -111.714 471.673 1.00 54.58 102 LYS E O 1
ATOM 5334 N N . GLY E 1 106 ? -181.719 -112.767 472.872 1.00 58.61 103 GLY E N 1
ATOM 5335 C CA . GLY E 1 106 ? -182.176 -111.600 473.597 1.00 54.79 103 GLY E CA 1
ATOM 5336 C C . GLY E 1 106 ? -183.403 -110.958 472.962 1.00 55.31 103 GLY E C 1
ATOM 5337 O O . GLY E 1 106 ? -183.745 -111.194 471.800 1.00 54.54 103 GLY E O 1
ATOM 5338 N N . GLU E 1 107 ? -184.079 -110.140 473.763 1.00 48.50 104 GLU E N 1
ATOM 5339 C CA . GLU E 1 107 ? -185.188 -109.315 473.306 1.00 51.24 104 GLU E CA 1
ATOM 5340 C C . GLU E 1 107 ? -184.635 -108.037 472.696 1.00 51.73 104 GLU E C 1
ATOM 5341 O O . GLU E 1 107 ? -183.691 -107.447 473.224 1.00 45.39 104 GLU E O 1
ATOM 5343 N N . VAL E 1 108 ? -185.206 -107.602 471.578 1.00 44.57 105 VAL E N 1
ATOM 5344 C CA . VAL E 1 108 ? -184.755 -106.324 471.029 1.00 46.74 105 VAL E CA 1
ATOM 5345 C C . VAL E 1 108 ? -185.064 -105.208 472.014 1.00 53.36 105 VAL E C 1
ATOM 5346 O O . VAL E 1 108 ? -186.179 -105.118 472.549 1.00 46.36 105 VAL E O 1
ATOM 5350 N N . HIS E 1 109 ? -184.078 -104.341 472.252 1.00 43.27 106 HIS E N 1
ATOM 5351 C CA . HIS E 1 109 ? -184.324 -103.013 472.814 1.00 44.07 106 HIS E CA 1
ATOM 5352 C C . HIS E 1 109 ? -183.558 -102.012 471.956 1.00 45.67 106 HIS E C 1
ATOM 5353 O O . HIS E 1 109 ? -182.339 -101.858 472.092 1.00 43.98 106 HIS E O 1
ATOM 5360 N N . ALA E 1 110 ? -184.278 -101.302 471.087 1.00 40.00 107 ALA E N 1
ATOM 5361 C CA . ALA E 1 110 ? -183.649 -100.553 470.012 1.00 48.08 107 ALA E CA 1
ATOM 5362 C C . ALA E 1 110 ? -183.215 -99.153 470.453 1.00 46.64 107 ALA E C 1
ATOM 5363 O O . ALA E 1 110 ? -183.757 -98.556 471.386 1.00 43.71 107 ALA E O 1
ATOM 5365 N N . ASP E 1 111 ? -182.224 -98.630 469.749 1.00 47.88 108 ASP E N 1
ATOM 5366 C CA . ASP E 1 111 ? -181.850 -97.227 469.847 1.00 46.29 108 ASP E CA 1
ATOM 5367 C C . ASP E 1 111 ? -182.782 -96.394 468.963 1.00 42.46 108 ASP E C 1
ATOM 5368 O O . ASP E 1 111 ? -182.667 -96.451 467.730 1.00 40.88 108 ASP E O 1
ATOM 5373 N N . PRO E 1 112 ? -183.703 -95.599 469.533 1.00 45.79 109 PRO E N 1
ATOM 5374 C CA . PRO E 1 112 ? -184.649 -94.855 468.678 1.00 49.35 109 PRO E CA 1
ATOM 5375 C C . PRO E 1 112 ? -183.987 -93.859 467.755 1.00 50.03 109 PRO E C 1
ATOM 5376 O O . PRO E 1 112 ? -184.598 -93.489 466.743 1.00 50.86 109 PRO E O 1
ATOM 5380 N N . ASP E 1 113 ? -182.770 -93.401 468.079 1.00 50.40 110 ASP E N 1
ATOM 5381 C CA . ASP E 1 113 ? -182.032 -92.524 467.173 1.00 54.34 110 ASP E CA 1
ATOM 5382 C C . ASP E 1 113 ? -181.786 -93.177 465.817 1.00 53.17 110 ASP E C 1
ATOM 5383 O O . ASP E 1 113 ? -181.580 -92.460 464.832 1.00 59.35 110 ASP E O 1
ATOM 5388 N N . GLU E 1 114 ? -181.849 -94.511 465.730 1.00 46.29 111 GLU E N 1
ATOM 5389 C CA . GLU E 1 114 ? -181.534 -95.207 464.489 1.00 46.61 111 GLU E CA 1
ATOM 5390 C C . GLU E 1 114 ? -182.601 -96.203 464.075 1.00 45.11 111 GLU E C 1
ATOM 5391 O O . GLU E 1 114 ? -182.735 -96.508 462.882 1.00 44.05 111 GLU E O 1
ATOM 5397 N N . ILE E 1 115 ? -183.360 -96.726 465.038 1.00 42.37 112 ILE E N 1
ATOM 5398 C CA . ILE E 1 115 ? -184.318 -97.800 464.765 1.00 39.03 112 ILE E CA 1
ATOM 5399 C C . ILE E 1 115 ? -185.646 -97.408 465.406 1.00 40.78 112 ILE E C 1
ATOM 5400 O O . ILE E 1 115 ? -185.713 -97.258 466.626 1.00 40.93 112 ILE E O 1
ATOM 5405 N N . CYS E 1 116 ? -186.694 -97.269 464.593 1.00 41.63 113 CYS E N 1
ATOM 5406 C CA . CYS E 1 116 ? -188.003 -96.818 465.091 1.00 41.13 113 CYS E CA 1
ATOM 5407 C C . CYS E 1 116 ? -189.070 -97.895 465.038 1.00 44.82 113 CYS E C 1
ATOM 5408 O O . CYS E 1 116 ? -190.220 -97.637 465.453 1.00 41.85 113 CYS E O 1
ATOM 5411 N N . ASP E 1 117 ? -188.730 -99.092 464.560 1.00 40.99 114 ASP E N 1
ATOM 5412 C CA . ASP E 1 117 ? -189.682 -100.194 464.476 1.00 43.46 114 ASP E CA 1
ATOM 5413 C C . ASP E 1 117 ? -188.933 -101.467 464.083 1.00 46.16 114 ASP E C 1
ATOM 5414 O O . ASP E 1 117 ? -187.870 -101.418 463.448 1.00 43.24 114 ASP E O 1
ATOM 5419 N N . VAL E 1 118 ? -189.496 -102.591 464.505 1.00 44.40 115 VAL E N 1
ATOM 5420 C CA . VAL E 1 118 ? -188.966 -103.933 464.305 1.00 48.05 115 VAL E CA 1
ATOM 5421 C C . VAL E 1 118 ? -190.066 -104.800 463.720 1.00 51.38 115 VAL E C 1
ATOM 5422 O O . VAL E 1 118 ? -191.238 -104.662 464.085 1.00 47.56 115 VAL E O 1
ATOM 5426 N N . GLN E 1 119 ? -189.684 -105.742 462.861 1.00 43.91 116 GLN E N 1
ATOM 5427 C CA . GLN E 1 119 ? -190.589 -106.828 462.469 1.00 50.43 116 GLN E CA 1
ATOM 5428 C C . GLN E 1 119 ? -189.791 -108.103 462.284 1.00 49.45 116 GLN E C 1
ATOM 5429 O O . GLN E 1 119 ? -188.953 -108.186 461.375 1.00 48.96 116 GLN E O 1
ATOM 5435 N N . TRP E 1 120 ? -190.067 -109.093 463.121 1.00 50.79 117 TRP E N 1
ATOM 5436 C CA . TRP E 1 120 ? -189.539 -110.428 462.892 1.00 45.55 117 TRP E CA 1
ATOM 5437 C C . TRP E 1 120 ? -190.407 -111.095 461.830 1.00 61.14 117 TRP E C 1
ATOM 5438 O O . TRP E 1 120 ? -191.626 -111.237 462.016 1.00 51.59 117 TRP E O 1
ATOM 5449 N N . LEU E 1 121 ? -189.784 -111.473 460.710 1.00 52.04 118 LEU E N 1
ATOM 5450 C CA . LEU E 1 121 ? -190.475 -112.054 459.565 1.00 51.66 118 LEU E CA 1
ATOM 5451 C C . LEU E 1 121 ? -189.607 -113.132 458.942 1.00 64.24 118 LEU E C 1
ATOM 5452 O O . LEU E 1 121 ? -188.376 -113.102 459.040 1.00 55.54 118 LEU E O 1
ATOM 5457 N N . SER E 1 122 ? -190.266 -114.071 458.269 1.00 56.96 119 SER E N 1
ATOM 5458 C CA . SER E 1 122 ? -189.563 -114.914 457.319 1.00 59.61 119 SER E CA 1
ATOM 5459 C C . SER E 1 122 ? -188.943 -114.025 456.254 1.00 56.92 119 SER E C 1
ATOM 5460 O O . SER E 1 122 ? -189.413 -112.914 455.992 1.00 51.64 119 SER E O 1
ATOM 5463 N N . PHE E 1 123 ? -187.863 -114.506 455.635 1.00 59.11 120 PHE E N 1
ATOM 5464 C CA . PHE E 1 123 ? -187.267 -113.733 454.553 1.00 62.49 120 PHE E CA 1
ATOM 5465 C C . PHE E 1 123 ? -188.315 -113.375 453.505 1.00 56.73 120 PHE E C 1
ATOM 5466 O O . PHE E 1 123 ? -188.323 -112.255 452.984 1.00 59.90 120 PHE E O 1
ATOM 5474 N N . GLN E 1 124 ? -189.249 -114.288 453.231 1.00 64.58 121 GLN E N 1
ATOM 5475 C CA . GLN E 1 124 ? -190.225 -114.038 452.174 1.00 70.59 121 GLN E CA 1
ATOM 5476 C C . GLN E 1 124 ? -191.205 -112.935 452.549 1.00 61.65 121 GLN E C 1
ATOM 5477 O O . GLN E 1 124 ? -191.526 -112.085 451.713 1.00 67.42 121 GLN E O 1
ATOM 5483 N N . GLU E 1 125 ? -191.703 -112.929 453.787 1.00 56.49 122 GLU E N 1
ATOM 5484 C CA . GLU E 1 125 ? -192.536 -111.807 454.214 1.00 53.91 122 GLU E CA 1
ATOM 5485 C C . GLU E 1 125 ? -191.729 -110.517 454.258 1.00 57.24 122 GLU E C 1
ATOM 5486 O O . GLU E 1 125 ? -192.195 -109.456 453.816 1.00 52.97 122 GLU E O 1
ATOM 5488 N N . GLY E 1 126 ? -190.497 -110.589 454.755 1.00 52.68 123 GLY E N 1
ATOM 5489 C CA . GLY E 1 126 ? -189.723 -109.374 454.906 1.00 49.94 123 GLY E CA 1
ATOM 5490 C C . GLY E 1 126 ? -189.419 -108.722 453.582 1.00 48.53 123 GLY E C 1
ATOM 5491 O O . GLY E 1 126 ? -189.347 -107.497 453.493 1.00 54.65 123 GLY E O 1
ATOM 5492 N N . LEU E 1 127 ? -189.247 -109.530 452.533 1.00 61.48 124 LEU E N 1
ATOM 5493 C CA . LEU E 1 127 ? -189.049 -108.978 451.200 1.00 55.02 124 LEU E CA 1
ATOM 5494 C C . LEU E 1 127 ? -190.117 -107.952 450.849 1.00 58.84 124 LEU E C 1
ATOM 5495 O O . LEU E 1 127 ? -189.840 -107.007 450.102 1.00 57.34 124 LEU E O 1
ATOM 5500 N N . ARG E 1 128 ? -191.334 -108.105 451.391 1.00 62.20 125 ARG E N 1
ATOM 5501 C CA . ARG E 1 128 ? -192.428 -107.188 451.067 1.00 60.69 125 ARG E CA 1
ATOM 5502 C C . ARG E 1 128 ? -192.225 -105.795 451.655 1.00 60.45 125 ARG E C 1
ATOM 5503 O O . ARG E 1 128 ? -192.867 -104.844 451.191 1.00 63.51 125 ARG E O 1
ATOM 5505 N N . LEU E 1 129 ? -191.365 -105.653 452.668 1.00 59.63 126 LEU E N 1
ATOM 5506 C CA . LEU E 1 129 ? -191.096 -104.365 453.304 1.00 50.82 126 LEU E CA 1
ATOM 5507 C C . LEU E 1 129 ? -190.075 -103.526 452.556 1.00 61.19 126 LEU E C 1
ATOM 5508 O O . LEU E 1 129 ? -189.944 -102.325 452.837 1.00 60.90 126 LEU E O 1
ATOM 5513 N N . LEU E 1 130 ? -189.335 -104.125 451.637 1.00 64.51 127 LEU E N 1
ATOM 5514 C CA . LEU E 1 130 ? -188.117 -103.531 451.118 1.00 58.75 127 LEU E CA 1
ATOM 5515 C C . LEU E 1 130 ? -188.393 -102.883 449.771 1.00 65.07 127 LEU E C 1
ATOM 5516 O O . LEU E 1 130 ? -189.053 -103.482 448.914 1.00 62.01 127 LEU E O 1
ATOM 5521 N N . ASN E 1 131 ? -187.878 -101.665 449.587 1.00 63.50 128 ASN E N 1
ATOM 5522 C CA . ASN E 1 131 ? -188.139 -100.891 448.383 1.00 71.37 128 ASN E CA 1
ATOM 5523 C C . ASN E 1 131 ? -186.907 -100.625 447.530 1.00 68.75 128 ASN E C 1
ATOM 5524 O O . ASN E 1 131 ? -187.058 -100.177 446.389 1.00 72.40 128 ASN E O 1
ATOM 5529 N N . PHE E 1 132 ? -185.707 -100.887 448.035 1.00 64.37 129 PHE E N 1
ATOM 5530 C CA . PHE E 1 132 ? -184.520 -100.815 447.193 1.00 60.51 129 PHE E CA 1
ATOM 5531 C C . PHE E 1 132 ? -184.163 -102.208 446.680 1.00 55.02 129 PHE E C 1
ATOM 5532 O O . PHE E 1 132 ? -184.334 -103.193 447.400 1.00 60.57 129 PHE E O 1
ATOM 5540 N N . PRO E 1 133 ? -183.675 -102.375 445.451 1.00 58.37 130 PRO E N 1
ATOM 5541 C CA . PRO E 1 133 ? -183.418 -103.740 444.963 1.00 61.31 130 PRO E CA 1
ATOM 5542 C C . PRO E 1 133 ? -182.190 -104.386 445.602 1.00 60.95 130 PRO E C 1
ATOM 5543 O O . PRO E 1 133 ? -182.165 -105.608 445.791 1.00 56.42 130 PRO E O 1
ATOM 5547 N N . GLU E 1 134 ? -181.183 -103.591 445.963 1.00 58.99 131 GLU E N 1
ATOM 5548 C CA . GLU E 1 134 ? -179.943 -104.141 446.510 1.00 60.01 131 GLU E CA 1
ATOM 5549 C C . GLU E 1 134 ? -180.188 -104.887 447.817 1.00 56.93 131 GLU E C 1
ATOM 5550 O O . GLU E 1 134 ? -179.701 -106.008 448.003 1.00 58.55 131 GLU E O 1
ATOM 5556 N N . ILE E 1 135 ? -180.949 -104.288 448.742 1.00 55.29 132 ILE E N 1
ATOM 5557 C CA . ILE E 1 135 ? -181.232 -104.994 449.991 1.00 51.23 132 ILE E CA 1
ATOM 5558 C C . ILE E 1 135 ? -182.126 -106.194 449.725 1.00 54.58 132 ILE E C 1
ATOM 5559 O O . ILE E 1 135 ? -182.053 -107.194 450.445 1.00 49.89 132 ILE E O 1
ATOM 5564 N N . ARG E 1 136 ? -182.988 -106.126 448.700 1.00 55.26 133 ARG E N 1
ATOM 5565 C CA . ARG E 1 136 ? -183.813 -107.282 448.372 1.00 55.14 133 ARG E CA 1
ATOM 5566 C C . ARG E 1 136 ? -182.944 -108.459 447.948 1.00 50.85 133 ARG E C 1
ATOM 5567 O O . ARG E 1 136 ? -183.196 -109.600 448.346 1.00 53.22 133 ARG E O 1
ATOM 5575 N N . ASN E 1 137 ? -181.914 -108.187 447.148 1.00 48.78 134 ASN E N 1
ATOM 5576 C CA . ASN E 1 137 ? -180.965 -109.218 446.741 1.00 59.75 134 ASN E CA 1
ATOM 5577 C C . ASN E 1 137 ? -180.228 -109.798 447.937 1.00 53.28 134 ASN E C 1
ATOM 5578 O O . ASN E 1 137 ? -179.919 -110.995 447.963 1.00 53.69 134 ASN E O 1
ATOM 5583 N N . ILE E 1 138 ? -179.868 -108.949 448.903 1.00 55.83 135 ILE E N 1
ATOM 5584 C CA . ILE E 1 138 ? -179.249 -109.449 450.127 1.00 53.90 135 ILE E CA 1
ATOM 5585 C C . ILE E 1 138 ? -180.140 -110.515 450.742 1.00 51.86 135 ILE E C 1
ATOM 5586 O O . ILE E 1 138 ? -179.698 -111.627 451.053 1.00 48.07 135 ILE E O 1
ATOM 5591 N N . VAL E 1 139 ? -181.425 -110.192 450.897 1.00 48.06 136 VAL E N 1
ATOM 5592 C CA . VAL E 1 139 ? -182.372 -111.125 451.493 1.00 50.87 136 VAL E CA 1
ATOM 5593 C C . VAL E 1 139 ? -182.504 -112.376 450.630 1.00 43.72 136 VAL E C 1
ATOM 5594 O O . VAL E 1 139 ? -182.585 -113.495 451.146 1.00 52.25 136 VAL E O 1
ATOM 5598 N N . THR E 1 140 ? -182.539 -112.205 449.308 1.00 47.17 137 THR E N 1
ATOM 5599 C CA . THR E 1 140 ? -182.627 -113.347 448.400 1.00 51.65 137 THR E CA 1
ATOM 5600 C C . THR E 1 140 ? -181.393 -114.234 448.536 1.00 53.90 137 THR E C 1
ATOM 5601 O O . THR E 1 140 ? -181.498 -115.462 448.663 1.00 49.15 137 THR E O 1
ATOM 5605 N N . GLU E 1 141 ? -180.208 -113.619 448.521 1.00 53.95 138 GLU E N 1
ATOM 5606 C CA . GLU E 1 141 ? -178.974 -114.379 448.718 1.00 54.15 138 GLU E CA 1
ATOM 5607 C C . GLU E 1 141 ? -178.971 -115.084 450.064 1.00 50.18 138 GLU E C 1
ATOM 5608 O O . GLU E 1 141 ? -178.573 -116.247 450.162 1.00 49.67 138 GLU E O 1
ATOM 5614 N N . ALA E 1 142 ? -179.387 -114.387 451.126 1.00 52.21 139 ALA E N 1
ATOM 5615 C CA . ALA E 1 142 ? -179.363 -114.992 452.451 1.00 52.50 139 ALA E CA 1
ATOM 5616 C C . ALA E 1 142 ? -180.329 -116.160 452.534 1.00 49.69 139 ALA E C 1
ATOM 5617 O O . ALA E 1 142 ? -179.989 -117.214 453.076 1.00 50.07 139 ALA E O 1
ATOM 5619 N N . ASP E 1 143 ? -181.550 -115.983 452.020 1.00 47.38 140 ASP E N 1
ATOM 5620 C CA . ASP E 1 143 ? -182.524 -117.075 452.020 1.00 54.76 140 ASP E CA 1
ATOM 5621 C C . ASP E 1 143 ? -181.946 -118.310 451.334 1.00 53.72 140 ASP E C 1
ATOM 5622 O O . ASP E 1 143 ? -181.892 -119.396 451.923 1.00 57.04 140 ASP E O 1
ATOM 5627 N N . LYS E 1 144 ? -181.427 -118.136 450.116 1.00 55.05 141 LYS E N 1
ATOM 5628 C CA . LYS E 1 144 ? -180.781 -119.229 449.394 1.00 57.52 141 LYS E CA 1
ATOM 5629 C C . LYS E 1 144 ? -179.733 -119.924 450.252 1.00 48.51 141 LYS E C 1
ATOM 5630 O O . LYS E 1 144 ? -179.702 -121.160 450.350 1.00 52.70 141 LYS E O 1
ATOM 5632 N N . PHE E 1 145 ? -178.875 -119.142 450.917 1.00 55.30 142 PHE E N 1
ATOM 5633 C CA . PHE E 1 145 ? -177.772 -119.735 451.678 1.00 55.25 142 PHE E CA 1
ATOM 5634 C C . PHE E 1 145 ? -178.284 -120.582 452.839 1.00 52.43 142 PHE E C 1
ATOM 5635 O O . PHE E 1 145 ? -177.830 -121.713 453.044 1.00 52.76 142 PHE E O 1
ATOM 5643 N N . VAL E 1 146 ? -179.215 -120.053 453.633 1.00 50.32 143 VAL E N 1
ATOM 5644 C CA . VAL E 1 146 ? -179.741 -120.842 454.747 1.00 53.76 143 VAL E CA 1
ATOM 5645 C C . VAL E 1 146 ? -180.383 -122.138 454.237 1.00 61.84 143 VAL E C 1
ATOM 5646 O O . VAL E 1 146 ? -180.178 -123.217 454.810 1.00 59.09 143 VAL E O 1
ATOM 5650 N N . GLN E 1 147 ? -181.152 -122.058 453.148 1.00 57.64 144 GLN E N 1
ATOM 5651 C CA . GLN E 1 147 ? -181.763 -123.263 452.591 1.00 59.56 144 GLN E CA 1
ATOM 5652 C C . GLN E 1 147 ? -180.696 -124.300 452.255 1.00 66.01 144 GLN E C 1
ATOM 5653 O O . GLN E 1 147 ? -180.838 -125.487 452.582 1.00 61.29 144 GLN E O 1
ATOM 5655 N N . SER E 1 148 ? -179.584 -123.849 451.667 1.00 60.40 145 SER E N 1
ATOM 5656 C CA . SER E 1 148 ? -178.454 -124.730 451.383 1.00 58.71 145 SER E CA 1
ATOM 5657 C C . SER E 1 148 ? -177.750 -125.194 452.654 1.00 63.46 145 SER E C 1
ATOM 5658 O O . SER E 1 148 ? -177.379 -126.366 452.772 1.00 63.69 145 SER E O 1
ATOM 5661 N N . TYR E 1 149 ? -177.521 -124.284 453.601 1.00 58.23 146 TYR E N 1
ATOM 5662 C CA . TYR E 1 149 ? -176.609 -124.565 454.701 1.00 55.23 146 TYR E CA 1
ATOM 5663 C C . TYR E 1 149 ? -177.251 -125.385 455.812 1.00 66.74 146 TYR E C 1
ATOM 5664 O O . TYR E 1 149 ? -176.551 -126.128 456.515 1.00 57.67 146 TYR E O 1
ATOM 5673 N N . LEU E 1 150 ? -178.557 -125.248 456.004 1.00 67.92 147 LEU E N 1
ATOM 5674 C CA . LEU E 1 150 ? -179.273 -125.928 457.077 1.00 74.99 147 LEU E CA 1
ATOM 5675 C C . LEU E 1 150 ? -180.279 -126.945 456.571 1.00 73.94 147 LEU E C 1
ATOM 5676 O O . LEU E 1 150 ? -180.374 -128.042 457.128 1.00 78.31 147 LEU E O 1
ATOM 5681 N N . PHE E 1 151 ? -181.017 -126.614 455.518 1.00 75.36 148 PHE E N 1
ATOM 5682 C CA . PHE E 1 151 ? -182.194 -127.379 455.112 1.00 79.06 148 PHE E CA 1
ATOM 5683 C C . PHE E 1 151 ? -182.003 -128.020 453.742 1.00 71.26 148 PHE E C 1
ATOM 5684 O O . PHE E 1 151 ? -181.351 -129.059 453.621 1.00 81.22 148 PHE E O 1
ATOM 5692 N N . LYS F 1 8 ? -121.611 -63.863 497.096 1.00 55.29 5 LYS F N 1
ATOM 5693 C CA . LYS F 1 8 ? -122.175 -64.378 498.348 1.00 64.25 5 LYS F CA 1
ATOM 5694 C C . LYS F 1 8 ? -122.432 -65.897 498.290 1.00 61.23 5 LYS F C 1
ATOM 5695 O O . LYS F 1 8 ? -122.811 -66.437 497.247 1.00 63.28 5 LYS F O 1
ATOM 5697 N N . HIS F 1 9 ? -122.234 -66.571 499.419 1.00 54.24 6 HIS F N 1
ATOM 5698 C CA . HIS F 1 9 ? -122.471 -68.005 499.549 1.00 51.58 6 HIS F CA 1
ATOM 5699 C C . HIS F 1 9 ? -123.450 -68.236 500.689 1.00 54.03 6 HIS F C 1
ATOM 5700 O O . HIS F 1 9 ? -123.305 -67.664 501.778 1.00 50.38 6 HIS F O 1
ATOM 5707 N N . GLU F 1 10 ? -124.450 -69.065 500.435 1.00 51.06 7 GLU F N 1
ATOM 5708 C CA . GLU F 1 10 ? -125.507 -69.325 501.396 1.00 49.16 7 GLU F CA 1
ATOM 5709 C C . GLU F 1 10 ? -125.579 -70.829 501.599 1.00 48.07 7 GLU F C 1
ATOM 5710 O O . GLU F 1 10 ? -125.440 -71.587 500.639 1.00 47.44 7 GLU F O 1
ATOM 5716 N N . TYR F 1 11 ? -125.758 -71.266 502.849 1.00 44.32 8 TYR F N 1
ATOM 5717 C CA . TYR F 1 11 ? -125.800 -72.687 503.181 1.00 48.86 8 TYR F CA 1
ATOM 5718 C C . TYR F 1 11 ? -127.046 -72.935 504.005 1.00 47.46 8 TYR F C 1
ATOM 5719 O O . TYR F 1 11 ? -127.309 -72.206 504.966 1.00 48.40 8 TYR F O 1
ATOM 5728 N N . SER F 1 12 ? -127.839 -73.924 503.609 1.00 45.24 9 SER F N 1
ATOM 5729 C CA . SER F 1 12 ? -129.082 -74.187 504.309 1.00 46.86 9 SER F CA 1
ATOM 5730 C C . SER F 1 12 ? -129.225 -75.676 504.565 1.00 44.20 9 SER F C 1
ATOM 5731 O O . SER F 1 12 ? -128.594 -76.505 503.907 1.00 45.78 9 SER F O 1
ATOM 5734 N N . PHE F 1 13 ? -130.071 -75.994 505.546 1.00 40.37 10 PHE F N 1
ATOM 5735 C CA . PHE F 1 13 ? -130.238 -77.352 506.034 1.00 43.30 10 PHE F CA 1
ATOM 5736 C C . PHE F 1 13 ? -131.714 -77.598 506.294 1.00 41.60 10 PHE F C 1
ATOM 5737 O O . PHE F 1 13 ? -132.370 -76.786 506.944 1.00 42.95 10 PHE F O 1
ATOM 5745 N N . GLY F 1 14 ? -132.216 -78.715 505.773 1.00 43.08 11 GLY F N 1
ATOM 5746 C CA . GLY F 1 14 ? -133.641 -78.982 505.776 1.00 44.70 11 GLY F CA 1
ATOM 5747 C C . GLY F 1 14 ? -133.914 -80.431 506.100 1.00 43.57 11 GLY F C 1
ATOM 5748 O O . GLY F 1 14 ? -132.997 -81.226 506.322 1.00 42.66 11 GLY F O 1
ATOM 5749 N N . VAL F 1 15 ? -135.203 -80.763 506.113 1.00 41.70 12 VAL F N 1
ATOM 5750 C CA . VAL F 1 15 ? -135.649 -82.125 506.361 1.00 38.78 12 VAL F CA 1
ATOM 5751 C C . VAL F 1 15 ? -136.737 -82.435 505.352 1.00 40.64 12 VAL F C 1
ATOM 5752 O O . VAL F 1 15 ? -137.656 -81.631 505.169 1.00 41.54 12 VAL F O 1
ATOM 5756 N N . ILE F 1 16 ? -136.605 -83.576 504.690 1.00 43.44 13 ILE F N 1
ATOM 5757 C CA . ILE F 1 16 ? -137.676 -84.200 503.918 1.00 40.14 13 ILE F CA 1
ATOM 5758 C C . ILE F 1 16 ? -138.516 -84.956 504.938 1.00 40.50 13 ILE F C 1
ATOM 5759 O O . ILE F 1 16 ? -138.124 -86.047 505.370 1.00 40.19 13 ILE F O 1
ATOM 5764 N N . PRO F 1 17 ? -139.659 -84.402 505.375 1.00 42.24 14 PRO F N 1
ATOM 5765 C CA . PRO F 1 17 ? -140.388 -85.020 506.484 1.00 46.08 14 PRO F CA 1
ATOM 5766 C C . PRO F 1 17 ? -141.370 -86.040 505.952 1.00 46.82 14 PRO F C 1
ATOM 5767 O O . PRO F 1 17 ? -142.224 -85.674 505.132 1.00 52.00 14 PRO F O 1
ATOM 5771 N N . ILE F 1 18 ? -141.243 -87.300 506.373 1.00 48.11 15 ILE F N 1
ATOM 5772 C CA . ILE F 1 18 ? -142.085 -88.369 505.857 1.00 44.18 15 ILE F CA 1
ATOM 5773 C C . ILE F 1 18 ? -142.839 -89.052 507.011 1.00 59.53 15 ILE F C 1
ATOM 5774 O O . ILE F 1 18 ? -142.593 -88.824 508.201 1.00 48.60 15 ILE F O 1
ATOM 5779 N N . ARG F 1 19 ? -143.762 -89.920 506.620 1.00 57.98 16 ARG F N 1
ATOM 5780 C CA . ARG F 1 19 ? -144.717 -90.531 507.531 1.00 61.37 16 ARG F CA 1
ATOM 5781 C C . ARG F 1 19 ? -145.440 -91.629 506.763 1.00 63.73 16 ARG F C 1
ATOM 5782 O O . ARG F 1 19 ? -145.640 -91.505 505.551 1.00 60.11 16 ARG F O 1
ATOM 5790 N N . PHE F 1 20 ? -145.787 -92.716 507.446 1.00 65.37 17 PHE F N 1
ATOM 5791 C CA . PHE F 1 20 ? -146.432 -93.853 506.798 1.00 63.16 17 PHE F CA 1
ATOM 5792 C C . PHE F 1 20 ? -147.911 -93.823 507.142 1.00 76.36 17 PHE F C 1
ATOM 5793 O O . PHE F 1 20 ? -148.271 -93.755 508.321 1.00 72.75 17 PHE F O 1
ATOM 5801 N N . PHE F 1 21 ? -148.754 -93.830 506.110 1.00 77.21 18 PHE F N 1
ATOM 5802 C CA . PHE F 1 21 ? -150.206 -93.886 506.275 1.00 82.09 18 PHE F CA 1
ATOM 5803 C C . PHE F 1 21 ? -150.672 -95.313 506.009 1.00 84.34 18 PHE F C 1
ATOM 5804 O O . PHE F 1 21 ? -151.286 -95.631 504.989 1.00 81.33 18 PHE F O 1
ATOM 5812 N N . GLY F 1 22 ? -150.344 -96.178 506.972 1.00 86.39 19 GLY F N 1
ATOM 5813 C CA . GLY F 1 22 ? -150.567 -97.602 506.857 1.00 81.20 19 GLY F CA 1
ATOM 5814 C C . GLY F 1 22 ? -149.273 -98.380 507.027 1.00 82.69 19 GLY F C 1
ATOM 5815 O O . GLY F 1 22 ? -148.323 -97.914 507.661 1.00 84.48 19 GLY F O 1
ATOM 5816 N N . THR F 1 23 ? -149.246 -99.555 506.413 1.00 93.82 20 THR F N 1
ATOM 5817 C CA . THR F 1 23 ? -148.170 -100.527 506.586 1.00 92.84 20 THR F CA 1
ATOM 5818 C C . THR F 1 23 ? -146.837 -99.974 506.068 1.00 89.40 20 THR F C 1
ATOM 5819 O O . THR F 1 23 ? -146.740 -99.645 504.877 1.00 92.19 20 THR F O 1
ATOM 5823 N N . PRO F 1 24 ? -145.787 -99.853 506.919 1.00 82.50 21 PRO F N 1
ATOM 5824 C CA . PRO F 1 24 ? -144.517 -99.250 506.464 1.00 85.09 21 PRO F CA 1
ATOM 5825 C C . PRO F 1 24 ? -143.861 -99.934 505.270 1.00 85.30 21 PRO F C 1
ATOM 5826 O O . PRO F 1 24 ? -143.323 -101.040 505.381 1.00 82.66 21 PRO F O 1
ATOM 5830 N N . ASP F 1 25 ? -143.878 -99.249 504.132 1.00 83.82 22 ASP F N 1
ATOM 5831 C CA . ASP F 1 25 ? -143.374 -99.763 502.863 1.00 82.74 22 ASP F CA 1
ATOM 5832 C C . ASP F 1 25 ? -143.325 -98.581 501.898 1.00 75.83 22 ASP F C 1
ATOM 5833 O O . ASP F 1 25 ? -143.644 -97.448 502.267 1.00 72.89 22 ASP F O 1
ATOM 5838 N N . ARG F 1 26 ? -142.926 -98.849 500.652 1.00 79.39 23 ARG F N 1
ATOM 5839 C CA . ARG F 1 26 ? -142.974 -97.802 499.632 1.00 80.30 23 ARG F CA 1
ATOM 5840 C C . ARG F 1 26 ? -144.410 -97.352 499.352 1.00 79.93 23 ARG F C 1
ATOM 5841 O O . ARG F 1 26 ? -144.637 -96.195 498.981 1.00 74.52 23 ARG F O 1
ATOM 5843 N N . SER F 1 27 ? -145.389 -98.241 499.557 1.00 77.41 24 SER F N 1
ATOM 5844 C CA . SER F 1 27 ? -146.771 -97.977 499.159 1.00 77.03 24 SER F CA 1
ATOM 5845 C C . SER F 1 27 ? -147.499 -97.028 500.102 1.00 73.98 24 SER F C 1
ATOM 5846 O O . SER F 1 27 ? -148.449 -96.355 499.684 1.00 70.29 24 SER F O 1
ATOM 5849 N N . THR F 1 28 ? -147.091 -96.965 501.367 1.00 72.77 25 THR F N 1
ATOM 5850 C CA . THR F 1 28 ? -147.827 -96.204 502.369 1.00 76.79 25 THR F CA 1
ATOM 5851 C C . THR F 1 28 ? -147.184 -94.867 502.718 1.00 74.56 25 THR F C 1
ATOM 5852 O O . THR F 1 28 ? -147.820 -94.048 503.393 1.00 72.87 25 THR F O 1
ATOM 5856 N N . LEU F 1 29 ? -145.969 -94.603 502.250 1.00 73.59 26 LEU F N 1
ATOM 5857 C CA . LEU F 1 29 ? -145.257 -93.401 502.658 1.00 69.34 26 LEU F CA 1
ATOM 5858 C C . LEU F 1 29 ? -145.778 -92.161 501.945 1.00 62.32 26 LEU F C 1
ATOM 5859 O O . LEU F 1 29 ? -146.114 -92.194 500.758 1.00 64.82 26 LEU F O 1
ATOM 5864 N N . LYS F 1 30 ? -145.780 -91.045 502.674 1.00 68.08 27 LYS F N 1
ATOM 5865 C CA . LYS F 1 30 ? -146.064 -89.729 502.121 1.00 66.50 27 LYS F CA 1
ATOM 5866 C C . LYS F 1 30 ? -145.155 -88.685 502.759 1.00 64.00 27 LYS F C 1
ATOM 5867 O O . LYS F 1 30 ? -144.804 -88.780 503.938 1.00 56.73 27 LYS F O 1
ATOM 5873 N N . ALA F 1 31 ? -144.822 -87.656 501.976 1.00 58.99 28 ALA F N 1
ATOM 5874 C CA . ALA F 1 31 ? -143.928 -86.587 502.398 1.00 59.46 28 ALA F CA 1
ATOM 5875 C C . ALA F 1 31 ? -144.687 -85.277 502.462 1.00 51.12 28 ALA F C 1
ATOM 5876 O O . ALA F 1 31 ? -145.623 -85.046 501.691 1.00 56.17 28 ALA F O 1
ATOM 5878 N N . CYS F 1 32 ? -144.247 -84.422 503.378 1.00 51.00 29 CYS F N 1
ATOM 5879 C CA . CYS F 1 32 ? -144.816 -83.103 503.630 1.00 50.67 29 CYS F CA 1
ATOM 5880 C C . CYS F 1 32 ? -144.153 -82.050 502.741 1.00 58.98 29 CYS F C 1
ATOM 5881 O O . CYS F 1 32 ? -143.163 -81.411 503.113 1.00 53.81 29 CYS F O 1
ATOM 5884 N N . PHE F 1 33 ? -144.750 -81.824 501.568 1.00 56.30 30 PHE F N 1
ATOM 5885 C CA . PHE F 1 33 ? -144.368 -80.702 500.725 1.00 54.60 30 PHE F CA 1
ATOM 5886 C C . PHE F 1 33 ? -144.904 -79.409 501.304 1.00 57.41 30 PHE F C 1
ATOM 5887 O O . PHE F 1 33 ? -146.030 -79.356 501.799 1.00 66.31 30 PHE F O 1
ATOM 5895 N N . ILE F 1 34 ? -144.080 -78.367 501.278 1.00 56.03 31 ILE F N 1
ATOM 5896 C CA . ILE F 1 34 ? -144.476 -77.047 501.750 1.00 57.89 31 ILE F CA 1
ATOM 5897 C C . ILE F 1 34 ? -144.233 -76.055 500.620 1.00 63.55 31 ILE F C 1
ATOM 5898 O O . ILE F 1 34 ? -143.508 -76.336 499.657 1.00 60.33 31 ILE F O 1
ATOM 5903 N N . CYS F 1 35 ? -144.873 -74.892 500.743 1.00 66.38 32 CYS F N 1
ATOM 5904 C CA . CYS F 1 35 ? -144.813 -73.821 499.753 1.00 65.63 32 CYS F CA 1
ATOM 5905 C C . CYS F 1 35 ? -144.197 -72.601 500.418 1.00 63.50 32 CYS F C 1
ATOM 5906 O O . CYS F 1 35 ? -144.682 -72.152 501.457 1.00 66.22 32 CYS F O 1
ATOM 5909 N N . HIS F 1 36 ? -143.116 -72.083 499.840 1.00 67.56 33 HIS F N 1
ATOM 5910 C CA . HIS F 1 36 ? -142.388 -70.985 500.467 1.00 76.04 33 HIS F CA 1
ATOM 5911 C C . HIS F 1 36 ? -143.120 -69.668 500.246 1.00 75.54 33 HIS F C 1
ATOM 5912 O O . HIS F 1 36 ? -143.445 -69.315 499.106 1.00 69.23 33 HIS F O 1
ATOM 5919 N N . THR F 1 37 ? -143.345 -68.931 501.340 1.00 70.54 34 THR F N 1
ATOM 5920 C CA . THR F 1 37 ? -144.040 -67.651 501.266 1.00 73.31 34 THR F CA 1
ATOM 5921 C C . THR F 1 37 ? -143.325 -66.691 500.323 1.00 76.90 34 THR F C 1
ATOM 5922 O O . THR F 1 37 ? -143.957 -66.049 499.481 1.00 78.28 34 THR F O 1
ATOM 5926 N N . ASP F 1 38 ? -142.004 -66.582 500.447 1.00 81.60 35 ASP F N 1
ATOM 5927 C CA . ASP F 1 38 ? -141.206 -65.736 499.558 1.00 86.13 35 ASP F CA 1
ATOM 5928 C C . ASP F 1 38 ? -140.826 -66.554 498.328 1.00 78.73 35 ASP F C 1
ATOM 5929 O O . ASP F 1 38 ? -139.845 -67.300 498.342 1.00 78.96 35 ASP F O 1
ATOM 5934 N N . GLY F 1 39 ? -141.611 -66.412 497.256 1.00 73.71 36 GLY F N 1
ATOM 5935 C CA . GLY F 1 39 ? -141.333 -67.032 495.971 1.00 68.66 36 GLY F CA 1
ATOM 5936 C C . GLY F 1 39 ? -142.400 -68.010 495.514 1.00 64.49 36 GLY F C 1
ATOM 5937 O O . GLY F 1 39 ? -142.523 -68.264 494.313 1.00 57.58 36 GLY F O 1
ATOM 5938 N N . LYS F 1 40 ? -143.135 -68.600 496.453 1.00 57.04 37 LYS F N 1
ATOM 5939 C CA . LYS F 1 40 ? -144.221 -69.527 496.151 1.00 62.07 37 LYS F CA 1
ATOM 5940 C C . LYS F 1 40 ? -143.759 -70.758 495.374 1.00 67.71 37 LYS F C 1
ATOM 5941 O O . LYS F 1 40 ? -144.574 -71.445 494.750 1.00 57.97 37 LYS F O 1
ATOM 5947 N N . HIS F 1 41 ? -142.466 -71.066 495.387 1.00 57.67 38 HIS F N 1
ATOM 5948 C CA . HIS F 1 41 ? -142.009 -72.349 494.878 1.00 52.24 38 HIS F CA 1
ATOM 5949 C C . HIS F 1 41 ? -142.213 -73.401 495.957 1.00 53.53 38 HIS F C 1
ATOM 5950 O O . HIS F 1 41 ? -142.220 -73.096 497.152 1.00 60.61 38 HIS F O 1
ATOM 5957 N N . TRP F 1 42 ? -142.431 -74.639 495.529 1.00 52.06 39 TRP F N 1
ATOM 5958 C CA . TRP F 1 42 ? -142.610 -75.736 496.463 1.00 59.50 39 TRP F CA 1
ATOM 5959 C C . TRP F 1 42 ? -141.262 -76.394 496.778 1.00 57.42 39 TRP F C 1
ATOM 5960 O O . TRP F 1 42 ? -140.313 -76.328 495.988 1.00 47.55 39 TRP F O 1
ATOM 5971 N N . GLY F 1 43 ? -141.192 -77.023 497.954 1.00 54.92 40 GLY F N 1
ATOM 5972 C CA . GLY F 1 43 ? -140.005 -77.746 498.396 1.00 57.58 40 GLY F CA 1
ATOM 5973 C C . GLY F 1 43 ? -140.198 -78.329 499.783 1.00 57.90 40 GLY F C 1
ATOM 5974 O O . GLY F 1 43 ? -141.321 -78.704 500.145 1.00 51.35 40 GLY F O 1
ATOM 5975 N N . PHE F 1 44 ? -139.132 -78.389 500.577 1.00 46.83 41 PHE F N 1
ATOM 5976 C CA . PHE F 1 44 ? -139.191 -78.900 501.936 1.00 45.60 41 PHE F CA 1
ATOM 5977 C C . PHE F 1 44 ? -138.656 -77.881 502.944 1.00 50.99 41 PHE F C 1
ATOM 5978 O O . PHE F 1 44 ? -137.936 -76.939 502.580 1.00 48.09 41 PHE F O 1
ATOM 5986 N N . PRO F 1 45 ? -139.014 -78.027 504.222 1.00 42.27 42 PRO F N 1
ATOM 5987 C CA . PRO F 1 45 ? -138.547 -77.081 505.245 1.00 47.26 42 PRO F CA 1
ATOM 5988 C C . PRO F 1 45 ? -137.025 -77.044 505.303 1.00 50.04 42 PRO F C 1
ATOM 5989 O O . PRO F 1 45 ? -136.375 -78.087 505.325 1.00 44.87 42 PRO F O 1
ATOM 5993 N N . LYS F 1 46 ? -136.465 -75.840 505.382 1.00 53.63 43 LYS F N 1
ATOM 5994 C CA . LYS F 1 46 ? -135.014 -75.691 505.409 1.00 45.10 43 LYS F CA 1
ATOM 5995 C C . LYS F 1 46 ? -134.689 -74.332 505.998 1.00 49.45 43 LYS F C 1
ATOM 5996 O O . LYS F 1 46 ? -135.494 -73.406 505.931 1.00 44.58 43 LYS F O 1
ATOM 6002 N N . GLY F 1 47 ? -133.484 -74.203 506.544 1.00 47.88 44 GLY F N 1
ATOM 6003 C CA . GLY F 1 47 ? -133.073 -72.887 506.997 1.00 46.26 44 GLY F CA 1
ATOM 6004 C C . GLY F 1 47 ? -131.594 -72.840 507.288 1.00 48.92 44 GLY F C 1
ATOM 6005 O O . GLY F 1 47 ? -130.867 -73.811 507.069 1.00 40.48 44 GLY F O 1
ATOM 6006 N N . HIS F 1 48 ? -131.165 -71.671 507.766 1.00 50.43 45 HIS F N 1
ATOM 6007 C CA . HIS F 1 48 ? -129.757 -71.397 508.010 1.00 54.54 45 HIS F CA 1
ATOM 6008 C C . HIS F 1 48 ? -129.340 -71.945 509.369 1.00 55.13 45 HIS F C 1
ATOM 6009 O O . HIS F 1 48 ? -130.132 -71.999 510.315 1.00 53.40 45 HIS F O 1
ATOM 6016 N N . ALA F 1 49 ? -128.088 -72.379 509.449 1.00 51.61 46 ALA F N 1
ATOM 6017 C CA . ALA F 1 49 ? -127.522 -72.790 510.719 1.00 52.27 46 ALA F CA 1
ATOM 6018 C C . ALA F 1 49 ? -127.177 -71.561 511.546 1.00 55.16 46 ALA F C 1
ATOM 6019 O O . ALA F 1 49 ? -126.676 -70.562 511.023 1.00 58.71 46 ALA F O 1
ATOM 6021 N N . GLU F 1 50 ? -127.470 -71.642 512.841 1.00 52.36 47 GLU F N 1
ATOM 6022 C CA . GLU F 1 50 ? -127.011 -70.662 513.807 1.00 56.09 47 GLU F CA 1
ATOM 6023 C C . GLU F 1 50 ? -125.501 -70.803 514.024 1.00 61.27 47 GLU F C 1
ATOM 6024 O O . GLU F 1 50 ? -124.857 -71.733 513.524 1.00 59.78 47 GLU F O 1
ATOM 6030 N N . GLU F 1 51 ? -124.930 -69.855 514.773 1.00 66.09 48 GLU F N 1
ATOM 6031 C CA . GLU F 1 51 ? -123.490 -69.850 515.019 1.00 65.08 48 GLU F CA 1
ATOM 6032 C C . GLU F 1 51 ? -123.059 -71.148 515.685 1.00 58.08 48 GLU F C 1
ATOM 6033 O O . GLU F 1 51 ? -123.501 -71.463 516.794 1.00 62.35 48 GLU F O 1
ATOM 6035 N N . LYS F 1 52 ? -122.212 -71.907 514.981 1.00 68.12 49 LYS F N 1
ATOM 6036 C CA . LYS F 1 52 ? -121.608 -73.155 515.453 1.00 67.98 49 LYS F CA 1
ATOM 6037 C C . LYS F 1 52 ? -122.621 -74.285 515.657 1.00 69.02 49 LYS F C 1
ATOM 6038 O O . LYS F 1 52 ? -122.311 -75.294 516.309 1.00 74.01 49 LYS F O 1
ATOM 6044 N N . GLU F 1 53 ? -123.819 -74.152 515.099 1.00 57.40 50 GLU F N 1
ATOM 6045 C CA . GLU F 1 53 ? -124.771 -75.256 515.067 1.00 52.18 50 GLU F CA 1
ATOM 6046 C C . GLU F 1 53 ? -124.340 -76.273 514.020 1.00 50.63 50 GLU F C 1
ATOM 6047 O O . GLU F 1 53 ? -123.945 -75.904 512.912 1.00 53.91 50 GLU F O 1
ATOM 6053 N N . GLY F 1 54 ? -124.430 -77.560 514.363 1.00 49.80 51 GLY F N 1
ATOM 6054 C CA . GLY F 1 54 ? -124.159 -78.620 513.419 1.00 49.59 51 GLY F CA 1
ATOM 6055 C C . GLY F 1 54 ? -125.282 -78.749 512.400 1.00 51.79 51 GLY F C 1
ATOM 6056 O O . GLY F 1 54 ? -126.445 -78.439 512.697 1.00 54.05 51 GLY F O 1
ATOM 6057 N N . PRO F 1 55 ? -124.954 -79.202 511.181 1.00 46.12 52 PRO F N 1
ATOM 6058 C CA . PRO F 1 55 ? -125.975 -79.297 510.125 1.00 45.81 52 PRO F CA 1
ATOM 6059 C C . PRO F 1 55 ? -127.247 -80.012 510.547 1.00 46.50 52 PRO F C 1
ATOM 6060 O O . PRO F 1 55 ? -128.354 -79.530 510.250 1.00 43.79 52 PRO F O 1
ATOM 6064 N N . GLN F 1 56 ? -127.128 -81.138 511.249 1.00 45.79 53 GLN F N 1
ATOM 6065 C CA . GLN F 1 56 ? -128.311 -81.906 511.622 1.00 50.30 53 GLN F CA 1
ATOM 6066 C C . GLN F 1 56 ? -129.155 -81.166 512.649 1.00 49.28 53 GLN F C 1
ATOM 6067 O O . GLN F 1 56 ? -130.393 -81.229 512.615 1.00 46.89 53 GLN F O 1
ATOM 6073 N N . GLU F 1 57 ? -128.510 -80.428 513.544 1.00 46.39 54 GLU F N 1
ATOM 6074 C CA . GLU F 1 57 ? -129.244 -79.652 514.534 1.00 44.44 54 GLU F CA 1
ATOM 6075 C C . GLU F 1 57 ? -129.965 -78.477 513.889 1.00 46.43 54 GLU F C 1
ATOM 6076 O O . GLU F 1 57 ? -131.132 -78.221 514.202 1.00 46.01 54 GLU F O 1
ATOM 6082 N N . ALA F 1 58 ? -129.314 -77.774 512.951 1.00 43.25 55 ALA F N 1
ATOM 6083 C CA . ALA F 1 58 ? -130.003 -76.705 512.231 1.00 46.82 55 ALA F CA 1
ATOM 6084 C C . ALA F 1 58 ? -131.232 -77.242 511.500 1.00 49.00 55 ALA F C 1
ATOM 6085 O O . ALA F 1 58 ? -132.292 -76.602 511.481 1.00 49.17 55 ALA F O 1
ATOM 6087 N N . ALA F 1 59 ? -131.103 -78.414 510.886 1.00 44.28 56 ALA F N 1
ATOM 6088 C CA . ALA F 1 59 ? -132.202 -78.978 510.122 1.00 46.78 56 ALA F CA 1
ATOM 6089 C C . ALA F 1 59 ? -133.380 -79.312 511.035 1.00 49.41 56 ALA F C 1
ATOM 6090 O O . ALA F 1 59 ? -134.533 -78.971 510.740 1.00 49.47 56 ALA F O 1
ATOM 6092 N N . GLU F 1 60 ? -133.098 -79.957 512.168 1.00 46.32 57 GLU F N 1
ATOM 6093 C CA . GLU F 1 60 ? -134.144 -80.305 513.123 1.00 54.38 57 GLU F CA 1
ATOM 6094 C C . GLU F 1 60 ? -134.805 -79.056 513.692 1.00 44.97 57 GLU F C 1
ATOM 6095 O O . GLU F 1 60 ? -136.036 -78.960 513.728 1.00 52.13 57 GLU F O 1
ATOM 6101 N N . ARG F 1 61 ? -134.001 -78.078 514.125 1.00 48.41 58 ARG F N 1
ATOM 6102 C CA . ARG F 1 61 ? -134.555 -76.841 514.671 1.00 50.26 58 ARG F CA 1
ATOM 6103 C C . ARG F 1 61 ? -135.431 -76.134 513.643 1.00 58.15 58 ARG F C 1
ATOM 6104 O O . ARG F 1 61 ? -136.567 -75.752 513.943 1.00 53.96 58 ARG F O 1
ATOM 6112 N N . GLU F 1 62 ? -134.929 -75.959 512.416 1.00 48.61 59 GLU F N 1
ATOM 6113 C CA . GLU F 1 62 ? -135.736 -75.305 511.386 1.00 47.93 59 GLU F CA 1
ATOM 6114 C C . GLU F 1 62 ? -137.014 -76.084 511.089 1.00 50.67 59 GLU F C 1
ATOM 6115 O O . GLU F 1 62 ? -138.069 -75.478 510.857 1.00 53.94 59 GLU F O 1
ATOM 6121 N N . LEU F 1 63 ? -136.954 -77.419 511.108 1.00 50.17 60 LEU F N 1
ATOM 6122 C CA . LEU F 1 63 ? -138.176 -78.192 510.890 1.00 50.11 60 LEU F CA 1
ATOM 6123 C C . LEU F 1 63 ? -139.217 -77.855 511.952 1.00 60.29 60 LEU F C 1
ATOM 6124 O O . LEU F 1 63 ? -140.379 -77.599 511.628 1.00 56.71 60 LEU F O 1
ATOM 6129 N N . VAL F 1 64 ? -138.818 -77.826 513.226 1.00 57.03 61 VAL F N 1
ATOM 6130 C CA . VAL F 1 64 ? -139.787 -77.519 514.283 1.00 59.30 61 VAL F CA 1
ATOM 6131 C C . VAL F 1 64 ? -140.308 -76.093 514.135 1.00 60.98 61 VAL F C 1
ATOM 6132 O O . VAL F 1 64 ? -141.520 -75.847 514.218 1.00 61.80 61 VAL F O 1
ATOM 6136 N N . GLU F 1 65 ? -139.403 -75.135 513.917 1.00 51.77 62 GLU F N 1
ATOM 6137 C CA . GLU F 1 65 ? -139.793 -73.734 513.803 1.00 57.39 62 GLU F CA 1
ATOM 6138 C C . GLU F 1 65 ? -140.851 -73.544 512.726 1.00 64.62 62 GLU F C 1
ATOM 6139 O O . GLU F 1 65 ? -141.879 -72.894 512.951 1.00 61.74 62 GLU F O 1
ATOM 6145 N N . GLU F 1 66 ? -140.625 -74.121 511.549 1.00 60.90 63 GLU F N 1
ATOM 6146 C CA . GLU F 1 66 ? -141.480 -73.829 510.410 1.00 62.12 63 GLU F CA 1
ATOM 6147 C C . GLU F 1 66 ? -142.737 -74.691 510.358 1.00 60.04 63 GLU F C 1
ATOM 6148 O O . GLU F 1 66 ? -143.696 -74.301 509.693 1.00 62.79 63 GLU F O 1
ATOM 6154 N N . THR F 1 67 ? -142.764 -75.828 511.051 1.00 62.46 64 THR F N 1
ATOM 6155 C CA . THR F 1 67 ? -143.865 -76.779 510.922 1.00 66.15 64 THR F CA 1
ATOM 6156 C C . THR F 1 67 ? -144.363 -77.362 512.233 1.00 62.83 64 THR F C 1
ATOM 6157 O O . THR F 1 67 ? -145.417 -78.001 512.220 1.00 69.51 64 THR F O 1
ATOM 6161 N N . GLY F 1 68 ? -143.646 -77.217 513.344 1.00 61.51 65 GLY F N 1
ATOM 6162 C CA . GLY F 1 68 ? -144.026 -77.871 514.577 1.00 55.75 65 GLY F CA 1
ATOM 6163 C C . GLY F 1 68 ? -143.744 -79.349 514.619 1.00 63.95 65 GLY F C 1
ATOM 6164 O O . GLY F 1 68 ? -143.784 -79.941 515.706 1.00 66.57 65 GLY F O 1
ATOM 6165 N N . LEU F 1 69 ? -143.441 -79.967 513.476 1.00 61.43 66 LEU F N 1
ATOM 6166 C CA . LEU F 1 69 ? -143.174 -81.397 513.432 1.00 63.45 66 LEU F CA 1
ATOM 6167 C C . LEU F 1 69 ? -141.900 -81.731 514.197 1.00 59.38 66 LEU F C 1
ATOM 6168 O O . LEU F 1 69 ? -140.918 -80.984 514.160 1.00 65.37 66 LEU F O 1
ATOM 6173 N N . GLY F 1 70 ? -141.909 -82.891 514.854 1.00 64.69 67 GLY F N 1
ATOM 6174 C CA . GLY F 1 70 ? -140.728 -83.433 515.512 1.00 62.10 67 GLY F CA 1
ATOM 6175 C C . GLY F 1 70 ? -140.186 -84.698 514.864 1.00 57.77 67 GLY F C 1
ATOM 6176 O O . GLY F 1 70 ? -140.911 -85.403 514.162 1.00 62.99 67 GLY F O 1
ATOM 6177 N N . ILE F 1 71 ? -138.912 -85.002 515.095 1.00 60.12 68 ILE F N 1
ATOM 6178 C CA . ILE F 1 71 ? -138.269 -86.169 514.494 1.00 59.19 68 ILE F CA 1
ATOM 6179 C C . ILE F 1 71 ? -138.655 -87.425 515.264 1.00 68.15 68 ILE F C 1
ATOM 6180 O O . ILE F 1 71 ? -138.486 -87.494 516.489 1.00 64.36 68 ILE F O 1
ATOM 6185 N N . VAL F 1 72 ? -139.131 -88.438 514.539 1.00 55.75 69 VAL F N 1
ATOM 6186 C CA . VAL F 1 72 ? -139.229 -89.796 515.061 1.00 58.11 69 VAL F CA 1
ATOM 6187 C C . VAL F 1 72 ? -137.871 -90.474 514.854 1.00 67.81 69 VAL F C 1
ATOM 6188 O O . VAL F 1 72 ? -137.173 -90.781 515.827 1.00 66.88 69 VAL F O 1
ATOM 6192 N N . ASN F 1 73 ? -137.473 -90.690 513.594 1.00 66.58 70 ASN F N 1
ATOM 6193 C CA . ASN F 1 73 ? -136.189 -91.302 513.251 1.00 70.07 70 ASN F CA 1
ATOM 6194 C C . ASN F 1 73 ? -135.609 -90.653 512.004 1.00 66.25 70 ASN F C 1
ATOM 6195 O O . ASN F 1 73 ? -136.346 -90.269 511.085 1.00 55.11 70 ASN F O 1
ATOM 6200 N N . PHE F 1 74 ? -134.276 -90.589 511.960 1.00 59.45 71 PHE F N 1
ATOM 6201 C CA . PHE F 1 74 ? -133.543 -90.258 510.745 1.00 52.32 71 PHE F CA 1
ATOM 6202 C C . PHE F 1 74 ? -133.260 -91.513 509.942 1.00 55.38 71 PHE F C 1
ATOM 6203 O O . PHE F 1 74 ? -132.845 -92.534 510.496 1.00 64.31 71 PHE F O 1
ATOM 6211 N N . PHE F 1 75 ? -133.473 -91.430 508.618 1.00 47.95 72 PHE F N 1
ATOM 6212 C CA . PHE F 1 75 ? -132.934 -92.438 507.732 1.00 51.89 72 PHE F CA 1
ATOM 6213 C C . PHE F 1 75 ? -131.465 -92.124 507.452 1.00 50.19 72 PHE F C 1
ATOM 6214 O O . PHE F 1 75 ? -131.056 -90.961 507.511 1.00 49.66 72 PHE F O 1
ATOM 6222 N N . PRO F 1 76 ? -130.692 -93.108 507.128 1.00 55.57 73 PRO F N 1
ATOM 6223 C CA . PRO F 1 76 ? -129.264 -92.887 506.833 1.00 57.47 73 PRO F CA 1
ATOM 6224 C C . PRO F 1 76 ? -129.027 -92.416 505.400 1.00 50.57 73 PRO F C 1
ATOM 6225 O O . PRO F 1 76 ? -128.380 -93.081 504.596 1.00 54.78 73 PRO F O 1
ATOM 6229 N N . LYS F 1 77 ? -129.571 -91.251 505.060 1.00 50.74 74 LYS F N 1
ATOM 6230 C CA . LYS F 1 77 ? -129.319 -90.684 503.737 1.00 59.76 74 LYS F CA 1
ATOM 6231 C C . LYS F 1 77 ? -129.524 -89.178 503.772 1.00 52.70 74 LYS F C 1
ATOM 6232 O O . LYS F 1 77 ? -130.348 -88.668 504.539 1.00 47.96 74 LYS F O 1
ATOM 6238 N N . ILE F 1 78 ? -128.734 -88.467 502.961 1.00 42.57 75 ILE F N 1
ATOM 6239 C CA . ILE F 1 78 ? -128.922 -87.040 502.777 1.00 44.11 75 ILE F CA 1
ATOM 6240 C C . ILE F 1 78 ? -128.958 -86.769 501.284 1.00 44.31 75 ILE F C 1
ATOM 6241 O O . ILE F 1 78 ? -128.477 -87.561 500.474 1.00 45.77 75 ILE F O 1
ATOM 6246 N N . PHE F 1 79 ? -129.525 -85.609 500.940 1.00 41.36 76 PHE F N 1
ATOM 6247 C CA . PHE F 1 79 ? -129.623 -85.131 499.570 1.00 44.42 76 PHE F CA 1
ATOM 6248 C C . PHE F 1 79 ? -129.149 -83.696 499.530 1.00 47.54 76 PHE F C 1
ATOM 6249 O O . PHE F 1 79 ? -129.443 -82.913 500.439 1.00 47.39 76 PHE F O 1
ATOM 6257 N N . VAL F 1 80 ? -128.435 -83.340 498.466 1.00 44.11 77 VAL F N 1
ATOM 6258 C CA . VAL F 1 80 ? -127.829 -82.019 498.334 1.00 44.42 77 VAL F CA 1
ATOM 6259 C C . VAL F 1 80 ? -128.210 -81.438 496.978 1.00 41.51 77 VAL F C 1
ATOM 6260 O O . VAL F 1 80 ? -128.071 -82.116 495.955 1.00 48.95 77 VAL F O 1
ATOM 6264 N N . GLU F 1 81 ? -128.677 -80.191 496.968 1.00 38.12 78 GLU F N 1
ATOM 6265 C CA . GLU F 1 81 ? -128.852 -79.437 495.737 1.00 45.95 78 GLU F CA 1
ATOM 6266 C C . GLU F 1 81 ? -128.011 -78.177 495.803 1.00 47.15 78 GLU F C 1
ATOM 6267 O O . GLU F 1 81 ? -127.710 -77.673 496.891 1.00 47.80 78 GLU F O 1
ATOM 6273 N N . ASN F 1 82 ? -127.638 -77.690 494.615 1.00 46.44 79 ASN F N 1
ATOM 6274 C CA . ASN F 1 82 ? -126.843 -76.477 494.431 1.00 46.59 79 ASN F CA 1
ATOM 6275 C C . ASN F 1 82 ? -127.492 -75.649 493.339 1.00 45.83 79 ASN F C 1
ATOM 6276 O O . ASN F 1 82 ? -127.684 -76.148 492.225 1.00 47.52 79 ASN F O 1
ATOM 6281 N N . TYR F 1 83 ? -127.802 -74.393 493.642 1.00 44.97 80 TYR F N 1
ATOM 6282 C CA . TYR F 1 83 ? -128.363 -73.496 492.647 1.00 50.26 80 TYR F CA 1
ATOM 6283 C C . TYR F 1 83 ? -127.845 -72.079 492.879 1.00 50.16 80 TYR F C 1
ATOM 6284 O O . TYR F 1 83 ? -127.337 -71.741 493.955 1.00 48.53 80 TYR F O 1
ATOM 6293 N N . SER F 1 84 ? -127.965 -71.258 491.838 1.00 45.34 81 SER F N 1
ATOM 6294 C CA . SER F 1 84 ? -127.538 -69.862 491.841 1.00 48.77 81 SER F CA 1
ATOM 6295 C C . SER F 1 84 ? -128.709 -68.950 491.503 1.00 55.01 81 SER F C 1
ATOM 6296 O O . SER F 1 84 ? -129.587 -69.318 490.721 1.00 47.97 81 SER F O 1
ATOM 6299 N N . PHE F 1 85 ? -128.710 -67.746 492.074 1.00 52.31 82 PHE F N 1
ATOM 6300 C CA . PHE F 1 85 ? -129.778 -66.789 491.800 1.00 55.24 82 PHE F CA 1
ATOM 6301 C C . PHE F 1 85 ? -129.343 -65.385 492.209 1.00 63.60 82 PHE F C 1
ATOM 6302 O O . PHE F 1 85 ? -128.361 -65.200 492.933 1.00 55.71 82 PHE F O 1
ATOM 6310 N N . ASN F 1 86 ? -130.109 -64.392 491.746 1.00 60.70 83 ASN F N 1
ATOM 6311 C CA . ASN F 1 86 ? -129.973 -63.008 492.192 1.00 64.17 83 ASN F CA 1
ATOM 6312 C C . ASN F 1 86 ? -130.995 -62.739 493.288 1.00 67.99 83 ASN F C 1
ATOM 6313 O O . ASN F 1 86 ? -132.188 -62.983 493.090 1.00 64.53 83 ASN F O 1
ATOM 6318 N N . ASP F 1 87 ? -130.543 -62.219 494.430 1.00 60.58 84 ASP F N 1
ATOM 6319 C CA . ASP F 1 87 ? -131.475 -61.931 495.516 1.00 70.87 84 ASP F CA 1
ATOM 6320 C C . ASP F 1 87 ? -132.172 -60.592 495.255 1.00 75.29 84 ASP F C 1
ATOM 6321 O O . ASP F 1 87 ? -132.012 -59.975 494.198 1.00 71.66 84 ASP F O 1
ATOM 6326 N N . LYS F 1 88 ? -132.957 -60.128 496.236 1.00 74.45 85 LYS F N 1
ATOM 6327 C CA . LYS F 1 88 ? -133.787 -58.942 496.037 1.00 73.93 85 LYS F CA 1
ATOM 6328 C C . LYS F 1 88 ? -132.949 -57.683 495.851 1.00 74.73 85 LYS F C 1
ATOM 6329 O O . LYS F 1 88 ? -133.354 -56.785 495.106 1.00 88.26 85 LYS F O 1
ATOM 6331 N N . GLU F 1 89 ? -131.788 -57.596 496.501 1.00 74.03 86 GLU F N 1
ATOM 6332 C CA . GLU F 1 89 ? -130.874 -56.474 496.304 1.00 73.50 86 GLU F CA 1
ATOM 6333 C C . GLU F 1 89 ? -130.008 -56.616 495.053 1.00 78.12 86 GLU F C 1
ATOM 6334 O O . GLU F 1 89 ? -129.040 -55.862 494.907 1.00 75.06 86 GLU F O 1
ATOM 6336 N N . GLU F 1 90 ? -130.321 -57.565 494.165 1.00 81.12 87 GLU F N 1
ATOM 6337 C CA . GLU F 1 90 ? -129.588 -57.804 492.921 1.00 78.79 87 GLU F CA 1
ATOM 6338 C C . GLU F 1 90 ? -128.227 -58.464 493.145 1.00 76.56 87 GLU F C 1
ATOM 6339 O O . GLU F 1 90 ? -127.360 -58.406 492.266 1.00 77.32 87 GLU F O 1
ATOM 6341 N N . ILE F 1 91 ? -128.018 -59.114 494.303 1.00 79.91 88 ILE F N 1
ATOM 6342 C CA . ILE F 1 91 ? -126.742 -59.746 494.640 1.00 71.73 88 ILE F CA 1
ATOM 6343 C C . ILE F 1 91 ? -126.724 -61.173 494.115 1.00 65.58 88 ILE F C 1
ATOM 6344 O O . ILE F 1 91 ? -127.695 -61.922 494.262 1.00 63.81 88 ILE F O 1
ATOM 6349 N N . PHE F 1 92 ? -125.597 -61.558 493.529 1.00 64.14 89 PHE F N 1
ATOM 6350 C CA . PHE F 1 92 ? -125.412 -62.913 493.021 1.00 65.37 89 PHE F CA 1
ATOM 6351 C C . PHE F 1 92 ? -125.120 -63.849 494.189 1.00 64.41 89 PHE F C 1
ATOM 6352 O O . PHE F 1 92 ? -124.146 -63.640 494.922 1.00 59.15 89 PHE F O 1
ATOM 6360 N N . VAL F 1 93 ? -125.971 -64.863 494.376 1.00 54.67 90 VAL F N 1
ATOM 6361 C CA . VAL F 1 93 ? -125.873 -65.796 495.493 1.00 51.88 90 VAL F CA 1
ATOM 6362 C C . VAL F 1 93 ? -125.676 -67.201 494.943 1.00 58.89 90 VAL F C 1
ATOM 6363 O O . VAL F 1 93 ? -126.414 -67.630 494.045 1.00 52.78 90 VAL F O 1
ATOM 6367 N N . ARG F 1 94 ? -124.693 -67.918 495.490 1.00 46.22 91 ARG F N 1
ATOM 6368 C CA . ARG F 1 94 ? -124.533 -69.345 495.240 1.00 50.82 91 ARG F CA 1
ATOM 6369 C C . ARG F 1 94 ? -124.986 -70.092 496.487 1.00 55.52 91 ARG F C 1
ATOM 6370 O O . ARG F 1 94 ? -124.460 -69.860 497.581 1.00 45.14 91 ARG F O 1
ATOM 6378 N N . LYS F 1 95 ? -125.973 -70.972 496.331 1.00 48.69 92 LYS F N 1
ATOM 6379 C CA . LYS F 1 95 ? -126.619 -71.601 497.475 1.00 49.69 92 LYS F CA 1
ATOM 6380 C C . LYS F 1 95 ? -126.477 -73.112 497.391 1.00 48.73 92 LYS F C 1
ATOM 6381 O O . LYS F 1 95 ? -126.522 -73.696 496.298 1.00 44.80 92 LYS F O 1
ATOM 6387 N N . GLU F 1 96 ? -126.254 -73.719 498.561 1.00 43.70 93 GLU F N 1
ATOM 6388 C CA . GLU F 1 96 ? -126.196 -75.163 498.743 1.00 43.04 93 GLU F CA 1
ATOM 6389 C C . GLU F 1 96 ? -127.171 -75.513 499.854 1.00 45.35 93 GLU F C 1
ATOM 6390 O O . GLU F 1 96 ? -127.175 -74.860 500.903 1.00 44.35 93 GLU F O 1
ATOM 6396 N N . VAL F 1 97 ? -128.046 -76.482 499.595 1.00 43.41 94 VAL F N 1
ATOM 6397 C CA . VAL F 1 97 ? -129.031 -76.937 500.572 1.00 40.35 94 VAL F CA 1
ATOM 6398 C C . VAL F 1 97 ? -128.806 -78.415 500.778 1.00 41.26 94 VAL F C 1
ATOM 6399 O O . VAL F 1 97 ? -128.681 -79.173 499.803 1.00 40.64 94 VAL F O 1
ATOM 6403 N N . THR F 1 98 ? -128.729 -78.819 502.040 1.00 39.73 95 THR F N 1
ATOM 6404 C CA . THR F 1 98 ? -128.568 -80.219 502.408 1.00 39.76 95 THR F CA 1
ATOM 6405 C C . THR F 1 98 ? -129.842 -80.710 503.088 1.00 42.85 95 THR F C 1
ATOM 6406 O O . THR F 1 98 ? -130.247 -80.143 504.105 1.00 43.70 95 THR F O 1
ATOM 6410 N N . TYR F 1 99 ? -130.455 -81.761 502.549 1.00 41.57 96 TYR F N 1
ATOM 6411 C CA . TYR F 1 99 ? -131.673 -82.312 503.131 1.00 44.39 96 TYR F CA 1
ATOM 6412 C C . TYR F 1 99 ? -131.375 -83.620 503.843 1.00 37.75 96 TYR F C 1
ATOM 6413 O O . TYR F 1 99 ? -130.868 -84.568 503.239 1.00 38.07 96 TYR F O 1
ATOM 6422 N N . PHE F 1 100 ? -131.709 -83.658 505.130 1.00 35.92 97 PHE F N 1
ATOM 6423 C CA . PHE F 1 100 ? -131.876 -84.896 505.855 1.00 37.63 97 PHE F CA 1
ATOM 6424 C C . PHE F 1 100 ? -133.266 -85.463 505.557 1.00 42.88 97 PHE F C 1
ATOM 6425 O O . PHE F 1 100 ? -134.155 -84.745 505.083 1.00 43.30 97 PHE F O 1
ATOM 6433 N N . LEU F 1 101 ? -133.426 -86.763 505.823 1.00 41.30 98 LEU F N 1
ATOM 6434 C CA . LEU F 1 101 ? -134.667 -87.505 505.572 1.00 44.79 98 LEU F CA 1
ATOM 6435 C C . LEU F 1 101 ? -135.095 -88.173 506.869 1.00 45.83 98 LEU F C 1
ATOM 6436 O O . LEU F 1 101 ? -134.315 -88.935 507.453 1.00 49.74 98 LEU F O 1
ATOM 6441 N N . ALA F 1 102 ? -136.320 -87.893 507.328 1.00 42.46 99 ALA F N 1
ATOM 6442 C CA . ALA F 1 102 ? -136.712 -88.336 508.667 1.00 38.72 99 ALA F CA 1
ATOM 6443 C C . ALA F 1 102 ? -138.193 -88.666 508.719 1.00 50.16 99 ALA F C 1
ATOM 6444 O O . ALA F 1 102 ? -139.012 -87.910 508.191 1.00 44.23 99 ALA F O 1
ATOM 6446 N N . GLU F 1 103 ? -138.523 -89.795 509.350 1.00 50.81 100 GLU F N 1
ATOM 6447 C CA . GLU F 1 103 ? -139.903 -90.028 509.765 1.00 56.90 100 GLU F CA 1
ATOM 6448 C C . GLU F 1 103 ? -140.235 -89.074 510.907 1.00 54.53 100 GLU F C 1
ATOM 6449 O O . GLU F 1 103 ? -139.430 -88.903 511.833 1.00 56.18 100 GLU F O 1
ATOM 6455 N N . VAL F 1 104 ? -141.398 -88.432 510.839 1.00 47.49 101 VAL F N 1
ATOM 6456 C CA . VAL F 1 104 ? -141.732 -87.341 511.746 1.00 54.98 101 VAL F CA 1
ATOM 6457 C C . VAL F 1 104 ? -143.052 -87.638 512.467 1.00 67.72 101 VAL F C 1
ATOM 6458 O O . VAL F 1 104 ? -143.793 -88.559 512.125 1.00 54.04 101 VAL F O 1
ATOM 6462 N N . LYS F 1 105 ? -143.324 -86.825 513.486 1.00 68.41 102 LYS F N 1
ATOM 6463 C CA . LYS F 1 105 ? -144.566 -86.882 514.239 1.00 67.68 102 LYS F CA 1
ATOM 6464 C C . LYS F 1 105 ? -144.970 -85.464 514.617 1.00 68.63 102 LYS F C 1
ATOM 6465 O O . LYS F 1 105 ? -144.222 -84.499 514.414 1.00 69.26 102 LYS F O 1
ATOM 6471 N N . GLY F 1 106 ? -146.164 -85.350 515.187 1.00 71.46 103 GLY F N 1
ATOM 6472 C CA . GLY F 1 106 ? -146.739 -84.069 515.546 1.00 67.66 103 GLY F CA 1
ATOM 6473 C C . GLY F 1 106 ? -147.774 -83.622 514.537 1.00 69.04 103 GLY F C 1
ATOM 6474 O O . GLY F 1 106 ? -148.097 -84.316 513.567 1.00 74.85 103 GLY F O 1
ATOM 6475 N N . GLU F 1 107 ? -148.306 -82.431 514.788 1.00 68.89 104 GLU F N 1
ATOM 6476 C CA . GLU F 1 107 ? -149.281 -81.802 513.914 1.00 67.94 104 GLU F CA 1
ATOM 6477 C C . GLU F 1 107 ? -148.635 -80.608 513.236 1.00 73.39 104 GLU F C 1
ATOM 6478 O O . GLU F 1 107 ? -147.897 -79.848 513.872 1.00 78.32 104 GLU F O 1
ATOM 6480 N N . VAL F 1 108 ? -148.918 -80.445 511.948 1.00 65.03 105 VAL F N 1
ATOM 6481 C CA . VAL F 1 108 ? -148.319 -79.363 511.175 1.00 68.56 105 VAL F CA 1
ATOM 6482 C C . VAL F 1 108 ? -148.899 -78.040 511.666 1.00 72.44 105 VAL F C 1
ATOM 6483 O O . VAL F 1 108 ? -150.073 -77.740 511.435 1.00 77.93 105 VAL F O 1
ATOM 6487 N N . HIS F 1 109 ? -148.073 -77.250 512.345 1.00 74.40 106 HIS F N 1
ATOM 6488 C CA . HIS F 1 109 ? -148.361 -75.854 512.642 1.00 70.53 106 HIS F CA 1
ATOM 6489 C C . HIS F 1 109 ? -147.401 -75.017 511.807 1.00 72.58 106 HIS F C 1
ATOM 6490 O O . HIS F 1 109 ? -146.199 -74.963 512.098 1.00 68.49 106 HIS F O 1
ATOM 6492 N N . ALA F 1 110 ? -147.928 -74.377 510.768 1.00 69.08 107 ALA F N 1
ATOM 6493 C CA . ALA F 1 110 ? -147.108 -73.698 509.774 1.00 75.45 107 ALA F CA 1
ATOM 6494 C C . ALA F 1 110 ? -146.890 -72.240 510.152 1.00 78.24 107 ALA F C 1
ATOM 6495 O O . ALA F 1 110 ? -147.841 -71.531 510.490 1.00 78.76 107 ALA F O 1
ATOM 6497 N N . ASP F 1 111 ? -145.635 -71.794 510.080 1.00 76.14 108 ASP F N 1
ATOM 6498 C CA . ASP F 1 111 ? -145.300 -70.399 510.331 1.00 77.50 108 ASP F CA 1
ATOM 6499 C C . ASP F 1 111 ? -145.557 -69.601 509.056 1.00 80.86 108 ASP F C 1
ATOM 6500 O O . ASP F 1 111 ? -144.790 -69.715 508.087 1.00 73.72 108 ASP F O 1
ATOM 6505 N N . PRO F 1 112 ? -146.612 -68.777 509.017 1.00 85.25 109 PRO F N 1
ATOM 6506 C CA . PRO F 1 112 ? -146.986 -68.132 507.750 1.00 79.55 109 PRO F CA 1
ATOM 6507 C C . PRO F 1 112 ? -145.953 -67.149 507.237 1.00 78.14 109 PRO F C 1
ATOM 6508 O O . PRO F 1 112 ? -146.004 -66.790 506.053 1.00 82.67 109 PRO F O 1
ATOM 6512 N N . ASP F 1 113 ? -145.012 -66.708 508.074 1.00 80.28 110 ASP F N 1
ATOM 6513 C CA . ASP F 1 113 ? -143.958 -65.835 507.581 1.00 74.33 110 ASP F CA 1
ATOM 6514 C C . ASP F 1 113 ? -143.065 -66.549 506.575 1.00 80.88 110 ASP F C 1
ATOM 6515 O O . ASP F 1 113 ? -142.470 -65.891 505.714 1.00 77.56 110 ASP F O 1
ATOM 6517 N N . GLU F 1 114 ? -142.985 -67.878 506.644 1.00 76.11 111 GLU F N 1
ATOM 6518 C CA . GLU F 1 114 ? -142.120 -68.656 505.772 1.00 79.98 111 GLU F CA 1
ATOM 6519 C C . GLU F 1 114 ? -142.845 -69.692 504.929 1.00 72.08 111 GLU F C 1
ATOM 6520 O O . GLU F 1 114 ? -142.396 -69.968 503.815 1.00 74.88 111 GLU F O 1
ATOM 6526 N N . ILE F 1 115 ? -143.952 -70.253 505.410 1.00 73.87 112 ILE F N 1
ATOM 6527 C CA . ILE F 1 115 ? -144.658 -71.344 504.739 1.00 74.62 112 ILE F CA 1
ATOM 6528 C C . ILE F 1 115 ? -146.078 -70.879 504.423 1.00 77.23 112 ILE F C 1
ATOM 6529 O O . ILE F 1 115 ? -146.828 -70.494 505.327 1.00 68.56 112 ILE F O 1
ATOM 6534 N N . CYS F 1 116 ? -146.447 -70.918 503.143 1.00 75.10 113 CYS F N 1
ATOM 6535 C CA . CYS F 1 116 ? -147.775 -70.485 502.725 1.00 79.80 113 CYS F CA 1
ATOM 6536 C C . CYS F 1 116 ? -148.708 -71.640 502.383 1.00 73.34 113 CYS F C 1
ATOM 6537 O O . CYS F 1 116 ? -149.894 -71.399 502.135 1.00 77.68 113 CYS F O 1
ATOM 6540 N N . ASP F 1 117 ? -148.223 -72.877 502.362 1.00 71.82 114 ASP F N 1
ATOM 6541 C CA . ASP F 1 117 ? -149.114 -73.999 502.096 1.00 65.79 114 ASP F CA 1
ATOM 6542 C C . ASP F 1 117 ? -148.412 -75.299 502.454 1.00 71.48 114 ASP F C 1
ATOM 6543 O O . ASP F 1 117 ? -147.188 -75.349 502.594 1.00 67.84 114 ASP F O 1
ATOM 6548 N N . VAL F 1 118 ? -149.213 -76.350 502.590 1.00 65.67 115 VAL F N 1
ATOM 6549 C CA . VAL F 1 118 ? -148.766 -77.652 503.066 1.00 65.66 115 VAL F CA 1
ATOM 6550 C C . VAL F 1 118 ? -149.524 -78.723 502.304 1.00 69.73 115 VAL F C 1
ATOM 6551 O O . VAL F 1 118 ? -150.723 -78.577 502.049 1.00 72.49 115 VAL F O 1
ATOM 6555 N N . GLN F 1 119 ? -148.843 -79.819 501.972 1.00 66.27 116 GLN F N 1
ATOM 6556 C CA . GLN F 1 119 ? -149.509 -80.927 501.289 1.00 60.62 116 GLN F CA 1
ATOM 6557 C C . GLN F 1 119 ? -148.722 -82.208 501.518 1.00 67.04 116 GLN F C 1
ATOM 6558 O O . GLN F 1 119 ? -147.610 -82.355 500.997 1.00 64.36 116 GLN F O 1
ATOM 6564 N N . TRP F 1 120 ? -149.303 -83.140 502.269 1.00 61.69 117 TRP F N 1
ATOM 6565 C CA . TRP F 1 120 ? -148.755 -84.485 502.319 1.00 65.42 117 TRP F CA 1
ATOM 6566 C C . TRP F 1 120 ? -149.085 -85.204 501.016 1.00 69.47 117 TRP F C 1
ATOM 6567 O O . TRP F 1 120 ? -150.260 -85.360 500.671 1.00 71.23 117 TRP F O 1
ATOM 6578 N N . LEU F 1 121 ? -148.052 -85.615 500.282 1.00 62.22 118 LEU F N 1
ATOM 6579 C CA . LEU F 1 121 ? -148.207 -86.302 499.007 1.00 56.49 118 LEU F CA 1
ATOM 6580 C C . LEU F 1 121 ? -147.126 -87.355 498.879 1.00 61.62 118 LEU F C 1
ATOM 6581 O O . LEU F 1 121 ? -146.069 -87.275 499.515 1.00 61.33 118 LEU F O 1
ATOM 6586 N N . SER F 1 122 ? -147.377 -88.343 498.032 1.00 50.51 119 SER F N 1
ATOM 6587 C CA . SER F 1 122 ? -146.273 -89.200 497.655 1.00 55.87 119 SER F CA 1
ATOM 6588 C C . SER F 1 122 ? -145.267 -88.354 496.877 1.00 57.60 119 SER F C 1
ATOM 6589 O O . SER F 1 122 ? -145.568 -87.238 496.439 1.00 51.24 119 SER F O 1
ATOM 6592 N N . PHE F 1 123 ? -144.054 -88.882 496.734 1.00 53.82 120 PHE F N 1
ATOM 6593 C CA . PHE F 1 123 ? -143.033 -88.145 495.998 1.00 58.79 120 PHE F CA 1
ATOM 6594 C C . PHE F 1 123 ? -143.473 -87.907 494.556 1.00 61.03 120 PHE F C 1
ATOM 6595 O O . PHE F 1 123 ? -143.268 -86.821 494.011 1.00 58.15 120 PHE F O 1
ATOM 6603 N N . GLN F 1 124 ? -144.109 -88.909 493.936 1.00 65.84 121 GLN F N 1
ATOM 6604 C CA . GLN F 1 124 ? -144.595 -88.772 492.561 1.00 66.48 121 GLN F CA 1
ATOM 6605 C C . GLN F 1 124 ? -145.622 -87.657 492.446 1.00 63.70 121 GLN F C 1
ATOM 6606 O O . GLN F 1 124 ? -145.542 -86.813 491.545 1.00 64.30 121 GLN F O 1
ATOM 6612 N N . GLU F 1 125 ? -146.612 -87.647 493.341 1.00 58.85 122 GLU F N 1
ATOM 6613 C CA . GLU F 1 125 ? -147.596 -86.575 493.329 1.00 64.83 122 GLU F CA 1
ATOM 6614 C C . GLU F 1 125 ? -146.925 -85.237 493.567 1.00 61.60 122 GLU F C 1
ATOM 6615 O O . GLU F 1 125 ? -147.254 -84.243 492.910 1.00 62.08 122 GLU F O 1
ATOM 6617 N N . GLY F 1 126 ? -145.964 -85.190 494.490 1.00 58.10 123 GLY F N 1
ATOM 6618 C CA . GLY F 1 126 ? -145.326 -83.925 494.769 1.00 52.46 123 GLY F CA 1
ATOM 6619 C C . GLY F 1 126 ? -144.484 -83.437 493.610 1.00 43.60 123 GLY F C 1
ATOM 6620 O O . GLY F 1 126 ? -144.303 -82.232 493.439 1.00 47.48 123 GLY F O 1
ATOM 6621 N N . LEU F 1 127 ? -143.967 -84.358 492.800 1.00 52.10 124 LEU F N 1
ATOM 6622 C CA . LEU F 1 127 ? -143.122 -83.958 491.682 1.00 50.71 124 LEU F CA 1
ATOM 6623 C C . LEU F 1 127 ? -143.858 -83.043 490.711 1.00 60.17 124 LEU F C 1
ATOM 6624 O O . LEU F 1 127 ? -143.216 -82.251 490.009 1.00 48.85 124 LEU F O 1
ATOM 6629 N N . ARG F 1 128 ? -145.202 -83.116 490.675 1.00 55.75 125 ARG F N 1
ATOM 6630 C CA . ARG F 1 128 ? -145.987 -82.231 489.816 1.00 57.79 125 ARG F CA 1
ATOM 6631 C C . ARG F 1 128 ? -145.918 -80.785 490.266 1.00 54.11 125 ARG F C 1
ATOM 6632 O O . ARG F 1 128 ? -146.099 -79.883 489.443 1.00 58.66 125 ARG F O 1
ATOM 6640 N N . LEU F 1 129 ? -145.705 -80.543 491.564 1.00 50.49 126 LEU F N 1
ATOM 6641 C CA . LEU F 1 129 ? -145.658 -79.185 492.091 1.00 51.49 126 LEU F CA 1
ATOM 6642 C C . LEU F 1 129 ? -144.356 -78.468 491.747 1.00 51.30 126 LEU F C 1
ATOM 6643 O O . LEU F 1 129 ? -144.313 -77.235 491.811 1.00 53.45 126 LEU F O 1
ATOM 6648 N N . LEU F 1 130 ? -143.321 -79.202 491.352 1.00 53.42 127 LEU F N 1
ATOM 6649 C CA . LEU F 1 130 ? -141.965 -78.672 491.279 1.00 52.53 127 LEU F CA 1
ATOM 6650 C C . LEU F 1 130 ? -141.563 -78.316 489.849 1.00 55.06 127 LEU F C 1
ATOM 6651 O O . LEU F 1 130 ? -141.844 -79.065 488.905 1.00 48.75 127 LEU F O 1
ATOM 6656 N N . ASN F 1 131 ? -140.847 -77.187 489.710 1.00 51.52 128 ASN F N 1
ATOM 6657 C CA . ASN F 1 131 ? -140.359 -76.681 488.424 1.00 58.42 128 ASN F CA 1
ATOM 6658 C C . ASN F 1 131 ? -138.839 -76.649 488.274 1.00 53.08 128 ASN F C 1
ATOM 6659 O O . ASN F 1 131 ? -138.335 -77.009 487.205 1.00 51.22 128 ASN F O 1
ATOM 6664 N N . PHE F 1 132 ? -138.091 -76.182 489.274 1.00 51.80 129 PHE F N 1
ATOM 6665 C CA . PHE F 1 132 ? -136.628 -76.126 489.142 1.00 44.44 129 PHE F CA 1
ATOM 6666 C C . PHE F 1 132 ? -136.061 -77.539 488.990 1.00 43.33 129 PHE F C 1
ATOM 6667 O O . PHE F 1 132 ? -136.487 -78.458 489.702 1.00 45.12 129 PHE F O 1
ATOM 6675 N N . PRO F 1 133 ? -135.091 -77.753 488.089 1.00 45.49 130 PRO F N 1
ATOM 6676 C CA . PRO F 1 133 ? -134.533 -79.103 487.918 1.00 48.28 130 PRO F CA 1
ATOM 6677 C C . PRO F 1 133 ? -133.872 -79.672 489.157 1.00 46.41 130 PRO F C 1
ATOM 6678 O O . PRO F 1 133 ? -133.919 -80.892 489.365 1.00 43.40 130 PRO F O 1
ATOM 6682 N N . GLU F 1 134 ? -133.215 -78.828 489.962 1.00 45.46 131 GLU F N 1
ATOM 6683 C CA . GLU F 1 134 ? -132.473 -79.325 491.116 1.00 45.56 131 GLU F CA 1
ATOM 6684 C C . GLU F 1 134 ? -133.385 -80.032 492.117 1.00 42.85 131 GLU F C 1
ATOM 6685 O O . GLU F 1 134 ? -133.078 -81.142 492.569 1.00 41.74 131 GLU F O 1
ATOM 6691 N N . ILE F 1 135 ? -134.509 -79.404 492.481 1.00 42.36 132 ILE F N 1
ATOM 6692 C CA . ILE F 1 135 ? -135.377 -79.994 493.500 1.00 41.11 132 ILE F CA 1
ATOM 6693 C C . ILE F 1 135 ? -136.162 -81.174 492.902 1.00 47.46 132 ILE F C 1
ATOM 6694 O O . ILE F 1 135 ? -136.499 -82.134 493.611 1.00 44.71 132 ILE F O 1
ATOM 6699 N N . ARG F 1 136 ? -136.400 -81.163 491.584 1.00 44.79 133 ARG F N 1
ATOM 6700 C CA . ARG F 1 136 ? -136.987 -82.334 490.927 1.00 41.81 133 ARG F CA 1
ATOM 6701 C C . ARG F 1 136 ? -136.057 -83.540 491.009 1.00 48.32 133 ARG F C 1
ATOM 6702 O O . ARG F 1 136 ? -136.508 -84.665 491.243 1.00 47.36 133 ARG F O 1
ATOM 6710 N N . ASN F 1 137 ? -134.749 -83.322 490.844 1.00 39.86 134 ASN F N 1
ATOM 6711 C CA . ASN F 1 137 ? -133.792 -84.407 490.974 1.00 47.39 134 ASN F CA 1
ATOM 6712 C C . ASN F 1 137 ? -133.752 -84.952 492.398 1.00 42.31 134 ASN F C 1
ATOM 6713 O O . ASN F 1 137 ? -133.631 -86.165 492.595 1.00 52.23 134 ASN F O 1
ATOM 6718 N N . ILE F 1 138 ? -133.869 -84.078 493.395 1.00 39.46 135 ILE F N 1
ATOM 6719 C CA . ILE F 1 138 ? -133.871 -84.518 494.791 1.00 45.41 135 ILE F CA 1
ATOM 6720 C C . ILE F 1 138 ? -135.078 -85.405 495.072 1.00 51.37 135 ILE F C 1
ATOM 6721 O O . ILE F 1 138 ? -134.977 -86.430 495.762 1.00 49.20 135 ILE F O 1
ATOM 6726 N N . VAL F 1 139 ? -136.236 -85.026 494.540 1.00 48.02 136 VAL F N 1
ATOM 6727 C CA . VAL F 1 139 ? -137.450 -85.799 494.784 1.00 41.31 136 VAL F CA 1
ATOM 6728 C C . VAL F 1 139 ? -137.418 -87.101 494.002 1.00 41.13 136 VAL F C 1
ATOM 6729 O O . VAL F 1 139 ? -137.750 -88.164 494.538 1.00 46.41 136 VAL F O 1
ATOM 6733 N N . THR F 1 140 ? -136.995 -87.048 492.734 1.00 41.53 137 THR F N 1
ATOM 6734 C CA . THR F 1 140 ? -136.808 -88.262 491.945 1.00 45.64 137 THR F CA 1
ATOM 6735 C C . THR F 1 140 ? -135.842 -89.209 492.641 1.00 54.78 137 THR F C 1
ATOM 6736 O O . THR F 1 140 ? -136.075 -90.424 492.704 1.00 50.16 137 THR F O 1
ATOM 6740 N N . GLU F 1 141 ? -134.717 -88.666 493.119 1.00 48.56 138 GLU F N 1
ATOM 6741 C CA . GLU F 1 141 ? -133.757 -89.448 493.889 1.00 54.41 138 GLU F CA 1
ATOM 6742 C C . GLU F 1 141 ? -134.382 -89.969 495.172 1.00 52.85 138 GLU F C 1
ATOM 6743 O O . GLU F 1 141 ? -134.138 -91.115 495.569 1.00 56.17 138 GLU F O 1
ATOM 6749 N N . ALA F 1 142 ? -135.160 -89.128 495.860 1.00 50.81 139 ALA F N 1
ATOM 6750 C CA . ALA F 1 142 ? -135.752 -89.563 497.118 1.00 47.20 139 ALA F CA 1
ATOM 6751 C C . ALA F 1 142 ? -136.648 -90.767 496.887 1.00 59.21 139 ALA F C 1
ATOM 6752 O O . ALA F 1 142 ? -136.576 -91.758 497.624 1.00 52.51 139 ALA F O 1
ATOM 6754 N N . ASP F 1 143 ? -137.457 -90.714 495.828 1.00 60.86 140 ASP F N 1
ATOM 6755 C CA . ASP F 1 143 ? -138.342 -91.822 495.495 1.00 59.05 140 ASP F CA 1
ATOM 6756 C C . ASP F 1 143 ? -137.553 -93.105 495.268 1.00 63.68 140 ASP F C 1
ATOM 6757 O O . ASP F 1 143 ? -137.862 -94.142 495.865 1.00 67.73 140 ASP F O 1
ATOM 6762 N N . LYS F 1 144 ? -136.536 -93.057 494.395 1.00 58.97 141 LYS F N 1
ATOM 6763 C CA . LYS F 1 144 ? -135.667 -94.219 494.189 1.00 61.05 141 LYS F CA 1
ATOM 6764 C C . LYS F 1 144 ? -135.205 -94.810 495.510 1.00 59.68 141 LYS F C 1
ATOM 6765 O O . LYS F 1 144 ? -135.193 -96.033 495.681 1.00 64.68 141 LYS F O 1
ATOM 6771 N N . PHE F 1 145 ? -134.830 -93.954 496.459 1.00 58.53 142 PHE F N 1
ATOM 6772 C CA . PHE F 1 145 ? -134.231 -94.441 497.696 1.00 62.07 142 PHE F CA 1
ATOM 6773 C C . PHE F 1 145 ? -135.241 -95.206 498.534 1.00 66.12 142 PHE F C 1
ATOM 6774 O O . PHE F 1 145 ? -134.941 -96.290 499.052 1.00 67.54 142 PHE F O 1
ATOM 6782 N N . VAL F 1 146 ? -136.433 -94.638 498.706 1.00 65.22 143 VAL F N 1
ATOM 6783 C CA . VAL F 1 146 ? -137.468 -95.300 499.492 1.00 73.58 143 VAL F CA 1
ATOM 6784 C C . VAL F 1 146 ? -137.958 -96.565 498.791 1.00 69.54 143 VAL F C 1
ATOM 6785 O O . VAL F 1 146 ? -138.362 -97.534 499.445 1.00 80.50 143 VAL F O 1
ATOM 6789 N N . GLN F 1 147 ? -137.925 -96.594 497.475 1.00 71.65 144 GLN F N 1
ATOM 6790 C CA . GLN F 1 147 ? -138.307 -97.811 496.775 1.00 68.03 144 GLN F CA 1
ATOM 6791 C C . GLN F 1 147 ? -137.275 -98.962 496.954 1.00 77.98 144 GLN F C 1
ATOM 6792 O O . GLN F 1 147 ? -137.434 -100.002 496.297 1.00 75.25 144 GLN F O 1
ATOM 6798 N N . SER F 1 148 ? -136.260 -98.757 497.801 1.00 83.32 145 SER F N 1
ATOM 6799 C CA . SER F 1 148 ? -135.313 -99.798 498.188 1.00 81.33 145 SER F CA 1
ATOM 6800 C C . SER F 1 148 ? -135.091 -99.907 499.691 1.00 80.14 145 SER F C 1
ATOM 6801 O O . SER F 1 148 ? -134.558 -100.929 500.135 1.00 84.80 145 SER F O 1
ATOM 6804 N N . TYR F 1 149 ? -135.473 -98.912 500.485 1.00 78.75 146 TYR F N 1
ATOM 6805 C CA . TYR F 1 149 ? -135.278 -98.980 501.934 1.00 83.32 146 TYR F CA 1
ATOM 6806 C C . TYR F 1 149 ? -136.516 -99.531 502.627 1.00 85.98 146 TYR F C 1
ATOM 6807 O O . TYR F 1 149 ? -136.653 -100.748 502.774 1.00 90.88 146 TYR F O 1
ATOM 6816 N N . LYS G 1 8 ? -217.663 -66.710 447.633 1.00 80.16 5 LYS G N 1
ATOM 6817 C CA . LYS G 1 8 ? -217.376 -67.353 446.353 1.00 85.06 5 LYS G CA 1
ATOM 6818 C C . LYS G 1 8 ? -217.082 -68.835 446.547 1.00 91.49 5 LYS G C 1
ATOM 6819 O O . LYS G 1 8 ? -216.354 -69.208 447.468 1.00 94.95 5 LYS G O 1
ATOM 6821 N N . HIS G 1 9 ? -217.659 -69.679 445.692 1.00 85.09 6 HIS G N 1
ATOM 6822 C CA . HIS G 1 9 ? -217.355 -71.103 445.676 1.00 73.89 6 HIS G CA 1
ATOM 6823 C C . HIS G 1 9 ? -216.463 -71.434 444.489 1.00 78.16 6 HIS G C 1
ATOM 6824 O O . HIS G 1 9 ? -216.668 -70.933 443.378 1.00 71.32 6 HIS G O 1
ATOM 6831 N N . GLU G 1 10 ? -215.478 -72.293 444.735 1.00 78.07 7 GLU G N 1
ATOM 6832 C CA . GLU G 1 10 ? -214.541 -72.730 443.717 1.00 76.10 7 GLU G CA 1
ATOM 6833 C C . GLU G 1 10 ? -214.541 -74.253 443.662 1.00 67.84 7 GLU G C 1
ATOM 6834 O O . GLU G 1 10 ? -214.770 -74.927 444.670 1.00 65.25 7 GLU G O 1
ATOM 6840 N N . TYR G 1 11 ? -214.305 -74.788 442.464 1.00 69.38 8 TYR G N 1
ATOM 6841 C CA . TYR G 1 11 ? -214.278 -76.225 442.235 1.00 60.28 8 TYR G CA 1
ATOM 6842 C C . TYR G 1 11 ? -213.086 -76.558 441.354 1.00 57.85 8 TYR G C 1
ATOM 6843 O O . TYR G 1 11 ? -212.767 -75.820 440.416 1.00 60.52 8 TYR G O 1
ATOM 6852 N N . SER G 1 12 ? -212.421 -77.667 441.665 1.00 52.75 9 SER G N 1
ATOM 6853 C CA . SER G 1 12 ? -211.230 -78.059 440.934 1.00 55.47 9 SER G CA 1
ATOM 6854 C C . SER G 1 12 ? -211.200 -79.565 440.749 1.00 44.97 9 SER G C 1
ATOM 6855 O O . SER G 1 12 ? -211.786 -80.332 441.516 1.00 50.82 9 SER G O 1
ATOM 6858 N N . PHE G 1 13 ? -210.468 -79.970 439.725 1.00 51.57 10 PHE G N 1
ATOM 6859 C CA . PHE G 1 13 ? -210.353 -81.364 439.352 1.00 48.66 10 PHE G CA 1
ATOM 6860 C C . PHE G 1 13 ? -208.916 -81.654 438.988 1.00 48.51 10 PHE G C 1
ATOM 6861 O O . PHE G 1 13 ? -208.269 -80.852 438.309 1.00 50.19 10 PHE G O 1
ATOM 6869 N N . GLY G 1 14 ? -208.419 -82.785 439.479 1.00 51.70 11 GLY G N 1
ATOM 6870 C CA . GLY G 1 14 ? -207.026 -83.142 439.303 1.00 52.43 11 GLY G CA 1
ATOM 6871 C C . GLY G 1 14 ? -206.847 -84.639 439.238 1.00 53.89 11 GLY G C 1
ATOM 6872 O O . GLY G 1 14 ? -207.809 -85.409 439.292 1.00 47.85 11 GLY G O 1
ATOM 6873 N N . VAL G 1 15 ? -205.585 -85.050 439.131 1.00 40.49 12 VAL G N 1
ATOM 6874 C CA . VAL G 1 15 ? -205.210 -86.453 439.029 1.00 45.28 12 VAL G CA 1
ATOM 6875 C C . VAL G 1 15 ? -204.108 -86.695 440.035 1.00 49.15 12 VAL G C 1
ATOM 6876 O O . VAL G 1 15 ? -203.165 -85.899 440.127 1.00 54.26 12 VAL G O 1
ATOM 6880 N N . ILE G 1 16 ? -204.233 -87.770 440.794 1.00 44.36 13 ILE G N 1
ATOM 6881 C CA . ILE G 1 16 ? -203.094 -88.352 441.501 1.00 47.30 13 ILE G CA 1
ATOM 6882 C C . ILE G 1 16 ? -202.392 -89.273 440.507 1.00 54.01 13 ILE G C 1
ATOM 6883 O O . ILE G 1 16 ? -202.858 -90.401 440.287 1.00 51.32 13 ILE G O 1
ATOM 6888 N N . PRO G 1 17 ? -201.278 -88.860 439.888 1.00 54.33 14 PRO G N 1
ATOM 6889 C CA . PRO G 1 17 ? -200.676 -89.691 438.836 1.00 57.77 14 PRO G CA 1
ATOM 6890 C C . PRO G 1 17 ? -199.672 -90.677 439.400 1.00 58.14 14 PRO G C 1
ATOM 6891 O O . PRO G 1 17 ? -198.732 -90.246 440.071 1.00 53.09 14 PRO G O 1
ATOM 6895 N N . ILE G 1 18 ? -199.849 -91.982 439.171 1.00 54.22 15 ILE G N 1
ATOM 6896 C CA . ILE G 1 18 ? -198.954 -92.982 439.743 1.00 61.08 15 ILE G CA 1
ATOM 6897 C C . ILE G 1 18 ? -198.278 -93.775 438.624 1.00 72.21 15 ILE G C 1
ATOM 6898 O O . ILE G 1 18 ? -198.699 -93.764 437.461 1.00 63.56 15 ILE G O 1
ATOM 6903 N N . ARG G 1 19 ? -197.189 -94.448 439.004 1.00 78.12 16 ARG G N 1
ATOM 6904 C CA . ARG G 1 19 ? -196.365 -95.255 438.109 1.00 83.87 16 ARG G CA 1
ATOM 6905 C C . ARG G 1 19 ? -195.552 -96.234 438.946 1.00 83.29 16 ARG G C 1
ATOM 6906 O O . ARG G 1 19 ? -195.213 -95.949 440.100 1.00 74.81 16 ARG G O 1
ATOM 6914 N N . PHE G 1 20 ? -195.228 -97.383 438.345 1.00 87.71 17 PHE G N 1
ATOM 6915 C CA . PHE G 1 20 ? -194.398 -98.400 438.984 1.00 85.20 17 PHE G CA 1
ATOM 6916 C C . PHE G 1 20 ? -192.986 -98.370 438.411 1.00 89.92 17 PHE G C 1
ATOM 6917 O O . PHE G 1 20 ? -192.797 -98.207 437.203 1.00 91.03 17 PHE G O 1
ATOM 6925 N N . PHE G 1 21 ? -192.001 -98.529 439.291 1.00 90.38 18 PHE G N 1
ATOM 6926 C CA . PHE G 1 21 ? -190.588 -98.487 438.919 1.00 92.62 18 PHE G CA 1
ATOM 6927 C C . PHE G 1 21 ? -189.912 -99.846 439.117 1.00 91.45 18 PHE G C 1
ATOM 6928 O O . PHE G 1 21 ? -189.755 -100.619 438.169 1.00 79.75 18 PHE G O 1
ATOM 6936 N N . ASP G 1 25 ? -195.097 -103.785 441.911 1.00 83.34 22 ASP G N 1
ATOM 6937 C CA . ASP G 1 25 ? -195.214 -104.162 443.319 1.00 90.53 22 ASP G CA 1
ATOM 6938 C C . ASP G 1 25 ? -195.421 -102.930 444.200 1.00 91.68 22 ASP G C 1
ATOM 6939 O O . ASP G 1 25 ? -195.138 -101.803 443.777 1.00 87.83 22 ASP G O 1
ATOM 6941 N N . ARG G 1 26 ? -195.919 -103.161 445.423 1.00 91.01 23 ARG G N 1
ATOM 6942 C CA . ARG G 1 26 ? -196.125 -102.079 446.384 1.00 90.55 23 ARG G CA 1
ATOM 6943 C C . ARG G 1 26 ? -194.893 -101.198 446.510 1.00 89.92 23 ARG G C 1
ATOM 6944 O O . ARG G 1 26 ? -195.013 -99.982 446.695 1.00 88.53 23 ARG G O 1
ATOM 6946 N N . SER G 1 27 ? -193.705 -101.795 446.397 1.00 93.21 24 SER G N 1
ATOM 6947 C CA . SER G 1 27 ? -192.456 -101.076 446.614 1.00 90.94 24 SER G CA 1
ATOM 6948 C C . SER G 1 27 ? -192.085 -100.189 445.437 1.00 86.96 24 SER G C 1
ATOM 6949 O O . SER G 1 27 ? -191.445 -99.149 445.628 1.00 89.54 24 SER G O 1
ATOM 6952 N N . THR G 1 28 ? -192.455 -100.580 444.224 1.00 82.69 25 THR G N 1
ATOM 6953 C CA . THR G 1 28 ? -192.070 -99.839 443.035 1.00 84.33 25 THR G CA 1
ATOM 6954 C C . THR G 1 28 ? -193.051 -98.728 442.682 1.00 89.44 25 THR G C 1
ATOM 6955 O O . THR G 1 28 ? -192.793 -97.979 441.734 1.00 92.38 25 THR G O 1
ATOM 6959 N N . LEU G 1 29 ? -194.151 -98.594 443.426 1.00 87.48 26 LEU G N 1
ATOM 6960 C CA . LEU G 1 29 ? -195.154 -97.568 443.160 1.00 81.15 26 LEU G CA 1
ATOM 6961 C C . LEU G 1 29 ? -194.673 -96.195 443.614 1.00 77.30 26 LEU G C 1
ATOM 6962 O O . LEU G 1 29 ? -194.300 -96.013 444.778 1.00 70.41 26 LEU G O 1
ATOM 6967 N N . LYS G 1 30 ? -194.731 -95.219 442.706 1.00 74.77 27 LYS G N 1
ATOM 6968 C CA . LYS G 1 30 ? -194.506 -93.821 443.052 1.00 68.04 27 LYS G CA 1
ATOM 6969 C C . LYS G 1 30 ? -195.570 -92.950 442.396 1.00 69.25 27 LYS G C 1
ATOM 6970 O O . LYS G 1 30 ? -196.131 -93.299 441.353 1.00 65.92 27 LYS G O 1
ATOM 6976 N N . ALA G 1 31 ? -195.839 -91.809 443.024 1.00 53.86 28 ALA G N 1
ATOM 6977 C CA . ALA G 1 31 ? -196.757 -90.808 442.508 1.00 58.90 28 ALA G CA 1
ATOM 6978 C C . ALA G 1 31 ? -195.991 -89.532 442.201 1.00 56.44 28 ALA G C 1
ATOM 6979 O O . ALA G 1 31 ? -194.945 -89.255 442.804 1.00 53.80 28 ALA G O 1
ATOM 6981 N N . CYS G 1 32 ? -196.525 -88.762 441.258 1.00 52.21 29 CYS G N 1
ATOM 6982 C CA . CYS G 1 32 ? -195.913 -87.515 440.812 1.00 51.91 29 CYS G CA 1
ATOM 6983 C C . CYS G 1 32 ? -196.438 -86.355 441.656 1.00 55.80 29 CYS G C 1
ATOM 6984 O O . CYS G 1 32 ? -197.530 -85.816 441.408 1.00 51.86 29 CYS G O 1
ATOM 6987 N N . PHE G 1 33 ? -195.673 -85.997 442.687 1.00 49.28 30 PHE G N 1
ATOM 6988 C CA . PHE G 1 33 ? -195.958 -84.814 443.484 1.00 48.71 30 PHE G CA 1
ATOM 6989 C C . PHE G 1 33 ? -195.406 -83.585 442.768 1.00 66.45 30 PHE G C 1
ATOM 6990 O O . PHE G 1 33 ? -194.303 -83.621 442.213 1.00 61.02 30 PHE G O 1
ATOM 6998 N N . ILE G 1 34 ? -196.182 -82.500 442.772 1.00 57.30 31 ILE G N 1
ATOM 6999 C CA . ILE G 1 34 ? -195.806 -81.252 442.114 1.00 62.78 31 ILE G CA 1
ATOM 7000 C C . ILE G 1 34 ? -195.777 -80.158 443.164 1.00 60.36 31 ILE G C 1
ATOM 7001 O O . ILE G 1 34 ? -196.404 -80.260 444.222 1.00 55.07 31 ILE G O 1
ATOM 7006 N N . CYS G 1 35 ? -195.041 -79.094 442.849 1.00 69.43 32 CYS G N 1
ATOM 7007 C CA . CYS G 1 35 ? -194.921 -77.921 443.704 1.00 63.44 32 CYS G CA 1
ATOM 7008 C C . CYS G 1 35 ? -195.624 -76.750 443.032 1.00 61.58 32 CYS G C 1
ATOM 7009 O O . CYS G 1 35 ? -195.406 -76.496 441.843 1.00 60.28 32 CYS G O 1
ATOM 7012 N N . HIS G 1 36 ? -196.465 -76.049 443.785 1.00 61.65 33 HIS G N 1
ATOM 7013 C CA . HIS G 1 36 ? -197.310 -74.988 443.238 1.00 75.26 33 HIS G CA 1
ATOM 7014 C C . HIS G 1 36 ? -196.576 -73.649 443.290 1.00 80.47 33 HIS G C 1
ATOM 7015 O O . HIS G 1 36 ? -196.305 -73.126 444.378 1.00 74.08 33 HIS G O 1
ATOM 7022 N N . THR G 1 37 ? -196.293 -73.082 442.112 1.00 80.26 34 THR G N 1
ATOM 7023 C CA . THR G 1 37 ? -195.519 -71.844 442.041 1.00 84.14 34 THR G CA 1
ATOM 7024 C C . THR G 1 37 ? -196.156 -70.738 442.879 1.00 82.70 34 THR G C 1
ATOM 7025 O O . THR G 1 37 ? -195.457 -70.015 443.598 1.00 88.36 34 THR G O 1
ATOM 7029 N N . ASP G 1 38 ? -197.480 -70.604 442.821 1.00 82.34 35 ASP G N 1
ATOM 7030 C CA . ASP G 1 38 ? -198.188 -69.590 443.607 1.00 85.74 35 ASP G CA 1
ATOM 7031 C C . ASP G 1 38 ? -198.533 -70.165 444.981 1.00 80.60 35 ASP G C 1
ATOM 7032 O O . ASP G 1 38 ? -199.687 -70.446 445.309 1.00 81.38 35 ASP G O 1
ATOM 7034 N N . GLY G 1 39 ? -197.489 -70.343 445.788 1.00 80.59 36 GLY G N 1
ATOM 7035 C CA . GLY G 1 39 ? -197.648 -70.821 447.151 1.00 81.07 36 GLY G CA 1
ATOM 7036 C C . GLY G 1 39 ? -196.565 -71.792 447.588 1.00 76.86 36 GLY G C 1
ATOM 7037 O O . GLY G 1 39 ? -196.428 -72.092 448.777 1.00 75.57 36 GLY G O 1
ATOM 7038 N N . LYS G 1 40 ? -195.818 -72.334 446.627 1.00 75.55 37 LYS G N 1
ATOM 7039 C CA . LYS G 1 40 ? -194.754 -73.296 446.909 1.00 81.39 37 LYS G CA 1
ATOM 7040 C C . LYS G 1 40 ? -195.214 -74.518 447.709 1.00 76.47 37 LYS G C 1
ATOM 7041 O O . LYS G 1 40 ? -194.386 -75.361 448.066 1.00 70.79 37 LYS G O 1
ATOM 7047 N N . HIS G 1 41 ? -196.514 -74.645 447.984 1.00 72.72 38 HIS G N 1
ATOM 7048 C CA . HIS G 1 41 ? -197.042 -75.856 448.606 1.00 66.52 38 HIS G CA 1
ATOM 7049 C C . HIS G 1 41 ? -197.106 -76.989 447.582 1.00 59.42 38 HIS G C 1
ATOM 7050 O O . HIS G 1 41 ? -197.196 -76.762 446.369 1.00 58.40 38 HIS G O 1
ATOM 7057 N N . TRP G 1 42 ? -197.046 -78.218 448.083 1.00 53.94 39 TRP G N 1
ATOM 7058 C CA . TRP G 1 42 ? -196.994 -79.409 447.252 1.00 56.60 39 TRP G CA 1
ATOM 7059 C C . TRP G 1 42 ? -198.376 -80.055 447.165 1.00 46.47 39 TRP G C 1
ATOM 7060 O O . TRP G 1 42 ? -199.211 -79.897 448.045 1.00 43.66 39 TRP G O 1
ATOM 7071 N N . GLY G 1 43 ? -198.581 -80.816 446.105 1.00 50.69 40 GLY G N 1
ATOM 7072 C CA . GLY G 1 43 ? -199.838 -81.517 445.907 1.00 51.98 40 GLY G CA 1
ATOM 7073 C C . GLY G 1 43 ? -199.850 -82.287 444.603 1.00 49.53 40 GLY G C 1
ATOM 7074 O O . GLY G 1 43 ? -198.815 -82.772 444.154 1.00 45.19 40 GLY G O 1
ATOM 7075 N N . PHE G 1 44 ? -201.011 -82.390 443.971 1.00 51.02 41 PHE G N 1
ATOM 7076 C CA . PHE G 1 44 ? -201.134 -83.122 442.732 1.00 51.32 41 PHE G CA 1
ATOM 7077 C C . PHE G 1 44 ? -201.677 -82.195 441.651 1.00 46.43 41 PHE G C 1
ATOM 7078 O O . PHE G 1 44 ? -202.303 -81.185 441.971 1.00 47.06 41 PHE G O 1
ATOM 7086 N N . PRO G 1 45 ? -201.422 -82.473 440.372 1.00 43.20 42 PRO G N 1
ATOM 7087 C CA . PRO G 1 45 ? -201.897 -81.553 439.339 1.00 41.97 42 PRO G CA 1
ATOM 7088 C C . PRO G 1 45 ? -203.405 -81.413 439.434 1.00 59.31 42 PRO G C 1
ATOM 7089 O O . PRO G 1 45 ? -204.117 -82.397 439.633 1.00 48.28 42 PRO G O 1
ATOM 7093 N N . LYS G 1 46 ? -203.888 -80.185 439.304 1.00 56.14 43 LYS G N 1
ATOM 7094 C CA . LYS G 1 46 ? -205.317 -79.939 439.444 1.00 53.21 43 LYS G CA 1
ATOM 7095 C C . LYS G 1 46 ? -205.624 -78.586 438.822 1.00 66.87 43 LYS G C 1
ATOM 7096 O O . LYS G 1 46 ? -204.735 -77.743 438.685 1.00 62.54 43 LYS G O 1
ATOM 7102 N N . GLY G 1 47 ? -206.886 -78.386 438.449 1.00 60.75 44 GLY G N 1
ATOM 7103 C CA . GLY G 1 47 ? -207.275 -77.116 437.869 1.00 64.30 44 GLY G CA 1
ATOM 7104 C C . GLY G 1 47 ? -208.766 -77.005 437.636 1.00 64.03 44 GLY G C 1
ATOM 7105 O O . GLY G 1 47 ? -209.550 -77.878 438.020 1.00 60.61 44 GLY G O 1
ATOM 7106 N N . HIS G 1 48 ? -209.141 -75.907 436.980 1.00 73.01 45 HIS G N 1
ATOM 7107 C CA . HIS G 1 48 ? -210.535 -75.491 436.872 1.00 77.67 45 HIS G CA 1
ATOM 7108 C C . HIS G 1 48 ? -211.198 -76.075 435.631 1.00 69.88 45 HIS G C 1
ATOM 7109 O O . HIS G 1 48 ? -210.569 -76.214 434.576 1.00 60.99 45 HIS G O 1
ATOM 7116 N N . ALA G 1 49 ? -212.480 -76.415 435.769 1.00 68.58 46 ALA G N 1
ATOM 7117 C CA . ALA G 1 49 ? -213.252 -76.906 434.636 1.00 70.18 46 ALA G CA 1
ATOM 7118 C C . ALA G 1 49 ? -213.430 -75.799 433.606 1.00 71.27 46 ALA G C 1
ATOM 7119 O O . ALA G 1 49 ? -213.900 -74.703 433.934 1.00 71.57 46 ALA G O 1
ATOM 7121 N N . GLU G 1 50 ? -213.043 -76.083 432.365 1.00 71.40 47 GLU G N 1
ATOM 7122 C CA . GLU G 1 50 ? -213.189 -75.152 431.254 1.00 74.86 47 GLU G CA 1
ATOM 7123 C C . GLU G 1 50 ? -214.453 -75.467 430.453 1.00 83.71 47 GLU G C 1
ATOM 7124 O O . GLU G 1 50 ? -215.097 -76.503 430.645 1.00 84.34 47 GLU G O 1
ATOM 7126 N N . GLU G 1 51 ? -214.796 -74.552 429.538 1.00 91.75 48 GLU G N 1
ATOM 7127 C CA . GLU G 1 51 ? -215.958 -74.683 428.656 1.00 91.26 48 GLU G CA 1
ATOM 7128 C C . GLU G 1 51 ? -217.164 -75.230 429.418 1.00 84.59 48 GLU G C 1
ATOM 7129 O O . GLU G 1 51 ? -217.681 -74.567 430.325 1.00 79.55 48 GLU G O 1
ATOM 7131 N N . LYS G 1 52 ? -217.620 -76.429 429.058 1.00 78.40 49 LYS G N 1
ATOM 7132 C CA . LYS G 1 52 ? -218.561 -77.199 429.869 1.00 91.80 49 LYS G CA 1
ATOM 7133 C C . LYS G 1 52 ? -218.040 -78.627 430.045 1.00 87.41 49 LYS G C 1
ATOM 7134 O O . LYS G 1 52 ? -218.768 -79.611 429.888 1.00 82.42 49 LYS G O 1
ATOM 7136 N N . GLU G 1 53 ? -216.748 -78.737 430.371 1.00 75.69 50 GLU G N 1
ATOM 7137 C CA . GLU G 1 53 ? -216.104 -80.029 430.547 1.00 70.00 50 GLU G CA 1
ATOM 7138 C C . GLU G 1 53 ? -216.745 -80.807 431.677 1.00 61.15 50 GLU G C 1
ATOM 7139 O O . GLU G 1 53 ? -217.248 -80.237 432.648 1.00 65.03 50 GLU G O 1
ATOM 7145 N N . GLY G 1 54 ? -216.665 -82.125 431.570 1.00 62.09 51 GLY G N 1
ATOM 7146 C CA . GLY G 1 54 ? -216.906 -82.982 432.700 1.00 64.92 51 GLY G CA 1
ATOM 7147 C C . GLY G 1 54 ? -215.746 -82.921 433.680 1.00 61.15 51 GLY G C 1
ATOM 7148 O O . GLY G 1 54 ? -214.628 -82.513 433.332 1.00 58.27 51 GLY G O 1
ATOM 7149 N N . PRO G 1 55 ? -215.998 -83.303 434.933 1.00 53.57 52 PRO G N 1
ATOM 7150 C CA . PRO G 1 55 ? -214.893 -83.411 435.905 1.00 58.02 52 PRO G CA 1
ATOM 7151 C C . PRO G 1 55 ? -213.686 -84.190 435.401 1.00 59.71 52 PRO G C 1
ATOM 7152 O O . PRO G 1 55 ? -212.545 -83.783 435.665 1.00 48.44 52 PRO G O 1
ATOM 7156 N N . GLN G 1 56 ? -213.899 -85.303 434.687 1.00 50.55 53 GLN G N 1
ATOM 7157 C CA . GLN G 1 56 ? -212.786 -86.158 434.279 1.00 55.60 53 GLN G CA 1
ATOM 7158 C C . GLN G 1 56 ? -212.021 -85.550 433.111 1.00 57.73 53 GLN G C 1
ATOM 7159 O O . GLN G 1 56 ? -210.786 -85.664 433.042 1.00 56.02 53 GLN G O 1
ATOM 7165 N N . GLU G 1 57 ? -212.746 -84.915 432.187 1.00 51.66 54 GLU G N 1
ATOM 7166 C CA . GLU G 1 57 ? -212.119 -84.179 431.092 1.00 61.43 54 GLU G CA 1
ATOM 7167 C C . GLU G 1 57 ? -211.243 -83.039 431.616 1.00 61.38 54 GLU G C 1
ATOM 7168 O O . GLU G 1 57 ? -210.142 -82.807 431.105 1.00 54.64 54 GLU G O 1
ATOM 7174 N N . ALA G 1 58 ? -211.714 -82.321 432.640 1.00 56.25 55 ALA G N 1
ATOM 7175 C CA . ALA G 1 58 ? -210.936 -81.225 433.210 1.00 56.14 55 ALA G CA 1
ATOM 7176 C C . ALA G 1 58 ? -209.698 -81.738 433.937 1.00 64.50 55 ALA G C 1
ATOM 7177 O O . ALA G 1 58 ? -208.599 -81.171 433.803 1.00 56.32 55 ALA G O 1
ATOM 7179 N N . ALA G 1 59 ? -209.850 -82.801 434.727 1.00 54.34 56 ALA G N 1
ATOM 7180 C CA . ALA G 1 59 ? -208.691 -83.377 435.399 1.00 53.65 56 ALA G CA 1
ATOM 7181 C C . ALA G 1 59 ? -207.657 -83.835 434.380 1.00 63.31 56 ALA G C 1
ATOM 7182 O O . ALA G 1 59 ? -206.457 -83.545 434.508 1.00 54.37 56 ALA G O 1
ATOM 7184 N N . GLU G 1 60 ? -208.114 -84.528 433.338 1.00 58.05 57 GLU G N 1
ATOM 7185 C CA . GLU G 1 60 ? -207.202 -85.013 432.311 1.00 56.79 57 GLU G CA 1
ATOM 7186 C C . GLU G 1 60 ? -206.505 -83.848 431.620 1.00 60.41 57 GLU G C 1
ATOM 7187 O O . GLU G 1 60 ? -205.281 -83.857 431.454 1.00 61.69 57 GLU G O 1
ATOM 7193 N N . ARG G 1 61 ? -207.268 -82.820 431.235 1.00 58.88 58 ARG G N 1
ATOM 7194 C CA . ARG G 1 61 ? -206.683 -81.667 430.552 1.00 68.26 58 ARG G CA 1
ATOM 7195 C C . ARG G 1 61 ? -205.632 -80.978 431.420 1.00 66.12 58 ARG G C 1
ATOM 7196 O O . ARG G 1 61 ? -204.508 -80.719 430.970 1.00 70.94 58 ARG G O 1
ATOM 7204 N N . GLU G 1 62 ? -205.982 -80.665 432.670 1.00 63.93 59 GLU G N 1
ATOM 7205 C CA . GLU G 1 62 ? -205.039 -79.997 433.563 1.00 61.52 59 GLU G CA 1
ATOM 7206 C C . GLU G 1 62 ? -203.795 -80.842 433.806 1.00 66.63 59 GLU G C 1
ATOM 7207 O O . GLU G 1 62 ? -202.698 -80.295 433.950 1.00 62.40 59 GLU G O 1
ATOM 7213 N N . LEU G 1 63 ? -203.937 -82.166 433.863 1.00 60.13 60 LEU G N 1
ATOM 7214 C CA . LEU G 1 63 ? -202.763 -83.021 434.002 1.00 64.74 60 LEU G CA 1
ATOM 7215 C C . LEU G 1 63 ? -201.802 -82.823 432.830 1.00 69.29 60 LEU G C 1
ATOM 7216 O O . LEU G 1 63 ? -200.590 -82.689 433.024 1.00 66.86 60 LEU G O 1
ATOM 7221 N N . VAL G 1 64 ? -202.324 -82.803 431.601 1.00 69.41 61 VAL G N 1
ATOM 7222 C CA . VAL G 1 64 ? -201.454 -82.626 430.437 1.00 72.19 61 VAL G CA 1
ATOM 7223 C C . VAL G 1 64 ? -200.862 -81.222 430.428 1.00 66.91 61 VAL G C 1
ATOM 7224 O O . VAL G 1 64 ? -199.658 -81.043 430.219 1.00 78.59 61 VAL G O 1
ATOM 7228 N N . GLU G 1 65 ? -201.704 -80.207 430.632 1.00 67.35 62 GLU G N 1
ATOM 7229 C CA . GLU G 1 65 ? -201.220 -78.832 430.709 1.00 68.83 62 GLU G CA 1
ATOM 7230 C C . GLU G 1 65 ? -200.071 -78.710 431.697 1.00 72.56 62 GLU G C 1
ATOM 7231 O O . GLU G 1 65 ? -199.046 -78.087 431.400 1.00 74.40 62 GLU G O 1
ATOM 7237 N N . GLU G 1 66 ? -200.225 -79.305 432.882 1.00 70.05 63 GLU G N 1
ATOM 7238 C CA . GLU G 1 66 ? -199.318 -79.036 433.990 1.00 65.03 63 GLU G CA 1
ATOM 7239 C C . GLU G 1 66 ? -198.099 -79.962 434.022 1.00 70.80 63 GLU G C 1
ATOM 7240 O O . GLU G 1 66 ? -197.048 -79.562 434.537 1.00 72.14 63 GLU G O 1
ATOM 7246 N N . THR G 1 67 ? -198.190 -81.170 433.459 1.00 69.61 64 THR G N 1
ATOM 7247 C CA . THR G 1 67 ? -197.075 -82.107 433.478 1.00 68.76 64 THR G CA 1
ATOM 7248 C C . THR G 1 67 ? -196.771 -82.752 432.137 1.00 70.43 64 THR G C 1
ATOM 7249 O O . THR G 1 67 ? -195.793 -83.505 432.051 1.00 64.64 64 THR G O 1
ATOM 7253 N N . GLY G 1 68 ? -197.583 -82.524 431.109 1.00 71.02 65 GLY G N 1
ATOM 7254 C CA . GLY G 1 68 ? -197.415 -83.233 429.859 1.00 72.43 65 GLY G CA 1
ATOM 7255 C C . GLY G 1 68 ? -197.688 -84.723 429.915 1.00 78.04 65 GLY G C 1
ATOM 7256 O O . GLY G 1 68 ? -197.640 -85.379 428.867 1.00 83.95 65 GLY G O 1
ATOM 7257 N N . LEU G 1 69 ? -197.979 -85.281 431.092 1.00 72.03 66 LEU G N 1
ATOM 7258 C CA . LEU G 1 69 ? -198.236 -86.708 431.213 1.00 70.85 66 LEU G CA 1
ATOM 7259 C C . LEU G 1 69 ? -199.587 -87.071 430.595 1.00 68.69 66 LEU G C 1
ATOM 7260 O O . LEU G 1 69 ? -200.457 -86.223 430.381 1.00 73.40 66 LEU G O 1
ATOM 7265 N N . GLY G 1 70 ? -199.757 -88.363 430.328 1.00 69.48 67 GLY G N 1
ATOM 7266 C CA . GLY G 1 70 ? -200.990 -88.869 429.762 1.00 73.15 67 GLY G CA 1
ATOM 7267 C C . GLY G 1 70 ? -201.420 -90.127 430.486 1.00 74.71 67 GLY G C 1
ATOM 7268 O O . GLY G 1 70 ? -200.629 -90.774 431.176 1.00 75.82 67 GLY G O 1
ATOM 7269 N N . ILE G 1 71 ? -202.691 -90.477 430.303 1.00 72.81 68 ILE G N 1
ATOM 7270 C CA . ILE G 1 71 ? -203.320 -91.532 431.089 1.00 78.47 68 ILE G CA 1
ATOM 7271 C C . ILE G 1 71 ? -203.086 -92.888 430.435 1.00 78.89 68 ILE G C 1
ATOM 7272 O O . ILE G 1 71 ? -203.071 -93.011 429.207 1.00 82.36 68 ILE G O 1
ATOM 7277 N N . VAL G 1 72 ? -202.905 -93.910 431.272 1.00 82.86 69 VAL G N 1
ATOM 7278 C CA . VAL G 1 72 ? -202.970 -95.310 430.858 1.00 82.91 69 VAL G CA 1
ATOM 7279 C C . VAL G 1 72 ? -204.308 -95.858 431.340 1.00 86.09 69 VAL G C 1
ATOM 7280 O O . VAL G 1 72 ? -205.283 -95.905 430.581 1.00 89.46 69 VAL G O 1
ATOM 7284 N N . ASN G 1 73 ? -204.409 -96.146 432.625 1.00 87.33 70 ASN G N 1
ATOM 7285 C CA . ASN G 1 73 ? -205.680 -96.465 433.231 1.00 84.95 70 ASN G CA 1
ATOM 7286 C C . ASN G 1 73 ? -206.207 -95.406 434.141 1.00 82.92 70 ASN G C 1
ATOM 7287 O O . ASN G 1 73 ? -205.517 -94.474 434.502 1.00 82.06 70 ASN G O 1
ATOM 7292 N N . PHE G 1 74 ? -207.444 -95.604 434.540 1.00 72.54 71 PHE G N 1
ATOM 7293 C CA . PHE G 1 74 ? -208.006 -94.928 435.640 1.00 64.08 71 PHE G CA 1
ATOM 7294 C C . PHE G 1 74 ? -208.275 -96.017 436.619 1.00 65.32 71 PHE G C 1
ATOM 7295 O O . PHE G 1 74 ? -208.579 -97.119 436.260 1.00 78.66 71 PHE G O 1
ATOM 7303 N N . PHE G 1 75 ? -208.111 -95.708 437.868 1.00 56.69 72 PHE G N 1
ATOM 7304 C CA . PHE G 1 75 ? -208.569 -96.550 438.959 1.00 56.91 72 PHE G CA 1
ATOM 7305 C C . PHE G 1 75 ? -210.013 -96.186 439.297 1.00 57.09 72 PHE G C 1
ATOM 7306 O O . PHE G 1 75 ? -210.419 -95.034 439.134 1.00 53.98 72 PHE G O 1
ATOM 7314 N N . PRO G 1 76 ? -210.829 -97.138 439.744 1.00 63.07 73 PRO G N 1
ATOM 7315 C CA . PRO G 1 76 ? -212.244 -96.808 440.032 1.00 56.48 73 PRO G CA 1
ATOM 7316 C C . PRO G 1 76 ? -212.445 -96.147 441.391 1.00 56.27 73 PRO G C 1
ATOM 7317 O O . PRO G 1 76 ? -213.081 -96.692 442.313 1.00 55.72 73 PRO G O 1
ATOM 7321 N N . LYS G 1 77 ? -211.914 -94.929 441.539 1.00 52.57 74 LYS G N 1
ATOM 7322 C CA . LYS G 1 77 ? -212.072 -94.201 442.792 1.00 52.99 74 LYS G CA 1
ATOM 7323 C C . LYS G 1 77 ? -211.721 -92.735 442.596 1.00 50.22 74 LYS G C 1
ATOM 7324 O O . LYS G 1 77 ? -210.881 -92.394 441.758 1.00 50.58 74 LYS G O 1
ATOM 7330 N N . ILE G 1 78 ? -212.409 -91.871 443.350 1.00 48.61 75 ILE G N 1
ATOM 7331 C CA . ILE G 1 78 ? -212.037 -90.469 443.477 1.00 48.43 75 ILE G CA 1
ATOM 7332 C C . ILE G 1 78 ? -211.853 -90.173 444.963 1.00 47.37 75 ILE G C 1
ATOM 7333 O O . ILE G 1 78 ? -212.311 -90.915 445.841 1.00 51.81 75 ILE G O 1
ATOM 7338 N N . PHE G 1 79 ? -211.181 -89.058 445.227 1.00 49.10 76 PHE G N 1
ATOM 7339 C CA . PHE G 1 79 ? -210.945 -88.528 446.563 1.00 52.48 76 PHE G CA 1
ATOM 7340 C C . PHE G 1 79 ? -211.253 -87.044 446.535 1.00 51.67 76 PHE G C 1
ATOM 7341 O O . PHE G 1 79 ? -210.916 -86.356 445.564 1.00 57.23 76 PHE G O 1
ATOM 7349 N N . VAL G 1 80 ? -211.849 -86.538 447.613 1.00 49.60 77 VAL G N 1
ATOM 7350 C CA . VAL G 1 80 ? -212.355 -85.175 447.651 1.00 52.89 77 VAL G CA 1
ATOM 7351 C C . VAL G 1 80 ? -211.787 -84.434 448.862 1.00 43.82 77 VAL G C 1
ATOM 7352 O O . VAL G 1 80 ? -211.684 -85.008 449.951 1.00 61.39 77 VAL G O 1
ATOM 7356 N N . GLU G 1 81 ? -211.441 -83.155 448.669 1.00 59.78 78 GLU G N 1
ATOM 7357 C CA . GLU G 1 81 ? -210.983 -82.276 449.743 1.00 62.69 78 GLU G CA 1
ATOM 7358 C C . GLU G 1 81 ? -211.649 -80.913 449.615 1.00 62.36 78 GLU G C 1
ATOM 7359 O O . GLU G 1 81 ? -212.017 -80.486 448.515 1.00 64.63 78 GLU G O 1
ATOM 7365 N N . ASN G 1 82 ? -211.758 -80.221 450.756 1.00 68.17 79 ASN G N 1
ATOM 7366 C CA . ASN G 1 82 ? -212.378 -78.900 450.857 1.00 70.28 79 ASN G CA 1
ATOM 7367 C C . ASN G 1 82 ? -211.604 -78.015 451.829 1.00 64.87 79 ASN G C 1
ATOM 7368 O O . ASN G 1 82 ? -211.292 -78.442 452.941 1.00 63.03 79 ASN G O 1
ATOM 7373 N N . TYR G 1 83 ? -211.335 -76.772 451.427 1.00 74.47 80 TYR G N 1
ATOM 7374 C CA . TYR G 1 83 ? -210.590 -75.831 452.257 1.00 75.85 80 TYR G CA 1
ATOM 7375 C C . TYR G 1 83 ? -211.025 -74.406 451.921 1.00 81.58 80 TYR G C 1
ATOM 7376 O O . TYR G 1 83 ? -211.879 -74.186 451.057 1.00 82.25 80 TYR G O 1
ATOM 7385 N N . SER G 1 84 ? -210.424 -73.428 452.611 1.00 83.63 81 SER G N 1
ATOM 7386 C CA . SER G 1 84 ? -210.823 -72.031 452.473 1.00 83.30 81 SER G CA 1
ATOM 7387 C C . SER G 1 84 ? -209.616 -71.101 452.549 1.00 80.00 81 SER G C 1
ATOM 7388 O O . SER G 1 84 ? -208.579 -71.430 453.128 1.00 73.10 81 SER G O 1
ATOM 7391 N N . PHE G 1 85 ? -209.772 -69.918 451.957 1.00 83.98 82 PHE G N 1
ATOM 7392 C CA . PHE G 1 85 ? -208.710 -68.919 451.934 1.00 86.27 82 PHE G CA 1
ATOM 7393 C C . PHE G 1 85 ? -209.258 -67.608 451.384 1.00 87.28 82 PHE G C 1
ATOM 7394 O O . PHE G 1 85 ? -210.250 -67.590 450.649 1.00 86.57 82 PHE G O 1
ATOM 7402 N N . ASN G 1 86 ? -208.596 -66.510 451.744 1.00 81.49 83 ASN G N 1
ATOM 7403 C CA . ASN G 1 86 ? -208.970 -65.191 451.235 1.00 83.96 83 ASN G CA 1
ATOM 7404 C C . ASN G 1 86 ? -208.760 -65.101 449.725 1.00 82.60 83 ASN G C 1
ATOM 7405 O O . ASN G 1 86 ? -207.639 -65.255 449.232 1.00 79.61 83 ASN G O 1
ATOM 7407 N N . PHE G 1 92 ? -212.772 -63.997 450.028 1.00 75.16 89 PHE G N 1
ATOM 7408 C CA . PHE G 1 92 ? -212.813 -65.270 450.738 1.00 85.34 89 PHE G CA 1
ATOM 7409 C C . PHE G 1 92 ? -213.423 -66.361 449.865 1.00 94.19 89 PHE G C 1
ATOM 7410 O O . PHE G 1 92 ? -214.541 -66.215 449.367 1.00 96.00 89 PHE G O 1
ATOM 7418 N N . VAL G 1 93 ? -212.687 -67.462 449.703 1.00 94.05 90 VAL G N 1
ATOM 7419 C CA . VAL G 1 93 ? -213.027 -68.522 448.760 1.00 88.28 90 VAL G CA 1
ATOM 7420 C C . VAL G 1 93 ? -213.236 -69.824 449.522 1.00 87.49 90 VAL G C 1
ATOM 7421 O O . VAL G 1 93 ? -212.490 -70.135 450.455 1.00 86.38 90 VAL G O 1
ATOM 7425 N N . ARG G 1 94 ? -214.258 -70.577 449.121 1.00 85.56 91 ARG G N 1
ATOM 7426 C CA . ARG G 1 94 ? -214.488 -71.943 449.586 1.00 95.13 91 ARG G CA 1
ATOM 7427 C C . ARG G 1 94 ? -214.242 -72.879 448.404 1.00 95.86 91 ARG G C 1
ATOM 7428 O O . ARG G 1 94 ? -214.988 -72.850 447.417 1.00 103.98 91 ARG G O 1
ATOM 7436 N N . LYS G 1 95 ? -213.205 -73.710 448.512 1.00 94.16 92 LYS G N 1
ATOM 7437 C CA . LYS G 1 95 ? -212.728 -74.538 447.414 1.00 79.07 92 LYS G CA 1
ATOM 7438 C C . LYS G 1 95 ? -213.036 -76.006 447.677 1.00 69.56 92 LYS G C 1
ATOM 7439 O O . LYS G 1 95 ? -213.049 -76.461 448.824 1.00 67.41 92 LYS G O 1
ATOM 7445 N N . GLU G 1 96 ? -213.312 -76.733 446.592 1.00 67.08 93 GLU G N 1
ATOM 7446 C CA . GLU G 1 96 ? -213.519 -78.177 446.611 1.00 62.99 93 GLU G CA 1
ATOM 7447 C C . GLU G 1 96 ? -212.706 -78.775 445.474 1.00 63.74 93 GLU G C 1
ATOM 7448 O O . GLU G 1 96 ? -212.764 -78.278 444.342 1.00 59.92 93 GLU G O 1
ATOM 7454 N N . VAL G 1 97 ? -211.931 -79.817 445.779 1.00 58.25 94 VAL G N 1
ATOM 7455 C CA . VAL G 1 97 ? -211.055 -80.443 444.796 1.00 56.20 94 VAL G CA 1
ATOM 7456 C C . VAL G 1 97 ? -211.377 -81.920 444.736 1.00 47.13 94 VAL G C 1
ATOM 7457 O O . VAL G 1 97 ? -211.473 -82.587 445.773 1.00 52.96 94 VAL G O 1
ATOM 7461 N N . THR G 1 98 ? -211.514 -82.432 443.518 1.00 48.33 95 THR G N 1
ATOM 7462 C CA . THR G 1 98 ? -211.823 -83.829 443.284 1.00 43.29 95 THR G CA 1
ATOM 7463 C C . THR G 1 98 ? -210.675 -84.425 442.497 1.00 43.96 95 THR G C 1
ATOM 7464 O O . THR G 1 98 ? -210.411 -84.001 441.371 1.00 44.95 95 THR G O 1
ATOM 7468 N N . TYR G 1 99 ? -210.017 -85.421 443.078 1.00 46.32 96 TYR G N 1
ATOM 7469 C CA . TYR G 1 99 ? -208.889 -86.093 442.449 1.00 48.55 96 TYR G CA 1
ATOM 7470 C C . TYR G 1 99 ? -209.318 -87.443 441.900 1.00 40.41 96 TYR G C 1
ATOM 7471 O O . TYR G 1 99 ? -209.878 -88.257 442.635 1.00 46.83 96 TYR G O 1
ATOM 7480 N N . PHE G 1 100 ? -209.050 -87.664 440.616 1.00 40.57 97 PHE G N 1
ATOM 7481 C CA . PHE G 1 100 ? -209.006 -88.992 440.030 1.00 42.64 97 PHE G CA 1
ATOM 7482 C C . PHE G 1 100 ? -207.653 -89.630 440.322 1.00 50.07 97 PHE G C 1
ATOM 7483 O O . PHE G 1 100 ? -206.703 -88.953 440.730 1.00 48.43 97 PHE G O 1
ATOM 7491 N N . LEU G 1 101 ? -207.587 -90.947 440.132 1.00 52.07 98 LEU G N 1
ATOM 7492 C CA . LEU G 1 101 ? -206.383 -91.746 440.378 1.00 55.19 98 LEU G CA 1
ATOM 7493 C C . LEU G 1 101 ? -206.070 -92.481 439.086 1.00 61.02 98 LEU G C 1
ATOM 7494 O O . LEU G 1 101 ? -206.920 -93.220 438.579 1.00 51.99 98 LEU G O 1
ATOM 7499 N N . ALA G 1 102 ? -204.867 -92.274 438.547 1.00 55.54 99 ALA G N 1
ATOM 7500 C CA . ALA G 1 102 ? -204.561 -92.758 437.206 1.00 58.04 99 ALA G CA 1
ATOM 7501 C C . ALA G 1 102 ? -203.122 -93.243 437.104 1.00 69.08 99 ALA G C 1
ATOM 7502 O O . ALA G 1 102 ? -202.192 -92.559 437.545 1.00 54.65 99 ALA G O 1
ATOM 7504 N N . GLU G 1 103 ? -202.952 -94.429 436.525 1.00 71.17 100 GLU G N 1
ATOM 7505 C CA . GLU G 1 103 ? -201.652 -94.838 436.011 1.00 73.97 100 GLU G CA 1
ATOM 7506 C C . GLU G 1 103 ? -201.338 -94.024 434.762 1.00 73.05 100 GLU G C 1
ATOM 7507 O O . GLU G 1 103 ? -202.161 -93.946 433.843 1.00 67.95 100 GLU G O 1
ATOM 7513 N N . VAL G 1 104 ? -200.156 -93.399 434.730 1.00 64.92 101 VAL G N 1
ATOM 7514 C CA . VAL G 1 104 ? -199.836 -92.419 433.699 1.00 76.89 101 VAL G CA 1
ATOM 7515 C C . VAL G 1 104 ? -198.576 -92.839 432.948 1.00 79.99 101 VAL G C 1
ATOM 7516 O O . VAL G 1 104 ? -197.793 -93.678 433.403 1.00 74.27 101 VAL G O 1
ATOM 7520 N N . LYS G 1 105 ? -198.384 -92.218 431.782 1.00 77.61 102 LYS G N 1
ATOM 7521 C CA . LYS G 1 105 ? -197.273 -92.522 430.892 1.00 86.35 102 LYS G CA 1
ATOM 7522 C C . LYS G 1 105 ? -196.772 -91.243 430.236 1.00 82.94 102 LYS G C 1
ATOM 7523 O O . LYS G 1 105 ? -197.563 -90.359 429.894 1.00 80.72 102 LYS G O 1
ATOM 7529 N N . GLY G 1 106 ? -195.458 -91.159 430.059 1.00 89.56 103 GLY G N 1
ATOM 7530 C CA . GLY G 1 106 ? -194.820 -90.069 429.351 1.00 86.79 103 GLY G CA 1
ATOM 7531 C C . GLY G 1 106 ? -193.637 -89.522 430.115 1.00 85.02 103 GLY G C 1
ATOM 7532 O O . GLY G 1 106 ? -193.296 -89.972 431.208 1.00 87.48 103 GLY G O 1
ATOM 7533 N N . GLU G 1 107 ? -192.994 -88.535 429.506 1.00 82.70 104 GLU G N 1
ATOM 7534 C CA . GLU G 1 107 ? -191.924 -87.783 430.143 1.00 87.05 104 GLU G CA 1
ATOM 7535 C C . GLU G 1 107 ? -192.504 -86.469 430.643 1.00 85.55 104 GLU G C 1
ATOM 7536 O O . GLU G 1 107 ? -193.240 -85.796 429.913 1.00 84.35 104 GLU G O 1
ATOM 7538 N N . VAL G 1 108 ? -192.196 -86.121 431.894 1.00 86.50 105 VAL G N 1
ATOM 7539 C CA . VAL G 1 108 ? -192.706 -84.879 432.462 1.00 79.42 105 VAL G CA 1
ATOM 7540 C C . VAL G 1 108 ? -192.183 -83.707 431.653 1.00 78.33 105 VAL G C 1
ATOM 7541 O O . VAL G 1 108 ? -190.991 -83.631 431.330 1.00 90.87 105 VAL G O 1
ATOM 7545 N N . HIS G 1 109 ? -193.079 -82.792 431.310 1.00 74.06 106 HIS G N 1
ATOM 7546 C CA . HIS G 1 109 ? -192.728 -81.502 430.719 1.00 76.63 106 HIS G CA 1
ATOM 7547 C C . HIS G 1 109 ? -193.508 -80.482 431.533 1.00 69.92 106 HIS G C 1
ATOM 7548 O O . HIS G 1 109 ? -194.598 -80.060 431.141 1.00 78.01 106 HIS G O 1
ATOM 7550 N N . ALA G 1 110 ? -192.960 -80.117 432.688 1.00 69.83 107 ALA G N 1
ATOM 7551 C CA . ALA G 1 110 ? -193.667 -79.226 433.594 1.00 68.87 107 ALA G CA 1
ATOM 7552 C C . ALA G 1 110 ? -194.029 -77.919 432.903 1.00 69.42 107 ALA G C 1
ATOM 7553 O O . ALA G 1 110 ? -193.326 -77.440 432.011 1.00 77.14 107 ALA G O 1
ATOM 7555 N N . ASP G 1 111 ? -195.154 -77.358 433.307 1.00 74.00 108 ASP G N 1
ATOM 7556 C CA . ASP G 1 111 ? -195.514 -76.016 432.887 1.00 81.65 108 ASP G CA 1
ATOM 7557 C C . ASP G 1 111 ? -194.824 -75.019 433.809 1.00 78.06 108 ASP G C 1
ATOM 7558 O O . ASP G 1 111 ? -195.080 -75.036 435.017 1.00 76.19 108 ASP G O 1
ATOM 7563 N N . PRO G 1 112 ? -193.956 -74.141 433.298 1.00 83.57 109 PRO G N 1
ATOM 7564 C CA . PRO G 1 112 ? -193.201 -73.258 434.204 1.00 78.26 109 PRO G CA 1
ATOM 7565 C C . PRO G 1 112 ? -194.033 -72.163 434.850 1.00 81.81 109 PRO G C 1
ATOM 7566 O O . PRO G 1 112 ? -193.575 -71.577 435.839 1.00 82.63 109 PRO G O 1
ATOM 7570 N N . ASP G 1 113 ? -195.237 -71.874 434.349 1.00 83.11 110 ASP G N 1
ATOM 7571 C CA . ASP G 1 113 ? -196.035 -70.810 434.950 1.00 83.45 110 ASP G CA 1
ATOM 7572 C C . ASP G 1 113 ? -196.662 -71.247 436.268 1.00 83.02 110 ASP G C 1
ATOM 7573 O O . ASP G 1 113 ? -196.654 -70.485 437.240 1.00 80.29 110 ASP G O 1
ATOM 7578 N N . GLU G 1 114 ? -197.197 -72.468 436.322 1.00 80.30 111 GLU G N 1
ATOM 7579 C CA . GLU G 1 114 ? -197.935 -72.952 437.485 1.00 82.04 111 GLU G CA 1
ATOM 7580 C C . GLU G 1 114 ? -197.092 -73.783 438.438 1.00 75.08 111 GLU G C 1
ATOM 7581 O O . GLU G 1 114 ? -197.341 -73.759 439.647 1.00 71.79 111 GLU G O 1
ATOM 7587 N N . ILE G 1 115 ? -196.115 -74.517 437.921 1.00 75.05 112 ILE G N 1
ATOM 7588 C CA . ILE G 1 115 ? -195.364 -75.506 438.684 1.00 77.03 112 ILE G CA 1
ATOM 7589 C C . ILE G 1 115 ? -193.901 -75.081 438.736 1.00 73.48 112 ILE G C 1
ATOM 7590 O O . ILE G 1 115 ? -193.362 -74.553 437.759 1.00 78.36 112 ILE G O 1
ATOM 7595 N N . CYS G 1 116 ? -193.263 -75.302 439.884 1.00 73.28 113 CYS G N 1
ATOM 7596 C CA . CYS G 1 116 ? -191.845 -74.998 440.052 1.00 78.00 113 CYS G CA 1
ATOM 7597 C C . CYS G 1 116 ? -191.010 -76.202 440.458 1.00 77.99 113 CYS G C 1
ATOM 7598 O O . CYS G 1 116 ? -189.783 -76.077 440.549 1.00 81.02 113 CYS G O 1
ATOM 7601 N N . ASP G 1 117 ? -191.623 -77.361 440.688 1.00 70.06 114 ASP G N 1
ATOM 7602 C CA . ASP G 1 117 ? -190.887 -78.531 441.144 1.00 77.51 114 ASP G CA 1
ATOM 7603 C C . ASP G 1 117 ? -191.750 -79.766 440.908 1.00 70.80 114 ASP G C 1
ATOM 7604 O O . ASP G 1 117 ? -192.976 -79.674 440.857 1.00 68.16 114 ASP G O 1
ATOM 7609 N N . VAL G 1 118 ? -191.092 -80.910 440.731 1.00 68.54 115 VAL G N 1
ATOM 7610 C CA . VAL G 1 118 ? -191.768 -82.186 440.497 1.00 71.20 115 VAL G CA 1
ATOM 7611 C C . VAL G 1 118 ? -190.896 -83.298 441.067 1.00 75.82 115 VAL G C 1
ATOM 7612 O O . VAL G 1 118 ? -189.664 -83.240 440.990 1.00 71.17 115 VAL G O 1
ATOM 7616 N N . GLN G 1 119 ? -191.540 -84.324 441.626 1.00 66.29 116 GLN G N 1
ATOM 7617 C CA . GLN G 1 119 ? -190.827 -85.398 442.315 1.00 67.12 116 GLN G CA 1
ATOM 7618 C C . GLN G 1 119 ? -191.667 -86.663 442.268 1.00 67.00 116 GLN G C 1
ATOM 7619 O O . GLN G 1 119 ? -192.799 -86.668 442.766 1.00 64.77 116 GLN G O 1
ATOM 7625 N N . TRP G 1 120 ? -191.119 -87.727 441.685 1.00 59.02 117 TRP G N 1
ATOM 7626 C CA . TRP G 1 120 ? -191.725 -89.049 441.795 1.00 58.12 117 TRP G CA 1
ATOM 7627 C C . TRP G 1 120 ? -191.365 -89.629 443.154 1.00 64.73 117 TRP G C 1
ATOM 7628 O O . TRP G 1 120 ? -190.189 -89.917 443.419 1.00 55.79 117 TRP G O 1
ATOM 7639 N N . LEU G 1 121 ? -192.367 -89.807 444.018 1.00 54.44 118 LEU G N 1
ATOM 7640 C CA . LEU G 1 121 ? -192.151 -90.377 445.341 1.00 54.09 118 LEU G CA 1
ATOM 7641 C C . LEU G 1 121 ? -193.250 -91.365 445.692 1.00 64.89 118 LEU G C 1
ATOM 7642 O O . LEU G 1 121 ? -194.394 -91.249 445.241 1.00 52.50 118 LEU G O 1
ATOM 7647 N N . SER G 1 122 ? -192.884 -92.337 446.518 1.00 57.86 119 SER G N 1
ATOM 7648 C CA . SER G 1 122 ? -193.879 -93.110 447.237 1.00 60.06 119 SER G CA 1
ATOM 7649 C C . SER G 1 122 ? -194.811 -92.170 448.001 1.00 53.70 119 SER G C 1
ATOM 7650 O O . SER G 1 122 ? -194.476 -91.010 448.285 1.00 47.77 119 SER G O 1
ATOM 7653 N N . PHE G 1 123 ? -196.000 -92.679 448.324 1.00 52.78 120 PHE G N 1
ATOM 7654 C CA . PHE G 1 123 ? -196.946 -91.883 449.102 1.00 48.83 120 PHE G CA 1
ATOM 7655 C C . PHE G 1 123 ? -196.352 -91.498 450.451 1.00 55.85 120 PHE G C 1
ATOM 7656 O O . PHE G 1 123 ? -196.531 -90.364 450.920 1.00 50.25 120 PHE G O 1
ATOM 7664 N N . GLN G 1 124 ? -195.592 -92.410 451.063 1.00 51.81 121 GLN G N 1
ATOM 7665 C CA . GLN G 1 124 ? -195.021 -92.149 452.383 1.00 60.29 121 GLN G CA 1
ATOM 7666 C C . GLN G 1 124 ? -193.990 -91.034 452.327 1.00 58.26 121 GLN G C 1
ATOM 7667 O O . GLN G 1 124 ? -193.951 -90.176 453.216 1.00 62.80 121 GLN G O 1
ATOM 7673 N N . GLU G 1 125 ? -193.138 -91.041 451.297 1.00 53.68 122 GLU G N 1
ATOM 7674 C CA . GLU G 1 125 ? -192.125 -90.003 451.152 1.00 57.94 122 GLU G CA 1
ATOM 7675 C C . GLU G 1 125 ? -192.760 -88.677 450.761 1.00 61.74 122 GLU G C 1
ATOM 7676 O O . GLU G 1 125 ? -192.342 -87.609 451.235 1.00 60.54 122 GLU G O 1
ATOM 7678 N N . GLY G 1 126 ? -193.784 -88.719 449.914 1.00 54.76 123 GLY G N 1
ATOM 7679 C CA . GLY G 1 126 ? -194.419 -87.483 449.501 1.00 53.26 123 GLY G CA 1
ATOM 7680 C C . GLY G 1 126 ? -195.212 -86.845 450.617 1.00 46.11 123 GLY G C 1
ATOM 7681 O O . GLY G 1 126 ? -195.363 -85.619 450.660 1.00 53.79 123 GLY G O 1
ATOM 7682 N N . LEU G 1 127 ? -195.705 -87.656 451.547 1.00 49.12 124 LEU G N 1
ATOM 7683 C CA . LEU G 1 127 ? -196.478 -87.121 452.656 1.00 53.43 124 LEU G CA 1
ATOM 7684 C C . LEU G 1 127 ? -195.671 -86.116 453.469 1.00 57.24 124 LEU G C 1
ATOM 7685 O O . LEU G 1 127 ? -196.238 -85.153 454.010 1.00 48.32 124 LEU G O 1
ATOM 7690 N N . ARG G 1 128 ? -194.349 -86.317 453.547 1.00 50.84 125 ARG G N 1
ATOM 7691 C CA . ARG G 1 128 ? -193.486 -85.446 454.335 1.00 57.40 125 ARG G CA 1
ATOM 7692 C C . ARG G 1 128 ? -193.438 -84.040 453.759 1.00 60.22 125 ARG G C 1
ATOM 7693 O O . ARG G 1 128 ? -193.160 -83.081 454.491 1.00 55.23 125 ARG G O 1
ATOM 7701 N N . LEU G 1 129 ? -193.653 -83.909 452.446 1.00 51.32 126 LEU G N 1
ATOM 7702 C CA . LEU G 1 129 ? -193.673 -82.621 451.772 1.00 49.05 126 LEU G CA 1
ATOM 7703 C C . LEU G 1 129 ? -194.953 -81.834 452.031 1.00 60.23 126 LEU G C 1
ATOM 7704 O O . LEU G 1 129 ? -194.992 -80.634 451.735 1.00 59.71 126 LEU G O 1
ATOM 7709 N N . LEU G 1 130 ? -195.983 -82.472 452.580 1.00 51.43 127 LEU G N 1
ATOM 7710 C CA . LEU G 1 130 ? -197.314 -81.885 452.690 1.00 57.80 127 LEU G CA 1
ATOM 7711 C C . LEU G 1 130 ? -197.578 -81.386 454.101 1.00 54.12 127 LEU G C 1
ATOM 7712 O O . LEU G 1 130 ? -197.237 -82.055 455.081 1.00 51.56 127 LEU G O 1
ATOM 7717 N N . ASN G 1 131 ? -198.226 -80.231 454.202 1.00 49.25 128 ASN G N 1
ATOM 7718 C CA . ASN G 1 131 ? -198.545 -79.654 455.505 1.00 57.92 128 ASN G CA 1
ATOM 7719 C C . ASN G 1 131 ? -200.037 -79.551 455.781 1.00 57.14 128 ASN G C 1
ATOM 7720 O O . ASN G 1 131 ? -200.480 -79.888 456.889 1.00 57.68 128 ASN G O 1
ATOM 7725 N N . PHE G 1 132 ? -200.843 -79.146 454.810 1.00 58.90 129 PHE G N 1
ATOM 7726 C CA . PHE G 1 132 ? -202.273 -79.034 455.068 1.00 50.78 129 PHE G CA 1
ATOM 7727 C C . PHE G 1 132 ? -202.868 -80.412 455.367 1.00 54.19 129 PHE G C 1
ATOM 7728 O O . PHE G 1 132 ? -202.563 -81.392 454.675 1.00 51.96 129 PHE G O 1
ATOM 7736 N N . PRO G 1 133 ? -203.733 -80.525 456.380 1.00 50.51 130 PRO G N 1
ATOM 7737 C CA . PRO G 1 133 ? -204.266 -81.848 456.742 1.00 55.29 130 PRO G CA 1
ATOM 7738 C C . PRO G 1 133 ? -205.200 -82.469 455.706 1.00 51.08 130 PRO G C 1
ATOM 7739 O O . PRO G 1 133 ? -205.328 -83.702 455.674 1.00 51.45 130 PRO G O 1
ATOM 7743 N N . GLU G 1 134 ? -205.882 -81.665 454.889 1.00 50.91 131 GLU G N 1
ATOM 7744 C CA . GLU G 1 134 ? -206.821 -82.233 453.926 1.00 50.95 131 GLU G CA 1
ATOM 7745 C C . GLU G 1 134 ? -206.090 -83.035 452.854 1.00 50.19 131 GLU G C 1
ATOM 7746 O O . GLU G 1 134 ? -206.469 -84.173 452.552 1.00 49.76 131 GLU G O 1
ATOM 7752 N N . ILE G 1 135 ? -205.025 -82.477 452.278 1.00 45.78 132 ILE G N 1
ATOM 7753 C CA . ILE G 1 135 ? -204.297 -83.267 451.298 1.00 46.44 132 ILE G CA 1
ATOM 7754 C C . ILE G 1 135 ? -203.521 -84.399 451.993 1.00 53.13 132 ILE G C 1
ATOM 7755 O O . ILE G 1 135 ? -203.430 -85.507 451.455 1.00 44.48 132 ILE G O 1
ATOM 7760 N N . ARG G 1 136 ? -203.025 -84.180 453.219 1.00 45.30 133 ARG G N 1
ATOM 7761 C CA . ARG G 1 136 ? -202.403 -85.278 453.969 1.00 55.40 133 ARG G CA 1
ATOM 7762 C C . ARG G 1 136 ? -203.354 -86.476 454.137 1.00 52.64 133 ARG G C 1
ATOM 7763 O O . ARG G 1 136 ? -202.919 -87.637 454.108 1.00 48.28 133 ARG G O 1
ATOM 7771 N N . ASN G 1 137 ? -204.649 -86.230 454.328 1.00 49.13 134 ASN G N 1
ATOM 7772 C CA . ASN G 1 137 ? -205.594 -87.347 454.419 1.00 50.20 134 ASN G CA 1
ATOM 7773 C C . ASN G 1 137 ? -205.830 -87.999 453.059 1.00 47.93 134 ASN G C 1
ATOM 7774 O O . ASN G 1 137 ? -205.971 -89.222 452.968 1.00 54.99 134 ASN G O 1
ATOM 7779 N N . ILE G 1 138 ? -205.880 -87.208 451.988 1.00 47.59 135 ILE G N 1
ATOM 7780 C CA . ILE G 1 138 ? -206.052 -87.782 450.652 1.00 46.82 135 ILE G CA 1
ATOM 7781 C C . ILE G 1 138 ? -204.923 -88.759 450.339 1.00 54.37 135 ILE G C 1
ATOM 7782 O O . ILE G 1 138 ? -205.144 -89.883 449.863 1.00 46.40 135 ILE G O 1
ATOM 7787 N N . VAL G 1 139 ? -203.690 -88.342 450.599 1.00 47.71 136 VAL G N 1
ATOM 7788 C CA . VAL G 1 139 ? -202.557 -89.212 450.321 1.00 44.61 136 VAL G CA 1
ATOM 7789 C C . VAL G 1 139 ? -202.666 -90.497 451.125 1.00 45.79 136 VAL G C 1
ATOM 7790 O O . VAL G 1 139 ? -202.446 -91.598 450.604 1.00 47.69 136 VAL G O 1
ATOM 7794 N N . THR G 1 140 ? -203.016 -90.376 452.406 1.00 44.26 137 THR G N 1
ATOM 7795 C CA . THR G 1 140 ? -203.103 -91.554 453.255 1.00 51.10 137 THR G CA 1
ATOM 7796 C C . THR G 1 140 ? -204.182 -92.505 452.741 1.00 53.92 137 THR G C 1
ATOM 7797 O O . THR G 1 140 ? -203.984 -93.728 452.700 1.00 55.67 137 THR G O 1
ATOM 7801 N N . GLU G 1 141 ? -205.304 -91.946 452.289 1.00 48.19 138 GLU G N 1
ATOM 7802 C CA . GLU G 1 141 ? -206.396 -92.744 451.745 1.00 52.97 138 GLU G CA 1
ATOM 7803 C C . GLU G 1 141 ? -206.021 -93.374 450.416 1.00 54.38 138 GLU G C 1
ATOM 7804 O O . GLU G 1 141 ? -206.321 -94.555 450.178 1.00 50.58 138 GLU G O 1
ATOM 7810 N N . ALA G 1 142 ? -205.366 -92.607 449.537 1.00 42.55 139 ALA G N 1
ATOM 7811 C CA . ALA G 1 142 ? -204.939 -93.157 448.255 1.00 46.86 139 ALA G CA 1
ATOM 7812 C C . ALA G 1 142 ? -203.979 -94.320 448.452 1.00 55.08 139 ALA G C 1
ATOM 7813 O O . ALA G 1 142 ? -204.079 -95.349 447.766 1.00 49.14 139 ALA G O 1
ATOM 7815 N N . ASP G 1 143 ? -203.041 -94.180 449.390 1.00 50.60 140 ASP G N 1
ATOM 7816 C CA . ASP G 1 143 ? -202.106 -95.267 449.657 1.00 55.70 140 ASP G CA 1
ATOM 7817 C C . ASP G 1 143 ? -202.857 -96.517 450.105 1.00 58.80 140 ASP G C 1
ATOM 7818 O O . ASP G 1 143 ? -202.645 -97.610 449.567 1.00 59.68 140 ASP G O 1
ATOM 7823 N N . LYS G 1 144 ? -203.762 -96.366 451.072 1.00 52.68 141 LYS G N 1
ATOM 7824 C CA . LYS G 1 144 ? -204.525 -97.511 451.562 1.00 61.99 141 LYS G CA 1
ATOM 7825 C C . LYS G 1 144 ? -205.357 -98.140 450.453 1.00 64.38 141 LYS G C 1
ATOM 7826 O O . LYS G 1 144 ? -205.551 -99.361 450.441 1.00 65.13 141 LYS G O 1
ATOM 7828 N N . PHE G 1 145 ? -205.842 -97.332 449.507 1.00 60.31 142 PHE G N 1
ATOM 7829 C CA . PHE G 1 145 ? -206.664 -97.870 448.427 1.00 59.84 142 PHE G CA 1
ATOM 7830 C C . PHE G 1 145 ? -205.840 -98.711 447.467 1.00 67.72 142 PHE G C 1
ATOM 7831 O O . PHE G 1 145 ? -206.231 -99.831 447.115 1.00 67.80 142 PHE G O 1
ATOM 7839 N N . VAL G 1 146 ? -204.715 -98.174 446.993 1.00 62.83 143 VAL G N 1
ATOM 7840 C CA . VAL G 1 146 ? -203.921 -98.910 446.020 1.00 66.76 143 VAL G CA 1
ATOM 7841 C C . VAL G 1 146 ? -203.492 -100.253 446.598 1.00 75.22 143 VAL G C 1
ATOM 7842 O O . VAL G 1 146 ? -203.398 -101.248 445.870 1.00 72.74 143 VAL G O 1
ATOM 7846 N N . GLN G 1 147 ? -203.256 -100.311 447.909 1.00 71.77 144 GLN G N 1
ATOM 7847 C CA . GLN G 1 147 ? -202.854 -101.562 448.540 1.00 79.61 144 GLN G CA 1
ATOM 7848 C C . GLN G 1 147 ? -203.956 -102.607 448.417 1.00 82.86 144 GLN G C 1
ATOM 7849 O O . GLN G 1 147 ? -203.765 -103.665 447.805 1.00 85.84 144 GLN G O 1
ATOM 7855 N N . SER G 1 148 ? -205.129 -102.321 448.987 1.00 75.60 145 SER G N 1
ATOM 7856 C CA . SER G 1 148 ? -206.222 -103.285 448.932 1.00 78.66 145 SER G CA 1
ATOM 7857 C C . SER G 1 148 ? -206.622 -103.590 447.494 1.00 78.90 145 SER G C 1
ATOM 7858 O O . SER G 1 148 ? -206.845 -104.751 447.138 1.00 81.56 145 SER G O 1
ATOM 7861 N N . TYR G 1 149 ? -206.713 -102.562 446.650 1.00 75.76 146 TYR G N 1
ATOM 7862 C CA . TYR G 1 149 ? -207.243 -102.761 445.307 1.00 79.88 146 TYR G CA 1
ATOM 7863 C C . TYR G 1 149 ? -206.259 -103.468 444.378 1.00 77.19 146 TYR G C 1
ATOM 7864 O O . TYR G 1 149 ? -206.678 -103.988 443.338 1.00 79.22 146 TYR G O 1
ATOM 7873 N N . LEU G 1 150 ? -204.974 -103.512 444.715 1.00 79.87 147 LEU G N 1
ATOM 7874 C CA . LEU G 1 150 ? -204.002 -104.181 443.858 1.00 82.52 147 LEU G CA 1
ATOM 7875 C C . LEU G 1 150 ? -203.264 -105.331 444.524 1.00 85.30 147 LEU G C 1
ATOM 7876 O O . LEU G 1 150 ? -202.918 -106.296 443.838 1.00 83.74 147 LEU G O 1
ATOM 7881 N N . PHE G 1 151 ? -203.021 -105.264 445.825 1.00 85.90 148 PHE G N 1
ATOM 7882 C CA . PHE G 1 151 ? -202.101 -106.188 446.475 1.00 87.55 148 PHE G CA 1
ATOM 7883 C C . PHE G 1 151 ? -202.740 -106.819 447.704 1.00 85.98 148 PHE G C 1
ATOM 7884 O O . PHE G 1 151 ? -203.962 -106.974 447.766 1.00 88.56 148 PHE G O 1
ATOM 7892 N N . LYS H 1 8 ? -172.584 -89.470 497.587 1.00 58.61 5 LYS H N 1
ATOM 7893 C CA . LYS H 1 8 ? -172.513 -89.978 496.219 1.00 59.28 5 LYS H CA 1
ATOM 7894 C C . LYS H 1 8 ? -171.957 -91.418 496.168 1.00 56.95 5 LYS H C 1
ATOM 7895 O O . LYS H 1 8 ? -170.852 -91.687 496.643 1.00 52.33 5 LYS H O 1
ATOM 7897 N N . HIS H 1 9 ? -172.729 -92.322 495.567 1.00 57.01 6 HIS H N 1
ATOM 7898 C CA . HIS H 1 9 ? -172.339 -93.715 495.379 1.00 53.38 6 HIS H CA 1
ATOM 7899 C C . HIS H 1 9 ? -172.030 -93.972 493.907 1.00 44.77 6 HIS H C 1
ATOM 7900 O O . HIS H 1 9 ? -172.845 -93.668 493.033 1.00 48.08 6 HIS H O 1
ATOM 7907 N N . GLU H 1 10 ? -170.858 -94.543 493.644 1.00 45.91 7 GLU H N 1
ATOM 7908 C CA . GLU H 1 10 ? -170.379 -94.816 492.298 1.00 51.13 7 GLU H CA 1
ATOM 7909 C C . GLU H 1 10 ? -170.185 -96.319 492.138 1.00 44.16 7 GLU H C 1
ATOM 7910 O O . GLU H 1 10 ? -169.626 -96.974 493.021 1.00 41.43 7 GLU H O 1
ATOM 7916 N N . TYR H 1 11 ? -170.658 -96.850 491.014 1.00 41.43 8 TYR H N 1
ATOM 7917 C CA . TYR H 1 11 ? -170.599 -98.276 490.701 1.00 41.41 8 TYR H CA 1
ATOM 7918 C C . TYR H 1 11 ? -169.876 -98.470 489.370 1.00 37.47 8 TYR H C 1
ATOM 7919 O O . TYR H 1 11 ? -170.252 -97.851 488.372 1.00 42.68 8 TYR H O 1
ATOM 7928 N N . SER H 1 12 ? -168.840 -99.320 489.347 1.00 38.65 9 SER H N 1
ATOM 7929 C CA . SER H 1 12 ? -168.068 -99.549 488.124 1.00 39.76 9 SER H CA 1
ATOM 7930 C C . SER H 1 12 ? -167.830 -101.040 487.905 1.00 38.15 9 SER H C 1
ATOM 7931 O O . SER H 1 12 ? -167.922 -101.852 488.828 1.00 36.68 9 SER H O 1
ATOM 7934 N N . PHE H 1 13 ? -167.491 -101.380 486.661 1.00 36.29 10 PHE H N 1
ATOM 7935 C CA . PHE H 1 13 ? -167.323 -102.759 486.234 1.00 37.43 10 PHE H CA 1
ATOM 7936 C C . PHE H 1 13 ? -166.124 -102.851 485.316 1.00 33.95 10 PHE H C 1
ATOM 7937 O O . PHE H 1 13 ? -165.940 -101.990 484.447 1.00 35.84 10 PHE H O 1
ATOM 7945 N N . GLY H 1 14 ? -165.309 -103.887 485.538 1.00 35.22 11 GLY H N 1
ATOM 7946 C CA . GLY H 1 14 ? -164.071 -104.061 484.812 1.00 37.46 11 GLY H CA 1
ATOM 7947 C C . GLY H 1 14 ? -163.663 -105.508 484.598 1.00 36.00 11 GLY H C 1
ATOM 7948 O O . GLY H 1 14 ? -164.356 -106.456 484.985 1.00 35.80 11 GLY H O 1
ATOM 7949 N N . VAL H 1 15 ? -162.512 -105.677 483.956 1.00 36.07 12 VAL H N 1
ATOM 7950 C CA . VAL H 1 15 ? -162.007 -107.015 483.637 1.00 34.54 12 VAL H CA 1
ATOM 7951 C C . VAL H 1 15 ? -160.574 -107.079 484.052 1.00 37.68 12 VAL H C 1
ATOM 7952 O O . VAL H 1 15 ? -159.824 -106.140 483.771 1.00 36.47 12 VAL H O 1
ATOM 7956 N N . ILE H 1 16 ? -160.208 -108.162 484.740 1.00 35.28 13 ILE H N 1
ATOM 7957 C CA . ILE H 1 16 ? -158.818 -108.567 484.957 1.00 37.25 13 ILE H CA 1
ATOM 7958 C C . ILE H 1 16 ? -158.424 -109.370 483.727 1.00 39.59 13 ILE H C 1
ATOM 7959 O O . ILE H 1 16 ? -158.823 -110.543 483.608 1.00 37.93 13 ILE H O 1
ATOM 7964 N N . PRO H 1 17 ? -157.692 -108.777 482.769 1.00 38.83 14 PRO H N 1
ATOM 7965 C CA . PRO H 1 17 ? -157.418 -109.471 481.507 1.00 34.66 14 PRO H CA 1
ATOM 7966 C C . PRO H 1 17 ? -156.186 -110.350 481.645 1.00 41.95 14 PRO H C 1
ATOM 7967 O O . PRO H 1 17 ? -155.144 -109.844 482.069 1.00 38.94 14 PRO H O 1
ATOM 7971 N N . ILE H 1 18 ? -156.274 -111.640 481.317 1.00 37.81 15 ILE H N 1
ATOM 7972 C CA . ILE H 1 18 ? -155.140 -112.538 481.463 1.00 41.07 15 ILE H CA 1
ATOM 7973 C C . ILE H 1 18 ? -154.895 -113.278 480.153 1.00 47.09 15 ILE H C 1
ATOM 7974 O O . ILE H 1 18 ? -155.784 -113.447 479.311 1.00 43.38 15 ILE H O 1
ATOM 7979 N N . ARG H 1 19 ? -153.647 -113.692 479.976 1.00 51.19 16 ARG H N 1
ATOM 7980 C CA . ARG H 1 19 ? -153.176 -114.298 478.743 1.00 53.67 16 ARG H CA 1
ATOM 7981 C C . ARG H 1 19 ? -152.155 -115.338 479.148 1.00 53.43 16 ARG H C 1
ATOM 7982 O O . ARG H 1 19 ? -151.450 -115.152 480.138 1.00 49.72 16 ARG H O 1
ATOM 7990 N N . PHE H 1 20 ? -152.098 -116.443 478.416 1.00 57.24 17 PHE H N 1
ATOM 7991 C CA . PHE H 1 20 ? -151.103 -117.479 478.681 1.00 67.60 17 PHE H CA 1
ATOM 7992 C C . PHE H 1 20 ? -149.987 -117.313 477.655 1.00 72.18 17 PHE H C 1
ATOM 7993 O O . PHE H 1 20 ? -150.146 -117.666 476.485 1.00 73.35 17 PHE H O 1
ATOM 8001 N N . PHE H 1 21 ? -148.873 -116.721 478.097 1.00 76.04 18 PHE H N 1
ATOM 8002 C CA . PHE H 1 21 ? -147.667 -116.577 477.279 1.00 81.87 18 PHE H CA 1
ATOM 8003 C C . PHE H 1 21 ? -146.974 -117.937 477.240 1.00 82.57 18 PHE H C 1
ATOM 8004 O O . PHE H 1 21 ? -146.000 -118.199 477.952 1.00 77.38 18 PHE H O 1
ATOM 8012 N N . GLY H 1 22 ? -147.508 -118.823 476.402 1.00 82.36 19 GLY H N 1
ATOM 8013 C CA . GLY H 1 22 ? -147.107 -120.216 476.385 1.00 73.25 19 GLY H CA 1
ATOM 8014 C C . GLY H 1 22 ? -148.325 -121.107 476.456 1.00 77.95 19 GLY H C 1
ATOM 8015 O O . GLY H 1 22 ? -149.422 -120.679 476.093 1.00 79.03 19 GLY H O 1
ATOM 8016 N N . THR H 1 23 ? -148.149 -122.356 476.925 1.00 80.52 20 THR H N 1
ATOM 8017 C CA . THR H 1 23 ? -149.263 -123.293 477.047 1.00 81.64 20 THR H CA 1
ATOM 8018 C C . THR H 1 23 ? -149.929 -123.131 478.411 1.00 78.31 20 THR H C 1
ATOM 8019 O O . THR H 1 23 ? -149.229 -123.128 479.425 1.00 77.93 20 THR H O 1
ATOM 8021 N N . PRO H 1 24 ? -151.279 -123.004 478.476 1.00 75.80 21 PRO H N 1
ATOM 8022 C CA . PRO H 1 24 ? -151.971 -122.778 479.761 1.00 74.68 21 PRO H CA 1
ATOM 8023 C C . PRO H 1 24 ? -151.411 -123.494 480.981 1.00 79.90 21 PRO H C 1
ATOM 8024 O O . PRO H 1 24 ? -151.200 -124.712 480.988 1.00 81.54 21 PRO H O 1
ATOM 8028 N N . ASP H 1 25 ? -151.200 -122.709 482.033 1.00 79.45 22 ASP H N 1
ATOM 8029 C CA . ASP H 1 25 ? -150.619 -123.129 483.298 1.00 77.71 22 ASP H CA 1
ATOM 8030 C C . ASP H 1 25 ? -150.592 -121.897 484.188 1.00 78.30 22 ASP H C 1
ATOM 8031 O O . ASP H 1 25 ? -150.599 -120.765 483.694 1.00 77.16 22 ASP H O 1
ATOM 8036 N N . ARG H 1 26 ? -150.563 -122.119 485.503 1.00 79.77 23 ARG H N 1
ATOM 8037 C CA . ARG H 1 26 ? -150.412 -120.994 486.419 1.00 79.83 23 ARG H CA 1
ATOM 8038 C C . ARG H 1 26 ? -149.050 -120.310 486.273 1.00 78.55 23 ARG H C 1
ATOM 8039 O O . ARG H 1 26 ? -148.921 -119.135 486.640 1.00 74.37 23 ARG H O 1
ATOM 8041 N N . SER H 1 27 ? -148.037 -121.002 485.728 1.00 71.81 24 SER H N 1
ATOM 8042 C CA . SER H 1 27 ? -146.712 -120.404 485.572 1.00 77.90 24 SER H CA 1
ATOM 8043 C C . SER H 1 27 ? -146.594 -119.544 484.321 1.00 65.85 24 SER H C 1
ATOM 8044 O O . SER H 1 27 ? -145.708 -118.688 484.254 1.00 70.33 24 SER H O 1
ATOM 8047 N N . THR H 1 28 ? -147.452 -119.761 483.332 1.00 67.74 25 THR H N 1
ATOM 8048 C CA . THR H 1 28 ? -147.418 -119.011 482.088 1.00 70.34 25 THR H CA 1
ATOM 8049 C C . THR H 1 28 ? -148.430 -117.869 482.064 1.00 69.64 25 THR H C 1
ATOM 8050 O O . THR H 1 28 ? -148.474 -117.118 481.084 1.00 64.12 25 THR H O 1
ATOM 8054 N N . LEU H 1 29 ? -149.240 -117.724 483.112 1.00 63.42 26 LEU H N 1
ATOM 8055 C CA . LEU H 1 29 ? -150.276 -116.702 483.129 1.00 59.48 26 LEU H CA 1
ATOM 8056 C C . LEU H 1 29 ? -149.696 -115.318 483.393 1.00 59.66 26 LEU H C 1
ATOM 8057 O O . LEU H 1 29 ? -148.877 -115.133 484.297 1.00 55.13 26 LEU H O 1
ATOM 8062 N N . LYS H 1 30 ? -150.173 -114.332 482.635 1.00 55.25 27 LYS H N 1
ATOM 8063 C CA . LYS H 1 30 ? -149.878 -112.934 482.917 1.00 52.82 27 LYS H CA 1
ATOM 8064 C C . LYS H 1 30 ? -151.160 -112.116 482.811 1.00 50.85 27 LYS H C 1
ATOM 8065 O O . LYS H 1 30 ? -152.053 -112.446 482.025 1.00 42.91 27 LYS H O 1
ATOM 8071 N N . ALA H 1 31 ? -151.230 -111.056 483.623 1.00 42.35 28 ALA H N 1
ATOM 8072 C CA . ALA H 1 31 ? -152.339 -110.115 483.646 1.00 39.52 28 ALA H CA 1
ATOM 8073 C C . ALA H 1 31 ? -151.903 -108.799 483.033 1.00 42.13 28 ALA H C 1
ATOM 8074 O O . ALA H 1 31 ? -150.740 -108.403 483.143 1.00 44.61 28 ALA H O 1
ATOM 8076 N N . CYS H 1 32 ? -152.859 -108.112 482.420 1.00 40.53 29 CYS H N 1
ATOM 8077 C CA . CYS H 1 32 ? -152.651 -106.797 481.814 1.00 45.27 29 CYS H CA 1
ATOM 8078 C C . CYS H 1 32 ? -152.939 -105.716 482.848 1.00 47.08 29 CYS H C 1
ATOM 8079 O O . CYS H 1 32 ? -154.073 -105.276 483.012 1.00 44.85 29 CYS H O 1
ATOM 8082 N N . PHE H 1 33 ? -151.900 -105.272 483.537 1.00 43.65 30 PHE H N 1
ATOM 8083 C CA . PHE H 1 33 ? -151.999 -104.102 484.389 1.00 45.90 30 PHE H CA 1
ATOM 8084 C C . PHE H 1 33 ? -151.926 -102.835 483.539 1.00 42.63 30 PHE H C 1
ATOM 8085 O O . PHE H 1 33 ? -151.180 -102.758 482.555 1.00 43.68 30 PHE H O 1
ATOM 8093 N N . ILE H 1 34 ? -152.714 -101.843 483.910 1.00 40.99 31 ILE H N 1
ATOM 8094 C CA . ILE H 1 34 ? -152.790 -100.605 483.150 1.00 42.83 31 ILE H CA 1
ATOM 8095 C C . ILE H 1 34 ? -152.562 -99.440 484.097 1.00 43.30 31 ILE H C 1
ATOM 8096 O O . ILE H 1 34 ? -152.840 -99.529 485.296 1.00 41.57 31 ILE H O 1
ATOM 8101 N N . CYS H 1 35 ? -152.062 -98.334 483.536 1.00 37.67 32 CYS H N 1
ATOM 8102 C CA . CYS H 1 35 ? -151.771 -97.118 484.295 1.00 33.81 32 CYS H CA 1
ATOM 8103 C C . CYS H 1 35 ? -152.830 -96.073 483.981 1.00 37.92 32 CYS H C 1
ATOM 8104 O O . CYS H 1 35 ? -152.945 -95.606 482.836 1.00 46.27 32 CYS H O 1
ATOM 8107 N N . HIS H 1 36 ? -153.654 -95.755 484.982 1.00 41.24 33 HIS H N 1
ATOM 8108 C CA . HIS H 1 36 ? -154.728 -94.787 484.794 1.00 43.89 33 HIS H CA 1
ATOM 8109 C C . HIS H 1 36 ? -154.164 -93.409 484.495 1.00 47.01 33 HIS H C 1
ATOM 8110 O O . HIS H 1 36 ? -153.391 -92.850 485.284 1.00 47.45 33 HIS H O 1
ATOM 8117 N N . THR H 1 37 ? -154.558 -92.852 483.354 1.00 43.48 34 THR H N 1
ATOM 8118 C CA . THR H 1 37 ? -154.117 -91.509 482.994 1.00 46.56 34 THR H CA 1
ATOM 8119 C C . THR H 1 37 ? -154.519 -90.484 484.059 1.00 49.01 34 THR H C 1
ATOM 8120 O O . THR H 1 37 ? -153.742 -89.577 484.384 1.00 47.92 34 THR H O 1
ATOM 8124 N N . ASP H 1 38 ? -155.736 -90.601 484.598 1.00 48.08 35 ASP H N 1
ATOM 8125 C CA . ASP H 1 38 ? -156.240 -89.699 485.645 1.00 50.75 35 ASP H CA 1
ATOM 8126 C C . ASP H 1 38 ? -155.866 -90.274 487.005 1.00 47.93 35 ASP H C 1
ATOM 8127 O O . ASP H 1 38 ? -156.628 -91.022 487.619 1.00 49.56 35 ASP H O 1
ATOM 8132 N N . GLY H 1 39 ? -154.677 -89.905 487.492 1.00 45.23 36 GLY H N 1
ATOM 8133 C CA . GLY H 1 39 ? -154.200 -90.289 488.806 1.00 48.37 36 GLY H CA 1
ATOM 8134 C C . GLY H 1 39 ? -152.897 -91.070 488.775 1.00 51.48 36 GLY H C 1
ATOM 8135 O O . GLY H 1 39 ? -152.185 -91.100 489.778 1.00 45.45 36 GLY H O 1
ATOM 8136 N N . LYS H 1 40 ? -152.613 -91.741 487.659 1.00 44.69 37 LYS H N 1
ATOM 8137 C CA . LYS H 1 40 ? -151.381 -92.484 487.433 1.00 43.23 37 LYS H CA 1
ATOM 8138 C C . LYS H 1 40 ? -151.216 -93.685 488.360 1.00 44.11 37 LYS H C 1
ATOM 8139 O O . LYS H 1 40 ? -150.151 -94.282 488.403 1.00 47.58 37 LYS H O 1
ATOM 8145 N N . HIS H 1 41 ? -152.262 -94.093 489.068 1.00 46.34 38 HIS H N 1
ATOM 8146 C CA . HIS H 1 41 ? -152.223 -95.326 489.840 1.00 45.76 38 HIS H CA 1
ATOM 8147 C C . HIS H 1 41 ? -152.477 -96.526 488.927 1.00 43.42 38 HIS H C 1
ATOM 8148 O O . HIS H 1 41 ? -153.169 -96.410 487.918 1.00 44.03 38 HIS H O 1
ATOM 8155 N N . TRP H 1 42 ? -151.929 -97.687 489.294 1.00 42.05 39 TRP H N 1
ATOM 8156 C CA . TRP H 1 42 ? -152.052 -98.879 488.459 1.00 40.79 39 TRP H CA 1
ATOM 8157 C C . TRP H 1 42 ? -153.258 -99.726 488.883 1.00 42.52 39 TRP H C 1
ATOM 8158 O O . TRP H 1 42 ? -153.683 -99.707 490.043 1.00 41.93 39 TRP H O 1
ATOM 8169 N N . GLY H 1 43 ? -153.788 -100.489 487.931 1.00 41.62 40 GLY H N 1
ATOM 8170 C CA . GLY H 1 43 ? -154.954 -101.323 488.188 1.00 41.18 40 GLY H CA 1
ATOM 8171 C C . GLY H 1 43 ? -155.376 -102.079 486.940 1.00 42.95 40 GLY H C 1
ATOM 8172 O O . GLY H 1 43 ? -154.507 -102.520 486.172 1.00 40.99 40 GLY H O 1
ATOM 8173 N N . PHE H 1 44 ? -156.693 -102.191 486.715 1.00 40.43 41 PHE H N 1
ATOM 8174 C CA . PHE H 1 44 ? -157.287 -102.913 485.594 1.00 39.24 41 PHE H CA 1
ATOM 8175 C C . PHE H 1 44 ? -158.400 -102.089 484.956 1.00 34.11 41 PHE H C 1
ATOM 8176 O O . PHE H 1 44 ? -158.993 -101.230 485.606 1.00 37.00 41 PHE H O 1
ATOM 8184 N N . PRO H 1 45 ? -158.711 -102.348 483.688 1.00 36.52 42 PRO H N 1
ATOM 8185 C CA . PRO H 1 45 ? -159.745 -101.551 483.015 1.00 36.28 42 PRO H CA 1
ATOM 8186 C C . PRO H 1 45 ? -161.100 -101.705 483.682 1.00 36.85 42 PRO H C 1
ATOM 8187 O O . PRO H 1 45 ? -161.493 -102.804 484.087 1.00 39.23 42 PRO H O 1
ATOM 8191 N N . LYS H 1 46 ? -161.837 -100.595 483.751 1.00 37.66 43 LYS H N 1
ATOM 8192 C CA . LYS H 1 46 ? -163.153 -100.588 484.387 1.00 35.97 43 LYS H CA 1
ATOM 8193 C C . LYS H 1 46 ? -163.885 -99.337 483.924 1.00 41.29 43 LYS H C 1
ATOM 8194 O O . LYS H 1 46 ? -163.259 -98.373 483.479 1.00 37.64 43 LYS H O 1
ATOM 8200 N N . GLY H 1 47 ? -165.211 -99.360 484.048 1.00 36.53 44 GLY H N 1
ATOM 8201 C CA . GLY H 1 47 ? -165.978 -98.160 483.802 1.00 36.62 44 GLY H CA 1
ATOM 8202 C C . GLY H 1 47 ? -167.446 -98.343 484.144 1.00 39.72 44 GLY H C 1
ATOM 8203 O O . GLY H 1 47 ? -167.858 -99.345 484.726 1.00 36.29 44 GLY H O 1
ATOM 8204 N N . HIS H 1 48 ? -168.222 -97.346 483.780 1.00 41.28 45 HIS H N 1
ATOM 8205 C CA . HIS H 1 48 ? -169.587 -97.252 484.255 1.00 43.49 45 HIS H CA 1
ATOM 8206 C C . HIS H 1 48 ? -170.540 -97.931 483.280 1.00 43.96 45 HIS H C 1
ATOM 8207 O O . HIS H 1 48 ? -170.332 -97.929 482.066 1.00 37.99 45 HIS H O 1
ATOM 8214 N N . ALA H 1 49 ? -171.579 -98.544 483.835 1.00 39.48 46 ALA H N 1
ATOM 8215 C CA . ALA H 1 49 ? -172.568 -99.203 483.011 1.00 37.65 46 ALA H CA 1
ATOM 8216 C C . ALA H 1 49 ? -173.428 -98.170 482.289 1.00 43.64 46 ALA H C 1
ATOM 8217 O O . ALA H 1 49 ? -173.682 -97.073 482.798 1.00 43.71 46 ALA H O 1
ATOM 8219 N N . GLU H 1 50 ? -173.853 -98.520 481.077 1.00 44.40 47 GLU H N 1
ATOM 8220 C CA . GLU H 1 50 ? -174.743 -97.673 480.300 1.00 50.72 47 GLU H CA 1
ATOM 8221 C C . GLU H 1 50 ? -176.163 -98.260 480.317 1.00 53.61 47 GLU H C 1
ATOM 8222 O O . GLU H 1 50 ? -176.405 -99.366 480.805 1.00 49.07 47 GLU H O 1
ATOM 8224 N N . GLU H 1 51 ? -177.096 -97.509 479.731 1.00 63.21 48 GLU H N 1
ATOM 8225 C CA . GLU H 1 51 ? -178.543 -97.683 479.865 1.00 66.17 48 GLU H CA 1
ATOM 8226 C C . GLU H 1 51 ? -179.004 -99.087 480.266 1.00 60.95 48 GLU H C 1
ATOM 8227 O O . GLU H 1 51 ? -179.406 -99.296 481.415 1.00 76.98 48 GLU H O 1
ATOM 8233 N N . LYS H 1 52 ? -178.957 -100.056 479.355 1.00 57.14 49 LYS H N 1
ATOM 8234 C CA . LYS H 1 52 ? -179.590 -101.357 479.580 1.00 60.67 49 LYS H CA 1
ATOM 8235 C C . LYS H 1 52 ? -178.573 -102.486 479.775 1.00 62.83 49 LYS H C 1
ATOM 8236 O O . LYS H 1 52 ? -178.847 -103.649 479.455 1.00 60.78 49 LYS H O 1
ATOM 8238 N N . GLU H 1 53 ? -177.408 -102.167 480.329 1.00 49.15 50 GLU H N 1
ATOM 8239 C CA . GLU H 1 53 ? -176.333 -103.130 480.497 1.00 52.01 50 GLU H CA 1
ATOM 8240 C C . GLU H 1 53 ? -176.376 -103.826 481.857 1.00 53.32 50 GLU H C 1
ATOM 8241 O O . GLU H 1 53 ? -176.643 -103.198 482.882 1.00 47.81 50 GLU H O 1
ATOM 8247 N N . GLY H 1 54 ? -176.056 -105.121 481.866 1.00 47.68 51 GLY H N 1
ATOM 8248 C CA . GLY H 1 54 ? -175.703 -105.776 483.103 1.00 45.28 51 GLY H CA 1
ATOM 8249 C C . GLY H 1 54 ? -174.248 -105.516 483.441 1.00 46.30 51 GLY H C 1
ATOM 8250 O O . GLY H 1 54 ? -173.474 -104.943 482.643 1.00 40.01 51 GLY H O 1
ATOM 8251 N N . PRO H 1 55 ? -173.847 -105.935 484.641 1.00 38.07 52 PRO H N 1
ATOM 8252 C CA . PRO H 1 55 ? -172.432 -105.797 485.029 1.00 40.87 52 PRO H CA 1
ATOM 8253 C C . PRO H 1 55 ? -171.445 -106.356 484.016 1.00 43.65 52 PRO H C 1
ATOM 8254 O O . PRO H 1 55 ? -170.422 -105.709 483.755 1.00 37.39 52 PRO H O 1
ATOM 8258 N N . GLN H 1 56 ? -171.716 -107.524 483.423 1.00 36.69 53 GLN H N 1
ATOM 8259 C CA . GLN H 1 56 ? -170.729 -108.145 482.535 1.00 45.71 53 GLN H CA 1
ATOM 8260 C C . GLN H 1 56 ? -170.690 -107.443 481.181 1.00 40.95 53 GLN H C 1
ATOM 8261 O O . GLN H 1 56 ? -169.614 -107.243 480.611 1.00 40.40 53 GLN H O 1
ATOM 8267 N N . GLU H 1 57 ? -171.850 -107.054 480.666 1.00 35.82 54 GLU H N 1
ATOM 8268 C CA . GLU H 1 57 ? -171.912 -106.246 479.453 1.00 40.83 54 GLU H CA 1
ATOM 8269 C C . GLU H 1 57 ? -171.130 -104.940 479.625 1.00 40.20 54 GLU H C 1
ATOM 8270 O O . GLU H 1 57 ? -170.400 -104.518 478.719 1.00 38.91 54 GLU H O 1
ATOM 8276 N N . ALA H 1 58 ? -171.272 -104.295 480.776 1.00 38.35 55 ALA H N 1
ATOM 8277 C CA . ALA H 1 58 ? -170.542 -103.055 481.011 1.00 38.50 55 ALA H CA 1
ATOM 8278 C C . ALA H 1 58 ? -169.053 -103.306 481.056 1.00 37.54 55 ALA H C 1
ATOM 8279 O O . ALA H 1 58 ? -168.279 -102.529 480.489 1.00 40.37 55 ALA H O 1
ATOM 8281 N N . ALA H 1 59 ? -168.629 -104.361 481.752 1.00 39.78 56 ALA H N 1
ATOM 8282 C CA . ALA H 1 59 ? -167.198 -104.634 481.867 1.00 35.84 56 ALA H CA 1
ATOM 8283 C C . ALA H 1 59 ? -166.600 -104.999 480.515 1.00 44.09 56 ALA H C 1
ATOM 8284 O O . ALA H 1 59 ? -165.492 -104.547 480.170 1.00 35.46 56 ALA H O 1
ATOM 8286 N N . GLU H 1 60 ? -167.316 -105.810 479.732 1.00 37.12 57 GLU H N 1
ATOM 8287 C CA . GLU H 1 60 ? -166.799 -106.214 478.431 1.00 42.78 57 GLU H CA 1
ATOM 8288 C C . GLU H 1 60 ? -166.645 -105.016 477.508 1.00 42.51 57 GLU H C 1
ATOM 8289 O O . GLU H 1 60 ? -165.646 -104.901 476.794 1.00 43.60 57 GLU H O 1
ATOM 8295 N N . ARG H 1 61 ? -167.664 -104.152 477.447 1.00 37.87 58 ARG H N 1
ATOM 8296 C CA . ARG H 1 61 ? -167.573 -102.979 476.586 1.00 43.77 58 ARG H CA 1
ATOM 8297 C C . ARG H 1 61 ? -166.426 -102.074 477.032 1.00 45.28 58 ARG H C 1
ATOM 8298 O O . ARG H 1 61 ? -165.643 -101.589 476.203 1.00 39.17 58 ARG H O 1
ATOM 8306 N N . GLU H 1 62 ? -166.315 -101.831 478.345 1.00 36.32 59 GLU H N 1
ATOM 8307 C CA . GLU H 1 62 ? -165.243 -100.966 478.840 1.00 40.35 59 GLU H CA 1
ATOM 8308 C C . GLU H 1 62 ? -163.871 -101.545 478.524 1.00 42.96 59 GLU H C 1
ATOM 8309 O O . GLU H 1 62 ? -162.945 -100.800 478.161 1.00 43.18 59 GLU H O 1
ATOM 8315 N N . LEU H 1 63 ? -163.718 -102.865 478.643 1.00 41.88 60 LEU H N 1
ATOM 8316 C CA . LEU H 1 63 ? -162.448 -103.511 478.295 1.00 39.28 60 LEU H CA 1
ATOM 8317 C C . LEU H 1 63 ? -162.071 -103.219 476.844 1.00 41.44 60 LEU H C 1
ATOM 8318 O O . LEU H 1 63 ? -160.918 -102.862 476.533 1.00 40.04 60 LEU H O 1
ATOM 8323 N N . VAL H 1 64 ? -163.051 -103.326 475.942 1.00 41.04 61 VAL H N 1
ATOM 8324 C CA . VAL H 1 64 ? -162.760 -103.175 474.517 1.00 42.51 61 VAL H CA 1
ATOM 8325 C C . VAL H 1 64 ? -162.465 -101.718 474.209 1.00 44.18 61 VAL H C 1
ATOM 8326 O O . VAL H 1 64 ? -161.515 -101.401 473.482 1.00 41.78 61 VAL H O 1
ATOM 8330 N N . GLU H 1 65 ? -163.283 -100.806 474.759 1.00 41.73 62 GLU H N 1
ATOM 8331 C CA . GLU H 1 65 ? -163.067 -99.383 474.542 1.00 42.25 62 GLU H CA 1
ATOM 8332 C C . GLU H 1 65 ? -161.677 -98.951 474.995 1.00 42.26 62 GLU H C 1
ATOM 8333 O O . GLU H 1 65 ? -161.021 -98.152 474.319 1.00 40.44 62 GLU H O 1
ATOM 8339 N N . GLU H 1 66 ? -161.223 -99.452 476.146 1.00 36.72 63 GLU H N 1
ATOM 8340 C CA . GLU H 1 66 ? -160.029 -98.916 476.790 1.00 38.17 63 GLU H CA 1
ATOM 8341 C C . GLU H 1 66 ? -158.744 -99.605 476.344 1.00 45.55 63 GLU H C 1
ATOM 8342 O O . GLU H 1 66 ? -157.686 -98.962 476.374 1.00 42.87 63 GLU H O 1
ATOM 8348 N N . THR H 1 67 ? -158.806 -100.885 475.932 1.00 42.33 64 THR H N 1
ATOM 8349 C CA . THR H 1 67 ? -157.618 -101.659 475.550 1.00 43.10 64 THR H CA 1
ATOM 8350 C C . THR H 1 67 ? -157.667 -102.261 474.158 1.00 45.45 64 THR H C 1
ATOM 8351 O O . THR H 1 67 ? -156.624 -102.701 473.671 1.00 42.49 64 THR H O 1
ATOM 8355 N N . GLY H 1 68 ? -158.832 -102.324 473.512 1.00 45.08 65 GLY H N 1
ATOM 8356 C CA . GLY H 1 68 ? -158.938 -103.090 472.288 1.00 43.12 65 GLY H CA 1
ATOM 8357 C C . GLY H 1 68 ? -158.813 -104.595 472.443 1.00 50.39 65 GLY H C 1
ATOM 8358 O O . GLY H 1 68 ? -158.847 -105.296 471.428 1.00 50.48 65 GLY H O 1
ATOM 8359 N N . LEU H 1 69 ? -158.699 -105.128 473.664 1.00 47.38 66 LEU H N 1
ATOM 8360 C CA . LEU H 1 69 ? -158.632 -106.568 473.855 1.00 39.33 66 LEU H CA 1
ATOM 8361 C C . LEU H 1 69 ? -160.014 -107.204 473.716 1.00 54.26 66 LEU H C 1
ATOM 8362 O O . LEU H 1 69 ? -161.035 -106.593 474.038 1.00 52.57 66 LEU H O 1
ATOM 8367 N N . GLY H 1 70 ? -160.030 -108.449 473.239 1.00 43.87 67 GLY H N 1
ATOM 8368 C CA . GLY H 1 70 ? -161.249 -109.231 473.121 1.00 54.89 67 GLY H CA 1
ATOM 8369 C C . GLY H 1 70 ? -161.274 -110.388 474.094 1.00 51.62 67 GLY H C 1
ATOM 8370 O O . GLY H 1 70 ? -160.224 -110.844 474.532 1.00 47.25 67 GLY H O 1
ATOM 8371 N N . ILE H 1 71 ? -162.458 -110.875 474.430 1.00 44.81 68 ILE H N 1
ATOM 8372 C CA . ILE H 1 71 ? -162.639 -111.905 475.448 1.00 43.62 68 ILE H CA 1
ATOM 8373 C C . ILE H 1 71 ? -162.638 -113.279 474.780 1.00 54.71 68 ILE H C 1
ATOM 8374 O O . ILE H 1 71 ? -163.443 -113.530 473.877 1.00 49.67 68 ILE H O 1
ATOM 8379 N N . VAL H 1 72 ? -161.796 -114.186 475.272 1.00 37.45 69 VAL H N 1
ATOM 8380 C CA . VAL H 1 72 ? -161.784 -115.583 474.830 1.00 51.95 69 VAL H CA 1
ATOM 8381 C C . VAL H 1 72 ? -162.694 -116.450 475.699 1.00 53.96 69 VAL H C 1
ATOM 8382 O O . VAL H 1 72 ? -163.438 -117.290 475.190 1.00 54.92 69 VAL H O 1
ATOM 8386 N N . ASN H 1 73 ? -162.608 -116.286 477.021 1.00 50.75 70 ASN H N 1
ATOM 8387 C CA . ASN H 1 73 ? -163.320 -117.108 477.995 1.00 57.01 70 ASN H CA 1
ATOM 8388 C C . ASN H 1 73 ? -163.398 -116.362 479.316 1.00 50.27 70 ASN H C 1
ATOM 8389 O O . ASN H 1 73 ? -162.421 -115.750 479.731 1.00 44.47 70 ASN H O 1
ATOM 8394 N N . PHE H 1 74 ? -164.535 -116.453 479.994 1.00 45.26 71 PHE H N 1
ATOM 8395 C CA . PHE H 1 74 ? -164.633 -115.955 481.358 1.00 49.18 71 PHE H CA 1
ATOM 8396 C C . PHE H 1 74 ? -164.310 -117.072 482.334 1.00 51.46 71 PHE H C 1
ATOM 8397 O O . PHE H 1 74 ? -164.674 -118.228 482.115 1.00 52.17 71 PHE H O 1
ATOM 8405 N N . PHE H 1 75 ? -163.674 -116.739 483.352 1.00 43.48 72 PHE H N 1
ATOM 8406 C CA . PHE H 1 75 ? -163.631 -117.629 484.501 1.00 45.26 72 PHE H CA 1
ATOM 8407 C C . PHE H 1 75 ? -164.861 -117.397 485.371 1.00 42.87 72 PHE H C 1
ATOM 8408 O O . PHE H 1 75 ? -165.451 -116.313 485.340 1.00 46.99 72 PHE H O 1
ATOM 8416 N N . PRO H 1 76 ? -165.293 -118.434 486.157 1.00 40.03 73 PRO H N 1
ATOM 8417 C CA . PRO H 1 76 ? -166.548 -118.352 486.923 1.00 44.23 73 PRO H CA 1
ATOM 8418 C C . PRO H 1 76 ? -166.362 -117.713 488.296 1.00 39.65 73 PRO H C 1
ATOM 8419 O O . PRO H 1 76 ? -166.661 -118.314 489.325 1.00 43.72 73 PRO H O 1
ATOM 8423 N N . LYS H 1 77 ? -165.849 -116.481 488.311 1.00 42.40 74 LYS H N 1
ATOM 8424 C CA . LYS H 1 77 ? -165.673 -115.749 489.555 1.00 45.49 74 LYS H CA 1
ATOM 8425 C C . LYS H 1 77 ? -165.584 -114.246 489.276 1.00 45.91 74 LYS H C 1
ATOM 8426 O O . LYS H 1 77 ? -165.057 -113.816 488.239 1.00 46.55 74 LYS H O 1
ATOM 8432 N N . ILE H 1 78 ? -166.111 -113.460 490.214 1.00 40.30 75 ILE H N 1
ATOM 8433 C CA . ILE H 1 78 ? -165.962 -112.007 490.233 1.00 38.29 75 ILE H CA 1
ATOM 8434 C C . ILE H 1 78 ? -165.242 -111.587 491.525 1.00 44.36 75 ILE H C 1
ATOM 8435 O O . ILE H 1 78 ? -165.177 -112.332 492.516 1.00 43.87 75 ILE H O 1
ATOM 8440 N N . PHE H 1 79 ? -164.682 -110.373 491.506 1.00 41.16 76 PHE H N 1
ATOM 8441 C CA . PHE H 1 79 ? -163.952 -109.821 492.646 1.00 39.31 76 PHE H CA 1
ATOM 8442 C C . PHE H 1 79 ? -164.415 -108.386 492.861 1.00 44.52 76 PHE H C 1
ATOM 8443 O O . PHE H 1 79 ? -164.475 -107.614 491.905 1.00 43.33 76 PHE H O 1
ATOM 8451 N N . VAL H 1 80 ? -164.752 -108.026 494.101 1.00 39.33 77 VAL H N 1
ATOM 8452 C CA . VAL H 1 80 ? -165.331 -106.720 494.391 1.00 40.60 77 VAL H CA 1
ATOM 8453 C C . VAL H 1 80 ? -164.397 -105.965 495.332 1.00 42.54 77 VAL H C 1
ATOM 8454 O O . VAL H 1 80 ? -163.843 -106.556 496.264 1.00 37.73 77 VAL H O 1
ATOM 8458 N N . GLU H 1 81 ? -164.182 -104.677 495.047 1.00 44.81 78 GLU H N 1
ATOM 8459 C CA . GLU H 1 81 ? -163.458 -103.764 495.934 1.00 42.12 78 GLU H CA 1
ATOM 8460 C C . GLU H 1 81 ? -164.343 -102.572 496.281 1.00 41.06 78 GLU H C 1
ATOM 8461 O O . GLU H 1 81 ? -165.220 -102.176 495.501 1.00 37.20 78 GLU H O 1
ATOM 8467 N N . ASN H 1 82 ? -164.121 -102.004 497.474 1.00 38.17 79 ASN H N 1
ATOM 8468 C CA . ASN H 1 82 ? -164.844 -100.814 497.921 1.00 42.87 79 ASN H CA 1
ATOM 8469 C C . ASN H 1 82 ? -163.826 -99.828 498.473 1.00 41.66 79 ASN H C 1
ATOM 8470 O O . ASN H 1 82 ? -162.931 -100.227 499.212 1.00 42.01 79 ASN H O 1
ATOM 8475 N N . TYR H 1 83 ? -163.943 -98.562 498.082 1.00 43.83 80 TYR H N 1
ATOM 8476 C CA . TYR H 1 83 ? -163.047 -97.530 498.579 1.00 50.84 80 TYR H CA 1
ATOM 8477 C C . TYR H 1 83 ? -163.772 -96.199 498.487 1.00 49.46 80 TYR H C 1
ATOM 8478 O O . TYR H 1 83 ? -164.835 -96.088 497.867 1.00 39.07 80 TYR H O 1
ATOM 8487 N N . SER H 1 84 ? -163.204 -95.185 499.146 1.00 45.25 81 SER H N 1
ATOM 8488 C CA . SER H 1 84 ? -163.825 -93.873 499.214 1.00 48.03 81 SER H CA 1
ATOM 8489 C C . SER H 1 84 ? -162.781 -92.796 498.957 1.00 46.45 81 SER H C 1
ATOM 8490 O O . SER H 1 84 ? -161.588 -92.998 499.189 1.00 48.28 81 SER H O 1
ATOM 8493 N N . PHE H 1 85 ? -163.249 -91.658 498.454 1.00 46.97 82 PHE H N 1
ATOM 8494 C CA . PHE H 1 85 ? -162.360 -90.552 498.128 1.00 55.01 82 PHE H CA 1
ATOM 8495 C C . PHE H 1 85 ? -163.196 -89.301 497.940 1.00 52.29 82 PHE H C 1
ATOM 8496 O O . PHE H 1 85 ? -164.421 -89.353 497.815 1.00 48.10 82 PHE H O 1
ATOM 8504 N N . ASN H 1 86 ? -162.500 -88.172 497.892 1.00 57.37 83 ASN H N 1
ATOM 8505 C CA . ASN H 1 86 ? -163.085 -86.906 497.486 1.00 58.85 83 ASN H CA 1
ATOM 8506 C C . ASN H 1 86 ? -162.796 -86.683 496.007 1.00 59.74 83 ASN H C 1
ATOM 8507 O O . ASN H 1 86 ? -161.636 -86.753 495.583 1.00 67.07 83 ASN H O 1
ATOM 8512 N N . ASP H 1 87 ? -163.843 -86.445 495.219 1.00 59.13 84 ASP H N 1
ATOM 8513 C CA . ASP H 1 87 ? -163.639 -86.255 493.790 1.00 65.46 84 ASP H CA 1
ATOM 8514 C C . ASP H 1 87 ? -163.085 -84.853 493.528 1.00 71.74 84 ASP H C 1
ATOM 8515 O O . ASP H 1 87 ? -162.863 -84.061 494.451 1.00 65.74 84 ASP H O 1
ATOM 8520 N N . LYS H 1 88 ? -162.860 -84.549 492.246 1.00 66.51 85 LYS H N 1
ATOM 8521 C CA . LYS H 1 88 ? -162.267 -83.268 491.869 1.00 73.99 85 LYS H CA 1
ATOM 8522 C C . LYS H 1 88 ? -163.084 -82.093 492.404 1.00 77.04 85 LYS H C 1
ATOM 8523 O O . LYS H 1 88 ? -162.520 -81.061 492.790 1.00 73.57 85 LYS H O 1
ATOM 8525 N N . GLU H 1 89 ? -164.411 -82.239 492.452 1.00 74.94 86 GLU H N 1
ATOM 8526 C CA . GLU H 1 89 ? -165.305 -81.223 492.998 1.00 71.69 86 GLU H CA 1
ATOM 8527 C C . GLU H 1 89 ? -165.332 -81.213 494.527 1.00 70.35 86 GLU H C 1
ATOM 8528 O O . GLU H 1 89 ? -166.166 -80.512 495.114 1.00 62.63 86 GLU H O 1
ATOM 8530 N N . GLU H 1 90 ? -164.451 -81.975 495.174 1.00 66.09 87 GLU H N 1
ATOM 8531 C CA . GLU H 1 90 ? -164.378 -82.067 496.631 1.00 71.56 87 GLU H CA 1
ATOM 8532 C C . GLU H 1 90 ? -165.637 -82.687 497.249 1.00 72.89 87 GLU H C 1
ATOM 8533 O O . GLU H 1 90 ? -165.926 -82.457 498.429 1.00 73.78 87 GLU H O 1
ATOM 8535 N N . ILE H 1 91 ? -166.405 -83.476 496.465 1.00 64.33 88 ILE H N 1
ATOM 8536 C CA . ILE H 1 91 ? -167.516 -84.271 496.982 1.00 64.48 88 ILE H CA 1
ATOM 8537 C C . ILE H 1 91 ? -166.987 -85.619 497.443 1.00 60.92 88 ILE H C 1
ATOM 8538 O O . ILE H 1 91 ? -166.031 -86.169 496.884 1.00 60.42 88 ILE H O 1
ATOM 8543 N N . PHE H 1 92 ? -167.618 -86.159 498.478 1.00 58.97 89 PHE H N 1
ATOM 8544 C CA . PHE H 1 92 ? -167.231 -87.445 499.036 1.00 55.62 89 PHE H CA 1
ATOM 8545 C C . PHE H 1 92 ? -167.919 -88.558 498.252 1.00 52.49 89 PHE H C 1
ATOM 8546 O O . PHE H 1 92 ? -169.135 -88.507 498.021 1.00 51.14 89 PHE H O 1
ATOM 8554 N N . VAL H 1 93 ? -167.136 -89.551 497.833 1.00 57.66 90 VAL H N 1
ATOM 8555 C CA . VAL H 1 93 ? -167.609 -90.629 496.964 1.00 60.22 90 VAL H CA 1
ATOM 8556 C C . VAL H 1 93 ? -167.324 -91.971 497.628 1.00 50.70 90 VAL H C 1
ATOM 8557 O O . VAL H 1 93 ? -166.184 -92.243 498.020 1.00 51.18 90 VAL H O 1
ATOM 8561 N N . ARG H 1 94 ? -168.344 -92.824 497.702 1.00 53.76 91 ARG H N 1
ATOM 8562 C CA . ARG H 1 94 ? -168.174 -94.234 498.050 1.00 51.20 91 ARG H CA 1
ATOM 8563 C C . ARG H 1 94 ? -168.322 -95.033 496.760 1.00 40.96 91 ARG H C 1
ATOM 8564 O O . ARG H 1 94 ? -169.371 -94.978 496.106 1.00 44.27 91 ARG H O 1
ATOM 8572 N N . LYS H 1 95 ? -167.271 -95.750 496.390 1.00 44.69 92 LYS H N 1
ATOM 8573 C CA . LYS H 1 95 ? -167.195 -96.391 495.086 1.00 45.43 92 LYS H CA 1
ATOM 8574 C C . LYS H 1 95 ? -167.012 -97.892 495.255 1.00 46.26 92 LYS H C 1
ATOM 8575 O O . LYS H 1 95 ? -166.235 -98.346 496.103 1.00 40.70 92 LYS H O 1
ATOM 8581 N N . GLU H 1 96 ? -167.696 -98.642 494.398 1.00 41.08 93 GLU H N 1
ATOM 8582 C CA . GLU H 1 96 ? -167.634 -100.098 494.349 1.00 41.06 93 GLU H CA 1
ATOM 8583 C C . GLU H 1 96 ? -167.284 -100.507 492.928 1.00 36.91 93 GLU H C 1
ATOM 8584 O O . GLU H 1 96 ? -167.843 -99.957 491.978 1.00 39.13 93 GLU H O 1
ATOM 8590 N N . VAL H 1 97 ? -166.350 -101.448 492.790 1.00 37.64 94 VAL H N 1
ATOM 8591 C CA . VAL H 1 97 ? -165.881 -101.946 491.501 1.00 35.73 94 VAL H CA 1
ATOM 8592 C C . VAL H 1 97 ? -165.978 -103.463 491.521 1.00 37.78 94 VAL H C 1
ATOM 8593 O O . VAL H 1 97 ? -165.454 -104.108 492.432 1.00 45.01 94 VAL H O 1
ATOM 8597 N N . THR H 1 98 ? -166.595 -104.023 490.500 1.00 36.64 95 THR H N 1
ATOM 8598 C CA . THR H 1 98 ? -166.731 -105.465 490.339 1.00 36.37 95 THR H CA 1
ATOM 8599 C C . THR H 1 98 ? -165.930 -105.886 489.115 1.00 33.45 95 THR H C 1
ATOM 8600 O O . THR H 1 98 ? -166.209 -105.437 488.005 1.00 35.49 95 THR H O 1
ATOM 8604 N N . TYR H 1 99 ? -164.920 -106.710 489.321 1.00 35.52 96 TYR H N 1
ATOM 8605 C CA . TYR H 1 99 ? -164.071 -107.177 488.242 1.00 39.80 96 TYR H CA 1
ATOM 8606 C C . TYR H 1 99 ? -164.456 -108.599 487.869 1.00 37.71 96 TYR H C 1
ATOM 8607 O O . TYR H 1 99 ? -164.499 -109.473 488.739 1.00 36.53 96 TYR H O 1
ATOM 8616 N N . PHE H 1 100 ? -164.640 -108.829 486.574 1.00 36.31 97 PHE H N 1
ATOM 8617 C CA . PHE H 1 100 ? -164.636 -110.163 486.000 1.00 36.03 97 PHE H CA 1
ATOM 8618 C C . PHE H 1 100 ? -163.217 -110.589 485.651 1.00 40.89 97 PHE H C 1
ATOM 8619 O O . PHE H 1 100 ? -162.284 -109.787 485.619 1.00 40.07 97 PHE H O 1
ATOM 8627 N N . LEU H 1 101 ? -163.049 -111.883 485.419 1.00 37.39 98 LEU H N 1
ATOM 8628 C CA . LEU H 1 101 ? -161.723 -112.450 485.173 1.00 39.36 98 LEU H CA 1
ATOM 8629 C C . LEU H 1 101 ? -161.823 -113.209 483.868 1.00 42.22 98 LEU H C 1
ATOM 8630 O O . LEU H 1 101 ? -162.689 -114.090 483.733 1.00 41.18 98 LEU H O 1
ATOM 8635 N N . ALA H 1 102 ? -161.002 -112.827 482.884 1.00 40.14 99 ALA H N 1
ATOM 8636 C CA . ALA H 1 102 ? -161.204 -113.330 481.530 1.00 42.54 99 ALA H CA 1
ATOM 8637 C C . ALA H 1 102 ? -159.887 -113.514 480.803 1.00 42.91 99 ALA H C 1
ATOM 8638 O O . ALA H 1 102 ? -158.969 -112.686 480.922 1.00 38.88 99 ALA H O 1
ATOM 8640 N N . GLU H 1 103 ? -159.804 -114.627 480.076 1.00 43.12 100 GLU H N 1
ATOM 8641 C CA . GLU H 1 103 ? -158.734 -114.825 479.105 1.00 41.12 100 GLU H CA 1
ATOM 8642 C C . GLU H 1 103 ? -159.067 -113.979 477.893 1.00 43.93 100 GLU H C 1
ATOM 8643 O O . GLU H 1 103 ? -160.227 -113.935 477.445 1.00 44.58 100 GLU H O 1
ATOM 8649 N N . VAL H 1 104 ? -158.078 -113.240 477.404 1.00 40.24 101 VAL H N 1
ATOM 8650 C CA . VAL H 1 104 ? -158.290 -112.277 476.339 1.00 42.83 101 VAL H CA 1
ATOM 8651 C C . VAL H 1 104 ? -157.319 -112.598 475.214 1.00 47.34 101 VAL H C 1
ATOM 8652 O O . VAL H 1 104 ? -156.352 -113.334 475.390 1.00 44.55 101 VAL H O 1
ATOM 8656 N N . LYS H 1 105 ? -157.574 -112.003 474.061 1.00 41.68 102 LYS H N 1
ATOM 8657 C CA . LYS H 1 105 ? -156.741 -112.192 472.889 1.00 50.56 102 LYS H CA 1
ATOM 8658 C C . LYS H 1 105 ? -156.592 -110.860 472.168 1.00 51.06 102 LYS H C 1
ATOM 8659 O O . LYS H 1 105 ? -157.432 -109.962 472.295 1.00 51.11 102 LYS H O 1
ATOM 8661 N N . GLY H 1 106 ? -155.509 -110.736 471.416 1.00 53.25 103 GLY H N 1
ATOM 8662 C CA . GLY H 1 106 ? -155.239 -109.538 470.650 1.00 52.62 103 GLY H CA 1
ATOM 8663 C C . GLY H 1 106 ? -154.151 -108.693 471.289 1.00 50.56 103 GLY H C 1
ATOM 8664 O O . GLY H 1 106 ? -153.761 -108.881 472.442 1.00 51.74 103 GLY H O 1
ATOM 8665 N N . GLU H 1 107 ? -153.682 -107.725 470.534 1.00 70.74 104 GLU H N 1
ATOM 8666 C CA . GLU H 1 107 ? -152.704 -106.802 471.021 1.00 73.90 104 GLU H CA 1
ATOM 8667 C C . GLU H 1 107 ? -153.411 -105.585 471.516 1.00 61.52 104 GLU H C 1
ATOM 8668 O O . GLU H 1 107 ? -154.346 -105.138 470.925 1.00 52.94 104 GLU H O 1
ATOM 8674 N N . VAL H 1 108 ? -152.941 -105.081 472.633 1.00 54.64 105 VAL H N 1
ATOM 8675 C CA . VAL H 1 108 ? -153.467 -103.880 473.231 1.00 48.85 105 VAL H CA 1
ATOM 8676 C C . VAL H 1 108 ? -153.350 -102.658 472.343 1.00 61.38 105 VAL H C 1
ATOM 8677 O O . VAL H 1 108 ? -152.319 -102.375 471.805 1.00 48.80 105 VAL H O 1
ATOM 8681 N N . HIS H 1 109 ? -154.447 -101.910 472.267 1.00 40.97 106 HIS H N 1
ATOM 8682 C CA . HIS H 1 109 ? -154.464 -100.580 471.693 1.00 48.29 106 HIS H CA 1
ATOM 8683 C C . HIS H 1 109 ? -155.221 -99.706 472.651 1.00 45.89 106 HIS H C 1
ATOM 8684 O O . HIS H 1 109 ? -156.470 -99.726 472.674 1.00 44.18 106 HIS H O 1
ATOM 8691 N N . ALA H 1 110 ? -154.498 -98.944 473.468 1.00 41.80 107 ALA H N 1
ATOM 8692 C CA . ALA H 1 110 ? -155.101 -98.264 474.603 1.00 45.92 107 ALA H CA 1
ATOM 8693 C C . ALA H 1 110 ? -155.778 -96.958 474.187 1.00 44.19 107 ALA H C 1
ATOM 8694 O O . ALA H 1 110 ? -155.396 -96.314 473.205 1.00 44.52 107 ALA H O 1
ATOM 8696 N N . ASP H 1 111 ? -156.821 -96.585 474.929 1.00 40.39 108 ASP H N 1
ATOM 8697 C CA . ASP H 1 111 ? -157.403 -95.254 474.831 1.00 41.60 108 ASP H CA 1
ATOM 8698 C C . ASP H 1 111 ? -156.610 -94.295 475.717 1.00 44.53 108 ASP H C 1
ATOM 8699 O O . ASP H 1 111 ? -156.723 -94.367 476.948 1.00 39.98 108 ASP H O 1
ATOM 8704 N N . PRO H 1 112 ? -155.848 -93.360 475.144 1.00 42.59 109 PRO H N 1
ATOM 8705 C CA . PRO H 1 112 ? -154.973 -92.519 475.980 1.00 50.73 109 PRO H CA 1
ATOM 8706 C C . PRO H 1 112 ? -155.716 -91.585 476.917 1.00 48.03 109 PRO H C 1
ATOM 8707 O O . PRO H 1 112 ? -155.113 -91.131 477.896 1.00 53.62 109 PRO H O 1
ATOM 8711 N N . ASP H 1 113 ? -156.986 -91.278 476.650 1.00 49.13 110 ASP H N 1
ATOM 8712 C CA . ASP H 1 113 ? -157.817 -90.562 477.615 1.00 54.80 110 ASP H CA 1
ATOM 8713 C C . ASP H 1 113 ? -157.883 -91.279 478.958 1.00 49.38 110 ASP H C 1
ATOM 8714 O O . ASP H 1 113 ? -158.072 -90.629 479.989 1.00 55.86 110 ASP H O 1
ATOM 8719 N N . GLU H 1 114 ? -157.725 -92.602 478.978 1.00 43.10 111 GLU H N 1
ATOM 8720 C CA . GLU H 1 114 ? -157.857 -93.359 480.217 1.00 40.79 111 GLU H CA 1
ATOM 8721 C C . GLU H 1 114 ? -156.643 -94.180 480.600 1.00 39.71 111 GLU H C 1
ATOM 8722 O O . GLU H 1 114 ? -156.477 -94.495 481.783 1.00 39.43 111 GLU H O 1
ATOM 8728 N N . ILE H 1 115 ? -155.803 -94.567 479.644 1.00 42.15 112 ILE H N 1
ATOM 8729 C CA . ILE H 1 115 ? -154.726 -95.507 479.896 1.00 33.14 112 ILE H CA 1
ATOM 8730 C C . ILE H 1 115 ? -153.480 -94.959 479.199 1.00 40.39 112 ILE H C 1
ATOM 8731 O O . ILE H 1 115 ? -153.525 -94.664 478.004 1.00 42.32 112 ILE H O 1
ATOM 8736 N N . CYS H 1 116 ? -152.388 -94.833 479.940 1.00 37.72 113 CYS H N 1
ATOM 8737 C CA . CYS H 1 116 ? -151.149 -94.242 479.420 1.00 36.66 113 CYS H CA 1
ATOM 8738 C C . CYS H 1 116 ? -149.965 -95.193 479.471 1.00 45.65 113 CYS H C 1
ATOM 8739 O O . CYS H 1 116 ? -148.856 -94.825 479.027 1.00 41.55 113 CYS H O 1
ATOM 8742 N N . ASP H 1 117 ? -150.157 -96.393 480.000 1.00 41.64 114 ASP H N 1
ATOM 8743 C CA . ASP H 1 117 ? -149.129 -97.428 479.966 1.00 39.08 114 ASP H CA 1
ATOM 8744 C C . ASP H 1 117 ? -149.801 -98.754 480.294 1.00 42.92 114 ASP H C 1
ATOM 8745 O O . ASP H 1 117 ? -150.869 -98.795 480.918 1.00 41.33 114 ASP H O 1
ATOM 8750 N N . VAL H 1 118 ? -149.145 -99.836 479.865 1.00 45.08 115 VAL H N 1
ATOM 8751 C CA . VAL H 1 118 ? -149.571 -101.212 480.078 1.00 44.32 115 VAL H CA 1
ATOM 8752 C C . VAL H 1 118 ? -148.355 -101.998 480.552 1.00 49.00 115 VAL H C 1
ATOM 8753 O O . VAL H 1 118 ? -147.227 -101.697 480.166 1.00 41.23 115 VAL H O 1
ATOM 8757 N N . GLN H 1 119 ? -148.577 -103.013 481.376 1.00 41.39 116 GLN H N 1
ATOM 8758 C CA . GLN H 1 119 ? -147.500 -103.929 481.748 1.00 40.82 116 GLN H CA 1
ATOM 8759 C C . GLN H 1 119 ? -148.102 -105.308 481.988 1.00 41.13 116 GLN H C 1
ATOM 8760 O O . GLN H 1 119 ? -148.869 -105.492 482.933 1.00 43.77 116 GLN H O 1
ATOM 8766 N N . TRP H 1 120 ? -147.728 -106.272 481.157 1.00 45.19 117 TRP H N 1
ATOM 8767 C CA . TRP H 1 120 ? -148.173 -107.651 481.329 1.00 43.68 117 TRP H CA 1
ATOM 8768 C C . TRP H 1 120 ? -147.270 -108.335 482.344 1.00 47.23 117 TRP H C 1
ATOM 8769 O O . TRP H 1 120 ? -146.060 -108.467 482.118 1.00 47.89 117 TRP H O 1
ATOM 8780 N N . LEU H 1 121 ? -147.852 -108.799 483.448 1.00 46.93 118 LEU H N 1
ATOM 8781 C CA . LEU H 1 121 ? -147.073 -109.320 484.568 1.00 45.78 118 LEU H CA 1
ATOM 8782 C C . LEU H 1 121 ? -147.822 -110.457 485.236 1.00 53.99 118 LEU H C 1
ATOM 8783 O O . LEU H 1 121 ? -149.050 -110.497 485.207 1.00 44.20 118 LEU H O 1
ATOM 8788 N N . SER H 1 122 ? -147.076 -111.362 485.875 1.00 48.36 119 SER H N 1
ATOM 8789 C CA . SER H 1 122 ? -147.701 -112.275 486.824 1.00 47.79 119 SER H CA 1
ATOM 8790 C C . SER H 1 122 ? -148.363 -111.482 487.948 1.00 47.52 119 SER H C 1
ATOM 8791 O O . SER H 1 122 ? -147.970 -110.352 488.259 1.00 48.05 119 SER H O 1
ATOM 8794 N N . PHE H 1 123 ? -149.419 -112.065 488.536 1.00 49.02 120 PHE H N 1
ATOM 8795 C CA . PHE H 1 123 ? -150.081 -111.405 489.660 1.00 47.85 120 PHE H CA 1
ATOM 8796 C C . PHE H 1 123 ? -149.071 -111.052 490.741 1.00 53.82 120 PHE H C 1
ATOM 8797 O O . PHE H 1 123 ? -149.168 -109.992 491.373 1.00 53.52 120 PHE H O 1
ATOM 8805 N N . GLN H 1 124 ? -148.083 -111.924 490.953 1.00 55.35 121 GLN H N 1
ATOM 8806 C CA . GLN H 1 124 ? -147.073 -111.672 491.976 1.00 60.72 121 GLN H CA 1
ATOM 8807 C C . GLN H 1 124 ? -146.214 -110.468 491.620 1.00 53.29 121 GLN H C 1
ATOM 8808 O O . GLN H 1 124 ? -146.005 -109.578 492.451 1.00 54.56 121 GLN H O 1
ATOM 8814 N N . GLU H 1 125 ? -145.720 -110.402 490.384 1.00 53.98 122 GLU H N 1
ATOM 8815 C CA . GLU H 1 125 ? -144.920 -109.237 489.999 1.00 59.74 122 GLU H CA 1
ATOM 8816 C C . GLU H 1 125 ? -145.761 -107.962 489.984 1.00 60.25 122 GLU H C 1
ATOM 8817 O O . GLU H 1 125 ? -145.282 -106.882 490.347 1.00 52.79 122 GLU H O 1
ATOM 8819 N N . GLY H 1 126 ? -147.021 -108.053 489.574 1.00 52.10 123 GLY H N 1
ATOM 8820 C CA . GLY H 1 126 ? -147.797 -106.832 489.470 1.00 49.74 123 GLY H CA 1
ATOM 8821 C C . GLY H 1 126 ? -148.082 -106.144 490.791 1.00 48.34 123 GLY H C 1
ATOM 8822 O O . GLY H 1 126 ? -148.381 -104.948 490.794 1.00 52.22 123 GLY H O 1
ATOM 8823 N N . LEU H 1 127 ? -148.024 -106.870 491.909 1.00 57.67 124 LEU H N 1
ATOM 8824 C CA . LEU H 1 127 ? -148.287 -106.245 493.204 1.00 54.16 124 LEU H CA 1
ATOM 8825 C C . LEU H 1 127 ? -147.345 -105.077 493.466 1.00 57.68 124 LEU H C 1
ATOM 8826 O O . LEU H 1 127 ? -147.760 -104.047 494.014 1.00 61.43 124 LEU H O 1
ATOM 8831 N N . ARG H 1 128 ? -146.079 -105.210 493.068 1.00 59.49 125 ARG H N 1
ATOM 8832 C CA . ARG H 1 128 ? -145.107 -104.135 493.254 1.00 61.96 125 ARG H CA 1
ATOM 8833 C C . ARG H 1 128 ? -145.573 -102.828 492.631 1.00 65.58 125 ARG H C 1
ATOM 8834 O O . ARG H 1 128 ? -145.122 -101.748 493.039 1.00 56.66 125 ARG H O 1
ATOM 8836 N N . LEU H 1 129 ? -146.451 -102.901 491.625 1.00 53.34 126 LEU H N 1
ATOM 8837 C CA . LEU H 1 129 ? -146.966 -101.694 490.988 1.00 54.01 126 LEU H CA 1
ATOM 8838 C C . LEU H 1 129 ? -148.021 -100.998 491.822 1.00 53.83 126 LEU H C 1
ATOM 8839 O O . LEU H 1 129 ? -148.278 -99.803 491.612 1.00 53.27 126 LEU H O 1
ATOM 8844 N N . LEU H 1 130 ? -148.664 -101.727 492.725 1.00 52.54 127 LEU H N 1
ATOM 8845 C CA . LEU H 1 130 ? -149.896 -101.284 493.352 1.00 57.43 127 LEU H CA 1
ATOM 8846 C C . LEU H 1 130 ? -149.614 -100.643 494.701 1.00 52.50 127 LEU H C 1
ATOM 8847 O O . LEU H 1 130 ? -148.846 -101.173 495.510 1.00 56.79 127 LEU H O 1
ATOM 8852 N N . ASN H 1 131 ? -150.259 -99.514 494.935 1.00 51.63 128 ASN H N 1
ATOM 8853 C CA . ASN H 1 131 ? -150.160 -98.785 496.191 1.00 62.59 128 ASN H CA 1
ATOM 8854 C C . ASN H 1 131 ? -151.424 -98.863 497.032 1.00 61.27 128 ASN H C 1
ATOM 8855 O O . ASN H 1 131 ? -151.337 -99.025 498.252 1.00 60.88 128 ASN H O 1
ATOM 8860 N N . PHE H 1 132 ? -152.604 -98.756 496.426 1.00 57.78 129 PHE H N 1
ATOM 8861 C CA . PHE H 1 132 ? -153.825 -98.829 497.213 1.00 57.61 129 PHE H CA 1
ATOM 8862 C C . PHE H 1 132 ? -154.028 -100.256 497.727 1.00 55.91 129 PHE H C 1
ATOM 8863 O O . PHE H 1 132 ? -153.773 -101.226 497.002 1.00 54.83 129 PHE H O 1
ATOM 8871 N N . PRO H 1 133 ? -154.477 -100.428 498.974 1.00 49.81 130 PRO H N 1
ATOM 8872 C CA . PRO H 1 133 ? -154.637 -101.800 499.487 1.00 53.99 130 PRO H CA 1
ATOM 8873 C C . PRO H 1 133 ? -155.799 -102.544 498.843 1.00 48.79 130 PRO H C 1
ATOM 8874 O O . PRO H 1 133 ? -155.711 -103.760 498.638 1.00 48.45 130 PRO H O 1
ATOM 8878 N N . GLU H 1 134 ? -156.873 -101.839 498.495 1.00 47.46 131 GLU H N 1
ATOM 8879 C CA . GLU H 1 134 ? -158.063 -102.503 497.966 1.00 46.96 131 GLU H CA 1
ATOM 8880 C C . GLU H 1 134 ? -157.748 -103.258 496.680 1.00 44.60 131 GLU H C 1
ATOM 8881 O O . GLU H 1 134 ? -158.095 -104.435 496.536 1.00 49.99 131 GLU H O 1
ATOM 8887 N N . ILE H 1 135 ? -157.056 -102.611 495.742 1.00 45.82 132 ILE H N 1
ATOM 8888 C CA . ILE H 1 135 ? -156.725 -103.292 494.492 1.00 43.14 132 ILE H CA 1
ATOM 8889 C C . ILE H 1 135 ? -155.646 -104.350 494.701 1.00 46.75 132 ILE H C 1
ATOM 8890 O O . ILE H 1 135 ? -155.617 -105.363 493.991 1.00 44.19 132 ILE H O 1
ATOM 8895 N N . ARG H 1 136 ? -154.723 -104.151 495.648 1.00 48.16 133 ARG H N 1
ATOM 8896 C CA . ARG H 1 136 ? -153.780 -105.225 495.963 1.00 47.63 133 ARG H CA 1
ATOM 8897 C C . ARG H 1 136 ? -154.502 -106.496 496.431 1.00 41.43 133 ARG H C 1
ATOM 8898 O O . ARG H 1 136 ? -154.069 -107.610 496.122 1.00 48.57 133 ARG H O 1
ATOM 8906 N N . ASN H 1 137 ? -155.590 -106.356 497.184 1.00 45.23 134 ASN H N 1
ATOM 8907 C CA . ASN H 1 137 ? -156.304 -107.556 497.632 1.00 50.10 134 ASN H CA 1
ATOM 8908 C C . ASN H 1 137 ? -157.092 -108.216 496.497 1.00 48.96 134 ASN H C 1
ATOM 8909 O O . ASN H 1 137 ? -157.225 -109.451 496.479 1.00 48.94 134 ASN H O 1
ATOM 8914 N N . ILE H 1 138 ? -157.591 -107.427 495.538 1.00 49.54 135 ILE H N 1
ATOM 8915 C CA . ILE H 1 138 ? -158.132 -107.994 494.298 1.00 46.52 135 ILE H CA 1
ATOM 8916 C C . ILE H 1 138 ? -157.102 -108.918 493.653 1.00 44.84 135 ILE H C 1
ATOM 8917 O O . ILE H 1 138 ? -157.402 -110.058 493.273 1.00 43.12 135 ILE H O 1
ATOM 8922 N N . VAL H 1 139 ? -155.865 -108.434 493.516 1.00 44.34 136 VAL H N 1
ATOM 8923 C CA . VAL H 1 139 ? -154.837 -109.210 492.827 1.00 43.37 136 VAL H CA 1
ATOM 8924 C C . VAL H 1 139 ? -154.487 -110.467 493.620 1.00 40.18 136 VAL H C 1
ATOM 8925 O O . VAL H 1 139 ? -154.237 -111.533 493.044 1.00 48.39 136 VAL H O 1
ATOM 8929 N N . THR H 1 140 ? -154.441 -110.354 494.951 1.00 47.21 137 THR H N 1
ATOM 8930 C CA . THR H 1 140 ? -154.198 -111.506 495.822 1.00 49.73 137 THR H CA 1
ATOM 8931 C C . THR H 1 140 ? -155.290 -112.553 495.677 1.00 46.97 137 THR H C 1
ATOM 8932 O O . THR H 1 140 ? -155.010 -113.751 495.573 1.00 53.61 137 THR H O 1
ATOM 8936 N N . GLU H 1 141 ? -156.543 -112.112 495.669 1.00 51.38 138 GLU H N 1
ATOM 8937 C CA . GLU H 1 141 ? -157.658 -113.040 495.529 1.00 47.70 138 GLU H CA 1
ATOM 8938 C C . GLU H 1 141 ? -157.633 -113.726 494.162 1.00 53.28 138 GLU H C 1
ATOM 8939 O O . GLU H 1 141 ? -157.887 -114.935 494.055 1.00 54.08 138 GLU H O 1
ATOM 8945 N N . ALA H 1 142 ? -157.346 -112.966 493.105 1.00 44.58 139 ALA H N 1
ATOM 8946 C CA . ALA H 1 142 ? -157.324 -113.535 491.763 1.00 41.71 139 ALA H CA 1
ATOM 8947 C C . ALA H 1 142 ? -156.240 -114.592 491.639 1.00 48.62 139 ALA H C 1
ATOM 8948 O O . ALA H 1 142 ? -156.464 -115.669 491.072 1.00 47.43 139 ALA H O 1
ATOM 8950 N N . ASP H 1 143 ? -155.048 -114.296 492.163 1.00 45.66 140 ASP H N 1
ATOM 8951 C CA . ASP H 1 143 ? -153.984 -115.287 492.172 1.00 49.35 140 ASP H CA 1
ATOM 8952 C C . ASP H 1 143 ? -154.417 -116.533 492.937 1.00 45.67 140 ASP H C 1
ATOM 8953 O O . ASP H 1 143 ? -154.280 -117.650 492.436 1.00 53.52 140 ASP H O 1
ATOM 8958 N N . LYS H 1 144 ? -154.945 -116.365 494.156 1.00 48.90 141 LYS H N 1
ATOM 8959 C CA . LYS H 1 144 ? -155.402 -117.533 494.921 1.00 58.70 141 LYS H CA 1
ATOM 8960 C C . LYS H 1 144 ? -156.414 -118.352 494.127 1.00 54.09 141 LYS H C 1
ATOM 8961 O O . LYS H 1 144 ? -156.360 -119.588 494.125 1.00 52.60 141 LYS H O 1
ATOM 8967 N N . PHE H 1 145 ? -157.333 -117.680 493.425 1.00 47.62 142 PHE H N 1
ATOM 8968 C CA . PHE H 1 145 ? -158.345 -118.394 492.651 1.00 48.36 142 PHE H CA 1
ATOM 8969 C C . PHE H 1 145 ? -157.733 -119.170 491.486 1.00 52.77 142 PHE H C 1
ATOM 8970 O O . PHE H 1 145 ? -158.123 -120.317 491.217 1.00 50.35 142 PHE H O 1
ATOM 8978 N N . VAL H 1 146 ? -156.822 -118.543 490.736 1.00 52.16 143 VAL H N 1
ATOM 8979 C CA . VAL H 1 146 ? -156.258 -119.216 489.569 1.00 50.37 143 VAL H CA 1
ATOM 8980 C C . VAL H 1 146 ? -155.408 -120.407 489.998 1.00 61.72 143 VAL H C 1
ATOM 8981 O O . VAL H 1 146 ? -155.364 -121.430 489.300 1.00 63.74 143 VAL H O 1
ATOM 8985 N N . GLN H 1 147 ? -154.734 -120.305 491.151 1.00 62.39 144 GLN H N 1
ATOM 8986 C CA . GLN H 1 147 ? -153.879 -121.394 491.610 1.00 68.81 144 GLN H CA 1
ATOM 8987 C C . GLN H 1 147 ? -154.700 -122.618 491.998 1.00 66.53 144 GLN H C 1
ATOM 8988 O O . GLN H 1 147 ? -154.206 -123.745 491.908 1.00 79.39 144 GLN H O 1
ATOM 8994 N N . SER H 1 148 ? -155.951 -122.426 492.415 1.00 63.17 145 SER H N 1
ATOM 8995 C CA . SER H 1 148 ? -156.809 -123.564 492.727 1.00 60.96 145 SER H CA 1
ATOM 8996 C C . SER H 1 148 ? -157.609 -124.033 491.516 1.00 63.84 145 SER H C 1
ATOM 8997 O O . SER H 1 148 ? -157.782 -125.242 491.324 1.00 66.48 145 SER H O 1
ATOM 9000 N N . TYR H 1 149 ? -158.079 -123.105 490.678 1.00 60.38 146 TYR H N 1
ATOM 9001 C CA . TYR H 1 149 ? -158.955 -123.474 489.568 1.00 58.21 146 TYR H CA 1
ATOM 9002 C C . TYR H 1 149 ? -158.212 -124.271 488.503 1.00 62.82 146 TYR H C 1
ATOM 9003 O O . TYR H 1 149 ? -158.764 -125.222 487.937 1.00 67.85 146 TYR H O 1
ATOM 9012 N N . LEU H 1 150 ? -156.984 -123.877 488.186 1.00 65.20 147 LEU H N 1
ATOM 9013 C CA . LEU H 1 150 ? -156.199 -124.552 487.160 1.00 73.63 147 LEU H CA 1
ATOM 9014 C C . LEU H 1 150 ? -155.330 -125.675 487.715 1.00 76.76 147 LEU H C 1
ATOM 9015 O O . LEU H 1 150 ? -154.612 -126.312 486.940 1.00 81.10 147 LEU H O 1
ATOM 9020 N N . PHE H 1 151 ? -155.391 -125.939 489.020 1.00 83.96 148 PHE H N 1
ATOM 9021 C CA . PHE H 1 151 ? -154.571 -126.966 489.664 1.00 73.92 148 PHE H CA 1
ATOM 9022 C C . PHE H 1 151 ? -153.102 -126.616 489.533 1.00 82.86 148 PHE H C 1
ATOM 9023 O O . PHE H 1 151 ? -152.649 -125.603 490.066 1.00 86.90 148 PHE H O 1
#

Radius of gyration: 36.65 Å; Cα contacts (8 Å, |Δi|>4): 2553; chains: 8; bounding box: 100×83×87 Å

Organism: Chlamydia trachomatis serovar L2 (strain ATCC VR-902B / DSM 19102 / 434/Bu) (NCBI:txid471472)

Sequence (1149 aa):
TKHEYSFGVIPIRFFGTPDRSTLKACFICHTDGKHWGFPKGHAEEKEGPQEAAERELVEETGLGIVNFFPKIFVENYSFNDKEEIFVRKEVTYFLAEVKGEVHADPDEICDVQWLSFQEGLRLLNFPEIRNIVTEADKFVQSYLFMMKTKHEYSFGVIPIRFFGTPDRSTLKACFICHTDGKHWGFPKGHAEEKEGPQEAAERELVEETGLGIVNFFPKIFVENYSFNDKEEIFVRKEVTYFLAEVKGEVHADPDEICDVQWLSFQEGLRLLNFPEIRNIVTEADKFVQSYLFTKHEYSFGVIPIRFFGTPDRSTLKACFICHTDGKHWGFPKGHAEEKEGPQEAAERELVEETGLGIVNFFPKIFVENYSFNDKEEIFVRKEVTYFLAEVKGEVHADPDEEICDVQWLSFQEGLRLLNFPEIRNIVTEADKFVQSYLFTKHEYSFGVIPIRFFGTPDRSTLKACFICHTDGKHWGFPKGHAEEKEGPQEAAERELVEETGLGIVNFFPKIFVENYSFNDKEEIFVRKEVTYFLAEVKGEVHADPDEICDVQWLSFQEGLRLLNFPEIRNIVTEADKFVQSYLFKHEYSFGVIPIRFFGTPDRSTLKACFICHTDGKHWGFPKGHAEEKEGPQEAAERELVEETGLGIVNFFPKIFVENYSFNDKEEIFVRKEVTYFLAEVKGEVHADPDEICDVQWLSFQEGLRLLNFPEIRNIVTEADKFVQSYLFKHEYSFGVIPIRFFGTPDRSTLKACFICHTDGKHWGFPKGHAEEKEGPQEAAERELVEETGLGIVNFFPKIFVENYSFNDKEEIFVRKEVTYFLAEVKGEVHADPDEICDVQWLSFQEGLRLLNFPEIRNIVTEADKFVQSYKHEYSFGVIPIRFFDRSTLKACFICHTDGKHWGFPKGHAEEKEGPQEAAERELVEETGLGIVNFFPKIFVENYSFNFVRKEVTYFLAEVKGEVHADPDEICDVQWLSFQEGLRLLNFPEIRNIVTEADKFVQSYLFKHEYSFGVIPIRFFGTPDRSTLKACFICHTDGKHWGFPKGHAEEKEGPQEAAERELVEETGLGIVNFFPKIFVENYSFNDKEEIFVRKEVTYFLAEVKGEVHADPDEICDVQWLSFQEGLRLLNFPEIRNIVTEADKFVQSYLF